Protein AF-A0A2A2JWK9-F1 (afdb_monomer_lite)

InterPro domains:
  IPR014782 Peptidase M1, membrane alanine aminopeptidase [PF01433] (375-486)
  IPR014782 Peptidase M1, membrane alanine aminopeptidase [PF01433] (901-1008)
  IPR027268 Peptidase M4/M1, CTD superfamily [G3DSA:1.10.390.10] (294-532)
  IPR027268 Peptidase M4/M1, CTD superfamily [G3DSA:1.10.390.10] (819-1058)
  IPR042097 Aminopeptidase N-like , N-terminal domain superfamliy [G3DSA:2.60.40.1730] (99-284)
  IPR042097 Aminopeptidase N-like , N-terminal domain superfamliy [G3DSA:2.60.40.1730] (620-809)
  IPR042097 Aminopeptidase N-like , N-terminal domain superfamliy [SSF63737] (102-284)
  IPR042097 Aminopeptidase N-like , N-terminal domain superfamliy [SSF63737] (620-810)
  IPR045357 Aminopeptidase N-like , N-terminal domain [PF17900] (104-273)
  IPR050344 Peptidase M1 family aminopeptidases [PTHR11533] (620-1070)

pLDDT: mean 88.33, std 17.62, range [22.89, 98.81]

Radius of gyration: 36.26 Å; chains: 1; bounding box: 103×87×103 Å

Structure (mmCIF, N/CA/C/O backbone):
data_AF-A0A2A2JWK9-F1
#
_entry.id   AF-A0A2A2JWK9-F1
#
loop_
_atom_site.group_PDB
_atom_site.id
_atom_site.type_symbol
_atom_site.label_atom_id
_atom_site.label_alt_id
_atom_site.label_comp_id
_atom_site.label_asym_id
_atom_site.label_entity_id
_atom_site.label_seq_id
_atom_site.pdbx_PDB_ins_code
_atom_site.Cartn_x
_atom_site.Cartn_y
_atom_site.Cartn_z
_atom_site.occupancy
_atom_site.B_iso_or_equiv
_atom_site.auth_seq_id
_atom_site.auth_comp_id
_atom_site.auth_asym_id
_atom_site.auth_atom_id
_atom_site.pdbx_PDB_model_num
ATOM 1 N N . MET A 1 1 ? 6.013 -0.028 -1.035 1.00 29.62 1 MET A N 1
ATOM 2 C CA . MET A 1 1 ? 7.369 -0.611 -0.998 1.00 29.62 1 MET A CA 1
ATOM 3 C C . MET A 1 1 ? 8.145 -0.007 -2.153 1.00 29.62 1 MET A C 1
ATOM 5 O O . MET A 1 1 ? 7.556 0.139 -3.217 1.00 29.62 1 MET A O 1
ATOM 9 N N . GLY A 1 2 ? 9.414 0.359 -1.948 1.00 26.69 2 GLY A N 1
ATOM 10 C CA . GLY A 1 2 ? 10.318 0.756 -3.038 1.00 26.69 2 GLY A CA 1
ATOM 11 C C . GLY A 1 2 ? 10.736 -0.431 -3.922 1.00 26.69 2 GLY A C 1
ATOM 12 O O . GLY A 1 2 ? 10.434 -1.579 -3.601 1.00 26.69 2 GLY A O 1
ATOM 13 N N . TRP A 1 3 ? 11.410 -0.146 -5.040 1.00 28.73 3 TRP A N 1
ATOM 14 C CA . TRP A 1 3 ? 11.502 -1.043 -6.203 1.00 28.73 3 TRP A CA 1
ATOM 15 C C . TRP A 1 3 ? 12.791 -1.865 -6.371 1.00 28.73 3 TRP A C 1
ATOM 17 O O . TRP A 1 3 ? 13.880 -1.366 -6.115 1.00 28.73 3 TRP A O 1
ATOM 27 N N . LEU A 1 4 ? 12.646 -3.072 -6.943 1.00 24.77 4 LEU A N 1
ATOM 28 C CA . LEU A 1 4 ? 13.650 -3.896 -7.661 1.00 24.77 4 LEU A CA 1
ATOM 29 C C . LEU A 1 4 ? 12.872 -5.037 -8.367 1.00 24.77 4 LEU A C 1
ATOM 31 O O . LEU A 1 4 ? 12.249 -5.828 -7.671 1.00 24.77 4 LEU A O 1
ATOM 35 N N . ALA A 1 5 ? 12.590 -4.994 -9.681 1.00 24.03 5 ALA A N 1
ATOM 36 C CA . ALA A 1 5 ? 13.421 -5.294 -10.873 1.00 24.03 5 ALA A CA 1
ATOM 37 C C . ALA A 1 5 ? 13.791 -6.795 -11.122 1.00 24.03 5 ALA A C 1
ATOM 39 O O . ALA A 1 5 ? 14.303 -7.405 -10.192 1.00 24.03 5 ALA A O 1
ATOM 40 N N . ILE A 1 6 ? 13.742 -7.410 -12.333 1.00 27.75 6 ILE A N 1
ATOM 41 C CA . ILE A 1 6 ? 12.805 -7.387 -13.510 1.00 27.75 6 ILE A CA 1
ATOM 42 C C . ILE A 1 6 ? 13.137 -8.545 -14.526 1.00 27.75 6 ILE A C 1
ATOM 44 O O . ILE A 1 6 ? 14.168 -9.200 -14.367 1.00 27.75 6 ILE A O 1
ATOM 48 N N . GLY A 1 7 ? 12.305 -8.850 -15.555 1.00 27.70 7 GLY A N 1
ATOM 49 C CA . GLY A 1 7 ? 12.718 -9.594 -16.780 1.00 27.70 7 GLY A CA 1
ATOM 50 C C . GLY A 1 7 ? 12.275 -11.065 -17.028 1.00 27.70 7 GLY A C 1
ATOM 51 O O . GLY A 1 7 ? 13.162 -11.909 -17.122 1.00 27.70 7 GLY A O 1
ATOM 52 N N . ILE A 1 8 ? 10.984 -11.435 -17.144 1.00 32.34 8 ILE A N 1
ATOM 53 C CA . ILE A 1 8 ? 10.493 -12.845 -17.323 1.00 32.34 8 ILE A CA 1
ATOM 54 C C . ILE A 1 8 ? 11.009 -13.599 -18.576 1.00 32.34 8 ILE A C 1
ATOM 56 O O . ILE A 1 8 ? 11.146 -13.037 -19.658 1.00 32.34 8 ILE A O 1
ATOM 60 N N . ASN A 1 9 ? 11.194 -14.928 -18.461 1.00 31.41 9 ASN A N 1
ATOM 61 C CA . ASN A 1 9 ? 11.342 -15.815 -19.630 1.00 31.41 9 ASN A CA 1
ATOM 62 C C . ASN A 1 9 ? 10.020 -15.868 -20.416 1.00 31.41 9 ASN A C 1
ATOM 64 O O . ASN A 1 9 ? 9.077 -16.555 -20.015 1.00 31.41 9 ASN A O 1
ATOM 68 N N . ARG A 1 10 ? 9.962 -15.184 -21.557 1.00 29.03 10 ARG A N 1
ATOM 69 C CA . ARG A 1 10 ? 8.918 -15.380 -22.572 1.00 29.03 10 ARG A CA 1
ATOM 70 C C . ARG A 1 10 ? 9.137 -16.678 -23.358 1.00 29.03 10 ARG A C 1
ATOM 72 O O . ARG A 1 10 ? 10.276 -17.109 -23.490 1.00 29.03 10 ARG A O 1
ATOM 79 N N . TYR A 1 11 ? 8.151 -17.290 -24.016 1.00 28.05 11 TYR A N 1
ATOM 80 C CA . TYR A 1 11 ? 6.687 -17.469 -23.850 1.00 28.05 11 TYR A CA 1
ATOM 81 C C . TYR A 1 11 ? 6.231 -18.242 -25.120 1.00 28.05 11 TYR A C 1
ATOM 83 O O . TYR A 1 11 ? 6.904 -18.176 -26.146 1.00 28.05 11 TYR A O 1
ATOM 91 N N . GLY A 1 12 ? 5.083 -18.929 -25.095 1.00 23.73 12 GLY A N 1
ATOM 92 C CA . GLY A 1 12 ? 4.415 -19.470 -26.298 1.00 23.73 12 GLY A CA 1
ATOM 93 C C . GLY A 1 12 ? 3.416 -20.577 -25.926 1.00 23.73 12 GLY A C 1
ATOM 94 O O . GLY A 1 12 ? 3.827 -21.531 -25.276 1.00 23.73 12 GLY A O 1
ATOM 95 N N . SER A 1 13 ? 2.085 -20.475 -26.088 1.00 24.94 13 SER A N 1
ATOM 96 C CA . SER A 1 13 ? 1.225 -20.085 -27.241 1.00 24.94 13 SER A CA 1
ATOM 97 C C . SER A 1 13 ? 1.129 -21.211 -28.306 1.00 24.94 13 SER A C 1
ATOM 99 O O . SER A 1 13 ? 2.090 -21.948 -28.486 1.00 24.94 13 SER A O 1
ATOM 101 N N . VAL A 1 14 ? 0.004 -21.513 -28.987 1.00 25.62 14 VAL A N 1
ATOM 102 C CA . VAL A 1 14 ? -1.248 -20.776 -29.322 1.00 25.62 14 VAL A CA 1
ATOM 103 C C . VAL A 1 14 ? -2.509 -21.702 -29.249 1.00 25.62 14 VAL A C 1
ATOM 105 O O . VAL A 1 14 ? -2.392 -22.919 -29.165 1.00 25.62 14 VAL A O 1
ATOM 108 N N . CYS A 1 15 ? -3.723 -21.121 -29.283 1.00 22.89 15 CYS A N 1
ATOM 109 C CA . CYS A 1 15 ? -5.081 -21.733 -29.305 1.00 22.89 15 CYS A CA 1
ATOM 110 C C . CYS A 1 15 ? -5.425 -22.557 -30.598 1.00 22.89 15 CYS A C 1
ATOM 112 O O . CYS A 1 15 ? -4.603 -22.610 -31.505 1.00 22.89 15 CYS A O 1
ATOM 114 N N . LYS A 1 16 ? -6.589 -23.227 -30.810 1.00 24.06 16 LYS A N 1
ATOM 115 C CA . LYS A 1 16 ? -8.025 -22.782 -30.842 1.00 24.06 16 LYS A CA 1
ATOM 116 C C . LYS A 1 16 ? -9.047 -23.991 -30.815 1.00 24.06 16 LYS A C 1
ATOM 118 O O . LYS A 1 16 ? -8.576 -25.116 -30.683 1.00 24.06 16 LYS A O 1
ATOM 123 N N . PRO A 1 17 ? -10.406 -23.825 -30.857 1.00 33.09 17 PRO A N 1
ATOM 124 C CA . PRO A 1 17 ? -11.324 -24.616 -29.995 1.00 33.09 17 PRO A CA 1
ATOM 125 C C . PRO A 1 17 ? -12.532 -25.349 -30.651 1.00 33.09 17 PRO A C 1
ATOM 127 O O . PRO A 1 17 ? -12.942 -25.004 -31.757 1.00 33.09 17 PRO A O 1
ATOM 130 N N . VAL A 1 18 ? -13.205 -26.236 -29.884 1.00 23.97 18 VAL A N 1
ATOM 131 C CA . VAL A 1 18 ? -14.621 -26.684 -30.048 1.00 23.97 18 VAL A CA 1
ATOM 132 C C . VAL A 1 18 ? -15.218 -27.117 -28.680 1.00 23.97 18 VAL A C 1
ATOM 134 O O . VAL A 1 18 ? -14.513 -27.773 -27.925 1.00 23.97 18 VAL A O 1
ATOM 137 N N . GLY A 1 19 ? -16.513 -26.859 -28.399 1.00 23.80 19 GLY A N 1
ATOM 138 C CA . GLY A 1 19 ? -17.354 -27.802 -27.612 1.00 23.80 19 GLY A CA 1
ATOM 139 C C . GLY A 1 19 ? -17.808 -27.478 -26.166 1.00 23.80 19 GLY A C 1
ATOM 140 O O . GLY A 1 19 ? -17.300 -28.068 -25.228 1.00 23.80 19 GLY A O 1
ATOM 141 N N . SER A 1 20 ? -18.845 -26.639 -26.018 1.00 24.72 20 SER A N 1
ATOM 142 C CA . SER A 1 20 ? -20.043 -26.790 -25.135 1.00 24.72 20 SER A CA 1
ATOM 143 C C . SER A 1 20 ? -20.031 -27.563 -23.780 1.00 24.72 20 SER A C 1
ATOM 145 O O . SER A 1 20 ? -19.779 -28.763 -23.775 1.00 24.72 20 SER A O 1
ATOM 147 N N . ILE A 1 21 ? -20.639 -26.936 -22.742 1.00 27.30 21 ILE A N 1
ATOM 148 C CA . ILE A 1 21 ? -21.153 -27.511 -21.454 1.00 27.30 21 ILE A CA 1
ATOM 149 C C . ILE A 1 21 ? -20.040 -27.906 -20.447 1.00 27.30 21 ILE A C 1
ATOM 151 O O . ILE A 1 21 ? -19.054 -28.505 -20.844 1.00 27.30 21 ILE A O 1
ATOM 155 N N . GLY A 1 22 ? -20.113 -27.652 -19.129 1.00 24.88 22 GLY A N 1
ATOM 156 C CA . GLY A 1 22 ? -21.061 -26.890 -18.290 1.00 24.88 22 GLY A CA 1
ATOM 157 C C . GLY A 1 22 ? -21.012 -27.358 -16.812 1.00 24.88 22 GLY A C 1
ATOM 158 O O . GLY A 1 22 ? -20.742 -28.529 -16.588 1.00 24.88 22 GLY A O 1
ATOM 159 N N . PHE A 1 23 ? -21.320 -26.474 -15.845 1.00 25.34 23 PHE A N 1
ATOM 160 C CA . PHE A 1 23 ? -21.503 -26.739 -14.392 1.00 25.34 23 PHE A CA 1
ATOM 161 C C . PHE A 1 23 ? -20.304 -27.277 -13.544 1.00 25.34 23 PHE A C 1
ATOM 163 O O . PHE A 1 23 ? -19.945 -28.442 -13.641 1.00 25.34 23 PHE A O 1
ATOM 170 N N . GLU A 1 24 ? -19.839 -26.459 -12.580 1.00 29.34 24 GLU A N 1
ATOM 171 C CA . GLU A 1 24 ? -19.812 -26.750 -11.109 1.00 29.34 24 GLU A CA 1
ATOM 172 C C . GLU A 1 24 ? -18.773 -27.813 -10.503 1.00 29.34 24 GLU A C 1
ATOM 174 O O . GLU A 1 24 ? -18.052 -28.440 -11.280 1.00 29.34 24 GLU A O 1
ATOM 179 N N . PRO A 1 25 ? -18.482 -27.885 -9.153 1.00 50.78 25 PRO A N 1
ATOM 180 C CA . PRO A 1 25 ? -17.092 -28.100 -8.556 1.00 50.78 25 PRO A CA 1
ATOM 181 C C . PRO A 1 25 ? -16.786 -29.319 -7.580 1.00 50.78 25 PRO A C 1
ATOM 183 O O . PRO A 1 25 ? -17.616 -30.217 -7.550 1.00 50.78 25 PRO A O 1
ATOM 186 N N . ILE A 1 26 ? -15.690 -29.570 -6.768 1.00 31.22 26 ILE A N 1
ATOM 187 C CA . ILE A 1 26 ? -14.568 -28.864 -5.991 1.00 31.22 26 ILE A CA 1
ATOM 188 C C . ILE A 1 26 ? -13.352 -29.829 -5.565 1.00 31.22 26 ILE A C 1
ATOM 190 O O . ILE A 1 26 ? -13.450 -31.028 -5.842 1.00 31.22 26 ILE A O 1
ATOM 194 N N . ALA A 1 27 ? -12.249 -29.368 -4.887 1.00 31.11 27 ALA A N 1
ATOM 195 C CA . ALA A 1 27 ? -11.116 -30.125 -4.207 1.00 31.11 27 ALA A CA 1
ATOM 196 C C . ALA A 1 27 ? -10.923 -29.834 -2.652 1.00 31.11 27 ALA A C 1
ATOM 198 O O . ALA A 1 27 ? -11.939 -29.626 -1.995 1.00 31.11 27 ALA A O 1
ATOM 199 N N . SER A 1 28 ? -9.792 -29.719 -1.885 1.00 33.88 28 SER A N 1
ATOM 200 C CA . SER A 1 28 ? -8.293 -29.867 -1.952 1.00 33.88 28 SER A CA 1
ATOM 201 C C . SER A 1 28 ? -7.559 -29.997 -0.542 1.00 33.88 28 SER A C 1
ATOM 203 O O . SER A 1 28 ? -7.532 -31.132 -0.101 1.00 33.88 28 SER A O 1
ATOM 205 N N . ALA A 1 29 ? -6.956 -28.974 0.147 1.00 38.25 29 ALA A N 1
ATOM 206 C CA . ALA A 1 29 ? -6.018 -29.017 1.350 1.00 38.25 29 ALA A CA 1
ATOM 207 C C . ALA A 1 29 ? -6.484 -28.173 2.633 1.00 38.25 29 ALA A C 1
ATOM 209 O O . ALA A 1 29 ? -7.650 -27.882 2.558 1.00 38.25 29 ALA A O 1
ATOM 210 N N . PRO A 1 30 ? -5.948 -27.704 3.829 1.00 51.31 30 PRO A N 1
ATOM 211 C CA . PRO A 1 30 ? -3.939 -27.401 4.839 1.00 51.31 30 PRO A CA 1
ATOM 212 C C . PRO A 1 30 ? -3.514 -28.178 6.195 1.00 51.31 30 PRO A C 1
ATOM 214 O O . PRO A 1 30 ? -3.585 -29.397 6.066 1.00 51.31 30 PRO A O 1
ATOM 217 N N . SER A 1 31 ? -3.136 -27.742 7.493 1.00 34.00 31 SER A N 1
ATOM 218 C CA . SER A 1 31 ? -2.800 -26.507 8.413 1.00 34.00 31 SER A CA 1
ATOM 219 C C . SER A 1 31 ? -2.181 -26.595 9.900 1.00 34.00 31 SER A C 1
ATOM 221 O O . SER A 1 31 ? -2.835 -27.155 10.760 1.00 34.00 31 SER A O 1
ATOM 223 N N . LEU A 1 32 ? -1.068 -25.892 10.286 1.00 32.59 32 LEU A N 1
ATOM 224 C CA . LEU A 1 32 ? -0.779 -24.972 11.497 1.00 32.59 32 LEU A CA 1
ATOM 225 C C . LEU A 1 32 ? -0.591 -25.227 13.099 1.00 32.59 32 LEU A C 1
ATOM 227 O O . LEU A 1 32 ? -1.553 -24.937 13.802 1.00 32.59 32 LEU A O 1
ATOM 231 N N . ARG A 1 33 ? 0.637 -25.439 13.725 1.00 31.69 33 ARG A N 1
ATOM 232 C CA . ARG A 1 33 ? 1.318 -24.732 14.958 1.00 31.69 33 ARG A CA 1
ATOM 233 C C . ARG A 1 33 ? 2.147 -25.275 16.220 1.00 31.69 33 ARG A C 1
ATOM 235 O O . ARG A 1 33 ? 1.587 -25.610 17.247 1.00 31.69 33 ARG A O 1
ATOM 242 N N . THR A 1 34 ? 3.472 -24.964 16.309 1.00 31.44 34 THR A N 1
ATOM 243 C CA . THR A 1 34 ? 4.384 -24.779 17.527 1.00 31.44 34 THR A CA 1
ATOM 244 C C . THR A 1 34 ? 4.341 -25.789 18.735 1.00 31.44 34 THR A C 1
ATOM 246 O O . THR A 1 34 ? 3.805 -26.870 18.567 1.00 31.44 34 THR A O 1
ATOM 249 N N . CYS A 1 35 ? 4.950 -25.660 19.954 1.00 30.78 35 CYS A N 1
ATOM 250 C CA . CYS A 1 35 ? 5.517 -24.589 20.850 1.00 30.78 35 CYS A CA 1
ATOM 251 C C . CYS A 1 35 ? 6.527 -25.175 21.906 1.00 30.78 35 CYS A C 1
ATOM 253 O O . CYS A 1 35 ? 6.705 -26.387 21.912 1.00 30.78 35 CYS A O 1
ATOM 255 N N . HIS A 1 36 ? 7.256 -24.491 22.828 1.00 34.22 36 HIS A N 1
ATOM 256 C CA . HIS A 1 36 ? 7.375 -23.078 23.288 1.00 34.22 36 HIS A CA 1
ATOM 257 C C . HIS A 1 36 ? 8.819 -22.739 23.840 1.00 34.22 36 HIS A C 1
ATOM 259 O O . HIS A 1 36 ? 9.815 -23.200 23.290 1.00 34.22 36 HIS A O 1
ATOM 265 N N . ARG A 1 37 ? 8.956 -21.925 24.915 1.00 34.00 37 ARG A N 1
ATOM 266 C CA . ARG A 1 37 ? 10.171 -21.476 25.679 1.00 34.00 37 ARG A CA 1
ATOM 267 C C . ARG A 1 37 ? 9.874 -21.529 27.217 1.00 34.00 37 ARG A C 1
ATOM 269 O O . ARG A 1 37 ? 8.703 -21.794 27.491 1.00 34.00 37 ARG A O 1
ATOM 276 N N . PRO A 1 38 ? 10.783 -21.298 28.230 1.00 47.81 38 PRO A N 1
ATOM 277 C CA . PRO A 1 38 ? 11.668 -20.107 28.419 1.00 47.81 38 PRO A CA 1
ATOM 278 C C . PRO A 1 38 ? 12.955 -20.265 29.331 1.00 47.81 38 PRO A C 1
ATOM 280 O O . PRO A 1 38 ? 13.351 -21.374 29.661 1.00 47.81 38 PRO A O 1
ATOM 283 N N . ALA A 1 39 ? 13.549 -19.127 29.787 1.00 33.47 39 ALA A N 1
ATOM 284 C CA . ALA A 1 39 ? 14.126 -18.844 31.148 1.00 33.47 39 ALA A CA 1
ATOM 285 C C . ALA A 1 39 ? 15.642 -18.482 31.396 1.00 33.47 39 ALA A C 1
ATOM 287 O O . ALA A 1 39 ? 16.510 -19.336 31.494 1.00 33.47 39 ALA A O 1
ATOM 288 N N . GLN A 1 40 ? 15.867 -17.184 31.701 1.00 30.80 40 GLN A N 1
ATOM 289 C CA . GLN A 1 40 ? 16.683 -16.535 32.778 1.00 30.80 40 GLN A CA 1
ATOM 290 C C . GLN A 1 40 ? 18.245 -16.564 32.949 1.00 30.80 40 GLN A C 1
ATOM 292 O O . GLN A 1 40 ? 18.842 -17.541 33.375 1.00 30.80 40 GLN A O 1
ATOM 297 N N . ARG A 1 41 ? 18.797 -15.324 32.925 1.00 27.81 41 ARG A N 1
ATOM 298 C CA . ARG A 1 41 ? 19.748 -14.633 33.861 1.00 27.81 41 ARG A CA 1
ATOM 299 C C . ARG A 1 41 ? 21.232 -15.065 34.043 1.00 27.81 41 ARG A C 1
ATOM 301 O O . ARG A 1 41 ? 21.548 -16.055 34.685 1.00 27.81 41 ARG A O 1
ATOM 308 N N . GLY A 1 42 ? 22.134 -14.124 33.713 1.00 26.14 42 GLY A N 1
ATOM 309 C CA . GLY A 1 42 ? 23.543 -13.982 34.154 1.00 26.14 42 GLY A CA 1
ATOM 310 C C . GLY A 1 42 ? 23.984 -12.501 34.033 1.00 26.14 42 GLY A C 1
ATOM 311 O O . GLY A 1 42 ? 23.293 -11.751 33.346 1.00 26.14 42 GLY A O 1
ATOM 312 N N . ASN A 1 43 ? 25.030 -12.013 34.731 1.00 26.25 43 ASN A N 1
ATOM 313 C CA . ASN A 1 43 ? 25.156 -10.560 35.008 1.00 26.25 43 ASN A CA 1
ATOM 314 C C . ASN A 1 43 ? 26.589 -9.948 35.005 1.00 26.25 43 ASN A C 1
ATOM 316 O O . ASN A 1 43 ? 27.482 -10.479 35.655 1.00 26.25 43 ASN A O 1
ATOM 320 N N . ARG A 1 44 ? 26.701 -8.725 34.441 1.00 26.86 44 ARG A N 1
ATOM 321 C CA . ARG A 1 44 ? 27.672 -7.618 34.705 1.00 26.86 44 ARG A CA 1
ATOM 322 C C . ARG A 1 44 ? 29.145 -7.623 34.201 1.00 26.86 44 ARG A C 1
ATOM 324 O O . ARG A 1 44 ? 29.962 -8.427 34.619 1.00 26.86 44 ARG A O 1
ATOM 331 N N . ARG A 1 45 ? 29.469 -6.463 33.584 1.00 26.78 45 ARG A N 1
ATOM 332 C CA . ARG A 1 45 ? 30.704 -5.619 33.635 1.00 26.78 45 ARG A CA 1
ATOM 333 C C . ARG A 1 45 ? 31.869 -5.825 32.638 1.00 26.78 45 ARG A C 1
ATOM 335 O O . ARG A 1 45 ? 32.706 -6.702 32.788 1.00 26.78 45 ARG A O 1
ATOM 342 N N . SER A 1 46 ? 31.989 -4.836 31.744 1.00 27.97 46 SER A N 1
ATOM 343 C CA . SER A 1 46 ? 33.196 -4.334 31.045 1.00 27.97 46 SER A CA 1
ATOM 344 C C . SER A 1 46 ? 34.219 -3.697 32.030 1.00 27.97 46 SER A C 1
ATOM 346 O O . SER A 1 46 ? 33.823 -3.448 33.176 1.00 27.97 46 SER A O 1
ATOM 348 N N . PRO A 1 47 ? 35.492 -3.390 31.651 1.00 37.22 47 PRO A N 1
ATOM 349 C CA . PRO A 1 47 ? 35.819 -2.368 30.630 1.00 37.22 47 PRO A CA 1
ATOM 350 C C . PRO A 1 47 ? 37.053 -2.642 29.725 1.00 37.22 47 PRO A C 1
ATOM 352 O O . PRO A 1 47 ? 37.733 -3.655 29.839 1.00 37.22 47 PRO A O 1
ATOM 355 N N . VAL A 1 48 ? 37.336 -1.687 28.828 1.00 30.45 48 VAL A N 1
ATOM 356 C CA . VAL A 1 48 ? 38.476 -1.617 27.883 1.00 30.45 48 VAL A CA 1
ATOM 357 C C . VAL A 1 48 ? 39.538 -0.634 28.416 1.00 30.45 48 VAL A C 1
ATOM 359 O O . VAL A 1 48 ? 39.150 0.425 28.914 1.00 30.45 48 VAL A O 1
ATOM 362 N N . PRO A 1 49 ? 40.853 -0.946 28.340 1.00 38.81 49 PRO A N 1
ATOM 363 C CA . PRO A 1 49 ? 41.744 -0.121 27.502 1.00 38.81 49 PRO A CA 1
ATOM 364 C C . PRO A 1 49 ? 42.903 -0.859 26.775 1.00 38.81 49 PRO A C 1
ATOM 366 O O . PRO A 1 49 ? 43.179 -2.037 26.975 1.00 38.81 49 PRO A O 1
ATOM 369 N N . ARG A 1 50 ? 43.554 -0.086 25.894 1.00 28.31 50 ARG A N 1
ATOM 370 C CA . ARG A 1 50 ? 44.717 -0.327 25.001 1.00 28.31 50 ARG A CA 1
ATOM 371 C C . ARG A 1 50 ? 46.068 -0.399 25.774 1.00 28.31 50 ARG A C 1
ATOM 373 O O . ARG A 1 50 ? 46.077 -0.025 26.938 1.00 28.31 50 ARG A O 1
ATOM 380 N N . GLU A 1 51 ? 47.247 -0.774 25.237 1.00 27.91 51 GLU A N 1
ATOM 381 C CA . GLU A 1 51 ? 47.711 -1.195 23.888 1.00 27.91 51 GLU A CA 1
ATOM 382 C C . GLU A 1 51 ? 49.083 -1.939 23.958 1.00 27.91 51 GLU A C 1
ATOM 384 O O . GLU A 1 51 ? 49.950 -1.455 24.673 1.00 27.91 51 GLU A O 1
ATOM 389 N N . LYS A 1 52 ? 49.313 -2.975 23.111 1.00 28.53 52 LYS A N 1
ATOM 390 C CA . LYS A 1 52 ? 50.608 -3.397 22.465 1.00 28.53 52 LYS A CA 1
ATOM 391 C C . LYS A 1 52 ? 51.875 -3.723 23.322 1.00 28.53 52 LYS A C 1
ATOM 393 O O . LYS A 1 52 ? 51.948 -3.369 24.489 1.00 28.53 52 LYS A O 1
ATOM 398 N N . PRO A 1 53 ? 52.963 -4.282 22.728 1.00 43.81 53 PRO A N 1
ATOM 399 C CA . PRO A 1 53 ? 53.072 -5.255 21.617 1.00 43.81 53 PRO A CA 1
ATOM 400 C C . PRO A 1 53 ? 54.028 -6.447 21.923 1.00 43.81 53 PRO A C 1
ATOM 402 O O . PRO A 1 53 ? 54.836 -6.373 22.841 1.00 43.81 53 PRO A O 1
ATOM 405 N N . MET A 1 54 ? 54.067 -7.480 21.064 1.00 25.77 54 MET A N 1
ATOM 406 C CA . MET A 1 54 ? 55.319 -8.209 20.748 1.00 25.77 54 MET A CA 1
ATOM 407 C C . MET A 1 54 ? 55.244 -8.957 19.400 1.00 25.77 54 MET A C 1
ATOM 409 O O . MET A 1 54 ? 54.195 -9.457 19.004 1.00 25.77 54 MET A O 1
ATOM 413 N N . SER A 1 55 ? 56.375 -9.009 18.695 1.00 30.58 55 SER A N 1
ATOM 414 C CA . SER A 1 55 ? 56.641 -9.645 17.387 1.00 30.58 55 SER A CA 1
ATOM 415 C C . SER A 1 55 ? 58.153 -10.013 17.348 1.00 30.58 55 SER A C 1
ATOM 417 O O . SER A 1 55 ? 58.796 -9.816 18.386 1.00 30.58 55 SER A O 1
ATOM 419 N N . PRO A 1 56 ? 58.794 -10.514 16.259 1.00 41.53 56 PRO A N 1
ATOM 420 C CA . PRO A 1 56 ? 58.311 -10.879 14.913 1.00 41.53 56 PRO A CA 1
ATOM 421 C C . PRO A 1 56 ? 58.799 -12.268 14.410 1.00 41.53 56 PRO A C 1
ATOM 423 O O . PRO A 1 56 ? 59.585 -12.939 15.078 1.00 41.53 56 PRO A O 1
ATOM 426 N N . ARG A 1 57 ? 58.431 -12.662 13.174 1.00 28.09 57 ARG A N 1
ATOM 427 C CA . ARG A 1 57 ? 59.219 -13.585 12.317 1.00 28.09 57 ARG A CA 1
ATOM 428 C C . ARG A 1 57 ? 59.127 -13.216 10.825 1.00 28.09 57 ARG A C 1
ATOM 430 O O . ARG A 1 57 ? 58.087 -12.768 10.363 1.00 28.09 57 ARG A O 1
ATOM 437 N N . LEU A 1 58 ? 60.243 -13.419 10.121 1.00 26.78 58 LEU A N 1
ATOM 438 C CA . LEU A 1 58 ? 60.583 -13.172 8.703 1.00 26.78 58 LEU A CA 1
ATOM 439 C C . LEU A 1 58 ? 61.854 -14.018 8.406 1.00 26.78 58 LEU A C 1
ATOM 441 O O . LEU A 1 58 ? 62.492 -14.451 9.370 1.00 26.78 58 LEU A O 1
ATOM 445 N N . PRO A 1 59 ? 62.357 -14.123 7.161 1.00 36.62 59 PRO A N 1
ATOM 446 C CA . PRO A 1 59 ? 61.695 -14.413 5.882 1.00 36.62 59 PRO A CA 1
ATOM 447 C C . PRO A 1 59 ? 62.341 -15.653 5.197 1.00 36.62 59 PRO A C 1
ATOM 449 O O . PRO A 1 59 ? 63.278 -16.231 5.739 1.00 36.62 59 PRO A O 1
ATOM 452 N N . PHE A 1 60 ? 61.928 -16.023 3.976 1.00 28.30 60 PHE A N 1
ATOM 453 C CA . PHE A 1 60 ? 62.775 -16.807 3.051 1.00 28.30 60 PHE A CA 1
ATOM 454 C C . PHE A 1 60 ? 62.429 -16.522 1.575 1.00 28.30 60 PHE A C 1
ATOM 456 O O . PHE A 1 60 ? 61.273 -16.269 1.247 1.00 28.30 60 PHE A O 1
ATOM 463 N N . ALA A 1 61 ? 63.439 -16.574 0.700 1.00 26.64 61 ALA A N 1
ATOM 464 C CA . ALA A 1 61 ? 63.372 -16.433 -0.765 1.00 26.64 61 ALA A CA 1
ATOM 465 C C . ALA A 1 61 ? 64.010 -17.699 -1.392 1.00 26.64 61 ALA A C 1
ATOM 467 O O . ALA A 1 61 ? 64.953 -18.225 -0.806 1.00 26.64 61 ALA A O 1
ATOM 468 N N . ALA A 1 62 ? 63.502 -18.364 -2.437 1.00 29.34 62 ALA A N 1
ATOM 469 C CA . ALA A 1 62 ? 62.987 -17.968 -3.761 1.00 29.34 62 ALA A CA 1
ATOM 470 C C . ALA A 1 62 ? 64.069 -17.955 -4.868 1.00 29.34 62 ALA A C 1
ATOM 472 O O . ALA A 1 62 ? 64.934 -17.082 -4.891 1.00 29.34 62 ALA A O 1
ATOM 473 N N . LEU A 1 63 ? 63.967 -18.899 -5.817 1.00 26.36 63 LEU A N 1
ATOM 474 C CA . LEU A 1 63 ? 64.499 -18.795 -7.184 1.00 26.36 63 LEU A CA 1
ATOM 475 C C . LEU A 1 63 ? 63.685 -19.688 -8.153 1.00 26.36 63 LEU A C 1
ATOM 477 O O . LEU A 1 63 ? 62.829 -20.457 -7.719 1.00 26.36 63 LEU A O 1
ATOM 481 N N . LEU A 1 64 ? 63.892 -19.510 -9.461 1.00 30.27 64 LEU A N 1
ATOM 482 C CA . LEU A 1 64 ? 62.926 -19.807 -10.526 1.00 30.27 64 LEU A CA 1
ATOM 483 C C . LEU A 1 64 ? 62.893 -21.266 -11.018 1.00 30.27 64 LEU A C 1
ATOM 485 O O . LEU A 1 64 ? 63.928 -21.908 -11.174 1.00 30.27 64 LEU A O 1
ATOM 489 N N . LEU A 1 65 ? 61.712 -21.669 -11.498 1.00 27.89 65 LEU A N 1
ATOM 490 C CA . LEU A 1 65 ? 61.546 -22.425 -12.747 1.00 27.89 65 LEU A CA 1
ATOM 491 C C . LEU A 1 65 ? 60.291 -21.902 -13.471 1.00 27.89 65 LEU A C 1
ATOM 493 O O . LEU A 1 65 ? 59.291 -21.600 -12.822 1.00 27.89 65 LEU A O 1
ATOM 497 N N . LEU A 1 66 ? 60.348 -21.731 -14.797 1.00 38.16 66 LEU A N 1
ATOM 498 C CA . LEU A 1 66 ? 59.255 -21.109 -15.556 1.00 38.16 66 LEU A CA 1
ATOM 499 C C . LEU A 1 66 ? 58.160 -22.119 -15.920 1.00 38.16 66 LEU A C 1
ATOM 501 O O . LEU A 1 66 ? 58.435 -23.150 -16.528 1.00 38.16 66 LEU A O 1
ATOM 505 N N . SER A 1 67 ? 56.905 -21.752 -15.663 1.00 30.72 67 SER A N 1
ATOM 506 C CA . SER A 1 67 ? 55.741 -22.275 -16.385 1.00 30.72 67 SER A CA 1
ATOM 507 C C . SER A 1 67 ? 54.708 -21.157 -16.556 1.00 30.72 67 SER A C 1
ATOM 509 O O . SER A 1 67 ? 54.502 -20.340 -15.659 1.00 30.72 67 SER A O 1
ATOM 511 N N . THR A 1 68 ? 54.108 -21.057 -17.742 1.00 35.69 68 THR A N 1
ATOM 512 C CA . THR A 1 68 ? 53.216 -19.950 -18.114 1.00 35.69 68 THR A CA 1
ATOM 513 C C . THR A 1 68 ? 51.795 -20.203 -17.617 1.00 35.69 68 THR A C 1
ATOM 515 O O . THR A 1 68 ? 50.955 -20.727 -18.349 1.00 35.69 68 THR A O 1
ATOM 518 N N . GLY A 1 69 ? 51.531 -19.828 -16.364 1.00 29.20 69 GLY A N 1
ATOM 519 C CA . GLY A 1 69 ? 50.197 -19.857 -15.762 1.00 29.20 69 GLY A CA 1
ATOM 520 C C . GLY A 1 69 ? 49.265 -18.806 -16.368 1.00 29.20 69 GLY A C 1
ATOM 521 O O . GLY A 1 69 ? 49.109 -17.719 -15.811 1.00 29.20 69 GLY A O 1
ATOM 522 N N . VAL A 1 70 ? 48.643 -19.136 -17.503 1.00 31.06 70 VAL A N 1
ATOM 523 C CA . VAL A 1 70 ? 47.558 -18.345 -18.100 1.00 31.06 70 VAL A CA 1
ATOM 524 C C . VAL A 1 70 ? 46.448 -18.189 -17.064 1.00 31.06 70 VAL A C 1
ATOM 526 O O . VAL A 1 70 ? 45.832 -19.174 -16.660 1.00 31.06 70 VAL A O 1
ATOM 529 N N . HIS A 1 71 ? 46.189 -16.954 -16.631 1.00 33.59 71 HIS A N 1
ATOM 530 C CA . HIS A 1 71 ? 44.968 -16.657 -15.893 1.00 33.59 71 HIS A CA 1
ATOM 531 C C . HIS A 1 71 ? 43.786 -16.878 -16.838 1.00 33.59 71 HIS A C 1
ATOM 533 O O . HIS A 1 71 ? 43.754 -16.313 -17.933 1.00 33.59 71 HIS A O 1
ATOM 539 N N . ALA A 1 72 ? 42.824 -17.700 -16.423 1.00 30.84 72 ALA A N 1
ATOM 540 C CA . ALA A 1 72 ? 41.544 -17.786 -17.104 1.00 30.84 72 ALA A CA 1
ATOM 541 C C . ALA A 1 72 ? 40.815 -16.455 -16.884 1.00 30.84 72 ALA A C 1
ATOM 543 O O . ALA A 1 72 ? 40.269 -16.216 -15.810 1.00 30.84 72 ALA A O 1
ATOM 544 N N . ALA A 1 73 ? 40.888 -15.567 -17.876 1.00 31.00 73 ALA A N 1
ATOM 545 C CA . ALA A 1 73 ? 40.191 -14.292 -17.840 1.00 31.00 73 ALA A CA 1
ATOM 546 C C . ALA A 1 73 ? 38.675 -14.513 -17.755 1.00 31.00 73 ALA A C 1
ATOM 548 O O . ALA A 1 73 ? 38.136 -15.444 -18.363 1.00 31.00 73 ALA A O 1
ATOM 549 N N . GLU A 1 74 ? 37.989 -13.620 -17.045 1.00 37.22 74 GLU A N 1
ATOM 550 C CA . GLU A 1 74 ? 36.536 -13.515 -17.131 1.00 37.22 74 GLU A CA 1
ATOM 551 C C . GLU A 1 74 ? 36.120 -13.220 -18.578 1.00 37.22 74 GLU A C 1
ATOM 553 O O . GLU A 1 74 ? 36.873 -12.653 -19.378 1.00 37.22 74 GLU A O 1
ATOM 558 N N . LYS A 1 75 ? 34.946 -13.721 -18.965 1.00 35.16 75 LYS A N 1
ATOM 559 C CA . LYS A 1 75 ? 34.675 -14.074 -20.360 1.00 35.16 75 LYS A CA 1
ATOM 560 C C . LYS A 1 75 ? 34.233 -12.884 -21.228 1.00 35.16 75 LYS A C 1
ATOM 562 O O . LYS A 1 75 ? 33.107 -12.858 -21.708 1.00 35.16 75 LYS A O 1
ATOM 567 N N . GLY A 1 76 ? 35.171 -11.987 -21.535 1.00 46.41 76 GLY A N 1
ATOM 568 C CA . GLY A 1 76 ? 35.176 -11.264 -22.814 1.00 46.41 76 GLY A CA 1
ATOM 569 C C . GLY A 1 76 ? 34.759 -9.791 -22.832 1.00 46.41 76 GLY A C 1
ATOM 570 O O . GLY A 1 76 ? 34.469 -9.298 -23.917 1.00 46.41 76 GLY A O 1
ATOM 571 N N . MET A 1 77 ? 34.760 -9.074 -21.705 1.00 64.12 77 MET A N 1
ATOM 572 C CA . MET A 1 77 ? 34.521 -7.620 -21.705 1.00 64.12 77 MET A CA 1
ATOM 573 C C . MET A 1 77 ? 35.729 -6.849 -22.285 1.00 64.12 77 MET A C 1
ATOM 575 O O . MET A 1 77 ? 36.845 -7.036 -21.790 1.00 64.12 77 MET A O 1
ATOM 579 N N . PRO A 1 78 ? 35.552 -5.953 -23.278 1.00 71.75 78 PRO A N 1
ATOM 580 C CA . PRO A 1 78 ? 36.558 -4.951 -23.639 1.00 71.75 78 PRO A CA 1
ATOM 581 C C . PRO A 1 78 ? 36.658 -3.907 -22.509 1.00 71.75 78 PRO A C 1
ATOM 583 O O . PRO A 1 78 ? 35.658 -3.249 -22.225 1.00 71.75 78 PRO A O 1
ATOM 586 N N . PRO A 1 79 ? 37.795 -3.747 -21.807 1.00 82.25 79 PRO A N 1
ATOM 587 C CA . PRO A 1 79 ? 37.855 -2.892 -20.623 1.00 82.25 79 PRO A CA 1
ATOM 588 C C . PRO A 1 79 ? 37.993 -1.414 -21.004 1.00 82.25 79 PRO A C 1
ATOM 590 O O . PRO A 1 79 ? 38.987 -1.031 -21.627 1.00 82.25 79 PRO A O 1
ATOM 593 N N . ILE A 1 80 ? 37.046 -0.574 -20.578 1.00 87.94 80 ILE A N 1
ATOM 594 C CA . ILE A 1 80 ? 37.105 0.894 -20.709 1.00 87.94 80 ILE A CA 1
ATOM 595 C C . ILE A 1 80 ? 38.273 1.503 -19.905 1.00 87.94 80 ILE A C 1
ATOM 597 O O . ILE A 1 80 ? 39.061 0.796 -19.267 1.00 87.94 80 ILE A O 1
ATOM 601 N N . THR A 1 81 ? 38.468 2.818 -19.993 1.00 90.44 81 THR A N 1
ATOM 602 C CA . THR A 1 81 ? 39.462 3.549 -19.184 1.00 90.44 81 THR A CA 1
ATOM 603 C C . THR A 1 81 ? 38.809 4.238 -17.993 1.00 90.44 81 THR A C 1
ATOM 605 O O . THR A 1 81 ? 37.608 4.486 -17.986 1.00 90.44 81 THR A O 1
ATOM 608 N N . ALA A 1 82 ? 39.629 4.663 -17.030 1.00 87.81 82 ALA A N 1
ATOM 609 C CA . ALA A 1 82 ? 39.204 5.557 -15.951 1.00 87.81 82 ALA A CA 1
ATOM 610 C C . ALA A 1 82 ? 38.868 6.996 -16.421 1.00 87.81 82 ALA A C 1
ATOM 612 O O . ALA A 1 82 ? 38.594 7.857 -15.590 1.00 87.81 82 ALA A O 1
ATOM 613 N N . GLN A 1 83 ? 38.938 7.277 -17.729 1.00 89.06 83 GLN A N 1
ATOM 614 C CA . GLN A 1 83 ? 38.530 8.545 -18.340 1.00 89.06 83 GLN A CA 1
ATOM 615 C C . GLN A 1 83 ? 37.198 8.396 -19.093 1.00 89.06 83 GLN A C 1
ATOM 617 O O . GLN A 1 83 ? 36.371 9.291 -18.974 1.00 89.06 83 GLN A O 1
ATOM 622 N N . THR A 1 84 ? 36.962 7.285 -19.796 1.00 89.50 84 THR A N 1
ATOM 623 C CA . THR A 1 84 ? 35.634 6.934 -20.337 1.00 89.50 84 THR A CA 1
ATOM 624 C C . THR A 1 84 ? 34.644 6.680 -19.193 1.00 89.50 84 THR A C 1
ATOM 626 O O . THR A 1 84 ? 33.590 7.290 -19.155 1.00 89.50 84 THR A O 1
ATOM 629 N N . ALA A 1 85 ? 35.031 5.941 -18.145 1.00 87.94 85 ALA A N 1
ATOM 630 C CA . ALA A 1 85 ? 34.187 5.715 -16.959 1.00 87.94 85 ALA A CA 1
ATOM 631 C C . ALA A 1 85 ? 33.886 6.972 -16.095 1.00 87.94 85 ALA A C 1
ATOM 633 O O . ALA A 1 85 ? 33.347 6.847 -14.999 1.00 87.94 85 ALA A O 1
ATOM 634 N N . LEU A 1 86 ? 34.276 8.181 -16.523 1.00 87.25 86 LEU A N 1
ATOM 635 C CA . LEU A 1 86 ? 34.180 9.417 -15.736 1.00 87.25 86 LEU A CA 1
ATOM 636 C C . LEU A 1 86 ? 33.182 10.409 -16.358 1.00 87.25 86 LEU A C 1
ATOM 638 O O . LEU A 1 86 ? 33.537 11.561 -16.642 1.00 87.25 86 LEU A O 1
ATOM 642 N N . SER A 1 87 ? 31.939 9.960 -16.564 1.00 89.06 87 SER A N 1
ATOM 643 C CA . SER A 1 87 ? 30.903 10.779 -17.199 1.00 89.06 87 SER A CA 1
ATOM 644 C C . SER A 1 87 ? 30.626 12.077 -16.437 1.00 89.06 87 SER A C 1
ATOM 646 O O . SER A 1 87 ? 30.551 12.102 -15.203 1.00 89.06 87 SER A O 1
ATOM 648 N N . GLY A 1 88 ? 30.508 13.188 -17.172 1.00 86.19 88 GLY A N 1
ATOM 649 C CA . GLY A 1 88 ? 30.371 14.536 -16.606 1.00 86.19 88 GLY A CA 1
ATOM 650 C C . GLY A 1 88 ? 31.594 15.024 -15.813 1.00 86.19 88 GLY A C 1
ATOM 651 O O . GLY A 1 88 ? 31.505 16.014 -15.082 1.00 86.19 88 GLY A O 1
ATOM 652 N N . GLY A 1 89 ? 32.741 14.351 -15.944 1.00 86.00 89 GLY A N 1
ATOM 653 C CA . GLY A 1 89 ? 33.993 14.717 -15.290 1.00 86.00 89 GLY A CA 1
ATOM 654 C C . GLY A 1 89 ? 34.622 16.030 -15.797 1.00 86.00 89 GLY A C 1
ATOM 655 O O . GLY A 1 89 ? 34.062 16.758 -16.622 1.00 86.00 89 GLY A O 1
ATOM 656 N N . PRO A 1 90 ? 35.834 16.381 -15.325 1.00 86.50 90 PRO A N 1
ATOM 657 C CA . PRO A 1 90 ? 36.481 17.640 -15.691 1.00 86.50 90 PRO A CA 1
ATOM 658 C C . PRO A 1 90 ? 36.759 17.784 -17.203 1.00 86.50 90 PRO A C 1
ATOM 660 O O . PRO A 1 90 ? 37.675 17.169 -17.756 1.00 86.50 90 PRO A O 1
ATOM 663 N N . LEU A 1 91 ? 35.999 18.675 -17.849 1.00 90.56 91 LEU A N 1
ATOM 664 C CA . LEU A 1 91 ? 36.174 19.124 -19.240 1.00 90.56 91 LEU A CA 1
ATOM 665 C C . LEU A 1 91 ? 37.597 19.643 -19.536 1.00 90.56 91 LEU A C 1
ATOM 667 O O . LEU A 1 91 ? 38.093 20.536 -18.827 1.00 90.56 91 LEU A O 1
ATOM 671 N N . ASP A 1 92 ? 38.198 19.191 -20.643 1.00 93.50 92 ASP A N 1
ATOM 672 C CA . ASP A 1 92 ? 39.481 19.687 -21.167 1.00 93.50 92 ASP A CA 1
ATOM 673 C C . ASP A 1 92 ? 39.394 21.197 -21.504 1.00 93.50 92 ASP A C 1
ATOM 675 O O . ASP A 1 92 ? 38.357 21.684 -21.977 1.00 93.50 92 ASP A O 1
ATOM 679 N N . PRO A 1 93 ? 40.475 21.980 -21.310 1.00 94.81 93 PRO A N 1
ATOM 680 C CA . PRO A 1 93 ? 40.516 23.399 -21.675 1.00 94.81 93 PRO A CA 1
ATOM 681 C C . PRO A 1 93 ? 40.198 23.738 -23.146 1.00 94.81 93 PRO A C 1
ATOM 683 O O . PRO A 1 93 ? 39.958 24.908 -23.441 1.00 94.81 93 PRO A O 1
ATOM 686 N N . ALA A 1 94 ? 40.204 22.768 -24.068 1.00 94.88 94 ALA A N 1
ATOM 687 C CA . ALA A 1 94 ? 39.746 22.925 -25.449 1.00 94.88 94 ALA A CA 1
ATOM 688 C C . ALA A 1 94 ? 38.265 22.566 -25.659 1.00 94.88 94 ALA A C 1
ATOM 690 O O . ALA A 1 94 ? 37.625 23.233 -26.467 1.00 94.88 94 ALA A O 1
ATOM 691 N N . GLN A 1 95 ? 37.688 21.614 -24.913 1.00 95.88 95 GLN A N 1
ATOM 692 C CA . GLN A 1 95 ? 36.234 21.353 -24.945 1.00 95.88 95 GLN A CA 1
ATOM 693 C C . GLN A 1 95 ? 35.462 22.612 -24.525 1.00 95.88 95 GLN A C 1
ATOM 695 O O . GLN A 1 95 ? 34.557 23.067 -25.218 1.00 95.88 95 GLN A O 1
ATOM 700 N N . LYS A 1 96 ? 35.952 23.293 -23.480 1.00 95.62 96 LYS A N 1
ATOM 701 C CA . LYS A 1 96 ? 35.455 24.602 -23.008 1.00 95.62 96 LYS A CA 1
ATOM 702 C C . LYS A 1 96 ? 35.509 25.737 -24.048 1.00 95.62 96 LYS A C 1
ATOM 704 O O . LYS A 1 96 ? 34.968 26.813 -23.802 1.00 95.62 96 LYS A O 1
ATOM 709 N N . LYS A 1 97 ? 36.174 25.535 -25.193 1.00 96.75 97 LYS A N 1
ATOM 710 C CA . LYS A 1 97 ? 36.321 26.519 -26.278 1.00 96.75 97 LYS A CA 1
ATOM 711 C C . LYS A 1 97 ? 35.432 26.225 -27.491 1.00 96.75 97 LYS A C 1
ATOM 713 O O . LYS A 1 97 ? 35.602 26.895 -28.507 1.00 96.75 97 LYS A O 1
ATOM 718 N N . VAL A 1 98 ? 34.479 25.293 -27.410 1.00 97.00 98 VAL A N 1
ATOM 719 C CA . VAL A 1 98 ? 33.533 24.986 -28.501 1.00 97.00 98 VAL A CA 1
ATOM 720 C C . VAL A 1 98 ? 32.078 24.861 -28.023 1.00 97.00 98 VAL A C 1
ATOM 722 O O . VAL A 1 98 ? 31.800 24.769 -26.827 1.00 97.00 98 VAL A O 1
ATOM 725 N N . THR A 1 99 ? 31.141 24.891 -28.966 1.00 95.56 99 THR A N 1
ATOM 726 C CA . THR A 1 99 ? 29.855 24.176 -28.905 1.00 95.56 99 THR A CA 1
ATOM 727 C C . THR A 1 99 ? 29.916 22.986 -29.852 1.00 95.56 99 THR A C 1
ATOM 729 O O . THR A 1 99 ? 30.524 23.101 -30.916 1.00 95.56 99 THR A O 1
ATOM 732 N N . LEU A 1 100 ? 29.266 21.878 -29.496 1.00 96.31 100 LEU A N 1
ATOM 733 C CA . LEU A 1 100 ? 28.791 20.910 -30.479 1.00 96.31 100 LEU A CA 1
ATOM 734 C C . LEU A 1 100 ? 27.452 21.445 -31.009 1.00 96.31 100 LEU A C 1
ATOM 736 O O . LEU A 1 100 ? 26.530 21.681 -30.235 1.00 96.31 100 LEU A O 1
ATOM 740 N N . ASP A 1 101 ? 27.362 21.704 -32.309 1.00 96.44 101 ASP A N 1
ATOM 741 C CA . ASP A 1 101 ? 26.167 22.290 -32.922 1.00 96.44 101 ASP A CA 1
ATOM 742 C C . ASP A 1 101 ? 25.223 21.191 -33.427 1.00 96.44 101 ASP A C 1
ATOM 744 O O . ASP A 1 101 ? 24.027 21.216 -33.142 1.00 96.44 101 ASP A O 1
ATOM 748 N N . THR A 1 102 ? 25.765 20.220 -34.172 1.00 98.19 102 THR A N 1
ATOM 749 C CA . THR A 1 102 ? 25.028 19.075 -34.729 1.00 98.19 102 THR A CA 1
ATOM 750 C C . THR A 1 102 ? 25.910 17.834 -34.791 1.00 98.19 102 THR A C 1
ATOM 752 O O . THR A 1 102 ? 27.119 17.947 -35.015 1.00 98.19 102 THR A O 1
ATOM 755 N N . ALA A 1 103 ? 25.294 16.655 -34.703 1.00 98.38 103 ALA A N 1
ATOM 756 C CA . ALA A 1 103 ? 25.927 15.385 -35.051 1.00 98.38 103 ALA A CA 1
ATOM 757 C C . ALA A 1 103 ? 25.142 14.669 -36.160 1.00 98.38 103 ALA A C 1
ATOM 759 O O . ALA A 1 103 ? 23.916 14.732 -36.212 1.00 98.38 103 ALA A O 1
ATOM 760 N N . ASP A 1 104 ? 25.856 13.993 -37.048 1.00 98.56 104 ASP A N 1
ATOM 761 C CA . ASP A 1 104 ? 25.310 13.146 -38.105 1.00 98.56 104 ASP A CA 1
ATOM 762 C C . ASP A 1 104 ? 26.038 11.799 -38.024 1.00 98.56 104 ASP A C 1
ATOM 764 O O . ASP A 1 104 ? 27.260 11.739 -38.194 1.00 98.56 104 ASP A O 1
ATOM 768 N N . LEU A 1 105 ? 25.323 10.752 -37.607 1.00 98.62 105 LEU A N 1
ATOM 769 C CA . LEU A 1 105 ? 25.903 9.506 -37.105 1.00 98.62 105 LEU A CA 1
ATOM 770 C C . LEU A 1 105 ? 25.427 8.316 -37.944 1.00 98.62 105 LEU A C 1
ATOM 772 O O . LEU A 1 105 ? 24.322 7.804 -37.758 1.00 98.62 105 LEU A O 1
ATOM 776 N N . ALA A 1 106 ? 26.281 7.841 -38.848 1.00 98.69 106 ALA A N 1
ATOM 777 C CA . ALA A 1 106 ? 26.066 6.586 -39.560 1.00 98.69 106 ALA A CA 1
ATOM 778 C C . ALA A 1 106 ? 26.699 5.429 -38.785 1.00 98.69 106 ALA A C 1
ATOM 780 O O . ALA A 1 106 ? 27.912 5.424 -38.573 1.00 98.69 106 ALA A O 1
ATOM 781 N N . ILE A 1 107 ? 25.884 4.463 -38.357 1.00 98.56 107 ILE A N 1
ATOM 782 C CA . ILE A 1 107 ? 26.310 3.344 -37.507 1.00 98.56 107 ILE A CA 1
ATOM 783 C C . ILE A 1 107 ? 25.787 2.036 -38.104 1.00 98.56 107 ILE A C 1
ATOM 785 O O . ILE A 1 107 ? 24.581 1.814 -38.189 1.00 98.56 107 ILE A O 1
ATOM 789 N N . GLU A 1 108 ? 26.697 1.157 -38.512 1.00 98.50 108 GLU A N 1
ATOM 790 C CA . GLU A 1 108 ? 26.395 -0.225 -38.885 1.00 98.50 108 GLU A CA 1
ATOM 791 C C . GLU A 1 108 ? 26.604 -1.152 -37.684 1.00 98.50 108 GLU A C 1
ATOM 793 O O . GLU A 1 108 ? 27.657 -1.108 -37.046 1.00 98.50 108 GLU A O 1
ATOM 798 N N . VAL A 1 109 ? 25.622 -2.014 -37.410 1.00 98.25 109 VAL A N 1
ATOM 799 C CA . VAL A 1 109 ? 25.640 -2.980 -36.302 1.00 98.25 109 VAL A CA 1
ATOM 800 C C . VAL A 1 109 ? 25.816 -4.404 -36.841 1.00 98.25 109 VAL A C 1
ATOM 802 O O . VAL A 1 109 ? 25.043 -4.842 -37.694 1.00 98.25 109 VAL A O 1
ATOM 805 N N . ASP A 1 110 ? 26.785 -5.154 -36.303 1.00 97.31 110 ASP A N 1
ATOM 806 C CA . ASP A 1 110 ? 26.991 -6.588 -36.566 1.00 97.31 110 ASP A CA 1
ATOM 807 C C . ASP A 1 110 ? 26.676 -7.430 -35.307 1.00 97.31 110 ASP A C 1
ATOM 809 O O . ASP A 1 110 ? 27.548 -7.616 -34.450 1.00 97.31 110 ASP A O 1
ATOM 813 N N . PRO A 1 111 ? 25.454 -7.992 -35.193 1.00 95.75 111 PRO A N 1
ATOM 814 C CA . PRO A 1 111 ? 25.049 -8.847 -34.075 1.00 95.75 111 PRO A CA 1
ATOM 815 C C . PRO A 1 111 ? 25.728 -10.218 -33.999 1.00 95.75 111 PRO A C 1
ATOM 817 O O . PRO A 1 111 ? 25.533 -10.933 -33.020 1.00 95.75 111 PRO A O 1
ATOM 820 N N . VAL A 1 112 ? 26.444 -10.646 -35.043 1.00 93.12 112 VAL A N 1
ATOM 821 C CA . VAL A 1 112 ? 27.096 -11.967 -35.091 1.00 93.12 112 VAL A CA 1
ATOM 822 C C . VAL A 1 112 ? 28.531 -11.876 -34.579 1.00 93.12 112 VAL A C 1
ATOM 824 O O . VAL A 1 112 ? 29.051 -12.837 -34.012 1.00 93.12 112 VAL A O 1
ATOM 827 N N . ARG A 1 113 ? 29.175 -10.722 -34.780 1.00 95.00 113 ARG A N 1
ATOM 828 C CA . ARG A 1 113 ? 30.538 -10.444 -34.315 1.00 95.00 113 ARG A CA 1
ATOM 829 C C . ARG A 1 113 ? 30.600 -9.513 -33.095 1.00 95.00 113 ARG A C 1
ATOM 831 O O . ARG A 1 113 ? 31.698 -9.357 -32.558 1.00 95.00 113 ARG A O 1
ATOM 838 N N . GLU A 1 114 ? 29.476 -8.934 -32.664 1.00 95.38 114 GLU A N 1
ATOM 839 C CA . GLU A 1 114 ? 29.354 -7.987 -31.534 1.00 95.38 114 GLU A CA 1
ATOM 840 C C . GLU A 1 114 ? 30.214 -6.728 -31.760 1.00 95.38 114 GLU A C 1
ATOM 842 O O . GLU A 1 114 ? 31.097 -6.388 -30.974 1.00 95.38 114 GLU A O 1
ATOM 847 N N . VAL A 1 115 ? 30.014 -6.080 -32.914 1.00 96.50 115 VAL A N 1
ATOM 848 C CA . VAL A 1 115 ? 30.829 -4.956 -33.417 1.00 96.50 115 VAL A CA 1
ATOM 849 C C . VAL A 1 115 ? 29.913 -3.857 -33.941 1.00 96.50 115 VAL A C 1
ATOM 851 O O . VAL A 1 115 ? 28.847 -4.153 -34.490 1.00 96.50 115 VAL A O 1
ATOM 854 N N . ILE A 1 116 ? 30.369 -2.608 -33.865 1.00 97.81 116 ILE A N 1
ATOM 855 C CA . ILE A 1 116 ? 29.824 -1.517 -34.677 1.00 97.81 116 ILE A CA 1
ATOM 856 C C . ILE A 1 116 ? 30.904 -0.910 -35.578 1.00 97.81 116 ILE A C 1
ATOM 858 O O . ILE A 1 116 ? 32.086 -0.884 -35.222 1.00 97.81 116 ILE A O 1
ATOM 862 N N . ASN A 1 117 ? 30.489 -0.398 -36.736 1.00 98.25 117 ASN A N 1
ATOM 863 C CA . ASN A 1 117 ? 31.298 0.472 -37.589 1.00 98.25 117 ASN A CA 1
ATOM 864 C C . ASN A 1 117 ? 30.589 1.823 -37.704 1.00 98.25 117 ASN A C 1
ATOM 866 O O . ASN A 1 117 ? 29.436 1.882 -38.127 1.00 98.25 117 ASN A O 1
ATOM 870 N N . GLY A 1 118 ? 31.271 2.893 -37.311 1.00 97.69 118 GLY A N 1
ATOM 871 C CA . GLY A 1 118 ? 30.720 4.234 -37.194 1.00 97.69 118 GLY A CA 1
ATOM 872 C C . GLY A 1 118 ? 31.397 5.250 -38.111 1.00 97.69 118 GLY A C 1
ATOM 873 O O . GLY A 1 118 ? 32.605 5.228 -38.359 1.00 97.69 118 GLY A O 1
ATOM 874 N N . THR A 1 119 ? 30.608 6.194 -38.605 1.00 98.75 119 THR A N 1
ATOM 875 C CA . THR A 1 119 ? 31.077 7.448 -39.191 1.00 98.75 119 THR A CA 1
ATOM 876 C C . THR A 1 119 ? 30.272 8.580 -38.577 1.00 98.75 119 THR A C 1
ATOM 878 O O . THR A 1 119 ? 29.087 8.728 -38.865 1.00 98.75 119 THR A O 1
ATOM 881 N N . ALA A 1 120 ? 30.930 9.378 -37.742 1.00 98.62 120 ALA A N 1
ATOM 882 C CA . ALA A 1 120 ? 30.356 10.577 -37.152 1.00 98.62 120 ALA A CA 1
ATOM 883 C C . ALA A 1 120 ? 30.826 11.808 -37.931 1.00 98.62 120 ALA A C 1
ATOM 885 O O . ALA A 1 120 ? 32.029 11.987 -38.130 1.00 98.62 120 ALA A O 1
ATOM 886 N N . THR A 1 121 ? 29.897 12.666 -38.345 1.00 98.69 121 THR A N 1
ATOM 887 C CA . THR A 1 121 ? 30.182 14.000 -38.884 1.00 98.69 121 THR A CA 1
ATOM 888 C C . THR A 1 121 ? 29.618 15.037 -37.920 1.00 98.69 121 THR A C 1
ATOM 890 O O . THR A 1 121 ? 28.409 15.146 -37.734 1.00 98.69 121 THR A O 1
ATOM 893 N N . LEU A 1 122 ? 30.508 15.773 -37.266 1.00 98.56 122 LEU A N 1
ATOM 894 C CA . LEU A 1 122 ? 30.202 16.661 -36.150 1.00 98.56 122 LEU A CA 1
ATOM 895 C C . LEU A 1 122 ? 30.463 18.113 -36.557 1.00 98.56 122 LEU A C 1
ATOM 897 O O . LEU A 1 122 ? 31.552 18.434 -37.039 1.00 98.56 122 LEU A O 1
ATOM 901 N N . THR A 1 123 ? 29.497 19.001 -36.335 1.00 98.44 123 THR A N 1
ATOM 902 C CA . THR A 1 123 ? 29.681 20.446 -36.536 1.00 98.44 123 THR A CA 1
ATOM 903 C C . THR A 1 123 ? 29.988 21.105 -35.201 1.00 98.44 123 THR A C 1
ATOM 905 O O . THR A 1 123 ? 29.203 20.969 -34.267 1.00 98.44 123 THR A O 1
ATOM 908 N N . PHE A 1 124 ? 31.075 21.871 -35.115 1.00 98.12 124 PHE A N 1
ATOM 909 C CA . PHE A 1 124 ? 31.417 22.662 -33.928 1.00 98.12 124 PHE A CA 1
ATOM 910 C C . PHE A 1 124 ? 31.507 24.154 -34.259 1.00 98.12 124 PHE A C 1
ATOM 912 O O . PHE A 1 124 ? 32.084 24.507 -35.288 1.00 98.12 124 PHE A O 1
ATOM 919 N N . THR A 1 125 ? 31.046 25.035 -33.363 1.00 98.06 125 THR A N 1
ATOM 920 C CA . THR A 1 125 ? 31.393 26.471 -33.393 1.00 98.06 125 THR A CA 1
ATOM 921 C C . THR A 1 125 ? 32.424 26.789 -32.308 1.00 98.06 125 THR A C 1
ATOM 923 O O . THR A 1 125 ? 32.252 26.455 -31.137 1.00 98.06 125 THR A O 1
ATOM 926 N N . ALA A 1 126 ? 33.515 27.460 -32.676 1.00 97.44 126 ALA A N 1
ATOM 927 C CA . ALA A 1 126 ? 34.583 27.834 -31.753 1.00 97.44 126 ALA A CA 1
ATOM 928 C C . ALA A 1 126 ? 34.213 29.069 -30.905 1.00 97.44 126 ALA A C 1
ATOM 930 O O . ALA A 1 126 ? 34.099 30.180 -31.417 1.00 97.44 126 ALA A O 1
ATOM 931 N N . ARG A 1 127 ? 34.091 28.911 -29.583 1.00 96.75 127 ARG A N 1
ATOM 932 C CA . ARG A 1 127 ? 33.852 30.008 -28.619 1.00 96.75 127 ARG A CA 1
ATOM 933 C C . ARG A 1 127 ? 35.075 30.916 -28.421 1.00 96.75 127 ARG A C 1
ATOM 935 O O . ARG A 1 127 ? 34.929 32.049 -27.968 1.00 96.75 127 ARG A O 1
ATOM 942 N N . ASP A 1 128 ? 36.270 30.424 -28.746 1.00 96.69 128 ASP A N 1
ATOM 943 C CA . ASP A 1 128 ? 37.555 31.132 -28.687 1.00 96.69 128 ASP A CA 1
ATOM 944 C C . ASP A 1 128 ? 38.539 30.521 -29.711 1.00 96.69 128 ASP A C 1
ATOM 946 O O . ASP A 1 128 ? 38.281 29.464 -30.283 1.00 96.69 128 ASP A O 1
ATOM 950 N N . ARG A 1 129 ? 39.688 31.160 -29.948 1.00 96.56 129 ARG A N 1
ATOM 951 C CA . ARG A 1 129 ? 40.739 30.668 -30.846 1.00 96.56 129 ARG A CA 1
ATOM 952 C C . ARG A 1 129 ? 41.287 29.308 -30.388 1.00 96.56 129 ARG A C 1
ATOM 954 O O . ARG A 1 129 ? 41.779 29.175 -29.263 1.00 96.56 129 ARG A O 1
ATOM 961 N N . ILE A 1 130 ? 41.313 28.338 -31.304 1.00 96.56 130 ILE A N 1
ATOM 962 C CA . ILE A 1 130 ? 41.792 26.967 -31.061 1.00 96.56 130 ILE A CA 1
ATOM 963 C C . ILE A 1 130 ? 42.803 26.485 -32.113 1.00 96.56 130 ILE A C 1
ATOM 965 O O . ILE A 1 130 ? 42.852 26.956 -33.250 1.00 96.56 130 ILE A O 1
ATOM 969 N N . ASN A 1 131 ? 43.646 25.533 -31.707 1.00 95.44 131 ASN A N 1
ATOM 970 C CA . ASN A 1 131 ? 44.600 24.801 -32.556 1.00 95.44 131 ASN A CA 1
ATOM 971 C C . ASN A 1 131 ? 44.518 23.269 -32.386 1.00 95.44 131 ASN A C 1
ATOM 973 O O . ASN A 1 131 ? 45.150 22.542 -33.148 1.00 95.44 131 ASN A O 1
ATOM 977 N N . LYS A 1 132 ? 43.751 22.796 -31.399 1.00 96.62 132 LYS A N 1
ATOM 978 C CA . LYS A 1 132 ? 43.283 21.416 -31.260 1.00 96.62 132 LYS A CA 1
ATOM 979 C C . LYS A 1 132 ? 41.776 21.437 -31.000 1.00 96.62 132 LYS A C 1
ATOM 981 O O . LYS A 1 132 ? 41.289 22.396 -30.400 1.00 96.62 132 LYS A O 1
ATOM 986 N N . LEU A 1 133 ? 41.082 20.383 -31.404 1.00 96.94 133 LEU A N 1
ATOM 987 C CA . LEU A 1 133 ? 39.785 19.995 -30.856 1.00 96.94 133 LEU A CA 1
ATOM 988 C C . LEU A 1 133 ? 40.004 18.808 -29.901 1.00 96.94 133 LEU A C 1
ATOM 990 O O . LEU A 1 133 ? 40.997 18.086 -30.031 1.00 96.94 133 LEU A O 1
ATOM 994 N N . VAL A 1 134 ? 39.104 18.623 -28.939 1.00 97.56 134 VAL A N 1
ATOM 995 C CA . VAL A 1 134 ? 39.045 17.426 -28.092 1.00 97.56 134 VAL A CA 1
ATOM 996 C C . VAL A 1 134 ? 37.599 16.951 -28.036 1.00 97.56 134 VAL A C 1
ATOM 998 O O . VAL A 1 134 ? 36.704 17.767 -27.819 1.00 97.56 134 VAL A O 1
ATOM 1001 N N . VAL A 1 135 ? 37.409 15.653 -28.234 1.00 97.19 135 VAL A N 1
ATOM 1002 C CA . VAL A 1 135 ? 36.153 14.908 -28.070 1.00 97.19 135 VAL A CA 1
ATOM 1003 C C . VAL A 1 135 ? 36.456 13.661 -27.240 1.00 97.19 135 VAL A C 1
ATOM 1005 O O . VAL A 1 135 ? 37.612 13.242 -27.171 1.00 97.19 135 VAL A O 1
ATOM 1008 N N . ASP A 1 136 ? 35.453 13.080 -26.605 1.00 97.00 136 ASP A N 1
ATOM 1009 C CA . ASP A 1 136 ? 35.572 11.810 -25.891 1.00 97.00 136 ASP A CA 1
ATOM 1010 C C . ASP A 1 136 ? 35.020 10.685 -26.802 1.00 97.00 136 ASP A C 1
ATOM 1012 O O . ASP A 1 136 ? 34.058 10.902 -27.543 1.00 97.00 136 ASP A O 1
ATOM 1016 N N . LEU A 1 137 ? 35.697 9.531 -26.844 1.00 96.75 137 LEU A N 1
ATOM 1017 C CA . LEU A 1 137 ? 35.354 8.321 -27.615 1.00 96.75 137 LEU A CA 1
ATOM 1018 C C . LEU A 1 137 ? 36.103 7.118 -27.021 1.00 96.75 137 LEU A C 1
ATOM 1020 O O . LEU A 1 137 ? 37.336 7.141 -27.021 1.00 96.75 137 LEU A O 1
ATOM 1024 N N . ASP A 1 138 ? 35.420 6.043 -26.621 1.00 95.25 138 ASP A N 1
ATOM 1025 C CA . ASP A 1 138 ? 36.068 4.864 -26.022 1.00 95.25 138 ASP A CA 1
ATOM 1026 C C . ASP A 1 138 ? 37.201 4.293 -26.908 1.00 95.25 138 ASP A C 1
ATOM 1028 O O . ASP A 1 138 ? 37.050 4.060 -28.112 1.00 95.25 138 ASP A O 1
ATOM 1032 N N . LYS A 1 139 ? 38.354 4.014 -26.287 1.00 93.50 139 LYS A N 1
ATOM 1033 C CA . LYS A 1 139 ? 39.541 3.400 -26.916 1.00 93.50 139 LYS A CA 1
ATOM 1034 C C . LYS A 1 139 ? 39.268 2.024 -27.543 1.00 93.50 139 LYS A C 1
ATOM 1036 O O . LYS A 1 139 ? 40.076 1.564 -28.350 1.00 93.50 139 LYS A O 1
ATOM 1041 N N . ASN A 1 140 ? 38.180 1.341 -27.166 1.00 94.19 140 ASN A N 1
ATOM 1042 C CA . ASN A 1 140 ? 37.789 0.070 -27.785 1.00 94.19 140 ASN A CA 1
ATOM 1043 C C . ASN A 1 140 ? 37.365 0.255 -29.259 1.00 94.19 140 ASN A C 1
ATOM 1045 O O . ASN A 1 140 ? 37.378 -0.706 -30.036 1.00 94.19 140 ASN A O 1
ATOM 1049 N N . PHE A 1 141 ? 37.078 1.493 -29.680 1.00 96.19 141 PHE A N 1
ATOM 1050 C CA . PHE A 1 141 ? 36.916 1.861 -31.081 1.00 96.19 141 PHE A CA 1
ATOM 1051 C C . PHE A 1 141 ? 38.251 2.226 -31.737 1.00 96.19 141 PHE A C 1
ATOM 1053 O O . PHE A 1 141 ? 38.895 3.228 -31.424 1.00 96.19 141 PHE A O 1
ATOM 1060 N N . THR A 1 142 ? 38.636 1.450 -32.749 1.00 96.25 142 THR A N 1
ATOM 1061 C CA . THR A 1 142 ? 39.761 1.791 -33.623 1.00 96.25 142 THR A CA 1
ATOM 1062 C C . THR A 1 142 ? 39.343 2.914 -34.568 1.00 96.25 142 THR A C 1
ATOM 1064 O O . THR A 1 142 ? 38.598 2.695 -35.524 1.00 96.25 142 THR A O 1
ATOM 1067 N N . VAL A 1 143 ? 39.834 4.128 -34.318 1.00 97.94 143 VAL A N 1
ATOM 1068 C CA . VAL A 1 143 ? 39.705 5.254 -35.254 1.00 97.94 143 VAL A CA 1
ATOM 1069 C C . VAL A 1 143 ? 40.638 5.025 -36.444 1.00 97.94 143 VAL A C 1
ATOM 1071 O O . VAL A 1 143 ? 41.844 4.852 -36.273 1.00 97.94 143 VAL A O 1
ATOM 1074 N N . THR A 1 144 ? 40.082 5.029 -37.655 1.00 97.25 144 THR A N 1
ATOM 1075 C CA . THR A 1 144 ? 40.810 4.734 -38.904 1.00 97.25 144 THR A CA 1
ATOM 1076 C C . THR A 1 144 ? 41.048 5.968 -39.772 1.00 97.25 144 THR A C 1
ATOM 1078 O O . THR A 1 144 ? 42.044 6.015 -40.491 1.00 97.25 144 THR A O 1
ATOM 1081 N N . ALA A 1 145 ? 40.184 6.983 -39.684 1.00 97.69 145 ALA A N 1
ATOM 1082 C CA . ALA A 1 145 ? 40.357 8.259 -40.374 1.00 97.69 145 ALA A CA 1
ATOM 1083 C C . ALA A 1 145 ? 39.722 9.415 -39.591 1.00 97.69 145 ALA A C 1
ATOM 1085 O O . ALA A 1 145 ? 38.669 9.256 -38.970 1.00 97.69 145 ALA A O 1
ATOM 1086 N N . VAL A 1 146 ? 40.346 10.593 -39.667 1.00 98.44 146 VAL A N 1
ATOM 1087 C CA . VAL A 1 146 ? 39.823 11.853 -39.121 1.00 98.44 146 VAL A CA 1
ATOM 1088 C C . VAL A 1 146 ? 40.061 12.963 -40.131 1.00 98.44 146 VAL A C 1
ATOM 1090 O O . VAL A 1 146 ? 41.185 13.140 -40.600 1.00 98.44 146 VAL A O 1
ATOM 1093 N N . GLN A 1 147 ? 39.018 13.728 -40.441 1.00 98.31 147 GLN A N 1
ATOM 1094 C CA . GLN A 1 147 ? 39.081 14.864 -41.358 1.00 98.31 147 GLN A CA 1
ATOM 1095 C C . GLN A 1 147 ? 38.455 16.100 -40.713 1.00 98.31 147 GLN A C 1
ATOM 1097 O O . GLN A 1 147 ? 37.411 16.003 -40.072 1.00 98.31 147 GLN A O 1
ATOM 1102 N N . VAL A 1 148 ? 39.071 17.263 -40.911 1.00 97.69 148 VAL A N 1
ATOM 1103 C CA . VAL A 1 148 ? 38.535 18.574 -40.523 1.00 97.69 148 VAL A CA 1
ATOM 1104 C C . VAL A 1 148 ? 38.354 19.400 -41.791 1.00 97.69 148 VAL A C 1
ATOM 1106 O O . VAL A 1 148 ? 39.299 19.574 -42.558 1.00 97.69 148 VAL A O 1
ATOM 1109 N N . ASP A 1 149 ? 37.130 19.862 -42.036 1.00 95.75 149 ASP A N 1
ATOM 1110 C CA . ASP A 1 149 ? 36.717 20.604 -43.237 1.00 95.75 149 ASP A CA 1
ATOM 1111 C C . ASP A 1 149 ? 37.119 19.900 -44.554 1.00 95.75 149 ASP A C 1
ATOM 1113 O O . ASP A 1 149 ? 37.505 20.529 -45.539 1.00 95.75 149 ASP A O 1
ATOM 1117 N N . GLY A 1 150 ? 37.055 18.561 -44.555 1.00 94.38 150 GLY A N 1
ATOM 1118 C CA . GLY A 1 150 ? 37.424 17.702 -45.688 1.00 94.38 150 GLY A CA 1
ATOM 1119 C C . GLY A 1 150 ? 38.928 17.445 -45.865 1.00 94.38 150 GLY A C 1
ATOM 1120 O O . GLY A 1 150 ? 39.317 16.848 -46.866 1.00 94.38 150 GLY A O 1
ATOM 1121 N N . VAL A 1 151 ? 39.775 17.874 -44.923 1.00 94.94 151 VAL A N 1
ATOM 1122 C CA . VAL A 1 151 ? 41.234 17.664 -44.945 1.00 94.94 151 VAL A CA 1
ATOM 1123 C C . VAL A 1 151 ? 41.653 16.725 -43.814 1.00 94.94 151 VAL A C 1
ATOM 1125 O O . VAL A 1 151 ? 41.261 16.933 -42.667 1.00 94.94 151 VAL A O 1
ATOM 1128 N N . ASP A 1 152 ? 42.472 15.717 -44.119 1.00 96.62 152 ASP A N 1
ATOM 1129 C CA . ASP A 1 152 ? 42.969 14.748 -43.133 1.00 96.62 152 ASP A CA 1
ATOM 1130 C C . ASP A 1 152 ? 43.704 15.432 -41.964 1.00 96.62 152 ASP A C 1
ATOM 1132 O O . ASP A 1 152 ? 44.533 16.328 -42.158 1.00 96.62 152 ASP A O 1
ATOM 1136 N N . ALA A 1 153 ? 43.411 14.997 -40.736 1.00 95.94 153 ALA A N 1
ATOM 1137 C CA . ALA A 1 153 ? 43.913 15.602 -39.504 1.00 95.94 153 ALA A CA 1
ATOM 1138 C C . ALA A 1 153 ? 44.597 14.575 -38.588 1.00 95.94 153 ALA A C 1
ATOM 1140 O O . ALA A 1 153 ? 44.101 13.472 -38.367 1.00 95.94 153 ALA A O 1
ATOM 1141 N N . GLY A 1 154 ? 45.737 14.959 -38.005 1.00 95.12 154 GLY A N 1
ATOM 1142 C CA . GLY A 1 154 ? 46.461 14.122 -37.046 1.00 95.12 154 GLY A CA 1
ATOM 1143 C C . GLY A 1 154 ? 45.748 14.064 -35.694 1.00 95.12 154 GLY A C 1
ATOM 1144 O O . GLY A 1 154 ? 45.489 15.108 -35.088 1.00 95.12 154 GLY A O 1
ATOM 1145 N N . PHE A 1 155 ? 45.467 12.857 -35.206 1.00 97.00 155 PHE A N 1
ATOM 1146 C CA . PHE A 1 155 ? 44.731 12.610 -33.965 1.00 97.00 155 PHE A CA 1
ATOM 1147 C C . PHE A 1 155 ? 45.497 11.691 -32.999 1.00 97.00 155 PHE A C 1
ATOM 1149 O O . PHE A 1 155 ? 46.484 11.059 -33.371 1.00 97.00 155 PHE A O 1
ATOM 1156 N N . SER A 1 156 ? 45.037 11.620 -31.749 1.00 96.75 156 SER A N 1
ATOM 1157 C CA . SER A 1 156 ? 45.508 10.659 -30.745 1.00 96.75 156 SER A CA 1
ATOM 1158 C C . SER A 1 156 ? 44.393 10.362 -29.742 1.00 96.75 156 SER A C 1
ATOM 1160 O O . SER A 1 156 ? 43.777 11.301 -29.236 1.00 96.75 156 SER A O 1
ATOM 1162 N N . ASN A 1 157 ? 44.135 9.081 -29.462 1.00 95.56 157 ASN A N 1
ATOM 1163 C CA . ASN A 1 157 ? 43.140 8.631 -28.481 1.00 95.56 157 ASN A CA 1
ATOM 1164 C C . ASN A 1 157 ? 43.623 7.395 -27.681 1.00 95.56 157 ASN A C 1
ATOM 1166 O O . ASN A 1 157 ? 43.143 6.288 -27.916 1.00 95.56 157 ASN A O 1
ATOM 1170 N N . PRO A 1 158 ? 44.614 7.536 -26.781 1.00 90.56 158 PRO A N 1
ATOM 1171 C CA . PRO A 1 158 ? 45.117 6.411 -25.990 1.00 90.56 158 PRO A CA 1
ATOM 1172 C C . PRO A 1 158 ? 44.201 6.044 -24.812 1.00 90.56 158 PRO A C 1
ATOM 1174 O O . PRO A 1 158 ? 44.173 4.888 -24.404 1.00 90.56 158 PRO A O 1
ATOM 1177 N N . GLU A 1 159 ? 43.469 7.022 -24.267 1.00 90.38 159 GLU A N 1
ATOM 1178 C CA . GLU A 1 159 ? 42.786 6.914 -22.969 1.00 90.38 159 GLU A CA 1
ATOM 1179 C C . GLU A 1 159 ? 41.263 7.148 -23.037 1.00 90.38 159 GLU A C 1
ATOM 1181 O O . GLU A 1 159 ? 40.629 7.312 -22.002 1.00 90.38 159 GLU A O 1
ATOM 1186 N N . GLY A 1 160 ? 40.656 7.206 -24.225 1.00 92.62 160 GLY A N 1
ATOM 1187 C CA . GLY A 1 160 ? 39.235 7.553 -24.403 1.00 92.62 160 GLY A CA 1
ATOM 1188 C C . GLY A 1 160 ? 38.973 9.052 -24.630 1.00 92.62 160 GLY A C 1
ATOM 1189 O O . GLY A 1 160 ? 37.921 9.446 -25.114 1.00 92.62 160 GLY A O 1
ATOM 1190 N N . ARG A 1 161 ? 39.961 9.915 -24.356 1.00 94.12 161 ARG A N 1
ATOM 1191 C CA . ARG A 1 161 ? 39.909 11.358 -24.646 1.00 94.12 161 ARG A CA 1
ATOM 1192 C C . ARG A 1 161 ? 40.703 11.696 -25.909 1.00 94.12 161 ARG A C 1
ATOM 1194 O O . ARG A 1 161 ? 41.926 11.866 -25.884 1.00 94.12 161 ARG A O 1
ATOM 1201 N N . MET A 1 162 ? 39.991 11.816 -27.023 1.00 96.81 162 MET A N 1
ATOM 1202 C CA . MET A 1 162 ? 40.526 11.980 -28.370 1.00 96.81 162 MET A CA 1
ATOM 1203 C C . MET A 1 162 ? 40.907 13.436 -28.678 1.00 96.81 162 MET A C 1
ATOM 1205 O O . MET A 1 162 ? 40.064 14.323 -28.808 1.00 96.81 162 MET A O 1
ATOM 1209 N N . THR A 1 163 ? 42.201 13.691 -28.874 1.00 97.69 163 THR A N 1
ATOM 1210 C CA . THR A 1 163 ? 42.715 14.989 -29.346 1.00 97.69 163 THR A CA 1
ATOM 1211 C C . THR A 1 163 ? 42.881 14.992 -30.864 1.00 97.69 163 THR A C 1
ATOM 1213 O O . THR A 1 163 ? 43.537 14.109 -31.413 1.00 97.69 163 THR A O 1
ATOM 1216 N N . ILE A 1 164 ? 42.360 16.023 -31.537 1.00 98.00 164 ILE A N 1
ATOM 1217 C CA . ILE A 1 164 ? 42.455 16.234 -32.991 1.00 98.00 164 ILE A CA 1
ATOM 1218 C C . ILE A 1 164 ? 43.228 17.532 -33.263 1.00 98.00 164 ILE A C 1
ATOM 1220 O O . ILE A 1 164 ? 42.874 18.599 -32.759 1.00 98.00 164 ILE A O 1
ATOM 1224 N N . THR A 1 165 ? 44.291 17.463 -34.064 1.00 96.19 165 THR A N 1
ATOM 1225 C CA . THR A 1 165 ? 45.172 18.604 -34.365 1.00 96.19 165 THR A CA 1
ATOM 1226 C C . THR A 1 165 ? 44.666 19.379 -35.577 1.00 96.19 165 THR A C 1
ATOM 1228 O O . THR A 1 165 ? 44.542 18.821 -36.665 1.00 96.19 165 THR A O 1
ATOM 1231 N N . LEU A 1 166 ? 44.422 20.684 -35.424 1.00 95.44 166 LEU A N 1
ATOM 1232 C CA . LEU A 1 166 ? 43.923 21.516 -36.520 1.00 95.44 166 LEU A CA 1
ATOM 1233 C C . LEU A 1 166 ? 45.088 22.006 -37.396 1.00 95.44 166 LEU A C 1
ATOM 1235 O O . LEU A 1 166 ? 45.939 22.772 -36.938 1.00 95.44 166 LEU A O 1
ATOM 1239 N N . ALA A 1 167 ? 45.097 21.623 -38.678 1.00 90.44 167 ALA A N 1
ATOM 1240 C CA . ALA A 1 167 ? 46.117 22.046 -39.650 1.00 90.44 167 ALA A CA 1
ATOM 1241 C C . ALA A 1 167 ? 46.167 23.578 -39.859 1.00 90.44 167 ALA A C 1
ATOM 1243 O O . ALA A 1 167 ? 47.198 24.135 -40.239 1.00 90.44 167 ALA A O 1
ATOM 1244 N N . LYS A 1 168 ? 45.060 24.274 -39.574 1.00 90.69 168 LYS A N 1
ATOM 1245 C CA . LYS A 1 168 ? 44.961 25.737 -39.482 1.00 90.69 168 LYS A CA 1
ATOM 1246 C C . LYS A 1 168 ? 44.316 26.094 -38.144 1.00 90.69 168 LYS A C 1
ATOM 1248 O O . LYS A 1 168 ? 43.378 25.433 -37.715 1.00 90.69 168 LYS A O 1
ATOM 1253 N N . LYS A 1 169 ? 44.792 27.152 -37.481 1.00 94.31 169 LYS A N 1
ATOM 1254 C CA . LYS A 1 169 ? 44.188 27.629 -36.224 1.00 94.31 169 LYS A CA 1
ATOM 1255 C C . LYS A 1 169 ? 42.827 28.259 -36.520 1.00 94.31 169 LYS A C 1
ATOM 1257 O O . LYS A 1 169 ? 42.788 29.261 -37.233 1.00 94.31 169 LYS A O 1
ATOM 1262 N N . ALA A 1 170 ? 41.753 27.720 -35.950 1.00 95.38 170 ALA A N 1
ATOM 1263 C CA . ALA A 1 170 ? 40.432 28.326 -36.056 1.00 95.38 170 ALA A CA 1
ATOM 1264 C C . ALA A 1 170 ? 40.364 29.610 -35.211 1.00 95.38 170 ALA A C 1
ATOM 1266 O O . ALA A 1 170 ? 40.968 29.704 -34.135 1.00 95.38 170 ALA A O 1
ATOM 1267 N N . ALA A 1 171 ? 39.656 30.614 -35.722 1.00 96.50 171 ALA A N 1
ATOM 1268 C CA . ALA A 1 171 ? 39.323 31.821 -34.975 1.00 96.50 171 ALA A CA 1
ATOM 1269 C C . ALA A 1 171 ? 38.122 31.568 -34.048 1.00 96.50 171 ALA A C 1
ATOM 1271 O O . ALA A 1 171 ? 37.439 30.555 -34.175 1.00 96.50 171 ALA A O 1
ATOM 1272 N N . LYS A 1 172 ? 37.842 32.517 -33.148 1.00 96.31 172 LYS A N 1
ATOM 1273 C CA . LYS A 1 172 ? 36.531 32.593 -32.496 1.00 96.31 172 LYS A CA 1
ATOM 1274 C C . LYS A 1 172 ? 35.429 32.749 -33.560 1.00 96.31 172 LYS A C 1
ATOM 1276 O O . LYS A 1 172 ? 35.666 33.354 -34.604 1.00 96.31 172 LYS A O 1
ATOM 1281 N N . ASP A 1 173 ? 34.257 32.195 -33.273 1.00 96.38 173 ASP A N 1
ATOM 1282 C CA . ASP A 1 173 ? 33.041 32.153 -34.092 1.00 96.38 173 ASP A CA 1
ATOM 1283 C C . ASP A 1 173 ? 33.202 31.400 -35.435 1.00 96.38 173 ASP A C 1
ATOM 1285 O O . ASP A 1 173 ? 32.292 31.383 -36.263 1.00 96.38 173 ASP A O 1
ATOM 1289 N N . ALA A 1 174 ? 34.337 30.719 -35.649 1.00 97.31 174 ALA A N 1
ATOM 1290 C CA . ALA A 1 174 ? 34.538 29.832 -36.790 1.00 97.31 174 ALA A CA 1
ATOM 1291 C C . ALA A 1 174 ? 33.800 28.500 -36.588 1.00 97.31 174 ALA A C 1
ATOM 1293 O O . ALA A 1 174 ? 33.877 27.903 -35.511 1.00 97.31 174 ALA A O 1
ATOM 1294 N N . LYS A 1 175 ? 33.140 28.015 -37.644 1.00 97.31 175 LYS A N 1
ATOM 1295 C CA . LYS A 1 175 ? 32.589 26.657 -37.707 1.00 97.31 175 LYS A CA 1
ATOM 1296 C C . LYS A 1 175 ? 33.624 25.679 -38.260 1.00 97.31 175 LYS A C 1
ATOM 1298 O O . LYS A 1 175 ? 34.381 26.045 -39.156 1.00 97.31 175 LYS A O 1
ATOM 1303 N N . LEU A 1 176 ? 33.628 24.462 -37.725 1.00 97.50 176 LEU A N 1
ATOM 1304 C CA . LEU A 1 176 ? 34.461 23.337 -38.151 1.00 97.50 176 LEU A CA 1
ATOM 1305 C C . LEU A 1 176 ? 33.573 22.111 -38.367 1.00 97.50 176 LEU A C 1
ATOM 1307 O O . LEU A 1 176 ? 32.759 21.788 -37.501 1.00 97.50 176 LEU A O 1
ATOM 1311 N N . THR A 1 177 ? 33.759 21.414 -39.485 1.00 98.31 177 THR A N 1
ATOM 1312 C CA . THR A 1 177 ? 33.117 20.120 -39.759 1.00 98.31 177 THR A CA 1
ATOM 1313 C C . THR A 1 177 ? 34.136 19.013 -39.540 1.00 98.31 177 THR A C 1
ATOM 1315 O O . THR A 1 177 ? 35.147 18.961 -40.239 1.00 98.31 177 THR A O 1
ATOM 1318 N N . VAL A 1 178 ? 33.896 18.126 -38.577 1.00 98.50 178 VAL A N 1
ATOM 1319 C CA . VAL A 1 178 ? 34.842 17.074 -38.187 1.00 98.50 178 VAL A CA 1
ATOM 1320 C C . VAL A 1 178 ? 34.236 15.708 -38.466 1.00 98.50 178 VAL A C 1
ATOM 1322 O O . VAL A 1 178 ? 33.242 15.330 -37.853 1.00 98.50 178 VAL A O 1
ATOM 1325 N N . LYS A 1 179 ? 34.843 14.964 -39.391 1.00 98.69 179 LYS A N 1
ATOM 1326 C CA . LYS A 1 179 ? 34.448 13.597 -39.734 1.00 98.69 179 LYS A CA 1
ATOM 1327 C C . LYS A 1 179 ? 35.393 12.603 -39.067 1.00 98.69 179 LYS A C 1
ATOM 1329 O O . LYS A 1 179 ? 36.604 12.692 -39.264 1.00 98.69 179 LYS A O 1
ATOM 1334 N N . ILE A 1 180 ? 34.847 11.652 -38.318 1.00 98.75 180 ILE A N 1
ATOM 1335 C CA . ILE A 1 180 ? 35.579 10.597 -37.608 1.00 98.75 180 ILE A CA 1
ATOM 1336 C C . ILE A 1 180 ? 35.040 9.247 -38.083 1.00 98.75 180 ILE A C 1
ATOM 1338 O O . ILE A 1 180 ? 33.844 8.985 -37.970 1.00 98.75 180 ILE A O 1
ATOM 1342 N N . VAL A 1 181 ? 35.919 8.392 -38.607 1.00 98.69 181 VAL A N 1
ATOM 1343 C CA . VAL A 1 181 ? 35.597 7.011 -39.001 1.00 98.69 181 VAL A CA 1
ATOM 1344 C C . VAL A 1 181 ? 36.208 6.065 -37.975 1.00 98.69 181 VAL A C 1
ATOM 1346 O O . VAL A 1 181 ? 37.425 6.068 -37.768 1.00 98.69 181 VAL A O 1
ATOM 1349 N N . TYR A 1 182 ? 35.366 5.267 -37.328 1.00 98.44 182 TYR A N 1
ATOM 1350 C CA . TYR A 1 182 ? 35.725 4.419 -36.195 1.00 98.44 182 TYR A CA 1
ATOM 1351 C C . TYR A 1 182 ? 35.036 3.054 -36.287 1.00 98.44 182 TYR A C 1
ATOM 1353 O O . TYR A 1 182 ? 34.025 2.901 -36.966 1.00 98.44 182 TYR A O 1
ATOM 1361 N N . GLY A 1 183 ? 35.576 2.040 -35.622 1.00 97.50 183 GLY A N 1
ATOM 1362 C CA . GLY A 1 183 ? 34.933 0.729 -35.553 1.00 97.50 183 GLY A CA 1
ATOM 1363 C C . GLY A 1 183 ? 35.587 -0.170 -34.517 1.00 97.50 183 GLY A C 1
ATOM 1364 O O . GLY A 1 183 ? 36.781 -0.046 -34.239 1.00 97.50 183 GLY A O 1
ATOM 1365 N N . GLY A 1 184 ? 34.805 -1.051 -33.907 1.00 96.00 184 GLY A N 1
ATOM 1366 C CA . GLY A 1 184 ? 35.285 -1.884 -32.810 1.00 96.00 184 GLY A CA 1
ATOM 1367 C C . GLY A 1 184 ? 34.166 -2.587 -32.058 1.00 96.00 184 GLY A C 1
ATOM 1368 O O . GLY A 1 184 ? 32.980 -2.400 -32.341 1.00 96.00 184 GLY A O 1
ATOM 1369 N N . ARG A 1 185 ? 34.564 -3.425 -31.101 1.00 95.44 185 ARG A N 1
ATOM 1370 C CA . ARG A 1 185 ? 33.637 -4.050 -30.158 1.00 95.44 185 ARG A CA 1
ATOM 1371 C C . ARG A 1 185 ? 33.371 -3.043 -29.036 1.00 95.44 185 ARG A C 1
ATOM 1373 O O . ARG A 1 185 ? 34.326 -2.738 -28.323 1.00 95.44 185 ARG A O 1
ATOM 1380 N N . PRO A 1 186 ? 32.149 -2.502 -28.895 1.00 94.44 186 PRO A N 1
ATOM 1381 C CA . PRO A 1 186 ? 31.851 -1.551 -27.830 1.00 94.44 186 PRO A CA 1
ATOM 1382 C C . PRO A 1 186 ? 31.911 -2.230 -26.456 1.00 94.44 186 PRO A C 1
ATOM 1384 O O . PRO A 1 186 ? 31.867 -3.464 -26.354 1.00 94.44 186 PRO A O 1
ATOM 1387 N N . HIS A 1 187 ? 31.952 -1.430 -25.389 1.00 93.25 187 HIS A N 1
ATOM 1388 C CA . HIS A 1 187 ? 31.750 -1.963 -24.046 1.00 93.25 187 HIS A CA 1
ATOM 1389 C C . HIS A 1 187 ? 30.381 -2.655 -23.928 1.00 93.25 187 HIS A C 1
ATOM 1391 O O . HIS A 1 187 ? 29.400 -2.251 -24.560 1.00 93.25 187 HIS A O 1
ATOM 1397 N N . THR A 1 188 ? 30.330 -3.740 -23.153 1.00 92.25 188 THR A N 1
ATOM 1398 C CA . THR A 1 188 ? 29.132 -4.575 -22.996 1.00 92.25 188 THR A CA 1
ATOM 1399 C C . THR A 1 188 ? 28.603 -4.444 -21.579 1.00 92.25 188 THR A C 1
ATOM 1401 O O . THR A 1 188 ? 29.272 -4.862 -20.635 1.00 92.25 188 THR A O 1
ATOM 1404 N N . ALA A 1 189 ? 27.395 -3.903 -21.455 1.00 90.38 189 ALA A N 1
ATOM 1405 C CA . ALA A 1 189 ? 26.714 -3.699 -20.188 1.00 90.38 189 ALA A CA 1
ATOM 1406 C C . ALA A 1 189 ? 26.224 -5.041 -19.620 1.00 90.38 189 ALA A C 1
ATOM 1408 O O . ALA A 1 189 ? 25.400 -5.716 -20.244 1.00 90.38 189 ALA A O 1
ATOM 1409 N N . VAL A 1 190 ? 26.713 -5.445 -18.443 1.00 85.00 190 VAL A N 1
ATOM 1410 C CA . VAL A 1 190 ? 26.378 -6.752 -17.840 1.00 85.00 190 VAL A CA 1
ATOM 1411 C C . VAL A 1 190 ? 25.123 -6.664 -16.962 1.00 85.00 190 VAL A C 1
ATOM 1413 O O . VAL A 1 190 ? 24.297 -7.576 -16.974 1.00 85.00 190 VAL A O 1
ATOM 1416 N N . ARG A 1 191 ? 24.950 -5.555 -16.234 1.00 84.25 191 ARG A N 1
ATOM 1417 C CA . ARG A 1 191 ? 23.846 -5.271 -15.297 1.00 84.25 191 ARG A CA 1
ATOM 1418 C C . ARG A 1 191 ? 22.956 -4.103 -15.751 1.00 84.25 191 ARG A C 1
ATOM 1420 O O . ARG A 1 191 ? 22.371 -3.427 -14.906 1.00 84.25 191 ARG A O 1
ATOM 1427 N N . ALA A 1 192 ? 22.861 -3.842 -17.058 1.00 85.81 192 ALA A N 1
ATOM 1428 C CA . ALA A 1 192 ? 22.094 -2.727 -17.629 1.00 85.81 192 ALA A CA 1
ATOM 1429 C C . ALA A 1 192 ? 20.700 -2.546 -16.971 1.00 85.81 192 ALA A C 1
ATOM 1431 O O . ALA A 1 192 ? 19.956 -3.526 -16.836 1.00 85.81 192 ALA A O 1
ATOM 1432 N N . PRO A 1 193 ? 20.302 -1.318 -16.583 1.00 80.56 193 PRO A N 1
ATOM 1433 C CA . PRO A 1 193 ? 20.964 -0.034 -16.854 1.00 80.56 193 PRO A CA 1
ATOM 1434 C C . PRO A 1 193 ? 22.116 0.347 -15.899 1.00 80.56 193 PRO A C 1
ATOM 1436 O O . PRO A 1 193 ? 22.684 1.418 -16.062 1.00 80.56 193 PRO A O 1
ATOM 1439 N N . TRP A 1 194 ? 22.462 -0.487 -14.909 1.00 79.31 194 TRP A N 1
ATOM 1440 C CA . TRP A 1 194 ? 23.433 -0.138 -13.854 1.00 79.31 194 TRP A CA 1
ATOM 1441 C C . TRP A 1 194 ? 24.911 -0.290 -14.248 1.00 79.31 194 TRP A C 1
ATOM 1443 O O . TRP A 1 194 ? 25.773 0.195 -13.524 1.00 79.31 194 TRP A O 1
ATOM 1453 N N . ASP A 1 195 ? 25.184 -0.962 -15.367 1.00 82.94 195 ASP A N 1
ATOM 1454 C CA . ASP A 1 195 ? 26.448 -0.855 -16.104 1.00 82.94 195 ASP A CA 1
ATOM 1455 C C . ASP A 1 195 ? 26.118 -0.256 -17.476 1.00 82.94 195 ASP A C 1
ATOM 1457 O O . ASP A 1 195 ? 25.063 -0.579 -18.040 1.00 82.94 195 ASP A O 1
ATOM 1461 N N . GLY A 1 196 ? 27.016 0.551 -18.032 1.00 87.38 196 GLY A N 1
ATOM 1462 C CA . GLY A 1 196 ? 26.827 1.230 -19.309 1.00 87.38 196 GLY A CA 1
ATOM 1463 C C . GLY A 1 196 ? 27.326 0.460 -20.533 1.00 87.38 196 GLY A C 1
ATOM 1464 O O . GLY A 1 196 ? 28.169 -0.436 -20.464 1.00 87.38 196 GLY A O 1
ATOM 1465 N N . GLY A 1 197 ? 26.807 0.833 -21.703 1.00 92.62 197 GLY A N 1
ATOM 1466 C CA . GLY A 1 197 ? 27.217 0.327 -23.013 1.00 92.62 197 GLY A CA 1
ATOM 1467 C C . GLY A 1 197 ? 26.124 -0.457 -23.739 1.00 92.62 197 GLY A C 1
ATOM 1468 O O . GLY A 1 197 ? 24.936 -0.139 -23.659 1.00 92.62 197 GLY A O 1
ATOM 1469 N N . PHE A 1 198 ? 26.538 -1.468 -24.506 1.00 94.69 198 PHE A N 1
ATOM 1470 C CA . PHE A 1 198 ? 25.653 -2.281 -25.345 1.00 94.69 198 PHE A CA 1
ATOM 1471 C C . PHE A 1 198 ? 25.185 -3.547 -24.622 1.00 94.69 198 PHE A C 1
ATOM 1473 O O . PHE A 1 198 ? 25.986 -4.263 -24.021 1.00 94.69 198 PHE A O 1
ATOM 1480 N N . VAL A 1 199 ? 23.904 -3.884 -24.767 1.00 95.12 199 VAL A N 1
ATOM 1481 C CA . VAL A 1 199 ? 23.320 -5.154 -24.318 1.00 95.12 199 VAL A CA 1
ATOM 1482 C C . VAL A 1 199 ? 23.143 -6.070 -25.528 1.00 95.12 199 VAL A C 1
ATOM 1484 O O . VAL A 1 199 ? 22.187 -5.928 -26.286 1.00 95.12 199 VAL A O 1
ATOM 1487 N N . TRP A 1 200 ? 24.057 -7.023 -25.726 1.00 95.06 200 TRP A N 1
ATOM 1488 C CA . TRP A 1 200 ? 24.006 -7.992 -26.831 1.00 95.06 200 TRP A CA 1
ATOM 1489 C C . TRP A 1 200 ? 23.151 -9.219 -26.464 1.00 95.06 200 TRP A C 1
ATOM 1491 O O . TRP A 1 200 ? 23.669 -10.299 -26.176 1.00 95.06 200 TRP A O 1
ATOM 1501 N N . ALA A 1 201 ? 21.826 -9.056 -26.444 1.00 95.88 201 ALA A N 1
ATOM 1502 C CA . ALA A 1 201 ? 20.883 -10.117 -26.090 1.00 95.88 201 ALA A CA 1
ATOM 1503 C C . ALA A 1 201 ? 20.231 -10.784 -27.320 1.00 95.88 201 ALA A C 1
ATOM 1505 O O . ALA A 1 201 ? 20.545 -10.509 -28.486 1.00 95.88 201 ALA A O 1
ATOM 1506 N N . LYS A 1 202 ? 19.321 -11.726 -27.045 1.00 96.00 202 LYS A N 1
ATOM 1507 C CA . LYS A 1 202 ? 18.502 -12.417 -28.044 1.00 96.00 202 LYS A CA 1
ATOM 1508 C C . LYS A 1 202 ? 17.062 -12.547 -27.572 1.00 96.00 202 LYS A C 1
ATOM 1510 O O . LYS A 1 202 ? 16.794 -12.691 -26.383 1.00 96.00 202 LYS A O 1
ATOM 1515 N N . THR A 1 203 ? 16.161 -12.534 -28.541 1.00 94.62 203 THR A N 1
ATOM 1516 C CA . THR A 1 203 ? 14.749 -12.912 -28.394 1.00 94.62 203 THR A CA 1
ATOM 1517 C C . THR A 1 203 ? 14.590 -14.405 -28.044 1.00 94.62 203 THR A C 1
ATOM 1519 O O . THR A 1 203 ? 15.528 -15.182 -28.255 1.00 94.62 203 THR A O 1
ATOM 1522 N N . PRO A 1 204 ? 13.410 -14.851 -27.560 1.00 88.56 204 PRO A N 1
ATOM 1523 C CA . PRO A 1 204 ? 13.153 -16.264 -27.261 1.00 88.56 204 PRO A CA 1
ATOM 1524 C C . PRO A 1 204 ? 13.315 -17.228 -28.451 1.00 88.56 204 PRO A C 1
ATOM 1526 O O . PRO A 1 204 ? 13.675 -18.384 -28.237 1.00 88.56 204 PRO A O 1
ATOM 1529 N N . ASP A 1 205 ? 13.090 -16.779 -29.694 1.00 90.31 205 ASP A N 1
ATOM 1530 C CA . ASP A 1 205 ? 13.332 -17.566 -30.917 1.00 90.31 205 ASP A CA 1
ATOM 1531 C C . ASP A 1 205 ? 14.771 -17.435 -31.461 1.00 90.31 205 ASP A C 1
ATOM 1533 O O . ASP A 1 205 ? 15.139 -18.093 -32.435 1.00 90.31 205 ASP A O 1
ATOM 1537 N N . GLY A 1 206 ? 15.623 -16.646 -30.797 1.00 94.56 206 GLY A N 1
ATOM 1538 C CA . GLY A 1 206 ? 17.063 -16.576 -31.047 1.00 94.56 206 GLY A CA 1
ATOM 1539 C C . GLY A 1 206 ? 17.525 -15.483 -32.015 1.00 94.56 206 GLY A C 1
ATOM 1540 O O . GLY A 1 206 ? 18.729 -15.413 -32.291 1.00 94.56 206 GLY A O 1
ATOM 1541 N N . GLN A 1 207 ? 16.629 -14.613 -32.498 1.00 97.06 207 GLN A N 1
ATOM 1542 C CA . GLN A 1 207 ? 17.013 -13.405 -33.245 1.00 97.06 207 GLN A CA 1
ATOM 1543 C C . GLN A 1 207 ? 17.783 -12.429 -32.344 1.00 97.06 207 GLN A C 1
ATOM 1545 O O . GLN A 1 207 ? 17.493 -12.366 -31.143 1.00 97.06 207 GLN A O 1
ATOM 1550 N N . PRO A 1 208 ? 18.694 -11.610 -32.900 1.00 97.94 208 PRO A N 1
ATOM 1551 C CA . PRO A 1 208 ? 19.299 -10.489 -32.186 1.00 97.94 208 PRO A CA 1
ATOM 1552 C C . PRO A 1 208 ? 18.270 -9.578 -31.511 1.00 97.94 208 PRO A C 1
ATOM 1554 O O . PRO A 1 208 ? 17.266 -9.211 -32.121 1.00 97.94 208 PRO A O 1
ATOM 1557 N N . TRP A 1 209 ? 18.558 -9.188 -30.271 1.00 97.69 209 TRP A N 1
ATOM 1558 C CA . TRP A 1 209 ? 17.814 -8.174 -29.531 1.00 97.69 209 TRP A CA 1
ATOM 1559 C C . TRP A 1 209 ? 18.824 -7.318 -28.774 1.00 97.69 209 TRP A C 1
ATOM 1561 O O . TRP A 1 209 ? 19.436 -7.765 -27.809 1.00 97.69 209 TRP A O 1
ATOM 1571 N N . ILE A 1 210 ? 19.071 -6.120 -29.287 1.00 97.81 210 ILE A N 1
ATOM 1572 C CA . ILE A 1 210 ? 20.145 -5.234 -28.848 1.00 97.81 210 ILE A CA 1
ATOM 1573 C C . ILE A 1 210 ? 19.530 -3.919 -28.392 1.00 97.81 210 ILE A C 1
ATOM 1575 O O . ILE A 1 210 ? 18.606 -3.406 -29.028 1.00 97.81 210 ILE A O 1
ATOM 1579 N N . ALA A 1 211 ? 20.069 -3.376 -27.311 1.00 97.12 211 ALA A N 1
ATOM 1580 C CA . ALA A 1 211 ? 19.796 -2.026 -26.844 1.00 97.12 211 ALA A CA 1
ATOM 1581 C C . ALA A 1 211 ? 21.075 -1.413 -26.261 1.00 97.12 211 ALA A C 1
ATOM 1583 O O . ALA A 1 211 ? 22.068 -2.113 -26.033 1.00 97.12 211 ALA A O 1
ATOM 1584 N N . THR A 1 212 ? 21.034 -0.114 -26.000 1.00 95.56 212 THR A N 1
ATOM 1585 C CA . THR A 1 212 ? 22.077 0.636 -25.297 1.00 95.56 212 THR A CA 1
ATOM 1586 C C . THR A 1 212 ? 21.503 1.236 -24.024 1.00 95.56 212 THR A C 1
ATOM 1588 O O . THR A 1 212 ? 20.358 1.671 -24.028 1.00 95.56 212 THR A O 1
ATOM 1591 N N . ALA A 1 213 ? 22.304 1.316 -22.969 1.00 91.44 213 ALA A N 1
ATOM 1592 C CA . ALA A 1 213 ? 22.033 2.149 -21.800 1.00 91.44 213 ALA A CA 1
ATOM 1593 C C . ALA A 1 213 ? 23.364 2.795 -21.403 1.00 91.44 213 ALA A C 1
ATOM 1595 O O . ALA A 1 213 ? 24.340 2.076 -21.219 1.00 91.44 213 ALA A O 1
ATOM 1596 N N . VAL A 1 214 ? 23.449 4.127 -21.363 1.00 90.38 214 VAL A N 1
ATOM 1597 C CA . VAL A 1 214 ? 24.740 4.846 -21.233 1.00 90.38 214 VAL A CA 1
ATOM 1598 C C . VAL A 1 214 ? 24.692 6.051 -20.284 1.00 90.38 214 VAL A C 1
ATOM 1600 O O . VAL A 1 214 ? 25.563 6.912 -20.322 1.00 90.38 214 VAL A O 1
ATOM 1603 N N . GLN A 1 215 ? 23.686 6.101 -19.406 1.00 88.44 215 GLN A N 1
ATOM 1604 C CA . GLN A 1 215 ? 23.511 7.150 -18.393 1.00 88.44 215 GLN A CA 1
ATOM 1605 C C . GLN A 1 215 ? 24.752 7.306 -17.491 1.00 88.44 215 GLN A C 1
ATOM 1607 O O . GLN A 1 215 ? 25.160 8.424 -17.202 1.00 88.44 215 GLN A O 1
ATOM 1612 N N . MET A 1 216 ? 25.373 6.196 -17.079 1.00 83.38 216 MET A N 1
ATOM 1613 C CA . MET A 1 216 ? 26.458 6.175 -16.089 1.00 83.38 216 MET A CA 1
ATOM 1614 C C . MET A 1 216 ? 27.860 6.420 -16.683 1.00 83.38 216 MET A C 1
ATOM 1616 O O . MET A 1 216 ? 28.600 7.265 -16.178 1.00 83.38 216 MET A O 1
ATOM 1620 N N . GLU A 1 217 ? 28.240 5.704 -17.744 1.00 87.94 217 GLU A N 1
ATOM 1621 C CA . GLU A 1 217 ? 29.576 5.783 -18.363 1.00 87.94 217 GLU A CA 1
ATOM 1622 C C . GLU A 1 217 ? 29.649 6.636 -19.644 1.00 87.94 217 GLU A C 1
ATOM 1624 O O . GLU A 1 217 ? 30.730 6.761 -20.203 1.00 87.94 217 GLU A O 1
ATOM 1629 N N . GLY A 1 218 ? 28.554 7.267 -20.081 1.00 90.31 218 GLY A N 1
ATOM 1630 C CA . GLY A 1 218 ? 28.592 8.364 -21.057 1.00 90.31 218 GLY A CA 1
ATOM 1631 C C . GLY A 1 218 ? 28.392 8.007 -22.539 1.00 90.31 218 GLY A C 1
ATOM 1632 O O . GLY A 1 218 ? 28.415 6.851 -22.972 1.00 90.31 218 GLY A O 1
ATOM 1633 N N . CYS A 1 219 ? 28.184 9.047 -23.356 1.00 93.19 219 CYS A N 1
ATOM 1634 C CA . CYS A 1 219 ? 27.901 8.924 -24.795 1.00 93.19 219 CYS A CA 1
ATOM 1635 C C . CYS A 1 219 ? 29.076 8.377 -25.624 1.00 93.19 219 CYS A C 1
ATOM 1637 O O . CYS A 1 219 ? 28.870 7.863 -26.731 1.00 93.19 219 CYS A O 1
ATOM 1639 N N . ASP A 1 220 ? 30.296 8.439 -25.084 1.00 94.38 220 ASP A N 1
ATOM 1640 C CA . ASP A 1 220 ? 31.533 8.040 -25.755 1.00 94.38 220 ASP A CA 1
ATOM 1641 C C . ASP A 1 220 ? 31.659 6.514 -25.954 1.00 94.38 220 ASP A C 1
ATOM 1643 O O . ASP A 1 220 ? 32.451 6.064 -26.789 1.00 94.38 220 ASP A O 1
ATOM 1647 N N . LEU A 1 221 ? 30.804 5.731 -25.280 1.00 94.62 221 LEU A N 1
ATOM 1648 C CA . LEU A 1 221 ? 30.572 4.301 -25.523 1.00 94.62 221 LEU A CA 1
ATOM 1649 C C . LEU A 1 221 ? 29.815 3.990 -26.828 1.00 94.62 221 LEU A C 1
ATOM 1651 O O . LEU A 1 221 ? 29.752 2.825 -27.227 1.00 94.62 221 LEU A O 1
ATOM 1655 N N . ILE A 1 222 ? 29.227 4.990 -27.497 1.00 95.00 222 ILE A N 1
ATOM 1656 C CA . ILE A 1 222 ? 28.452 4.823 -28.743 1.00 95.00 222 ILE A CA 1
ATOM 1657 C C . ILE A 1 222 ? 29.030 5.678 -29.882 1.00 95.00 222 ILE A C 1
ATOM 1659 O O . ILE A 1 222 ? 29.193 5.190 -31.010 1.00 95.00 222 ILE A O 1
ATOM 1663 N N . TRP A 1 223 ? 29.314 6.959 -29.624 1.00 96.25 223 TRP A N 1
ATOM 1664 C CA . TRP A 1 223 ? 29.717 7.924 -30.652 1.00 96.25 223 TRP A CA 1
ATOM 1665 C C . TRP A 1 223 ? 30.637 9.029 -30.104 1.00 96.25 223 TRP A C 1
ATOM 1667 O O . TRP A 1 223 ? 30.615 9.301 -28.908 1.00 96.25 223 TRP A O 1
ATOM 1677 N N . PRO A 1 224 ? 31.461 9.689 -30.946 1.00 96.81 224 PRO A N 1
ATOM 1678 C CA . PRO A 1 224 ? 32.433 10.667 -30.464 1.00 96.81 224 PRO A CA 1
ATOM 1679 C C . PRO A 1 224 ? 31.727 11.964 -30.051 1.00 96.81 224 PRO A C 1
ATOM 1681 O O . PRO A 1 224 ? 31.207 12.681 -30.909 1.00 96.81 224 PRO A O 1
ATOM 1684 N N . CYS A 1 225 ? 31.722 12.282 -28.760 1.00 95.81 225 CYS A N 1
ATOM 1685 C CA . CYS A 1 225 ? 30.930 13.372 -28.187 1.00 95.81 225 CYS A CA 1
ATOM 1686 C C . CYS A 1 225 ? 31.785 14.322 -27.316 1.00 95.81 225 CYS A C 1
ATOM 1688 O O . CYS A 1 225 ? 33.015 14.324 -27.375 1.00 95.81 225 CYS A O 1
ATOM 1690 N N . ILE A 1 226 ? 31.150 15.195 -26.533 1.00 95.62 226 ILE A N 1
ATOM 1691 C CA . ILE A 1 226 ? 31.784 15.852 -25.381 1.00 95.62 226 ILE A CA 1
ATOM 1692 C C . ILE A 1 226 ? 30.935 15.432 -24.192 1.00 95.62 226 ILE A C 1
ATOM 1694 O O . ILE A 1 226 ? 29.819 15.929 -24.059 1.00 95.62 226 ILE A O 1
ATOM 1698 N N . ASP A 1 227 ? 31.423 14.488 -23.387 1.00 93.19 227 ASP A N 1
ATOM 1699 C CA . ASP A 1 227 ? 30.584 13.820 -22.389 1.00 93.19 227 ASP A CA 1
ATOM 1700 C C . ASP A 1 227 ? 30.412 14.679 -21.125 1.00 93.19 227 ASP A C 1
ATOM 1702 O O . ASP A 1 227 ? 31.127 14.571 -20.124 1.00 93.19 227 ASP A O 1
ATOM 1706 N N . TYR A 1 228 ? 29.503 15.647 -21.229 1.00 91.62 228 TYR A N 1
ATOM 1707 C CA . TYR A 1 228 ? 29.178 16.587 -20.169 1.00 91.62 228 TYR A CA 1
ATOM 1708 C C . TYR A 1 228 ? 27.773 17.172 -20.405 1.00 91.62 228 TYR A C 1
ATOM 1710 O O . TYR A 1 228 ? 27.546 17.704 -21.494 1.00 91.62 228 TYR A O 1
ATOM 1718 N N . PRO A 1 229 ? 26.851 17.169 -19.417 1.00 88.81 229 PRO A N 1
ATOM 1719 C CA . PRO A 1 229 ? 25.427 17.458 -19.646 1.00 88.81 229 PRO A CA 1
ATOM 1720 C C . PRO A 1 229 ? 25.110 18.740 -20.432 1.00 88.81 229 PRO A C 1
ATOM 1722 O O . PRO A 1 229 ? 24.198 18.758 -21.241 1.00 88.81 229 PRO A O 1
ATOM 1725 N N . THR A 1 230 ? 25.889 19.814 -20.276 1.00 90.94 230 THR A N 1
ATOM 1726 C CA . THR A 1 230 ? 25.651 21.098 -20.969 1.00 90.94 230 THR A CA 1
ATOM 1727 C C . THR A 1 230 ? 26.248 21.207 -22.388 1.00 90.94 230 THR A C 1
ATOM 1729 O O . THR A 1 230 ? 26.396 22.318 -22.908 1.00 90.94 230 THR A O 1
ATOM 1732 N N . TYR A 1 231 ? 26.616 20.083 -23.020 1.00 93.19 231 TYR A N 1
ATOM 1733 C CA . TYR A 1 231 ? 27.181 20.008 -24.384 1.00 93.19 231 TYR A CA 1
ATOM 1734 C C . TYR A 1 231 ? 26.289 19.246 -25.385 1.00 93.19 231 TYR A C 1
ATOM 1736 O O . TYR A 1 231 ? 26.757 18.845 -26.452 1.00 93.19 231 TYR A O 1
ATOM 1744 N N . GLU A 1 232 ? 25.000 19.098 -25.068 1.00 93.50 232 GLU A N 1
ATOM 1745 C CA . GLU A 1 232 ? 23.970 18.572 -25.972 1.00 93.50 232 GLU A CA 1
ATOM 1746 C C . GLU A 1 232 ? 23.964 19.295 -27.342 1.00 93.50 232 GLU A C 1
ATOM 1748 O O . GLU A 1 232 ? 23.991 20.533 -27.398 1.00 93.50 232 GLU A O 1
ATOM 1753 N N . PRO A 1 233 ? 23.918 18.556 -28.467 1.00 95.00 233 PRO A N 1
ATOM 1754 C CA . PRO A 1 233 ? 23.784 19.135 -29.800 1.00 95.00 233 PRO A CA 1
ATOM 1755 C C . PRO A 1 233 ? 22.376 19.706 -30.024 1.00 95.00 233 PRO A C 1
ATOM 1757 O O . PRO A 1 233 ? 21.385 19.206 -29.502 1.00 95.00 233 PRO A O 1
ATOM 1760 N N . GLN A 1 234 ? 22.242 20.695 -30.911 1.00 94.88 234 GLN A N 1
ATOM 1761 C CA . GLN A 1 234 ? 20.920 21.217 -31.299 1.00 94.88 234 GLN A CA 1
ATOM 1762 C C . GLN A 1 234 ? 20.126 20.209 -32.144 1.00 94.88 234 GLN A C 1
ATOM 1764 O O . GLN A 1 234 ? 18.898 20.268 -32.193 1.00 94.88 234 GLN A O 1
ATOM 1769 N N . LYS A 1 235 ? 20.824 19.295 -32.828 1.00 96.62 235 LYS A N 1
ATOM 1770 C CA . LYS A 1 235 ? 20.229 18.265 -33.683 1.00 96.62 235 LYS A CA 1
ATOM 1771 C C . LYS A 1 235 ? 21.153 17.055 -33.832 1.00 96.62 235 LYS A C 1
ATOM 1773 O O . LYS A 1 235 ? 22.359 17.235 -34.031 1.00 96.62 235 LYS A O 1
ATOM 1778 N N . VAL A 1 236 ? 20.584 15.851 -33.849 1.00 98.25 236 VAL A N 1
ATOM 1779 C CA . VAL A 1 236 ? 21.279 14.612 -34.234 1.00 98.25 236 VAL A CA 1
ATOM 1780 C C . VAL A 1 236 ? 20.536 13.933 -35.382 1.00 98.25 236 VAL A C 1
ATOM 1782 O O . VAL A 1 236 ? 19.336 13.688 -35.276 1.00 98.25 236 VAL A O 1
ATOM 1785 N N . THR A 1 237 ? 21.243 13.618 -36.471 1.00 98.56 237 THR A N 1
ATOM 1786 C CA . THR A 1 237 ? 20.780 12.657 -37.487 1.00 98.56 237 THR A CA 1
ATOM 1787 C C . THR A 1 237 ? 21.366 11.278 -37.168 1.00 98.56 237 THR A C 1
ATOM 1789 O O . THR A 1 237 ? 22.565 11.175 -36.905 1.00 98.56 237 THR A O 1
ATOM 1792 N N . LEU A 1 238 ? 20.556 10.219 -37.214 1.00 98.56 238 LEU A N 1
ATOM 1793 C CA . LEU A 1 238 ? 20.982 8.832 -36.989 1.00 98.56 238 LEU A CA 1
ATOM 1794 C C . LEU A 1 238 ? 20.684 7.987 -38.233 1.00 98.56 238 LEU A C 1
ATOM 1796 O O . LEU A 1 238 ? 19.540 7.933 -38.681 1.00 98.56 238 LEU A O 1
ATOM 1800 N N . HIS A 1 239 ? 21.695 7.293 -38.756 1.00 98.69 239 HIS A N 1
ATOM 1801 C CA . HIS A 1 239 ? 21.590 6.386 -39.904 1.00 98.69 239 HIS A CA 1
ATOM 1802 C C . HIS A 1 239 ? 21.995 4.968 -39.473 1.00 98.69 239 HIS A C 1
ATOM 1804 O O . HIS A 1 239 ? 23.153 4.559 -39.612 1.00 98.69 239 HIS A O 1
ATOM 1810 N N . ILE A 1 240 ? 21.047 4.223 -38.897 1.00 98.75 240 ILE A N 1
ATOM 1811 C CA . ILE A 1 240 ? 21.307 2.939 -38.227 1.00 98.75 240 ILE A CA 1
ATOM 1812 C C . ILE A 1 240 ? 21.134 1.789 -39.227 1.00 98.75 240 ILE A C 1
ATOM 1814 O O . ILE A 1 240 ? 20.016 1.475 -39.636 1.00 98.75 240 ILE A O 1
ATOM 1818 N N . THR A 1 241 ? 22.235 1.156 -39.633 1.00 98.75 241 THR A N 1
ATOM 1819 C CA . THR A 1 241 ? 22.245 0.063 -40.620 1.00 98.75 241 THR A CA 1
ATOM 1820 C C . THR A 1 241 ? 22.272 -1.297 -39.933 1.00 98.75 241 THR A C 1
ATOM 1822 O O . THR A 1 241 ? 23.183 -1.591 -39.158 1.00 98.75 241 THR A O 1
ATOM 1825 N N . VAL A 1 242 ? 21.276 -2.137 -40.233 1.00 98.50 242 VAL A N 1
ATOM 1826 C CA . VAL A 1 242 ? 21.034 -3.416 -39.543 1.00 98.50 242 VAL A CA 1
ATOM 1827 C C . VAL A 1 242 ? 20.825 -4.595 -40.508 1.00 98.50 242 VAL A C 1
ATOM 1829 O O . VAL A 1 242 ? 20.389 -4.395 -41.649 1.00 98.50 242 VAL A O 1
ATOM 1832 N N . PRO A 1 243 ? 21.111 -5.840 -40.068 1.00 97.94 243 PRO A N 1
ATOM 1833 C CA . PRO A 1 243 ? 20.814 -7.059 -40.816 1.00 97.94 243 PRO A CA 1
ATOM 1834 C C . PRO A 1 243 ? 19.358 -7.205 -41.274 1.00 97.94 243 PRO A C 1
ATOM 1836 O O . PRO A 1 243 ? 18.418 -6.712 -40.650 1.00 97.94 243 PRO A O 1
ATOM 1839 N N . LYS A 1 244 ? 19.180 -7.971 -42.354 1.00 95.69 244 LYS A N 1
ATOM 1840 C CA . LYS A 1 244 ? 17.878 -8.309 -42.935 1.00 95.69 244 LYS A CA 1
ATOM 1841 C C . LYS A 1 244 ? 16.909 -8.873 -41.890 1.00 95.69 244 LYS A C 1
ATOM 1843 O O . LYS A 1 244 ? 17.186 -9.909 -41.293 1.00 95.69 244 LYS A O 1
ATOM 1848 N N . GLY A 1 245 ? 15.735 -8.254 -41.771 1.00 93.06 245 GLY A N 1
ATOM 1849 C CA . GLY A 1 245 ? 14.660 -8.703 -40.876 1.00 93.06 245 GLY A CA 1
ATOM 1850 C C . GLY A 1 245 ? 14.678 -8.070 -39.482 1.00 93.06 245 GLY A C 1
ATOM 1851 O O . GLY A 1 245 ? 13.829 -8.419 -38.668 1.00 93.06 245 GLY A O 1
ATOM 1852 N N . LEU A 1 246 ? 15.599 -7.139 -39.216 1.00 97.81 246 LEU A N 1
ATOM 1853 C CA . LEU A 1 246 ? 15.633 -6.351 -37.986 1.00 97.81 246 LEU A CA 1
ATOM 1854 C C . LEU A 1 246 ? 15.177 -4.906 -38.245 1.00 97.81 246 LEU A C 1
ATOM 1856 O O . LEU A 1 246 ? 15.407 -4.336 -39.313 1.00 97.81 246 LEU A O 1
ATOM 1860 N N . SER A 1 247 ? 14.550 -4.321 -37.232 1.00 98.19 247 SER A N 1
ATOM 1861 C CA . SER A 1 247 ? 14.102 -2.932 -37.162 1.00 98.19 247 SER A CA 1
ATOM 1862 C C . SER A 1 247 ? 14.985 -2.155 -36.186 1.00 98.19 247 SER A C 1
ATOM 1864 O O . SER A 1 247 ? 15.414 -2.719 -35.177 1.00 98.19 247 SER A O 1
ATOM 1866 N N . ALA A 1 248 ? 15.223 -0.867 -36.454 1.00 98.44 248 ALA A N 1
ATOM 1867 C CA . ALA A 1 248 ? 16.033 0.003 -35.596 1.00 98.44 248 ALA A CA 1
ATOM 1868 C C . ALA A 1 248 ? 15.273 1.271 -35.144 1.00 98.44 248 ALA A C 1
ATOM 1870 O O . ALA A 1 248 ? 15.465 2.344 -35.727 1.00 98.44 248 ALA A O 1
ATOM 1871 N N . PRO A 1 249 ? 14.366 1.164 -34.151 1.00 98.31 249 PRO A N 1
ATOM 1872 C CA . PRO A 1 249 ? 13.664 2.307 -33.573 1.00 98.31 249 PRO A CA 1
ATOM 1873 C C . PRO A 1 249 ? 14.568 3.149 -32.655 1.00 98.31 249 PRO A C 1
ATOM 1875 O O . PRO A 1 249 ? 15.295 2.622 -31.810 1.00 98.31 249 PRO A O 1
ATOM 1878 N N . SER A 1 250 ? 14.524 4.473 -32.825 1.00 98.00 250 SER A N 1
ATOM 1879 C CA . SER A 1 250 ? 15.433 5.417 -32.161 1.00 98.00 250 SER A CA 1
ATOM 1880 C C . SER A 1 250 ? 14.778 6.796 -31.930 1.00 98.00 250 SER A C 1
ATOM 1882 O O . SER A 1 250 ? 13.556 6.947 -32.045 1.00 98.00 250 SER A O 1
ATOM 1884 N N . ASN A 1 251 ? 15.567 7.790 -31.522 1.00 97.81 251 ASN A N 1
ATOM 1885 C CA . ASN A 1 251 ? 15.124 9.113 -31.079 1.00 97.81 251 ASN A CA 1
ATOM 1886 C C . ASN A 1 251 ? 14.513 9.955 -32.210 1.00 97.81 251 ASN A C 1
ATOM 1888 O O . ASN A 1 251 ? 14.793 9.753 -33.389 1.00 97.81 251 ASN A O 1
ATOM 1892 N N . GLY A 1 252 ? 13.687 10.931 -31.842 1.00 97.38 252 GLY A N 1
ATOM 1893 C CA . GLY A 1 252 ? 13.118 11.917 -32.751 1.00 97.38 252 GLY A CA 1
ATOM 1894 C C . GLY A 1 252 ? 12.203 11.327 -33.821 1.00 97.38 252 GLY A C 1
ATOM 1895 O O . GLY A 1 252 ? 11.450 10.377 -33.585 1.00 97.38 252 GLY A O 1
ATOM 1896 N N . LYS A 1 253 ? 12.241 11.907 -35.016 1.00 97.62 253 LYS A N 1
ATOM 1897 C CA . LYS A 1 253 ? 11.343 11.601 -36.129 1.00 97.62 253 LYS A CA 1
ATOM 1898 C C . LYS A 1 253 ? 11.986 10.665 -37.150 1.00 97.62 253 LYS A C 1
ATOM 1900 O O . LYS A 1 253 ? 13.082 10.928 -37.636 1.00 97.62 253 LYS A O 1
ATOM 1905 N N . LEU A 1 254 ? 11.262 9.616 -37.547 1.00 97.81 254 LEU A N 1
ATOM 1906 C CA . LEU A 1 254 ? 11.653 8.754 -38.666 1.00 97.81 254 LEU A CA 1
ATOM 1907 C C . LEU A 1 254 ? 11.541 9.535 -39.985 1.00 97.81 254 LEU A C 1
ATOM 1909 O O . LEU A 1 254 ? 10.451 9.970 -40.365 1.00 97.81 254 LEU A O 1
ATOM 1913 N N . LEU A 1 255 ? 12.661 9.686 -40.689 1.00 97.94 255 LEU A N 1
ATOM 1914 C CA . LEU A 1 255 ? 12.738 10.285 -42.023 1.00 97.94 255 LEU A CA 1
ATOM 1915 C C . LEU A 1 255 ? 12.448 9.256 -43.126 1.00 97.94 255 LEU A C 1
ATOM 1917 O O . LEU A 1 255 ? 11.849 9.589 -44.146 1.00 97.94 255 LEU A O 1
ATOM 1921 N N . GLY A 1 256 ? 12.862 8.002 -42.921 1.00 97.81 256 GLY A N 1
ATOM 1922 C CA . GLY A 1 256 ? 12.656 6.901 -43.862 1.00 97.81 256 GLY A CA 1
ATOM 1923 C C . GLY A 1 256 ? 13.473 5.657 -43.511 1.00 97.81 256 GLY A C 1
ATOM 1924 O O . GLY A 1 256 ? 14.266 5.669 -42.571 1.00 97.81 256 GLY A O 1
ATOM 1925 N N . VAL A 1 257 ? 13.283 4.584 -44.283 1.00 98.31 257 VAL A N 1
ATOM 1926 C CA . VAL A 1 257 ? 14.064 3.343 -44.167 1.00 98.31 257 VAL A CA 1
ATOM 1927 C C . VAL A 1 257 ? 14.532 2.915 -45.553 1.00 98.31 257 VAL A C 1
ATOM 1929 O O . VAL A 1 257 ? 13.722 2.497 -46.384 1.00 98.31 257 VAL A O 1
ATOM 1932 N N . ASP A 1 258 ? 15.837 2.998 -45.787 1.00 98.06 258 ASP A N 1
ATOM 1933 C CA . ASP A 1 258 ? 16.462 2.547 -47.026 1.00 98.06 258 ASP A CA 1
ATOM 1934 C C . ASP A 1 258 ? 16.688 1.033 -46.989 1.00 98.06 258 ASP A C 1
ATOM 1936 O O . ASP A 1 258 ? 16.973 0.449 -45.940 1.00 98.06 258 ASP A O 1
ATOM 1940 N N . ARG A 1 259 ? 16.568 0.377 -48.146 1.00 96.81 259 ARG A N 1
ATOM 1941 C CA . ARG A 1 259 ? 16.849 -1.056 -48.313 1.00 96.81 259 ARG A CA 1
ATOM 1942 C C . ARG A 1 259 ? 18.041 -1.225 -49.240 1.00 96.81 259 ARG A C 1
ATOM 1944 O O . ARG A 1 259 ? 18.029 -0.691 -50.345 1.00 96.81 259 ARG A O 1
ATOM 1951 N N . LEU A 1 260 ? 19.046 -1.961 -48.782 1.00 95.69 260 LEU A N 1
ATOM 1952 C CA . LEU A 1 260 ? 20.291 -2.189 -49.510 1.00 95.69 260 LEU A CA 1
ATOM 1953 C C . LEU A 1 260 ? 20.192 -3.473 -50.350 1.00 95.69 260 LEU A C 1
ATOM 1955 O O . LEU A 1 260 ? 19.465 -4.401 -49.989 1.00 95.69 260 LEU A O 1
ATOM 1959 N N . ASP A 1 261 ? 20.945 -3.549 -51.450 1.00 93.38 261 ASP A N 1
ATOM 1960 C CA . ASP A 1 261 ? 20.910 -4.689 -52.387 1.00 93.38 261 ASP A CA 1
ATOM 1961 C C . ASP A 1 261 ? 21.330 -6.028 -51.745 1.00 93.38 261 ASP A C 1
ATOM 1963 O O . ASP A 1 261 ? 20.910 -7.098 -52.184 1.00 93.38 261 ASP A O 1
ATOM 1967 N N . ASP A 1 262 ? 22.125 -5.980 -50.670 1.00 91.81 262 ASP A N 1
ATOM 1968 C CA . ASP A 1 262 ? 22.507 -7.148 -49.860 1.00 91.81 262 ASP A CA 1
ATOM 1969 C C . ASP A 1 262 ? 21.410 -7.615 -48.875 1.00 91.81 262 ASP A C 1
ATOM 1971 O O . ASP A 1 262 ? 21.537 -8.660 -48.230 1.00 91.81 262 ASP A O 1
ATOM 1975 N N . GLY A 1 263 ? 20.301 -6.876 -48.787 1.00 93.12 263 GLY A N 1
ATOM 1976 C CA . GLY A 1 263 ? 19.148 -7.167 -47.940 1.00 93.12 263 GLY A CA 1
ATOM 1977 C C . GLY A 1 263 ? 19.177 -6.530 -46.549 1.00 93.12 263 GLY A C 1
ATOM 1978 O O . GLY A 1 263 ? 18.198 -6.704 -45.819 1.00 93.12 263 GLY A O 1
ATOM 1979 N N . ARG A 1 264 ? 20.237 -5.802 -46.172 1.00 97.75 264 ARG A N 1
ATOM 1980 C CA . ARG A 1 264 ? 20.248 -4.930 -44.981 1.00 97.75 264 ARG A CA 1
ATOM 1981 C C . ARG A 1 264 ? 19.303 -3.736 -45.159 1.00 97.75 264 ARG A C 1
ATOM 1983 O O . ARG A 1 264 ? 18.849 -3.433 -46.266 1.00 97.75 264 ARG A O 1
ATOM 1990 N N . SER A 1 265 ? 19.025 -3.032 -44.067 1.00 98.25 265 SER A N 1
ATOM 1991 C CA . SER A 1 265 ? 18.261 -1.778 -44.091 1.00 98.25 265 SER A CA 1
ATOM 1992 C C . SER A 1 265 ? 18.884 -0.707 -43.210 1.00 98.25 265 SER A C 1
ATOM 1994 O O . SER A 1 265 ? 19.328 -1.018 -42.104 1.00 98.25 265 SER A O 1
ATOM 1996 N N . THR A 1 266 ? 18.849 0.540 -43.674 1.00 98.62 266 THR A N 1
ATOM 1997 C CA . THR A 1 266 ? 19.298 1.720 -42.926 1.00 98.62 266 THR A CA 1
ATOM 1998 C C . THR A 1 266 ? 18.082 2.519 -42.473 1.00 98.62 266 THR A C 1
ATOM 2000 O O . THR A 1 266 ? 17.268 2.937 -43.293 1.00 98.62 266 THR A O 1
ATOM 2003 N N . TRP A 1 267 ? 17.936 2.701 -41.163 1.00 98.56 267 TRP A N 1
ATOM 2004 C CA . TRP A 1 267 ? 16.856 3.470 -40.549 1.00 98.56 267 TRP A CA 1
ATOM 2005 C C . TRP A 1 267 ? 17.338 4.893 -40.276 1.00 98.56 267 TRP A C 1
ATOM 2007 O O . TRP A 1 267 ? 18.320 5.083 -39.557 1.00 98.56 267 TRP A O 1
ATOM 2017 N N . ASN A 1 268 ? 16.651 5.876 -40.858 1.00 98.69 268 ASN A N 1
ATOM 2018 C CA . ASN A 1 268 ? 17.059 7.278 -40.853 1.00 98.69 268 ASN A CA 1
ATOM 2019 C C . ASN A 1 268 ? 16.181 8.080 -39.885 1.00 98.69 268 ASN A C 1
ATOM 2021 O O . ASN A 1 268 ? 14.991 8.263 -40.153 1.00 98.69 268 ASN A O 1
ATOM 2025 N N . TRP A 1 269 ? 16.755 8.584 -38.796 1.00 98.62 269 TRP A N 1
ATOM 2026 C CA . TRP A 1 269 ? 16.061 9.370 -37.770 1.00 98.62 269 TRP A CA 1
ATOM 2027 C C . TRP A 1 269 ? 16.677 10.766 -37.611 1.00 98.62 269 TRP A C 1
ATOM 2029 O O . TRP A 1 269 ? 17.870 10.955 -37.848 1.00 98.62 269 TRP A O 1
ATOM 2039 N N . GLU A 1 270 ? 15.879 11.742 -37.180 1.00 98.38 270 GLU A N 1
ATOM 2040 C CA . GLU A 1 270 ? 16.330 13.090 -36.811 1.00 98.38 270 GLU A CA 1
ATOM 2041 C C . GLU A 1 270 ? 15.701 13.510 -35.479 1.00 98.38 270 GLU A C 1
ATOM 2043 O O . GLU A 1 270 ? 14.477 13.543 -35.373 1.00 98.38 270 GLU A O 1
ATOM 2048 N N . ALA A 1 271 ? 16.533 13.844 -34.489 1.00 97.31 271 ALA A N 1
ATOM 2049 C CA . ALA A 1 271 ? 16.121 14.298 -33.159 1.00 97.31 271 ALA A CA 1
ATOM 2050 C C . ALA A 1 271 ? 16.625 15.719 -32.864 1.00 97.31 271 ALA A C 1
ATOM 2052 O O . ALA A 1 271 ? 17.778 16.054 -33.163 1.00 97.31 271 ALA A O 1
ATOM 2053 N N . LYS A 1 272 ? 15.771 16.549 -32.262 1.00 95.00 272 LYS A N 1
ATOM 2054 C CA . LYS A 1 272 ? 16.058 17.934 -31.859 1.00 95.00 272 LYS A CA 1
ATOM 2055 C C . LYS A 1 272 ? 16.442 18.018 -30.390 1.00 95.00 272 LYS A C 1
ATOM 2057 O O . LYS A 1 272 ? 15.782 17.425 -29.545 1.00 95.00 272 LYS A O 1
ATOM 2062 N N . HIS A 1 273 ? 17.480 18.799 -30.099 1.00 92.88 273 HIS A N 1
ATOM 2063 C CA . HIS A 1 273 ? 18.004 19.008 -28.745 1.00 92.88 273 HIS A CA 1
ATOM 2064 C C . HIS A 1 273 ? 18.104 17.723 -27.889 1.00 92.88 273 HIS A C 1
ATOM 2066 O O . HIS A 1 273 ? 17.637 17.743 -26.754 1.00 92.88 273 HIS A O 1
ATOM 2072 N N . PRO A 1 274 ? 18.623 16.589 -28.410 1.00 92.94 274 PRO A N 1
ATOM 2073 C CA . PRO A 1 274 ? 18.622 15.354 -27.646 1.00 92.94 274 PRO A CA 1
ATOM 2074 C C . PRO A 1 274 ? 19.663 15.380 -26.525 1.00 92.94 274 PRO A C 1
ATOM 2076 O O . PRO A 1 274 ? 20.832 15.704 -26.764 1.00 92.94 274 PRO A O 1
ATOM 2079 N N . ASN A 1 275 ? 19.248 14.945 -25.335 1.00 89.56 275 ASN A N 1
ATOM 2080 C CA . ASN A 1 275 ? 20.156 14.629 -24.234 1.00 89.56 275 ASN A CA 1
ATOM 2081 C C . ASN A 1 275 ? 21.232 13.618 -24.700 1.00 89.56 275 ASN A C 1
ATOM 2083 O O . ASN A 1 275 ? 20.930 12.643 -25.395 1.00 89.56 275 ASN A O 1
ATOM 2087 N N . LEU A 1 276 ? 22.496 13.863 -24.332 1.00 89.38 276 LEU A N 1
ATOM 2088 C CA . LEU A 1 276 ? 23.667 13.099 -24.785 1.00 89.38 276 LEU A CA 1
ATOM 2089 C C . LEU A 1 276 ? 23.579 11.596 -24.480 1.00 89.38 276 LEU A C 1
ATOM 2091 O O . LEU A 1 276 ? 23.858 10.792 -25.372 1.00 89.38 276 LEU A O 1
ATOM 2095 N N . TYR A 1 277 ? 23.176 11.215 -23.260 1.00 89.56 277 TYR A N 1
ATOM 2096 C CA . TYR A 1 277 ? 22.973 9.802 -22.902 1.00 89.56 277 TYR A CA 1
ATOM 2097 C C . TYR A 1 277 ? 21.609 9.274 -23.370 1.00 89.56 277 TYR A C 1
ATOM 2099 O O . TYR A 1 277 ? 21.404 8.066 -23.456 1.00 89.56 277 TYR A O 1
ATOM 2107 N N . GLY A 1 278 ? 20.685 10.176 -23.720 1.00 89.38 278 GLY A N 1
ATOM 2108 C CA . GLY A 1 278 ? 19.367 9.847 -24.254 1.00 89.38 278 GLY A CA 1
ATOM 2109 C C . GLY A 1 278 ? 19.387 9.251 -25.668 1.00 89.38 278 GLY A C 1
ATOM 2110 O O . GLY A 1 278 ? 18.368 8.707 -26.094 1.00 89.38 278 GLY A O 1
ATOM 2111 N N . ILE A 1 279 ? 20.510 9.322 -26.398 1.00 94.25 279 ILE A N 1
ATOM 2112 C CA . ILE A 1 279 ? 20.673 8.737 -27.742 1.00 94.25 279 ILE A CA 1
ATOM 2113 C C . ILE A 1 279 ? 20.728 7.201 -27.673 1.00 94.25 279 ILE A C 1
ATOM 2115 O O . ILE A 1 279 ? 21.667 6.628 -27.124 1.00 94.25 279 ILE A O 1
ATOM 2119 N N . ALA A 1 280 ? 19.752 6.532 -28.296 1.00 95.06 280 ALA A N 1
ATOM 2120 C CA . ALA A 1 280 ? 19.518 5.095 -28.145 1.00 95.06 280 ALA A CA 1
ATOM 2121 C C . ALA A 1 280 ? 19.662 4.294 -29.449 1.00 95.06 280 ALA A C 1
ATOM 2123 O O . ALA A 1 280 ? 19.049 4.620 -30.473 1.00 95.06 280 ALA A O 1
ATOM 2124 N N . LEU A 1 281 ? 20.388 3.173 -29.393 1.00 96.25 281 LEU A N 1
ATOM 2125 C CA . LEU A 1 281 ? 20.480 2.190 -30.477 1.00 96.25 281 LEU A CA 1
ATOM 2126 C C . LEU A 1 281 ? 19.759 0.892 -30.097 1.00 96.25 281 LEU A C 1
ATOM 2128 O O . LEU A 1 281 ? 20.358 -0.043 -29.566 1.00 96.25 281 LEU A O 1
ATOM 2132 N N . ASN A 1 282 ? 18.469 0.818 -30.421 1.00 98.12 282 ASN A N 1
ATOM 2133 C CA . ASN A 1 282 ? 17.662 -0.388 -30.240 1.00 98.12 282 ASN A CA 1
ATOM 2134 C C . ASN A 1 282 ? 17.577 -1.143 -31.569 1.00 98.12 282 ASN A C 1
ATOM 2136 O O . ASN A 1 282 ? 17.197 -0.555 -32.578 1.00 98.12 282 ASN A O 1
ATOM 2140 N N . VAL A 1 283 ? 17.897 -2.439 -31.591 1.00 98.62 283 VAL A N 1
ATOM 2141 C CA . VAL A 1 283 ? 17.856 -3.280 -32.801 1.00 98.62 283 VAL A CA 1
ATOM 2142 C C . VAL A 1 283 ? 17.235 -4.636 -32.478 1.00 98.62 283 VAL A C 1
ATOM 2144 O O . VAL A 1 283 ? 17.736 -5.372 -31.633 1.00 98.62 283 VAL A O 1
ATOM 2147 N N . G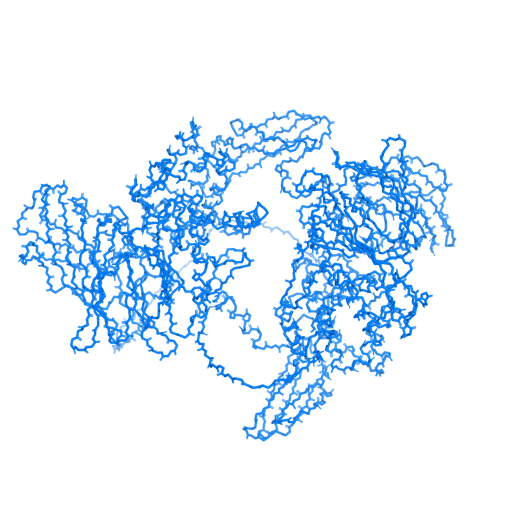LY A 1 284 ? 16.158 -4.998 -33.170 1.00 98.06 284 GLY A N 1
ATOM 2148 C CA . GLY A 1 284 ? 15.441 -6.255 -32.934 1.00 98.06 284 GLY A CA 1
ATOM 2149 C C . GLY A 1 284 ? 14.359 -6.517 -33.983 1.00 98.06 284 GLY A C 1
ATOM 2150 O O . GLY A 1 284 ? 14.097 -5.646 -34.815 1.00 98.06 284 GLY A O 1
ATOM 2151 N N . PRO A 1 285 ? 13.709 -7.691 -33.984 1.00 97.62 285 PRO A N 1
ATOM 2152 C CA . PRO A 1 285 ? 12.678 -8.058 -34.962 1.00 97.62 285 PRO A CA 1
ATOM 2153 C C . PRO A 1 285 ? 11.318 -7.385 -34.666 1.00 97.62 285 PRO A C 1
ATOM 2155 O O . PRO A 1 285 ? 10.283 -8.040 -34.694 1.00 97.62 285 PRO A O 1
ATOM 2158 N N . TYR A 1 286 ? 11.312 -6.095 -34.315 1.00 98.19 286 TYR A N 1
ATOM 2159 C CA . TYR A 1 286 ? 10.159 -5.417 -33.715 1.00 98.19 286 TYR A CA 1
ATOM 2160 C C . TYR A 1 286 ? 8.928 -5.328 -34.630 1.00 98.19 286 TYR A C 1
ATOM 2162 O O . TYR A 1 286 ? 9.017 -4.852 -35.767 1.00 98.19 286 TYR A O 1
ATOM 2170 N N . GLU A 1 287 ? 7.766 -5.673 -34.070 1.00 97.62 287 GLU A N 1
ATOM 2171 C CA . GLU A 1 287 ? 6.448 -5.239 -34.544 1.00 97.62 287 GLU A CA 1
ATOM 2172 C C . GLU A 1 287 ? 6.134 -3.830 -33.993 1.00 97.62 287 GLU A C 1
ATOM 2174 O O . GLU A 1 287 ? 6.791 -3.349 -33.068 1.00 97.62 287 GLU A O 1
ATOM 2179 N N . GLN A 1 288 ? 5.144 -3.137 -34.568 1.00 97.62 288 GLN A N 1
ATOM 2180 C CA . GLN A 1 288 ? 4.816 -1.749 -34.213 1.00 97.62 288 GLN A CA 1
ATOM 2181 C C . GLN A 1 288 ? 3.308 -1.547 -34.008 1.00 97.62 288 GLN A C 1
ATOM 2183 O O . GLN A 1 288 ? 2.492 -1.976 -34.825 1.00 97.62 288 GLN A O 1
ATOM 2188 N N . ILE A 1 289 ? 2.945 -0.850 -32.930 1.00 98.12 289 ILE A N 1
ATOM 2189 C CA . ILE A 1 289 ? 1.630 -0.232 -32.712 1.00 98.12 289 ILE A CA 1
ATOM 2190 C C . ILE A 1 289 ? 1.781 1.282 -32.901 1.00 98.12 289 ILE A C 1
ATOM 2192 O O . ILE A 1 289 ? 2.830 1.862 -32.611 1.00 98.12 289 ILE A O 1
ATOM 2196 N N . ALA A 1 290 ? 0.737 1.918 -33.428 1.00 98.06 290 ALA A N 1
ATOM 2197 C CA . ALA A 1 290 ? 0.690 3.345 -33.709 1.00 98.06 290 ALA A CA 1
ATOM 2198 C C . ALA A 1 290 ? -0.677 3.927 -33.332 1.00 98.06 290 ALA A C 1
ATOM 2200 O O . ALA A 1 290 ? -1.701 3.248 -33.435 1.00 98.06 290 ALA A O 1
ATOM 2201 N N . GLY A 1 291 ? -0.694 5.197 -32.941 1.00 97.38 291 GLY A N 1
ATOM 2202 C CA . GLY A 1 291 ? -1.900 5.927 -32.570 1.00 97.38 291 GLY A CA 1
ATOM 2203 C C . GLY A 1 291 ? -1.646 7.427 -32.451 1.00 97.38 291 GLY A C 1
ATOM 2204 O O . GLY A 1 291 ? -0.576 7.929 -32.798 1.00 97.38 291 GLY A O 1
ATOM 2205 N N . THR A 1 292 ? -2.643 8.157 -31.961 1.00 97.44 292 THR A N 1
ATOM 2206 C CA . THR A 1 292 ? -2.579 9.616 -31.824 1.00 97.44 292 THR A CA 1
ATOM 2207 C C . THR A 1 292 ? -3.302 10.041 -30.556 1.00 97.44 292 THR A C 1
ATOM 2209 O O . THR A 1 292 ? -4.433 9.617 -30.319 1.00 97.44 292 THR A O 1
ATOM 2212 N N . TYR A 1 293 ? -2.655 10.875 -29.749 1.00 97.56 293 TYR A N 1
ATOM 2213 C CA . TYR A 1 293 ? -3.248 11.519 -28.579 1.00 97.56 293 TYR A CA 1
ATOM 2214 C C . TYR A 1 293 ? -3.621 12.970 -28.913 1.00 97.56 293 TYR A C 1
ATOM 2216 O O . TYR A 1 293 ? -2.941 13.626 -29.704 1.00 97.56 293 TYR A O 1
ATOM 2224 N N . LYS A 1 294 ? -4.717 13.469 -28.331 1.00 96.44 294 LYS A N 1
ATOM 2225 C CA . LYS A 1 294 ? -5.169 14.858 -28.479 1.00 96.44 294 LYS A CA 1
ATOM 2226 C C . LYS A 1 294 ? -4.790 15.619 -27.213 1.00 96.44 294 LYS A C 1
ATOM 2228 O O . LYS A 1 294 ? -5.380 15.373 -26.165 1.00 96.44 294 LYS A O 1
ATOM 2233 N N . SER A 1 295 ? -3.812 16.509 -27.336 1.00 96.31 295 SER A N 1
ATOM 2234 C CA . SER A 1 295 ? -3.257 17.282 -26.226 1.00 96.31 295 SER A CA 1
ATOM 2235 C C . SER A 1 295 ? -4.292 18.209 -25.595 1.00 96.31 295 SER A C 1
ATOM 2237 O O . SER A 1 295 ? -5.127 18.802 -26.289 1.00 96.31 295 SER A O 1
ATOM 2239 N N . ARG A 1 296 ? -4.158 18.433 -24.285 1.00 94.56 296 ARG A N 1
ATOM 2240 C CA . ARG A 1 296 ? -4.850 19.499 -23.539 1.00 94.56 296 ARG A CA 1
ATOM 2241 C C . ARG A 1 296 ? -4.580 20.891 -24.127 1.00 94.56 296 ARG A C 1
ATOM 2243 O O . ARG A 1 296 ? -5.368 21.809 -23.910 1.00 94.56 296 ARG A O 1
ATOM 2250 N N . PHE A 1 297 ? -3.496 21.036 -24.893 1.00 94.62 297 PHE A N 1
ATOM 2251 C CA . PHE A 1 297 ? -3.071 22.258 -25.577 1.00 94.62 297 PHE A CA 1
ATOM 2252 C C . PHE A 1 297 ? -3.546 22.340 -27.045 1.00 94.62 297 PHE A C 1
ATOM 2254 O O . PHE A 1 297 ? -3.235 23.302 -27.746 1.00 94.62 297 PHE A O 1
ATOM 2261 N N . GLY A 1 298 ? -4.359 21.379 -27.504 1.00 91.50 298 GLY A N 1
ATOM 2262 C CA . GLY A 1 298 ? -5.110 21.440 -28.766 1.00 91.50 298 GLY A CA 1
ATOM 2263 C C . GLY A 1 298 ? -4.396 20.893 -30.006 1.00 91.50 298 GLY A C 1
ATOM 2264 O O . GLY A 1 298 ? -5.019 20.782 -31.061 1.00 91.50 298 GLY A O 1
ATOM 2265 N N . ASN A 1 299 ? -3.120 20.521 -29.898 1.00 93.69 299 ASN A N 1
ATOM 2266 C CA . ASN A 1 299 ? -2.387 19.786 -30.930 1.00 93.69 299 ASN A CA 1
ATOM 2267 C C . ASN A 1 299 ? -2.638 18.268 -30.849 1.00 93.69 299 ASN A C 1
ATOM 2269 O O . ASN A 1 299 ? -3.070 17.735 -29.827 1.00 93.69 299 ASN A O 1
ATOM 2273 N N . GLU A 1 300 ? -2.326 17.555 -31.930 1.00 95.75 300 GLU A N 1
ATOM 2274 C CA . GLU A 1 300 ? -2.292 16.090 -31.950 1.00 95.75 300 GLU A CA 1
ATOM 2275 C C . GLU A 1 300 ? -0.841 15.600 -31.862 1.00 95.75 300 GLU A C 1
ATOM 2277 O O . GLU A 1 300 ? 0.051 16.206 -32.455 1.00 95.75 300 GLU A O 1
ATOM 2282 N N . ILE A 1 301 ? -0.606 14.529 -31.101 1.00 97.62 301 ILE A N 1
ATOM 2283 C CA . ILE A 1 301 ? 0.723 13.961 -30.830 1.00 97.62 301 ILE A CA 1
ATOM 2284 C C . ILE A 1 301 ? 0.739 12.507 -31.323 1.00 97.62 301 ILE A C 1
ATOM 2286 O O . ILE A 1 301 ? -0.098 11.713 -30.876 1.00 97.62 301 ILE A O 1
ATOM 2290 N N . PRO A 1 302 ? 1.653 12.120 -32.234 1.00 98.00 302 PRO A N 1
ATOM 2291 C CA . PRO A 1 302 ? 1.755 10.742 -32.690 1.00 98.00 302 PRO A CA 1
ATOM 2292 C C . PRO A 1 302 ? 2.406 9.870 -31.609 1.00 98.00 302 PRO A C 1
ATOM 2294 O O . PRO A 1 302 ? 3.434 10.230 -31.036 1.00 98.00 302 PRO A O 1
ATOM 2297 N N . MET A 1 303 ? 1.800 8.714 -31.344 1.00 98.44 303 MET A N 1
ATOM 2298 C CA . MET A 1 303 ? 2.251 7.739 -30.352 1.00 98.44 303 MET A CA 1
ATOM 2299 C C . MET A 1 303 ? 2.656 6.439 -31.044 1.00 98.44 303 MET A C 1
ATOM 2301 O O . MET A 1 303 ? 1.898 5.920 -31.869 1.00 98.44 303 MET A O 1
ATOM 2305 N N . PHE A 1 304 ? 3.803 5.876 -30.669 1.00 98.50 304 PHE A N 1
ATOM 2306 C CA . PHE A 1 304 ? 4.303 4.617 -31.218 1.00 98.50 304 PHE A CA 1
ATOM 2307 C C . PHE A 1 304 ? 4.851 3.692 -30.133 1.00 98.50 304 PHE A C 1
ATOM 2309 O O . PHE A 1 304 ? 5.497 4.144 -29.189 1.00 98.50 304 PHE A O 1
ATOM 2316 N N . TYR A 1 305 ? 4.641 2.389 -30.304 1.00 98.62 305 TYR A N 1
ATOM 2317 C CA . TYR A 1 305 ? 5.277 1.371 -29.475 1.00 98.62 305 TYR A CA 1
ATOM 2318 C C . TYR A 1 305 ? 5.865 0.255 -30.338 1.00 98.62 305 TYR A C 1
ATOM 2320 O O . TYR A 1 305 ? 5.151 -0.337 -31.153 1.00 98.62 305 TYR A O 1
ATOM 2328 N N . TRP A 1 306 ? 7.157 -0.020 -30.155 1.00 98.62 306 TRP A N 1
ATOM 2329 C CA . TRP A 1 306 ? 7.882 -1.104 -30.820 1.00 98.62 306 TRP A CA 1
ATOM 2330 C C . TRP A 1 306 ? 8.088 -2.268 -29.848 1.00 98.62 306 TRP A C 1
ATOM 2332 O O . TRP A 1 306 ? 8.722 -2.101 -28.810 1.00 98.62 306 TRP A O 1
ATOM 2342 N N . TYR A 1 307 ? 7.547 -3.441 -30.175 1.00 98.25 307 TYR A N 1
ATOM 2343 C CA . TYR A 1 307 ? 7.463 -4.601 -29.277 1.00 98.25 307 TYR A CA 1
ATOM 2344 C C . TYR A 1 307 ? 7.899 -5.889 -29.980 1.00 98.25 307 TYR A C 1
ATOM 2346 O O . TYR A 1 307 ? 7.978 -5.941 -31.210 1.00 98.25 307 TYR A O 1
ATOM 2354 N N . LEU A 1 308 ? 8.225 -6.934 -29.213 1.00 97.31 308 LEU A N 1
ATOM 2355 C CA . LEU A 1 308 ? 8.661 -8.203 -29.800 1.00 97.31 308 LEU A CA 1
ATOM 2356 C C . LEU A 1 308 ? 7.490 -8.997 -30.422 1.00 97.31 308 LEU A C 1
ATOM 2358 O O . LEU A 1 308 ? 6.371 -8.950 -29.900 1.00 97.31 308 LEU A O 1
ATOM 2362 N N . PRO A 1 309 ? 7.725 -9.762 -31.509 1.00 95.25 309 PRO A N 1
ATOM 2363 C CA . PRO A 1 309 ? 6.674 -10.510 -32.195 1.00 95.25 309 PRO A CA 1
ATOM 2364 C C . PRO A 1 309 ? 5.876 -11.461 -31.298 1.00 95.25 309 PRO A C 1
ATOM 2366 O O . PRO A 1 309 ? 6.416 -12.127 -30.414 1.00 95.25 309 PRO A O 1
ATOM 2369 N N . GLY A 1 310 ? 4.575 -11.573 -31.577 1.00 92.81 310 GLY A N 1
ATOM 2370 C CA . GLY A 1 310 ? 3.677 -12.521 -30.901 1.00 92.81 310 GLY A CA 1
ATOM 2371 C C . GLY A 1 310 ? 3.133 -12.052 -29.546 1.00 92.81 310 GLY A C 1
ATOM 2372 O O . GLY A 1 310 ? 2.336 -12.758 -28.930 1.00 92.81 310 GLY A O 1
ATOM 2373 N N . GLU A 1 311 ? 3.506 -10.854 -29.098 1.00 93.00 311 GLU A N 1
ATOM 2374 C CA . GLU A 1 311 ? 3.179 -10.317 -27.767 1.00 93.00 311 GLU A CA 1
ATOM 2375 C C . GLU A 1 311 ? 2.207 -9.119 -27.799 1.00 93.00 311 GLU A C 1
ATOM 2377 O O . GLU A 1 311 ? 1.958 -8.438 -26.799 1.00 93.00 311 GLU A O 1
ATOM 2382 N N . LYS A 1 312 ? 1.579 -8.929 -28.964 1.00 94.50 312 LYS A N 1
ATOM 2383 C CA . LYS A 1 312 ? 0.655 -7.845 -29.306 1.00 94.50 312 LYS A CA 1
ATOM 2384 C C . LYS A 1 312 ? -0.432 -7.552 -28.262 1.00 94.50 312 LYS A C 1
ATOM 2386 O O . LYS A 1 312 ? -0.685 -6.388 -27.986 1.00 94.50 312 LYS A O 1
ATOM 2391 N N . GLU A 1 313 ? -1.068 -8.560 -27.660 1.00 95.50 313 GLU A N 1
ATOM 2392 C CA . GLU A 1 313 ? -2.162 -8.324 -26.694 1.00 95.50 313 GLU A CA 1
ATOM 2393 C C . GLU A 1 313 ? -1.672 -7.624 -25.411 1.00 95.50 313 GLU A C 1
ATOM 2395 O O . GLU A 1 313 ? -2.413 -6.869 -24.781 1.00 95.50 313 GLU A O 1
ATOM 2400 N N . LYS A 1 314 ? -0.412 -7.853 -25.012 1.00 95.50 314 LYS A N 1
ATOM 2401 C CA . LYS A 1 314 ? 0.205 -7.140 -23.885 1.00 95.50 314 LYS A CA 1
ATOM 2402 C C . LYS A 1 314 ? 0.627 -5.732 -24.320 1.00 95.50 314 LYS A C 1
ATOM 2404 O O . LYS A 1 314 ? 0.366 -4.768 -23.602 1.00 95.50 314 LYS A O 1
ATOM 2409 N N . ALA A 1 315 ? 1.158 -5.607 -25.538 1.00 96.69 315 ALA A N 1
ATOM 2410 C CA . ALA A 1 315 ? 1.506 -4.331 -26.160 1.00 96.69 315 ALA A CA 1
ATOM 2411 C C . ALA A 1 315 ? 0.307 -3.377 -26.314 1.00 96.69 315 ALA A C 1
ATOM 2413 O O . ALA A 1 315 ? 0.418 -2.204 -25.970 1.00 96.69 315 ALA A O 1
ATOM 2414 N N . GLU A 1 316 ? -0.862 -3.871 -26.730 1.00 97.81 316 GLU A N 1
ATOM 2415 C CA . GLU A 1 316 ? -2.101 -3.081 -26.818 1.00 97.81 316 GLU A CA 1
ATOM 2416 C C . GLU A 1 316 ? -2.590 -2.600 -25.437 1.00 97.81 316 GLU A C 1
ATOM 2418 O O . GLU A 1 316 ? -3.117 -1.492 -25.329 1.00 97.81 316 GLU A O 1
ATOM 2423 N N . LYS A 1 317 ? -2.367 -3.379 -24.366 1.00 94.44 317 LYS A N 1
ATOM 2424 C CA . LYS A 1 317 ? -2.726 -2.991 -22.987 1.00 94.44 317 LYS A CA 1
ATOM 2425 C C . LYS A 1 317 ? -1.814 -1.901 -22.426 1.00 94.44 317 LYS A C 1
ATOM 2427 O O . LYS A 1 317 ? -2.327 -0.958 -21.833 1.00 94.44 317 LYS A O 1
ATOM 2432 N N . LEU A 1 318 ? -0.500 -1.995 -22.641 1.00 96.00 318 LEU A N 1
ATOM 2433 C CA . LEU A 1 318 ? 0.445 -0.950 -22.226 1.00 96.00 318 LEU A CA 1
ATOM 2434 C C . LEU A 1 318 ? 0.257 0.335 -23.044 1.00 96.00 318 LEU A C 1
ATOM 2436 O O . LEU A 1 318 ? 0.235 1.425 -22.482 1.00 96.00 318 LEU A O 1
ATOM 2440 N N . PHE A 1 319 ? 0.037 0.217 -24.357 1.00 98.06 319 PHE A N 1
ATOM 2441 C CA . PHE A 1 319 ? -0.219 1.366 -25.230 1.00 98.06 319 PHE A CA 1
ATOM 2442 C C . PHE A 1 319 ? -1.481 2.151 -24.825 1.00 98.06 319 PHE A C 1
ATOM 2444 O O . PHE A 1 319 ? -1.535 3.371 -24.982 1.00 98.06 319 PHE A O 1
ATOM 2451 N N . ALA A 1 320 ? -2.478 1.483 -24.233 1.00 95.38 320 ALA A N 1
ATOM 2452 C CA . ALA A 1 320 ? -3.653 2.143 -23.663 1.00 95.38 320 ALA A CA 1
ATOM 2453 C C . ALA A 1 320 ? -3.342 3.011 -22.422 1.00 95.38 320 ALA A C 1
ATOM 2455 O O . ALA A 1 320 ? -4.123 3.909 -22.109 1.00 95.38 320 ALA A O 1
ATOM 2456 N N . GLU A 1 321 ? -2.209 2.802 -21.737 1.00 95.44 321 GLU A N 1
ATOM 2457 C CA . GLU A 1 321 ? -1.765 3.639 -20.609 1.00 95.44 321 GLU A CA 1
ATOM 2458 C C . GLU A 1 321 ? -1.045 4.922 -21.059 1.00 95.44 321 GLU A C 1
ATOM 2460 O O . GLU A 1 321 ? -0.894 5.842 -20.251 1.00 95.44 321 GLU A O 1
ATOM 2465 N N . PHE A 1 322 ? -0.661 5.044 -22.339 1.00 98.00 322 PHE A N 1
ATOM 2466 C CA . PHE A 1 322 ? 0.067 6.215 -22.845 1.00 98.00 322 PHE A CA 1
ATOM 2467 C C . PHE A 1 322 ? -0.784 7.488 -22.732 1.00 98.00 322 PHE A C 1
ATOM 2469 O O . PHE A 1 322 ? -0.371 8.452 -22.096 1.00 98.00 322 PHE A O 1
ATOM 2476 N N . ALA A 1 323 ? -1.999 7.488 -23.292 1.00 96.19 323 ALA A N 1
ATOM 2477 C CA . ALA A 1 323 ? -2.861 8.673 -23.315 1.00 96.19 323 ALA A CA 1
ATOM 2478 C C . ALA A 1 323 ? -3.268 9.190 -21.911 1.00 96.19 323 ALA A C 1
ATOM 2480 O O . ALA A 1 323 ? -3.144 10.396 -21.689 1.00 96.19 323 ALA A O 1
ATOM 2481 N N . PRO A 1 324 ? -3.687 8.345 -20.942 1.00 93.62 324 PRO A N 1
ATOM 2482 C CA . PRO A 1 324 ? -3.919 8.783 -19.560 1.00 93.62 324 PRO A CA 1
ATOM 2483 C C . PRO A 1 324 ? -2.666 9.339 -18.875 1.00 93.62 324 PRO A C 1
ATOM 2485 O O . PRO A 1 324 ? -2.758 10.305 -18.119 1.00 93.62 324 PRO A O 1
ATOM 2488 N N . THR A 1 325 ? -1.495 8.762 -19.159 1.00 96.69 325 THR A N 1
ATOM 2489 C CA . THR A 1 325 ? -0.230 9.236 -18.587 1.00 96.69 325 THR A CA 1
ATOM 2490 C C . THR A 1 325 ? 0.137 10.611 -19.152 1.00 96.69 325 THR A C 1
ATOM 2492 O O . THR A 1 325 ? 0.433 11.517 -18.375 1.00 96.69 325 THR A O 1
ATOM 2495 N N . ILE A 1 326 ? 0.029 10.821 -20.472 1.00 97.88 326 ILE A N 1
ATOM 2496 C CA . ILE A 1 326 ? 0.252 12.141 -21.089 1.00 97.88 326 ILE A CA 1
ATOM 2497 C C . ILE A 1 326 ? -0.725 13.178 -20.509 1.00 97.88 326 ILE A C 1
ATOM 2499 O O . ILE A 1 326 ? -0.283 14.250 -20.112 1.00 97.88 326 ILE A O 1
ATOM 2503 N N . ASP A 1 327 ? -2.020 12.861 -20.374 1.00 97.00 327 ASP A N 1
ATOM 2504 C CA . ASP A 1 327 ? -3.015 13.800 -19.823 1.00 97.00 327 ASP A CA 1
ATOM 2505 C C . ASP A 1 327 ? -2.729 14.200 -18.363 1.00 97.00 327 ASP A C 1
ATOM 2507 O O . ASP A 1 327 ? -2.882 15.366 -17.978 1.00 97.00 327 ASP A O 1
ATOM 2511 N N . PHE A 1 328 ? -2.244 13.260 -17.548 1.00 97.81 328 PHE A N 1
ATOM 2512 C CA . PHE A 1 328 ? -1.781 13.553 -16.194 1.00 97.81 328 PHE A CA 1
ATOM 2513 C C . PHE A 1 328 ? -0.589 14.527 -16.190 1.00 97.81 328 PHE A C 1
ATOM 2515 O O . PHE A 1 328 ? -0.646 15.545 -15.492 1.00 97.81 328 PHE A O 1
ATOM 2522 N N . TYR A 1 329 ? 0.459 14.272 -16.981 1.00 98.19 329 TYR A N 1
ATOM 2523 C CA . TYR A 1 329 ? 1.619 15.170 -17.053 1.00 98.19 329 TYR A CA 1
ATOM 2524 C C . TYR A 1 329 ? 1.258 16.530 -17.677 1.00 98.19 329 TYR A C 1
ATOM 2526 O O . TYR A 1 329 ? 1.707 17.563 -17.177 1.00 98.19 329 TYR A O 1
ATOM 2534 N N . GLU A 1 330 ? 0.371 16.573 -18.674 1.00 97.38 330 GLU A N 1
ATOM 2535 C CA . GLU A 1 330 ? -0.127 17.821 -19.264 1.00 97.38 330 GLU A CA 1
ATOM 2536 C C . GLU A 1 330 ? -1.015 18.635 -18.312 1.00 97.38 330 GLU A C 1
ATOM 2538 O O . GLU A 1 330 ? -1.015 19.866 -18.372 1.00 97.38 330 GLU A O 1
ATOM 2543 N N . SER A 1 331 ? -1.756 17.981 -17.412 1.00 94.56 331 SER A N 1
ATOM 2544 C CA . SER A 1 331 ? -2.558 18.664 -16.386 1.00 94.56 331 SER A CA 1
ATOM 2545 C C . SER A 1 331 ? -1.731 19.133 -15.182 1.00 94.56 331 SER A C 1
ATOM 2547 O O . SER A 1 331 ? -2.021 20.190 -14.614 1.00 94.56 331 SER A O 1
ATOM 2549 N N . THR A 1 332 ? -0.685 18.387 -14.817 1.00 93.25 332 THR A N 1
ATOM 2550 C CA . THR A 1 332 ? 0.146 18.641 -13.628 1.00 93.25 332 THR A CA 1
ATOM 2551 C C . THR A 1 332 ? 1.324 19.564 -13.939 1.00 93.25 332 THR A C 1
ATOM 2553 O O . THR A 1 332 ? 1.502 20.592 -13.283 1.00 93.25 332 THR A O 1
ATOM 2556 N N . VAL A 1 333 ? 2.102 19.236 -14.973 1.00 96.31 333 VAL A N 1
ATOM 2557 C CA . VAL A 1 333 ? 3.333 19.933 -15.371 1.00 96.31 333 VAL A CA 1
ATOM 2558 C C . VAL A 1 333 ? 3.018 20.959 -16.464 1.00 96.31 333 VAL A C 1
ATOM 2560 O O . VAL A 1 333 ? 3.032 22.164 -16.209 1.00 96.31 333 VAL A O 1
ATOM 2563 N N . GLY A 1 334 ? 2.692 20.499 -17.673 1.00 96.12 334 GLY A N 1
ATOM 2564 C CA . GLY A 1 334 ? 2.460 21.330 -18.860 1.00 96.12 334 GLY A CA 1
ATOM 2565 C C . GLY A 1 334 ? 2.612 20.529 -20.165 1.00 96.12 334 GLY A C 1
ATOM 2566 O O . GLY A 1 334 ? 2.728 19.308 -20.097 1.00 96.12 334 GLY A O 1
ATOM 2567 N N . PRO A 1 335 ? 2.623 21.183 -21.341 1.00 97.56 335 PRO A N 1
ATOM 2568 C CA . PRO A 1 335 ? 2.574 20.509 -22.644 1.00 97.56 335 PRO A CA 1
ATOM 2569 C C . PRO A 1 335 ? 3.705 19.489 -22.833 1.00 97.56 335 PRO A C 1
ATOM 2571 O O . PRO A 1 335 ? 4.830 19.716 -22.386 1.00 97.56 335 PRO A O 1
ATOM 2574 N N . TYR A 1 336 ? 3.427 18.391 -23.543 1.00 97.81 336 TYR A N 1
ATOM 2575 C CA . TYR A 1 336 ? 4.473 17.435 -23.918 1.00 97.81 336 TYR A CA 1
ATOM 2576 C C . TYR A 1 336 ? 5.557 18.117 -24.782 1.00 97.81 336 TYR A C 1
ATOM 2578 O O . TYR A 1 336 ? 5.206 18.719 -25.804 1.00 97.81 336 TYR A O 1
ATOM 2586 N N . PRO A 1 337 ? 6.856 18.044 -24.419 1.00 96.25 337 PRO A N 1
ATOM 2587 C CA . PRO A 1 337 ? 7.896 18.842 -25.075 1.00 96.25 337 PRO A CA 1
ATOM 2588 C C . PRO A 1 337 ? 8.108 18.504 -26.555 1.00 96.25 337 PRO A C 1
ATOM 2590 O O . PRO A 1 337 ? 8.254 19.403 -27.380 1.00 96.25 337 PRO A O 1
ATOM 2593 N N . TRP A 1 338 ? 8.051 17.217 -26.907 1.00 95.50 338 TRP A N 1
ATOM 2594 C CA . TRP A 1 338 ? 8.444 16.689 -28.223 1.00 95.50 338 TRP A CA 1
ATOM 2595 C C . TRP A 1 338 ? 7.252 16.462 -29.164 1.00 95.50 338 TRP A C 1
ATOM 2597 O O . TRP A 1 338 ? 7.220 15.521 -29.961 1.00 95.50 338 TRP A O 1
ATOM 2607 N N . ALA A 1 339 ? 6.229 17.312 -29.049 1.00 94.00 339 ALA A N 1
ATOM 2608 C CA . ALA A 1 339 ? 4.941 17.149 -29.724 1.00 94.00 339 ALA A CA 1
ATOM 2609 C C . ALA A 1 339 ? 5.007 17.150 -31.267 1.00 94.00 339 ALA A C 1
ATOM 2611 O O . ALA A 1 339 ? 4.077 16.654 -31.904 1.00 94.00 339 ALA A O 1
ATOM 2612 N N . ASP A 1 340 ? 6.075 17.678 -31.875 1.00 92.75 340 ASP A N 1
ATOM 2613 C CA . ASP A 1 340 ? 6.305 17.656 -33.327 1.00 92.75 340 ASP A CA 1
ATOM 2614 C C . ASP A 1 340 ? 7.241 16.523 -33.807 1.00 92.75 340 ASP A C 1
ATOM 2616 O O . ASP A 1 340 ? 7.461 16.371 -35.016 1.00 92.75 340 ASP A O 1
ATOM 2620 N N . GLU A 1 341 ? 7.736 15.698 -32.877 1.00 95.88 341 GLU A N 1
ATOM 2621 C CA . GLU A 1 341 ? 8.496 14.470 -33.134 1.00 95.88 341 GLU A CA 1
ATOM 2622 C C . GLU A 1 341 ? 7.616 13.224 -32.925 1.00 95.88 341 GLU A C 1
ATOM 2624 O O . GLU A 1 341 ? 6.992 12.757 -33.884 1.00 95.88 341 GLU A O 1
ATOM 2629 N N . LYS A 1 342 ? 7.565 12.679 -31.699 1.00 97.19 342 LYS A N 1
ATOM 2630 C CA . LYS A 1 342 ? 6.706 11.554 -31.282 1.00 97.19 342 LYS A CA 1
ATOM 2631 C C . LYS A 1 342 ? 6.709 11.362 -29.765 1.00 97.19 342 LYS A C 1
ATOM 2633 O O . LYS A 1 342 ? 7.717 11.635 -29.133 1.00 97.19 342 LYS A O 1
ATOM 2638 N N . VAL A 1 343 ? 5.656 10.739 -29.234 1.00 98.44 343 VAL A N 1
ATOM 2639 C CA . VAL A 1 343 ? 5.784 9.844 -28.070 1.00 98.44 343 VAL A CA 1
ATOM 2640 C C . VAL A 1 343 ? 6.190 8.471 -28.603 1.00 98.44 343 VAL A C 1
ATOM 2642 O O . VAL A 1 343 ? 5.519 7.922 -29.482 1.00 98.44 343 VAL A O 1
ATOM 2645 N N . GLY A 1 344 ? 7.279 7.905 -28.093 1.00 98.06 344 GLY A N 1
ATOM 2646 C CA . GLY A 1 344 ? 7.770 6.599 -28.519 1.00 98.06 344 GLY A CA 1
ATOM 2647 C C . GLY A 1 344 ? 8.325 5.795 -27.356 1.00 98.06 344 GLY A C 1
ATOM 2648 O O . GLY A 1 344 ? 8.967 6.341 -26.468 1.00 98.06 344 GLY A O 1
ATOM 2649 N N . VAL A 1 345 ? 8.080 4.488 -27.383 1.00 98.62 345 VAL A N 1
ATOM 2650 C CA . VAL A 1 345 ? 8.596 3.518 -26.407 1.00 98.62 345 VAL A CA 1
ATOM 2651 C C . VAL A 1 345 ? 9.054 2.272 -27.176 1.00 98.62 345 VAL A C 1
ATOM 2653 O O . VAL A 1 345 ? 8.506 1.961 -28.241 1.00 98.62 345 VAL A O 1
ATOM 2656 N N . VAL A 1 346 ? 10.048 1.547 -26.669 1.00 98.50 346 VAL A N 1
ATOM 2657 C CA . VAL A 1 346 ? 10.584 0.324 -27.293 1.00 98.50 346 VAL A CA 1
ATOM 2658 C C . VAL A 1 346 ? 10.839 -0.769 -26.260 1.00 98.50 346 VAL A C 1
ATOM 2660 O O . VAL A 1 346 ? 11.320 -0.503 -25.164 1.00 98.50 346 VAL A O 1
ATOM 2663 N N . GLU A 1 347 ? 10.511 -2.013 -26.603 1.00 98.00 347 GLU A N 1
ATOM 2664 C CA . GLU A 1 347 ? 10.737 -3.165 -25.733 1.00 98.00 347 GLU A CA 1
ATOM 2665 C C . GLU A 1 347 ? 12.219 -3.587 -25.709 1.00 98.00 347 GLU A C 1
ATOM 2667 O O . GLU A 1 347 ? 12.784 -3.959 -26.738 1.00 98.00 347 GLU A O 1
ATOM 2672 N N . THR A 1 348 ? 12.857 -3.561 -24.538 1.00 96.81 348 THR A N 1
ATOM 2673 C CA . THR A 1 348 ? 14.314 -3.725 -24.377 1.00 96.81 348 THR A CA 1
ATOM 2674 C C . THR A 1 348 ? 14.712 -4.920 -23.505 1.00 96.81 348 THR A C 1
ATOM 2676 O O . THR A 1 348 ? 13.976 -5.289 -22.590 1.00 96.81 348 THR A O 1
ATOM 2679 N N . PRO A 1 349 ? 15.911 -5.505 -23.720 1.00 94.56 349 PRO A N 1
ATOM 2680 C CA . PRO A 1 349 ? 16.421 -6.615 -22.908 1.00 94.56 349 PRO A CA 1
ATOM 2681 C C . PRO A 1 349 ? 16.860 -6.202 -21.490 1.00 94.56 349 PRO A C 1
ATOM 2683 O O . PRO A 1 349 ? 17.102 -7.067 -20.652 1.00 94.56 349 PRO A O 1
ATOM 2686 N N . HIS A 1 350 ? 16.974 -4.897 -21.219 1.00 93.88 350 HIS A N 1
ATOM 2687 C CA . HIS A 1 350 ? 17.199 -4.321 -19.890 1.00 93.88 350 HIS A CA 1
ATOM 2688 C C . HIS A 1 350 ? 15.928 -3.650 -19.359 1.00 93.88 350 HIS A C 1
ATOM 2690 O O . HIS A 1 350 ? 14.987 -3.393 -20.111 1.00 93.88 350 HIS A O 1
ATOM 2696 N N . LYS A 1 351 ? 15.928 -3.349 -18.053 1.00 89.69 351 LYS A N 1
ATOM 2697 C CA . LYS A 1 351 ? 14.764 -2.856 -17.303 1.00 89.69 351 LYS A CA 1
ATOM 2698 C C . LYS A 1 351 ? 14.063 -1.660 -17.952 1.00 89.69 351 LYS A C 1
ATOM 2700 O O . LYS A 1 351 ? 12.879 -1.764 -18.243 1.00 89.69 351 LYS A O 1
ATOM 2705 N N . GLY A 1 352 ? 14.778 -0.555 -18.114 1.00 92.75 352 GLY A N 1
ATOM 2706 C CA . GLY A 1 352 ? 14.280 0.734 -18.588 1.00 92.75 352 GLY A CA 1
ATOM 2707 C C . GLY A 1 352 ? 15.447 1.707 -18.766 1.00 92.75 352 GLY A C 1
ATOM 2708 O O . GLY A 1 352 ? 16.584 1.317 -18.462 1.00 92.75 352 GLY A O 1
ATOM 2709 N N . MET A 1 353 ? 15.173 2.871 -19.360 1.00 94.44 353 MET A N 1
ATOM 2710 C CA . MET A 1 353 ? 16.069 4.020 -19.572 1.00 94.44 353 MET A CA 1
ATOM 2711 C C . MET A 1 353 ? 15.289 5.136 -20.298 1.00 94.44 353 MET A C 1
ATOM 2713 O O . MET A 1 353 ? 14.595 4.877 -21.293 1.00 94.44 353 MET A O 1
ATOM 2717 N N . GLU A 1 354 ? 15.463 6.381 -19.866 1.00 95.00 354 GLU A N 1
ATOM 2718 C CA . GLU A 1 354 ? 14.639 7.547 -20.208 1.00 95.00 354 GLU A CA 1
ATOM 2719 C C . GLU A 1 354 ? 14.903 8.190 -21.588 1.00 95.00 354 GLU A C 1
ATOM 2721 O O . GLU A 1 354 ? 14.656 9.380 -21.804 1.00 95.00 354 GLU A O 1
ATOM 2726 N N . HIS A 1 355 ? 15.399 7.404 -22.546 1.00 96.00 355 HIS A N 1
ATOM 2727 C CA . HIS A 1 355 ? 15.792 7.856 -23.882 1.00 96.00 355 HIS A CA 1
ATOM 2728 C C . HIS A 1 355 ? 14.721 8.728 -24.568 1.00 96.00 355 HIS A C 1
ATOM 2730 O O . HIS A 1 355 ? 13.637 8.251 -24.907 1.00 96.00 355 HIS A O 1
ATOM 2736 N N . GLN A 1 356 ? 15.056 9.993 -24.835 1.00 96.00 356 GLN A N 1
ATOM 2737 C CA . GLN A 1 356 ? 14.147 11.015 -25.367 1.00 96.00 356 GLN A CA 1
ATOM 2738 C C . GLN A 1 356 ? 13.331 10.550 -26.583 1.00 96.00 356 GLN A C 1
ATOM 2740 O O . GLN A 1 356 ? 13.897 10.195 -27.625 1.00 96.00 356 GLN A O 1
ATOM 2745 N N . THR A 1 357 ? 11.997 10.614 -26.485 1.00 97.44 357 THR A N 1
ATOM 2746 C CA . THR A 1 357 ? 10.997 10.116 -27.457 1.00 97.44 357 THR A CA 1
ATOM 2747 C C . THR A 1 357 ? 11.075 8.621 -27.809 1.00 97.44 357 THR A C 1
ATOM 2749 O O . THR A 1 357 ? 10.465 8.203 -28.800 1.00 97.44 357 THR A O 1
ATOM 2752 N N . ILE A 1 358 ? 11.866 7.809 -27.105 1.00 97.88 358 ILE A N 1
ATOM 2753 C CA . ILE A 1 358 ? 12.052 6.377 -27.396 1.00 97.88 358 ILE A CA 1
ATOM 2754 C C . ILE A 1 358 ? 12.375 5.564 -26.130 1.00 97.88 358 ILE A C 1
ATOM 2756 O O . ILE A 1 358 ? 13.272 4.722 -26.125 1.00 97.88 358 ILE A O 1
ATOM 2760 N N . ASN A 1 359 ? 11.639 5.822 -25.047 1.00 97.81 359 ASN A N 1
ATOM 2761 C CA . ASN A 1 359 ? 11.898 5.252 -23.724 1.00 97.81 359 ASN A CA 1
ATOM 2762 C C . ASN A 1 359 ? 12.044 3.722 -23.792 1.00 97.81 359 ASN A C 1
ATOM 2764 O O . ASN A 1 359 ? 11.229 3.026 -24.410 1.00 97.81 359 ASN A O 1
ATOM 2768 N N . ALA A 1 360 ? 13.091 3.199 -23.159 1.00 97.75 360 ALA A N 1
ATOM 2769 C CA . ALA A 1 360 ? 13.335 1.766 -23.087 1.00 97.75 360 ALA A CA 1
ATOM 2770 C C . ALA A 1 360 ? 12.389 1.119 -22.066 1.00 97.75 360 ALA A C 1
ATOM 2772 O O . ALA A 1 360 ? 12.149 1.667 -20.990 1.00 97.75 360 ALA A O 1
ATOM 2773 N N . TYR A 1 361 ? 11.850 -0.053 -22.396 1.00 97.69 361 TYR A N 1
ATOM 2774 C CA . TYR A 1 361 ? 10.844 -0.731 -21.588 1.00 97.69 361 TYR A CA 1
ATOM 2775 C C . TYR A 1 361 ? 11.077 -2.246 -21.511 1.00 97.69 361 TYR A C 1
ATOM 2777 O O . TYR A 1 361 ? 10.928 -2.969 -22.493 1.00 97.69 361 TYR A O 1
ATOM 2785 N N . GLY A 1 362 ? 11.354 -2.744 -20.309 1.00 95.56 362 GLY A N 1
ATOM 2786 C CA . GLY A 1 362 ? 11.575 -4.161 -20.008 1.00 95.56 362 GLY A CA 1
ATOM 2787 C C . GLY A 1 362 ? 10.756 -4.691 -18.824 1.00 95.56 362 GLY A C 1
ATOM 2788 O O . GLY A 1 362 ? 11.050 -5.778 -18.338 1.00 95.56 362 GLY A O 1
ATOM 2789 N N . ASN A 1 363 ? 9.727 -3.972 -18.349 1.00 94.19 363 ASN A N 1
ATOM 2790 C CA . ASN A 1 363 ? 8.885 -4.349 -17.189 1.00 94.19 363 ASN A CA 1
ATOM 2791 C C . ASN A 1 363 ? 7.862 -5.479 -17.473 1.00 94.19 363 ASN A C 1
ATOM 2793 O O . ASN A 1 363 ? 6.951 -5.707 -16.685 1.00 94.19 363 ASN A O 1
ATOM 2797 N N . ASN A 1 364 ? 7.971 -6.168 -18.616 1.00 94.12 364 ASN A N 1
ATOM 2798 C CA . ASN A 1 364 ? 7.153 -7.327 -19.019 1.00 94.12 364 ASN A CA 1
ATOM 2799 C C . ASN A 1 364 ? 5.639 -7.187 -18.796 1.00 94.12 364 ASN A C 1
ATOM 2801 O O . ASN A 1 364 ? 4.941 -8.188 -18.610 1.00 94.12 364 ASN A O 1
ATOM 2805 N N . TYR A 1 365 ? 5.115 -5.967 -18.942 1.00 92.62 365 TYR A N 1
ATOM 2806 C CA . TYR A 1 365 ? 3.687 -5.656 -18.881 1.00 92.62 365 TYR A CA 1
ATOM 2807 C C . TYR A 1 365 ? 3.092 -5.848 -17.470 1.00 92.62 365 TYR A C 1
ATOM 2809 O O . TYR A 1 365 ? 1.895 -6.106 -17.313 1.00 92.62 365 TYR A O 1
ATOM 2817 N N . ALA A 1 366 ? 3.937 -5.716 -16.438 1.00 89.25 366 ALA A N 1
ATOM 2818 C CA . ALA A 1 366 ? 3.600 -5.899 -15.031 1.00 89.25 366 ALA A CA 1
ATOM 2819 C C . ALA A 1 366 ? 3.144 -4.592 -14.349 1.00 89.25 366 ALA A C 1
ATOM 2821 O O . ALA A 1 366 ? 3.947 -3.742 -13.956 1.00 89.25 366 ALA A O 1
ATOM 2822 N N . LYS A 1 367 ? 1.831 -4.464 -14.129 1.00 85.00 367 LYS A N 1
ATOM 2823 C CA . LYS A 1 367 ? 1.254 -3.405 -13.286 1.00 85.00 367 LYS A CA 1
ATOM 2824 C C . LYS A 1 367 ? 1.679 -3.550 -11.820 1.00 85.00 367 LYS A C 1
ATOM 2826 O O . LYS A 1 367 ? 1.767 -4.662 -11.299 1.00 85.00 367 LYS A O 1
ATOM 2831 N N . ALA A 1 368 ? 1.855 -2.420 -11.141 1.00 77.62 368 ALA A N 1
ATOM 2832 C CA . ALA A 1 368 ? 1.996 -2.366 -9.687 1.00 77.62 368 ALA A CA 1
ATOM 2833 C C . ALA A 1 368 ? 0.618 -2.490 -8.980 1.00 77.62 368 ALA A C 1
ATOM 2835 O O . ALA A 1 368 ? -0.417 -2.340 -9.642 1.00 77.62 368 ALA A O 1
ATOM 2836 N N . PRO A 1 369 ? 0.560 -2.744 -7.653 1.00 72.50 369 PRO A N 1
ATOM 2837 C CA . PRO A 1 369 ? -0.695 -2.829 -6.885 1.00 72.50 369 PRO A CA 1
ATOM 2838 C C . PRO A 1 369 ? -1.606 -1.592 -6.981 1.00 72.50 369 PRO A C 1
ATOM 2840 O O . PRO A 1 369 ? -2.801 -1.671 -6.707 1.00 72.50 369 PRO A O 1
ATOM 2843 N N . GLU A 1 370 ? -1.054 -0.450 -7.384 1.00 70.44 370 GLU A N 1
ATOM 2844 C CA . GLU A 1 370 ? -1.741 0.815 -7.644 1.00 70.44 370 GLU A CA 1
ATOM 2845 C C . GLU A 1 370 ? -2.448 0.862 -9.019 1.00 70.44 370 GLU A C 1
ATOM 2847 O O . GLU A 1 370 ? -3.038 1.879 -9.378 1.00 70.44 370 GLU A O 1
ATOM 2852 N N . GLY A 1 371 ? -2.408 -0.223 -9.803 1.00 72.88 371 GLY A N 1
ATOM 2853 C CA . GLY A 1 371 ? -3.231 -0.417 -11.004 1.00 72.88 371 GLY A CA 1
ATOM 2854 C C . GLY A 1 371 ? -2.644 0.094 -12.327 1.00 72.88 371 GLY A C 1
ATOM 2855 O O . GLY A 1 371 ? -3.292 -0.051 -13.367 1.00 72.88 371 GLY A O 1
ATOM 2856 N N . PHE A 1 372 ? -1.427 0.642 -12.330 1.00 84.75 372 PHE A N 1
ATOM 2857 C CA . PHE A 1 372 ? -0.731 1.144 -13.525 1.00 84.75 372 PHE A CA 1
ATOM 2858 C C . PHE A 1 372 ? 0.657 0.511 -13.701 1.00 84.75 372 PHE A C 1
ATOM 2860 O O . PHE A 1 372 ? 1.213 -0.048 -12.750 1.00 84.75 372 PHE A O 1
ATOM 2867 N N . ASP A 1 373 ? 1.213 0.567 -14.914 1.00 93.88 373 ASP A N 1
ATOM 2868 C CA . ASP A 1 373 ? 2.623 0.226 -15.132 1.00 93.88 373 ASP A CA 1
ATOM 2869 C C . ASP A 1 373 ? 3.513 1.352 -14.587 1.00 93.88 373 ASP A C 1
ATOM 2871 O O . ASP A 1 373 ? 3.684 2.415 -15.186 1.00 93.88 373 ASP A O 1
ATOM 2875 N N . TRP A 1 374 ? 4.044 1.107 -13.392 1.00 92.19 374 TRP A N 1
ATOM 2876 C CA . TRP A 1 374 ? 4.876 2.043 -12.646 1.00 92.19 374 TRP A CA 1
ATOM 2877 C C . TRP A 1 374 ? 6.165 2.435 -13.393 1.00 92.19 374 TRP A C 1
ATOM 2879 O O . TRP A 1 374 ? 6.631 3.560 -13.212 1.00 92.19 374 TRP A O 1
ATOM 2889 N N . LEU A 1 375 ? 6.746 1.527 -14.198 1.00 95.38 375 LEU A N 1
ATOM 2890 C CA . LEU A 1 375 ? 8.021 1.770 -14.866 1.00 95.38 375 LEU A CA 1
ATOM 2891 C C . LEU A 1 375 ? 7.771 2.661 -16.062 1.00 95.38 375 LEU A C 1
ATOM 2893 O O . LEU A 1 375 ? 8.404 3.698 -16.171 1.00 95.38 375 LEU A O 1
ATOM 2897 N N . PHE A 1 376 ? 6.811 2.297 -16.913 1.00 97.38 376 PHE A N 1
ATOM 2898 C CA . PHE A 1 376 ? 6.414 3.151 -18.025 1.00 97.38 376 PHE A CA 1
ATOM 2899 C C . PHE A 1 376 ? 6.073 4.566 -17.532 1.00 97.38 376 PHE A C 1
ATOM 2901 O O . PHE A 1 376 ? 6.529 5.538 -18.124 1.00 97.38 376 PHE A O 1
ATOM 2908 N N . GLN A 1 377 ? 5.361 4.690 -16.407 1.00 96.44 377 GLN A N 1
ATOM 2909 C CA . GLN A 1 377 ? 5.036 5.988 -15.817 1.00 96.44 377 GLN A CA 1
ATOM 2910 C C . GLN A 1 377 ? 6.275 6.745 -15.287 1.00 96.44 377 GLN A C 1
ATOM 2912 O O . GLN A 1 377 ? 6.336 7.960 -15.458 1.00 96.44 377 GLN A O 1
ATOM 2917 N N . HIS A 1 378 ? 7.270 6.049 -14.710 1.00 97.00 378 HIS A N 1
ATOM 2918 C CA . HIS A 1 378 ? 8.559 6.636 -14.299 1.00 97.00 378 HIS A CA 1
ATOM 2919 C C . HIS A 1 378 ? 9.362 7.104 -15.515 1.00 97.00 378 HIS A C 1
ATOM 2921 O O . HIS A 1 378 ? 9.584 8.296 -15.698 1.00 97.00 378 HIS A O 1
ATOM 2927 N N . GLU A 1 379 ? 9.733 6.171 -16.391 1.00 97.25 379 GLU A N 1
ATOM 2928 C CA . GLU A 1 379 ? 10.559 6.403 -17.580 1.00 97.25 379 GLU A CA 1
ATOM 2929 C C . GLU A 1 379 ? 9.975 7.527 -18.449 1.00 97.25 379 GLU A C 1
ATOM 2931 O O . GLU A 1 379 ? 10.703 8.408 -18.898 1.00 97.25 379 GLU A O 1
ATOM 2936 N N . PHE A 1 380 ? 8.651 7.557 -18.638 1.00 98.12 380 PHE A N 1
ATOM 2937 C CA . PHE A 1 380 ? 7.973 8.604 -19.405 1.00 98.12 380 PHE A CA 1
ATOM 2938 C C . PHE A 1 380 ? 7.985 9.983 -18.717 1.00 98.12 380 PHE A C 1
ATOM 2940 O O . PHE A 1 380 ? 7.983 11.011 -19.393 1.00 98.12 380 PHE A O 1
ATOM 2947 N N . GLY A 1 381 ? 8.044 10.047 -17.383 1.00 97.94 381 GLY A N 1
ATOM 2948 C CA . GLY A 1 381 ? 8.119 11.312 -16.646 1.00 97.94 381 GLY A CA 1
ATOM 2949 C C . GLY A 1 381 ? 9.386 12.119 -16.926 1.00 97.94 381 GLY A C 1
ATOM 2950 O O . GLY A 1 381 ? 9.353 13.352 -16.940 1.00 97.94 381 GLY A O 1
ATOM 2951 N N . HIS A 1 382 ? 10.481 11.434 -17.240 1.00 98.06 382 HIS A N 1
ATOM 2952 C CA . HIS A 1 382 ? 11.751 12.040 -17.629 1.00 98.06 382 HIS A CA 1
ATOM 2953 C C . HIS A 1 382 ? 11.709 12.782 -18.979 1.00 98.06 382 HIS A C 1
ATOM 2955 O O . HIS A 1 382 ? 12.580 13.605 -19.258 1.00 98.06 382 HIS A O 1
ATOM 2961 N N . GLU A 1 383 ? 10.646 12.636 -19.776 1.00 98.00 383 GLU A N 1
ATOM 2962 C CA . GLU A 1 383 ? 10.423 13.537 -20.915 1.00 98.00 383 GLU A CA 1
ATOM 2963 C C . GLU A 1 383 ? 10.291 15.002 -20.464 1.00 98.00 383 GLU A C 1
ATOM 2965 O O . GLU A 1 383 ? 10.734 15.904 -21.174 1.00 98.00 383 GLU A O 1
ATOM 2970 N N . TRP A 1 384 ? 9.800 15.239 -19.240 1.00 98.06 384 TRP A N 1
ATOM 2971 C CA . TRP A 1 384 ? 9.899 16.531 -18.555 1.00 98.06 384 TRP A CA 1
ATOM 2972 C C . TRP A 1 384 ? 11.136 16.627 -17.646 1.00 98.06 384 TRP A C 1
ATOM 2974 O O . TRP A 1 384 ? 11.779 17.672 -17.635 1.00 98.06 384 TRP A O 1
ATOM 2984 N N . PHE A 1 385 ? 11.489 15.559 -16.917 1.00 97.06 385 PHE A N 1
ATOM 2985 C CA . PHE A 1 385 ? 12.524 15.555 -15.861 1.00 97.06 385 PHE A CA 1
ATOM 2986 C C . PHE A 1 385 ? 13.809 14.775 -16.220 1.00 97.06 385 PHE A C 1
ATOM 2988 O O . PHE A 1 385 ? 14.341 14.036 -15.399 1.00 97.06 385 PHE A O 1
ATOM 2995 N N . ALA A 1 386 ? 14.280 14.904 -17.458 1.00 95.00 386 ALA A N 1
ATOM 2996 C CA . ALA A 1 386 ? 15.624 14.521 -17.922 1.00 95.00 386 ALA A CA 1
ATOM 2997 C C . ALA A 1 386 ? 15.958 15.133 -19.288 1.00 95.00 386 ALA A C 1
ATOM 2999 O O . ALA A 1 386 ? 17.113 15.464 -19.555 1.00 95.00 386 ALA A O 1
ATOM 3000 N N . ASN A 1 387 ? 14.932 15.255 -20.140 1.00 95.75 387 ASN A N 1
ATOM 3001 C CA . ASN A 1 387 ? 15.071 15.635 -21.545 1.00 95.75 387 ASN A CA 1
ATOM 3002 C C . ASN A 1 387 ? 14.678 17.109 -21.786 1.00 95.75 387 ASN A C 1
ATOM 3004 O O . ASN A 1 387 ? 15.407 17.851 -22.435 1.00 95.75 387 ASN A O 1
ATOM 3008 N N . GLN A 1 388 ? 13.542 17.576 -21.248 1.00 96.50 388 GLN A N 1
ATOM 3009 C CA . GLN A 1 388 ? 13.179 19.008 -21.269 1.00 96.50 388 GLN A CA 1
ATOM 3010 C C . GLN A 1 388 ? 13.805 19.793 -20.101 1.00 96.50 388 GLN A C 1
ATOM 3012 O O . GLN A 1 388 ? 14.038 20.996 -20.231 1.00 96.50 388 GLN A O 1
ATOM 3017 N N . LEU A 1 389 ? 14.114 19.129 -18.985 1.00 96.38 389 LEU A N 1
ATOM 3018 C CA . LEU A 1 389 ? 14.961 19.642 -17.909 1.00 96.38 389 LEU A CA 1
ATOM 3019 C C . LEU A 1 389 ? 16.193 18.747 -17.773 1.00 96.38 389 LEU A C 1
ATOM 3021 O O . LEU A 1 389 ? 16.073 17.602 -17.341 1.00 96.38 389 LEU A O 1
ATOM 3025 N N . THR A 1 390 ? 17.378 19.288 -18.055 1.00 95.06 390 THR A N 1
ATOM 3026 C CA . THR A 1 390 ? 18.663 18.590 -17.888 1.00 95.06 390 THR A CA 1
ATOM 3027 C C . THR A 1 390 ? 19.418 19.160 -16.682 1.00 95.06 390 THR A C 1
ATOM 3029 O O . THR A 1 390 ? 19.644 20.369 -16.580 1.00 95.06 390 THR A O 1
ATOM 3032 N N . ALA A 1 391 ? 19.852 18.301 -15.757 1.00 94.81 391 ALA A N 1
ATOM 3033 C CA . ALA A 1 391 ? 20.719 18.694 -14.652 1.00 94.81 391 ALA A CA 1
ATOM 3034 C C . ALA A 1 391 ? 22.106 19.093 -15.193 1.00 94.81 391 ALA A C 1
ATOM 3036 O O . ALA A 1 391 ? 22.777 18.317 -15.870 1.00 94.81 391 ALA A O 1
ATOM 3037 N N . SER A 1 392 ? 22.565 20.307 -14.886 1.00 92.88 392 SER A N 1
ATOM 3038 C CA . SER A 1 392 ? 23.829 20.859 -15.412 1.00 92.88 392 SER A CA 1
ATOM 3039 C C . SER A 1 392 ? 25.077 20.186 -14.825 1.00 92.88 392 SER A C 1
ATOM 3041 O O . SER A 1 392 ? 26.198 20.414 -15.297 1.00 92.88 392 SER A O 1
ATOM 3043 N N . ASN A 1 393 ? 24.894 19.401 -13.762 1.00 91.06 393 ASN A N 1
ATOM 3044 C CA . ASN A 1 393 ? 25.906 18.577 -13.125 1.00 91.06 393 ASN A CA 1
ATOM 3045 C C . ASN A 1 393 ? 25.259 17.373 -12.416 1.00 91.06 393 ASN A C 1
ATOM 3047 O O . ASN A 1 393 ? 24.129 17.464 -11.942 1.00 91.06 393 ASN A O 1
ATOM 3051 N N . TRP A 1 394 ? 26.005 16.276 -12.271 1.00 91.12 394 TRP A N 1
ATOM 3052 C CA . TRP A 1 394 ? 25.568 15.087 -11.535 1.00 91.12 394 TRP A CA 1
ATOM 3053 C C . TRP A 1 394 ? 25.247 15.360 -10.050 1.00 91.12 394 TRP A C 1
ATOM 3055 O O . TRP A 1 394 ? 24.367 14.714 -9.489 1.00 91.12 394 TRP A O 1
ATOM 3065 N N . ASP A 1 395 ? 25.863 16.364 -9.413 1.00 92.44 395 ASP A N 1
ATOM 3066 C CA . ASP A 1 395 ? 25.530 16.771 -8.032 1.00 92.44 395 ASP A CA 1
ATOM 3067 C C . ASP A 1 395 ? 24.065 17.231 -7.867 1.00 92.44 395 ASP A C 1
ATOM 3069 O O . ASP A 1 395 ? 23.530 17.188 -6.758 1.00 92.44 395 ASP A O 1
ATOM 3073 N N . ASP A 1 396 ? 23.417 17.615 -8.975 1.00 95.00 396 ASP A N 1
ATOM 3074 C CA . ASP A 1 396 ? 22.028 18.071 -9.070 1.00 95.00 396 ASP A CA 1
ATOM 3075 C C . ASP A 1 396 ? 21.053 16.990 -9.593 1.00 95.00 396 ASP A C 1
ATOM 3077 O O . ASP A 1 396 ? 19.870 17.278 -9.759 1.00 95.00 396 ASP A O 1
ATOM 3081 N N . PHE A 1 397 ? 21.485 15.742 -9.836 1.00 93.31 397 PHE A N 1
ATOM 3082 C CA . PHE A 1 397 ? 20.673 14.717 -10.533 1.00 93.31 397 PHE A CA 1
ATOM 3083 C C . PHE A 1 397 ? 19.379 14.295 -9.798 1.00 93.31 397 PHE A C 1
ATOM 3085 O O . PHE A 1 397 ? 18.480 13.694 -10.382 1.00 93.31 397 PHE A O 1
ATOM 3092 N N . TRP A 1 398 ? 19.210 14.682 -8.528 1.00 95.38 398 TRP A N 1
ATOM 3093 C CA . TRP A 1 398 ? 17.925 14.568 -7.824 1.00 95.38 398 TRP A CA 1
ATOM 3094 C C . TRP A 1 398 ? 16.797 15.388 -8.491 1.00 95.38 398 TRP A C 1
ATOM 3096 O O . TRP A 1 398 ? 15.626 15.068 -8.293 1.00 95.38 398 TRP A O 1
ATOM 3106 N N . LEU A 1 399 ? 17.131 16.410 -9.296 1.00 97.44 399 LEU A N 1
ATOM 3107 C CA . LEU A 1 399 ? 16.176 17.161 -10.122 1.00 97.44 399 LEU A CA 1
ATOM 3108 C C . LEU A 1 399 ? 15.517 16.287 -11.202 1.00 97.44 399 LEU A C 1
ATOM 3110 O O . LEU A 1 399 ? 14.409 16.594 -11.634 1.00 97.44 399 LEU A O 1
ATOM 3114 N N . HIS A 1 400 ? 16.171 15.200 -11.620 1.00 95.94 400 HIS A N 1
ATOM 3115 C CA . HIS A 1 400 ? 15.584 14.197 -12.508 1.00 95.94 400 HIS A CA 1
ATOM 3116 C C . HIS A 1 400 ? 14.747 13.214 -11.689 1.00 95.94 400 HIS A C 1
ATOM 3118 O O . HIS A 1 400 ? 13.515 13.239 -11.693 1.00 95.94 400 HIS A O 1
ATOM 3124 N N . GLU A 1 401 ? 15.433 12.395 -10.899 1.00 95.75 401 GLU A N 1
ATOM 3125 C CA . GLU A 1 401 ? 14.849 11.211 -10.264 1.00 95.75 401 GLU A CA 1
ATOM 3126 C C . GLU A 1 401 ? 13.872 11.539 -9.129 1.00 95.75 401 GLU A C 1
ATOM 3128 O O . GLU A 1 401 ? 12.862 10.856 -8.948 1.00 95.75 401 GLU A O 1
ATOM 3133 N N . GLY A 1 402 ? 14.125 12.614 -8.381 1.00 97.19 402 GLY A N 1
ATOM 3134 C CA . GLY A 1 402 ? 13.270 13.053 -7.281 1.00 97.19 402 GLY A CA 1
ATOM 3135 C C . GLY A 1 402 ? 11.952 13.654 -7.762 1.00 97.19 402 GLY A C 1
ATOM 3136 O O . GLY A 1 402 ? 10.922 13.445 -7.118 1.00 97.19 402 GLY A O 1
ATOM 3137 N N . PHE A 1 403 ? 11.958 14.352 -8.905 1.00 98.12 403 PHE A N 1
ATOM 3138 C CA . PHE A 1 403 ? 10.735 14.851 -9.536 1.00 98.12 403 PHE A CA 1
ATOM 3139 C C . PHE A 1 403 ? 9.936 13.709 -10.157 1.00 98.12 403 PHE A C 1
ATOM 3141 O O . PHE A 1 403 ? 8.755 13.570 -9.833 1.00 98.12 403 PHE A O 1
ATOM 3148 N N . THR A 1 404 ? 10.557 12.842 -10.962 1.00 97.81 404 THR A N 1
ATOM 3149 C CA . THR A 1 404 ? 9.868 11.683 -11.553 1.00 97.81 404 THR A CA 1
ATOM 3150 C C . THR A 1 404 ? 9.251 10.778 -10.479 1.00 97.81 404 THR A C 1
ATOM 3152 O O . THR A 1 404 ? 8.047 10.507 -10.522 1.00 97.81 404 THR A O 1
ATOM 3155 N N . ALA A 1 405 ? 10.005 10.411 -9.436 1.00 97.06 405 ALA A N 1
ATOM 3156 C CA . ALA A 1 405 ? 9.502 9.604 -8.317 1.00 97.06 405 ALA A CA 1
ATOM 3157 C C . ALA A 1 405 ? 8.436 10.318 -7.451 1.00 97.06 405 ALA A C 1
ATOM 3159 O O . ALA A 1 405 ? 7.778 9.686 -6.621 1.00 97.06 405 ALA A O 1
ATOM 3160 N N . TYR A 1 406 ? 8.242 11.632 -7.610 1.00 97.81 406 TYR A N 1
ATOM 3161 C CA . TYR A 1 406 ? 7.141 12.379 -6.989 1.00 97.81 406 TYR A CA 1
ATOM 3162 C C . TYR A 1 406 ? 5.889 12.461 -7.875 1.00 97.81 406 TYR A C 1
ATOM 3164 O O . TYR A 1 406 ? 4.772 12.612 -7.374 1.00 97.81 406 TYR A O 1
ATOM 3172 N N . MET A 1 407 ? 6.037 12.277 -9.186 1.00 97.88 407 MET A N 1
ATOM 3173 C CA . MET A 1 407 ? 4.903 12.227 -10.109 1.00 97.88 407 MET A CA 1
ATOM 3174 C C . MET A 1 407 ? 4.095 10.932 -9.965 1.00 97.88 407 MET A C 1
ATOM 3176 O O . MET A 1 407 ? 2.879 10.976 -10.117 1.00 97.88 407 MET A O 1
ATOM 3180 N N . GLN A 1 408 ? 4.710 9.817 -9.554 1.00 95.38 408 GLN A N 1
ATOM 3181 C CA . GLN A 1 408 ? 4.011 8.560 -9.237 1.00 95.38 408 GLN A CA 1
ATOM 3182 C C . GLN A 1 408 ? 2.887 8.715 -8.184 1.00 95.38 408 GLN A C 1
ATOM 3184 O O . GLN A 1 408 ? 1.732 8.412 -8.502 1.00 95.38 408 GLN A O 1
ATOM 3189 N N . PRO A 1 409 ? 3.137 9.202 -6.946 1.00 92.50 409 PRO A N 1
ATOM 3190 C CA . PRO A 1 409 ? 2.068 9.418 -5.968 1.00 92.50 409 PRO A CA 1
ATOM 3191 C C . PRO A 1 409 ? 1.077 10.503 -6.411 1.00 92.50 409 PRO A C 1
ATOM 3193 O O . PRO A 1 409 ? -0.108 10.393 -6.097 1.00 92.50 409 PRO A O 1
ATOM 3196 N N . LEU A 1 410 ? 1.508 11.522 -7.167 1.00 93.06 410 LEU A N 1
ATOM 3197 C CA . LEU A 1 410 ? 0.601 12.525 -7.744 1.00 93.06 410 LEU A CA 1
ATOM 3198 C C . LEU A 1 410 ? -0.310 11.948 -8.845 1.00 93.06 410 LEU A C 1
ATOM 3200 O O . LEU A 1 410 ? -1.468 12.350 -8.929 1.00 93.06 410 LEU A O 1
ATOM 3204 N N . TYR A 1 411 ? 0.143 10.964 -9.623 1.00 94.44 411 TYR A N 1
ATOM 3205 C CA . TYR A 1 411 ? -0.701 10.223 -10.565 1.00 94.44 411 TYR A CA 1
ATOM 3206 C C . TYR A 1 411 ? -1.713 9.347 -9.819 1.00 94.44 411 TYR A C 1
ATOM 3208 O O . TYR A 1 411 ? -2.891 9.316 -10.174 1.00 94.44 411 TYR A O 1
ATOM 3216 N N . GLY A 1 412 ? -1.292 8.733 -8.707 1.00 78.25 412 GLY A N 1
ATOM 3217 C CA . GLY A 1 412 ? -2.197 8.116 -7.736 1.00 78.25 412 GLY A CA 1
ATOM 3218 C C . GLY A 1 412 ? -3.252 9.095 -7.204 1.00 78.25 412 GLY A C 1
ATOM 3219 O O . GLY A 1 412 ? -4.433 8.758 -7.178 1.00 78.25 412 GLY A O 1
ATOM 3220 N N . ARG A 1 413 ? -2.858 10.334 -6.869 1.00 82.12 413 ARG A N 1
ATOM 3221 C CA . ARG A 1 413 ? -3.778 11.419 -6.469 1.00 82.12 413 ARG A CA 1
ATOM 3222 C C . ARG A 1 413 ? -4.784 11.762 -7.567 1.00 82.12 413 ARG A C 1
ATOM 3224 O O . ARG A 1 413 ? -5.962 11.944 -7.283 1.00 82.12 413 ARG A O 1
ATOM 3231 N N . TRP A 1 414 ? -4.313 11.872 -8.806 1.00 85.75 414 TRP A N 1
ATOM 3232 C CA . TRP A 1 414 ? -5.122 12.253 -9.965 1.00 85.75 414 TRP A CA 1
ATOM 3233 C C . TRP A 1 414 ? -6.128 11.162 -10.360 1.00 85.75 414 TRP A C 1
ATOM 3235 O O . TRP A 1 414 ? -7.250 11.483 -10.741 1.00 85.75 414 TRP A O 1
ATOM 3245 N N . ARG A 1 415 ? -5.758 9.880 -10.214 1.00 80.06 415 ARG A N 1
ATOM 3246 C CA . ARG A 1 415 ? -6.648 8.737 -10.477 1.00 80.06 415 ARG A CA 1
ATOM 3247 C C . ARG A 1 415 ? -7.605 8.414 -9.322 1.00 80.06 415 ARG A C 1
ATOM 3249 O O . ARG A 1 415 ? -8.731 8.008 -9.585 1.00 80.06 415 ARG A O 1
ATOM 3256 N N . GLU A 1 416 ? -7.146 8.513 -8.072 1.00 58.72 416 GLU A N 1
ATOM 3257 C CA . GLU A 1 416 ? -7.782 7.871 -6.901 1.00 58.72 416 GLU A CA 1
ATOM 3258 C C . GLU A 1 416 ? -7.753 8.726 -5.607 1.00 58.72 416 GLU A C 1
ATOM 3260 O O . GLU A 1 416 ? -8.091 8.245 -4.526 1.00 58.72 416 GLU A O 1
ATOM 3265 N N . GLY A 1 417 ? -7.374 10.006 -5.683 1.00 49.00 417 GLY A N 1
ATOM 3266 C CA . GLY A 1 417 ? -7.518 10.973 -4.586 1.00 49.00 417 GLY A CA 1
ATOM 3267 C C . GLY A 1 417 ? -6.432 10.960 -3.498 1.00 49.00 417 GLY A C 1
ATOM 3268 O O . GLY A 1 417 ? -5.416 10.262 -3.565 1.00 49.00 417 GLY A O 1
ATOM 3269 N N . ASP A 1 418 ? -6.636 11.793 -2.472 1.00 53.28 418 ASP A N 1
ATOM 3270 C CA . ASP A 1 418 ? -5.635 12.071 -1.427 1.00 53.28 418 ASP A CA 1
ATOM 3271 C C . ASP A 1 418 ? -5.307 10.858 -0.530 1.00 53.28 418 ASP A C 1
ATOM 3273 O O . ASP A 1 418 ? -4.187 10.754 -0.019 1.00 53.28 418 ASP A O 1
ATOM 3277 N N . GLY A 1 419 ? -6.223 9.889 -0.406 1.00 45.62 419 GLY A N 1
ATOM 3278 C CA . GLY A 1 419 ? -5.960 8.612 0.268 1.00 45.62 419 GLY A CA 1
ATOM 3279 C C . GLY A 1 419 ? -4.887 7.784 -0.451 1.00 45.62 419 GLY A C 1
ATOM 3280 O O . GLY A 1 419 ? -3.900 7.378 0.168 1.00 45.62 419 GLY A O 1
ATOM 3281 N N . ARG A 1 420 ? -5.011 7.611 -1.778 1.00 72.56 420 ARG A N 1
ATOM 3282 C CA . ARG A 1 420 ? -4.008 6.908 -2.598 1.00 72.56 420 ARG A CA 1
ATOM 3283 C C . ARG A 1 420 ? -2.659 7.625 -2.570 1.00 72.56 420 ARG A C 1
ATOM 3285 O O . ARG A 1 420 ? -1.637 6.970 -2.369 1.00 72.56 420 ARG A O 1
ATOM 3292 N N . TYR A 1 421 ? -2.655 8.952 -2.715 1.00 78.50 421 TYR A N 1
ATOM 3293 C CA . TYR A 1 421 ? -1.449 9.783 -2.595 1.00 78.50 421 TYR A CA 1
ATOM 3294 C C . TYR A 1 421 ? -0.714 9.534 -1.272 1.00 78.50 421 TYR A C 1
ATOM 3296 O O . TYR A 1 421 ? 0.482 9.240 -1.262 1.00 78.50 421 TYR A O 1
ATOM 3304 N N . THR A 1 422 ? -1.442 9.596 -0.155 1.00 68.50 422 THR A N 1
ATOM 3305 C CA . THR A 1 422 ? -0.879 9.426 1.191 1.00 68.50 422 THR A CA 1
ATOM 3306 C C . THR A 1 422 ? -0.333 8.014 1.394 1.00 68.50 422 THR A C 1
ATOM 3308 O O . THR A 1 422 ? 0.795 7.857 1.866 1.00 68.50 422 THR A O 1
ATOM 3311 N N . ALA A 1 423 ? -1.068 6.986 0.956 1.00 60.91 423 ALA A N 1
ATOM 3312 C CA . ALA A 1 423 ? -0.610 5.601 0.998 1.00 60.91 423 ALA A CA 1
ATOM 3313 C C . ALA A 1 423 ? 0.687 5.393 0.192 1.00 60.91 423 ALA A C 1
ATOM 3315 O O . ALA A 1 423 ? 1.633 4.798 0.706 1.00 60.91 423 ALA A O 1
ATOM 3316 N N . MET A 1 424 ? 0.773 5.930 -1.031 1.00 80.44 424 MET A N 1
ATOM 3317 C CA . MET A 1 424 ? 1.966 5.812 -1.882 1.00 80.44 424 MET A CA 1
ATOM 3318 C C . MET A 1 424 ? 3.181 6.550 -1.298 1.00 80.44 424 MET A C 1
ATOM 3320 O O . MET A 1 424 ? 4.277 5.989 -1.277 1.00 80.44 424 MET A O 1
ATOM 3324 N N . MET A 1 425 ? 2.995 7.758 -0.749 1.00 86.00 425 MET A N 1
ATOM 3325 C CA . MET A 1 425 ? 4.061 8.488 -0.046 1.00 86.00 425 MET A CA 1
ATOM 3326 C C . MET A 1 425 ? 4.581 7.697 1.165 1.00 86.00 425 MET A C 1
ATOM 3328 O O . MET A 1 425 ? 5.787 7.483 1.310 1.00 86.00 425 MET A O 1
ATOM 3332 N N . LEU A 1 426 ? 3.687 7.216 2.037 1.00 72.00 426 LEU A N 1
ATOM 3333 C CA . LEU A 1 426 ? 4.069 6.410 3.203 1.00 72.00 426 LEU A CA 1
ATOM 3334 C C . LEU A 1 426 ? 4.761 5.100 2.793 1.00 72.00 426 LEU A C 1
ATOM 3336 O O . LEU A 1 426 ? 5.706 4.673 3.455 1.00 72.00 426 LEU A O 1
ATOM 3340 N N . ALA A 1 427 ? 4.353 4.503 1.671 1.00 74.25 427 ALA A N 1
ATOM 3341 C CA . ALA A 1 427 ? 4.912 3.264 1.141 1.00 74.25 427 ALA A CA 1
ATOM 3342 C C . ALA A 1 427 ? 6.315 3.401 0.508 1.00 74.25 427 ALA A C 1
ATOM 3344 O O . ALA A 1 427 ? 6.948 2.361 0.275 1.00 74.25 427 ALA A O 1
ATOM 3345 N N . SER A 1 428 ? 6.804 4.623 0.244 1.00 81.69 428 SER A N 1
ATOM 3346 C CA . SER A 1 428 ? 8.189 4.903 -0.188 1.00 81.69 428 SER A CA 1
ATOM 3347 C C . SER A 1 428 ? 9.118 5.299 0.967 1.00 81.69 428 SER A C 1
ATOM 3349 O O . SER A 1 428 ? 10.313 5.010 0.925 1.00 81.69 428 SER A O 1
ATOM 3351 N N . ARG A 1 429 ? 8.578 5.888 2.045 1.00 81.00 429 ARG A N 1
ATOM 3352 C CA . ARG A 1 429 ? 9.343 6.418 3.193 1.00 81.00 429 ARG A CA 1
ATOM 3353 C C . ARG A 1 429 ? 10.393 5.460 3.801 1.00 81.00 429 ARG A C 1
ATOM 3355 O O . ARG A 1 429 ? 11.448 5.963 4.184 1.00 81.00 429 ARG A O 1
ATOM 3362 N N . PRO A 1 430 ? 10.187 4.126 3.885 1.00 81.44 430 PRO A N 1
ATOM 3363 C CA . PRO A 1 430 ? 11.205 3.199 4.399 1.00 81.44 430 PRO A CA 1
ATOM 3364 C C . PRO A 1 430 ? 12.446 3.018 3.507 1.00 81.44 430 PRO A C 1
ATOM 3366 O O . PRO A 1 430 ? 13.417 2.426 3.961 1.00 81.44 430 PRO A O 1
ATOM 3369 N N . ALA A 1 431 ? 12.426 3.492 2.255 1.00 78.94 431 ALA A N 1
ATOM 3370 C CA . ALA A 1 431 ? 13.550 3.405 1.314 1.00 78.94 431 ALA A CA 1
ATOM 3371 C C . ALA A 1 431 ? 14.482 4.639 1.342 1.00 78.94 431 ALA A C 1
ATOM 3373 O O . ALA A 1 431 ? 15.371 4.759 0.495 1.00 78.94 431 ALA A O 1
ATOM 3374 N N . ILE A 1 432 ? 14.274 5.551 2.302 1.00 86.44 432 ILE A N 1
ATOM 3375 C CA . ILE A 1 432 ? 15.156 6.693 2.560 1.00 86.44 432 ILE A CA 1
ATOM 3376 C C . ILE A 1 432 ? 16.256 6.268 3.543 1.00 86.44 432 ILE A C 1
ATOM 3378 O O . ILE A 1 432 ? 15.967 5.930 4.692 1.00 86.44 432 ILE A O 1
ATOM 3382 N N . LEU A 1 433 ? 17.510 6.335 3.105 1.00 86.75 433 LEU A N 1
ATOM 3383 C CA . LEU A 1 433 ? 18.691 5.910 3.856 1.00 86.75 433 LEU A CA 1
ATOM 3384 C C . LEU A 1 433 ? 19.252 7.035 4.739 1.00 86.75 433 LEU A C 1
ATOM 3386 O O . LEU A 1 433 ? 19.620 6.787 5.885 1.00 86.75 433 LEU A O 1
ATOM 3390 N N . ASN A 1 434 ? 19.278 8.282 4.246 1.00 87.50 434 ASN A N 1
ATOM 3391 C CA . ASN A 1 434 ? 19.878 9.443 4.923 1.00 87.50 434 ASN A CA 1
ATOM 3392 C C . ASN A 1 434 ? 21.366 9.279 5.303 1.00 87.50 434 ASN A C 1
ATOM 3394 O O . ASN A 1 434 ? 21.840 9.939 6.231 1.00 87.50 434 ASN A O 1
ATOM 3398 N N . GLU A 1 435 ? 22.125 8.442 4.590 1.00 86.69 435 GLU A N 1
ATOM 3399 C CA . GLU A 1 435 ? 23.569 8.282 4.829 1.00 86.69 435 GLU A CA 1
ATOM 3400 C C . GLU A 1 435 ? 24.397 9.449 4.253 1.00 86.69 435 GLU A C 1
ATOM 3402 O O . GLU A 1 435 ? 25.473 9.751 4.772 1.00 86.69 435 GLU A O 1
ATOM 3407 N N . SER A 1 436 ? 23.859 10.171 3.258 1.00 88.38 436 SER A N 1
ATOM 3408 C CA . SER A 1 436 ? 24.506 11.322 2.609 1.00 88.38 436 SER A CA 1
ATOM 3409 C C . SER A 1 436 ? 23.565 12.504 2.321 1.00 88.38 436 SER A C 1
ATOM 3411 O O . SER A 1 436 ? 22.339 12.343 2.284 1.00 88.38 436 SER A O 1
ATOM 3413 N N . PRO A 1 437 ? 24.116 13.716 2.102 1.00 91.50 437 PRO A N 1
ATOM 3414 C CA . PRO A 1 437 ? 23.401 14.818 1.461 1.00 91.50 437 PRO A CA 1
ATOM 3415 C C . PRO A 1 437 ? 22.935 14.444 0.047 1.00 91.50 437 PRO A C 1
ATOM 3417 O O . PRO A 1 437 ? 23.637 13.740 -0.676 1.00 91.50 437 PRO A O 1
ATOM 3420 N N . LEU A 1 438 ? 21.791 14.982 -0.380 1.00 91.56 438 LEU A N 1
ATOM 3421 C CA . LEU A 1 438 ? 21.357 14.907 -1.779 1.00 91.56 438 LEU A CA 1
ATOM 3422 C C . LEU A 1 438 ? 22.243 15.757 -2.697 1.00 91.56 438 LEU A C 1
ATOM 3424 O O . LEU A 1 438 ? 22.465 15.372 -3.840 1.00 91.56 438 LEU A O 1
ATOM 3428 N N . VAL A 1 439 ? 22.781 16.873 -2.202 1.00 94.00 439 VAL A N 1
ATOM 3429 C CA . VAL A 1 439 ? 23.584 17.836 -2.977 1.00 94.00 439 VAL A CA 1
ATOM 3430 C C . VAL A 1 439 ? 24.821 18.224 -2.163 1.00 94.00 439 VAL A C 1
ATOM 3432 O O . VAL A 1 439 ? 24.709 18.489 -0.963 1.00 94.00 439 VAL A O 1
ATOM 3435 N N . THR A 1 440 ? 26.008 18.257 -2.778 1.00 91.12 440 THR A N 1
ATOM 3436 C CA . THR A 1 440 ? 27.267 18.627 -2.095 1.00 91.12 440 THR A CA 1
ATOM 3437 C C . THR A 1 440 ? 27.682 20.081 -2.330 1.00 91.12 440 THR A C 1
ATOM 3439 O O . THR A 1 440 ? 28.521 20.605 -1.589 1.00 91.12 440 THR A O 1
ATOM 3442 N N . GLY A 1 441 ? 27.103 20.740 -3.338 1.00 89.00 441 GLY A N 1
ATOM 3443 C CA . GLY A 1 441 ? 27.471 22.083 -3.786 1.00 89.00 441 GLY A CA 1
ATOM 3444 C C . GLY A 1 441 ? 28.782 22.108 -4.578 1.00 89.00 441 GLY A C 1
ATOM 3445 O O . GLY A 1 441 ? 29.502 23.109 -4.539 1.00 89.00 441 GLY A O 1
ATOM 3446 N N . LYS A 1 442 ? 29.143 20.998 -5.234 1.00 89.19 442 LYS A N 1
ATOM 3447 C CA . LYS A 1 442 ? 30.410 20.816 -5.962 1.00 89.19 442 LYS A CA 1
ATOM 3448 C C . LYS A 1 442 ? 30.186 19.949 -7.201 1.00 89.19 442 LYS A C 1
ATOM 3450 O O . LYS A 1 442 ? 29.345 19.066 -7.142 1.00 89.19 442 LYS A O 1
ATOM 3455 N N . PRO A 1 443 ? 30.973 20.110 -8.280 1.00 88.25 443 PRO A N 1
ATOM 3456 C CA . PRO A 1 443 ? 30.911 19.197 -9.414 1.00 88.25 443 PRO A CA 1
ATOM 3457 C C . PRO A 1 443 ? 31.170 17.738 -9.008 1.00 88.25 443 PRO A C 1
ATOM 3459 O O . PRO A 1 443 ? 32.132 17.457 -8.289 1.00 88.25 443 PRO A O 1
ATOM 3462 N N . GLN A 1 444 ? 30.337 16.828 -9.505 1.00 88.75 444 GLN A N 1
ATOM 3463 C CA . GLN A 1 444 ? 30.464 15.376 -9.359 1.00 88.75 444 GLN A CA 1
ATOM 3464 C C . GLN A 1 444 ? 30.423 14.688 -10.733 1.00 88.75 444 GLN A C 1
ATOM 3466 O O . GLN A 1 444 ? 29.931 15.271 -11.704 1.00 88.75 444 GLN A O 1
ATOM 3471 N N . ALA A 1 445 ? 30.932 13.458 -10.794 1.00 87.88 445 ALA A N 1
ATOM 3472 C CA . ALA A 1 445 ? 30.699 12.495 -11.876 1.00 87.88 445 ALA A CA 1
ATOM 3473 C C . ALA A 1 445 ? 29.610 11.471 -11.485 1.00 87.88 445 ALA A C 1
ATOM 3475 O O . ALA A 1 445 ? 29.332 11.294 -10.297 1.00 87.88 445 ALA A O 1
ATOM 3476 N N . ALA A 1 446 ? 29.026 10.763 -12.459 1.00 86.56 446 ALA A N 1
ATOM 3477 C CA . ALA A 1 446 ? 27.916 9.822 -12.237 1.00 86.56 446 ALA A CA 1
ATOM 3478 C C . ALA A 1 446 ? 28.204 8.766 -11.141 1.00 86.56 446 ALA A C 1
ATOM 3480 O O . ALA A 1 446 ? 27.428 8.595 -10.197 1.00 86.56 446 ALA A O 1
ATOM 3481 N N . GLU A 1 447 ? 29.377 8.125 -11.195 1.00 83.06 447 GLU A N 1
ATOM 3482 C CA . GLU A 1 447 ? 29.829 7.113 -10.223 1.00 83.06 447 GLU A CA 1
ATOM 3483 C C . GLU A 1 447 ? 29.893 7.646 -8.769 1.00 83.06 447 GLU A C 1
ATOM 3485 O O . GLU A 1 447 ? 29.722 6.890 -7.813 1.00 83.06 447 GLU A O 1
ATOM 3490 N N . GLU A 1 448 ? 30.118 8.954 -8.576 1.00 83.44 448 GLU A N 1
ATOM 3491 C CA . GLU A 1 448 ? 30.147 9.604 -7.252 1.00 83.44 448 GLU A CA 1
ATOM 3492 C C . GLU A 1 448 ? 28.740 9.874 -6.684 1.00 83.44 448 GLU A C 1
ATOM 3494 O O . GLU A 1 448 ? 28.576 10.084 -5.480 1.00 83.44 448 GLU A O 1
ATOM 3499 N N . VAL A 1 449 ? 27.711 9.859 -7.535 1.00 83.94 449 VAL A N 1
ATOM 3500 C CA . VAL A 1 449 ? 26.304 9.992 -7.131 1.00 83.94 449 VAL A CA 1
ATOM 3501 C C . VAL A 1 449 ? 25.724 8.634 -6.750 1.00 83.94 449 VAL A C 1
ATOM 3503 O O . VAL A 1 449 ? 25.107 8.521 -5.687 1.00 83.94 449 VAL A O 1
ATOM 3506 N N . TYR A 1 450 ? 25.940 7.620 -7.593 1.00 75.94 450 TYR A N 1
ATOM 3507 C CA . TYR A 1 450 ? 25.282 6.317 -7.479 1.00 75.94 450 TYR A CA 1
ATOM 3508 C C . TYR A 1 450 ? 26.073 5.274 -6.672 1.00 75.94 450 TYR A C 1
ATOM 3510 O O . TYR A 1 450 ? 25.479 4.634 -5.805 1.00 75.94 450 TYR A O 1
ATOM 3518 N N . GLU A 1 451 ? 27.381 5.095 -6.913 1.00 67.00 451 GLU A N 1
ATOM 3519 C CA . GLU A 1 451 ? 28.114 3.903 -6.436 1.00 67.00 451 GLU A CA 1
ATOM 3520 C C . GLU A 1 451 ? 29.156 4.163 -5.330 1.00 67.00 451 GLU A C 1
ATOM 3522 O O . GLU A 1 451 ? 29.244 3.383 -4.375 1.00 67.00 451 GLU A O 1
ATOM 3527 N N . LYS A 1 452 ? 29.966 5.232 -5.405 1.00 58.91 452 LYS A N 1
ATOM 3528 C CA . LYS A 1 452 ? 31.058 5.442 -4.432 1.00 58.91 452 LYS A CA 1
ATOM 3529 C C . LYS A 1 452 ? 30.531 5.804 -3.044 1.00 58.91 452 LYS A C 1
ATOM 3531 O O . LYS A 1 452 ? 30.168 6.949 -2.799 1.00 58.91 452 LYS A O 1
ATOM 3536 N N . ALA A 1 453 ? 30.566 4.859 -2.102 1.00 55.12 453 ALA A N 1
ATOM 3537 C CA . ALA A 1 453 ? 30.232 5.082 -0.691 1.00 55.12 453 ALA A CA 1
ATOM 3538 C C . ALA A 1 453 ? 30.907 6.362 -0.124 1.00 55.12 453 ALA A C 1
ATOM 3540 O O . ALA A 1 453 ? 32.136 6.471 -0.195 1.00 55.12 453 ALA A O 1
ATOM 3541 N N . PRO A 1 454 ? 30.155 7.318 0.466 1.00 52.41 454 PRO A N 1
ATOM 3542 C CA . PRO A 1 454 ? 28.749 7.243 0.882 1.00 52.41 454 PRO A CA 1
ATOM 3543 C C . PRO A 1 454 ? 27.756 7.759 -0.188 1.00 52.41 454 PRO A C 1
ATOM 3545 O O . PRO A 1 454 ? 27.007 8.697 0.069 1.00 52.41 454 PRO A O 1
ATOM 3548 N N . GLY A 1 455 ? 27.777 7.199 -1.400 1.00 61.56 455 GLY A N 1
ATOM 3549 C CA . GLY A 1 455 ? 26.887 7.548 -2.513 1.00 61.56 455 GLY A CA 1
ATOM 3550 C C . GLY A 1 455 ? 25.398 7.507 -2.151 1.00 61.56 455 GLY A C 1
ATOM 3551 O O . GLY A 1 455 ? 24.979 6.843 -1.204 1.00 61.56 455 GLY A O 1
ATOM 3552 N N . ARG A 1 456 ? 24.589 8.265 -2.893 1.00 75.38 456 ARG A N 1
ATOM 3553 C CA . ARG A 1 456 ? 23.200 8.583 -2.518 1.00 75.38 456 ARG A CA 1
ATOM 3554 C C . ARG A 1 456 ? 22.226 7.436 -2.775 1.00 75.38 456 ARG A C 1
ATOM 3556 O O . ARG A 1 456 ? 21.216 7.346 -2.080 1.00 75.38 456 ARG A O 1
ATOM 3563 N N . GLY A 1 457 ? 22.502 6.589 -3.770 1.00 78.12 457 GLY A N 1
ATOM 3564 C CA . GLY A 1 457 ? 21.667 5.436 -4.117 1.00 78.12 457 GLY A CA 1
ATOM 3565 C C . GLY A 1 457 ? 20.176 5.787 -4.214 1.00 78.12 457 GLY A C 1
ATOM 3566 O O . GLY A 1 457 ? 19.779 6.674 -4.965 1.00 78.12 457 GLY A O 1
ATOM 3567 N N . SER A 1 458 ? 19.340 5.120 -3.413 1.00 82.44 458 SER A N 1
ATOM 3568 C CA . SER A 1 458 ? 17.882 5.296 -3.428 1.00 82.44 458 SER A CA 1
ATOM 3569 C C . SER A 1 458 ? 17.375 6.654 -2.918 1.00 82.44 458 SER A C 1
ATOM 3571 O O . SER A 1 458 ? 16.193 6.955 -3.123 1.00 82.44 458 SER A O 1
ATOM 3573 N N . ASP A 1 459 ? 18.209 7.493 -2.288 1.00 91.00 459 ASP A N 1
ATOM 3574 C CA . ASP A 1 459 ? 17.760 8.787 -1.754 1.00 91.00 459 ASP A CA 1
ATOM 3575 C C . ASP A 1 459 ? 17.422 9.794 -2.863 1.00 91.00 459 ASP A C 1
ATOM 3577 O O . ASP A 1 459 ? 16.468 10.552 -2.686 1.00 91.00 459 ASP A O 1
ATOM 3581 N N . ILE A 1 460 ? 18.107 9.788 -4.018 1.00 92.25 460 ILE A N 1
ATOM 3582 C CA . ILE A 1 460 ? 17.807 10.746 -5.109 1.00 92.25 460 ILE A CA 1
ATOM 3583 C C . ILE A 1 460 ? 16.345 10.638 -5.573 1.00 92.25 460 ILE A C 1
ATOM 3585 O O . ILE A 1 460 ? 15.699 11.659 -5.791 1.00 92.25 460 ILE A O 1
ATOM 3589 N N . TYR A 1 461 ? 15.802 9.416 -5.573 1.00 93.81 461 TYR A N 1
ATOM 3590 C CA . TYR A 1 461 ? 14.388 9.107 -5.784 1.00 93.81 461 TYR A CA 1
ATOM 3591 C C . TYR A 1 461 ? 13.550 9.423 -4.533 1.00 93.81 461 TYR A C 1
ATOM 3593 O O . TYR A 1 461 ? 12.681 10.295 -4.538 1.00 93.81 461 TYR A O 1
ATOM 3601 N N . ASN A 1 462 ? 13.792 8.698 -3.433 1.00 92.00 462 ASN A N 1
ATOM 3602 C CA . ASN A 1 462 ? 12.852 8.616 -2.310 1.00 92.00 462 ASN A CA 1
ATOM 3603 C C . ASN A 1 462 ? 12.932 9.845 -1.399 1.00 92.00 462 ASN A C 1
ATOM 3605 O O . ASN A 1 462 ? 11.899 10.393 -1.012 1.00 92.00 462 ASN A O 1
ATOM 3609 N N . LYS A 1 463 ? 14.147 10.309 -1.082 1.00 94.81 463 LYS A N 1
ATOM 3610 C CA . LYS A 1 463 ? 14.366 11.544 -0.321 1.00 94.81 463 LYS A CA 1
ATOM 3611 C C . LYS A 1 463 ? 13.987 12.749 -1.177 1.00 94.81 463 LYS A C 1
ATOM 3613 O O . LYS A 1 463 ? 13.257 13.600 -0.685 1.00 94.81 463 LYS A O 1
ATOM 3618 N N . GLY A 1 464 ? 14.382 12.781 -2.455 1.00 96.50 464 GLY A N 1
ATOM 3619 C CA . GLY A 1 464 ? 13.978 13.824 -3.410 1.00 96.50 464 GLY A CA 1
ATOM 3620 C C . GLY A 1 464 ? 12.454 14.003 -3.476 1.00 96.50 464 GLY A C 1
ATOM 3621 O O . GLY A 1 464 ? 11.944 15.096 -3.225 1.00 96.50 464 GLY A O 1
ATOM 3622 N N . SER A 1 465 ? 11.720 12.906 -3.678 1.00 96.88 465 SER A N 1
ATOM 3623 C CA . SER A 1 465 ? 10.250 12.887 -3.693 1.00 96.88 465 SER A CA 1
ATOM 3624 C C . SER A 1 465 ? 9.629 13.364 -2.369 1.00 96.88 465 SER A C 1
ATOM 3626 O O . SER A 1 465 ? 8.722 14.203 -2.360 1.00 96.88 465 SER A O 1
ATOM 3628 N N . TRP A 1 466 ? 10.170 12.941 -1.219 1.00 95.62 466 TRP A N 1
ATOM 3629 C CA . TRP A 1 466 ? 9.721 13.429 0.093 1.00 95.62 466 TRP A CA 1
ATOM 3630 C C . TRP A 1 466 ? 10.064 14.906 0.371 1.00 95.62 466 TRP A C 1
ATOM 3632 O O . TRP A 1 466 ? 9.318 15.580 1.090 1.00 95.62 466 TRP A O 1
ATOM 3642 N N . VAL A 1 467 ? 11.131 15.454 -0.218 1.00 97.31 467 VAL A N 1
ATOM 3643 C CA . VAL A 1 467 ? 11.444 16.892 -0.147 1.00 97.31 467 VAL A CA 1
ATOM 3644 C C . VAL A 1 467 ? 10.436 17.707 -0.955 1.00 97.31 467 VAL A C 1
ATOM 3646 O O . VAL A 1 467 ? 9.924 18.700 -0.438 1.00 97.31 467 VAL A O 1
ATOM 3649 N N . LEU A 1 468 ? 10.069 17.263 -2.161 1.00 98.19 468 LEU A N 1
ATOM 3650 C CA . LEU A 1 468 ? 9.037 17.915 -2.978 1.00 98.19 468 LEU A CA 1
ATOM 3651 C C . LEU A 1 468 ? 7.648 17.838 -2.327 1.00 98.19 468 LEU A C 1
ATOM 3653 O O . LEU A 1 468 ? 6.951 18.851 -2.259 1.00 98.19 468 LEU A O 1
ATOM 3657 N N . HIS A 1 469 ? 7.289 16.690 -1.742 1.00 94.88 469 HIS A N 1
ATOM 3658 C CA . HIS A 1 469 ? 6.101 16.540 -0.894 1.00 94.88 469 HIS A CA 1
ATOM 3659 C C . HIS A 1 469 ? 6.073 17.561 0.254 1.00 94.88 469 HIS A C 1
ATOM 3661 O O . HIS A 1 469 ? 5.060 18.226 0.481 1.00 94.88 469 HIS A O 1
ATOM 3667 N N . THR A 1 470 ? 7.180 17.692 0.989 1.00 93.38 470 THR A N 1
ATOM 3668 C CA . THR A 1 470 ? 7.255 18.596 2.148 1.00 93.38 470 THR A CA 1
ATOM 3669 C C . THR A 1 470 ? 7.204 20.059 1.702 1.00 93.38 470 THR A C 1
ATOM 3671 O O . THR A 1 470 ? 6.501 20.861 2.314 1.00 93.38 470 THR A O 1
ATOM 3674 N N . LEU A 1 471 ? 7.874 20.400 0.595 1.00 96.94 471 LEU A N 1
ATOM 3675 C CA . LEU A 1 471 ? 7.852 21.738 0.005 1.00 96.94 471 LEU A CA 1
ATOM 3676 C C . LEU A 1 471 ? 6.438 22.122 -0.450 1.00 96.94 471 LEU A C 1
ATOM 3678 O O . LEU A 1 471 ? 5.949 23.180 -0.059 1.00 96.94 471 LEU A O 1
ATOM 3682 N N . ARG A 1 472 ? 5.746 21.253 -1.201 1.00 95.31 472 ARG A N 1
ATOM 3683 C CA . ARG A 1 472 ? 4.360 21.475 -1.652 1.00 95.31 472 ARG A CA 1
ATOM 3684 C C . ARG A 1 472 ? 3.422 21.773 -0.477 1.00 95.31 472 ARG A C 1
ATOM 3686 O O . ARG A 1 472 ? 2.673 22.741 -0.536 1.00 95.31 472 ARG A O 1
ATOM 3693 N N . ASN A 1 473 ? 3.500 21.002 0.609 1.00 86.44 473 ASN A N 1
ATOM 3694 C CA . ASN A 1 473 ? 2.680 21.215 1.813 1.00 86.44 473 ASN A CA 1
ATOM 3695 C C . ASN A 1 473 ? 3.076 22.461 2.640 1.00 86.44 473 ASN A C 1
ATOM 3697 O O . ASN A 1 473 ? 2.311 22.904 3.507 1.00 86.44 473 ASN A O 1
ATOM 3701 N N . ALA A 1 474 ? 4.254 23.036 2.380 1.00 90.31 474 ALA A N 1
ATOM 3702 C CA . ALA A 1 474 ? 4.722 24.277 2.990 1.00 90.31 474 ALA A CA 1
ATOM 3703 C C . ALA A 1 474 ? 4.360 25.530 2.163 1.00 90.31 474 ALA A C 1
ATOM 3705 O O . ALA A 1 474 ? 4.027 26.553 2.760 1.00 90.31 474 ALA A O 1
ATOM 3706 N N . VAL A 1 475 ? 4.389 25.456 0.822 1.00 93.62 475 VAL A N 1
ATOM 3707 C CA . VAL A 1 475 ? 4.114 26.597 -0.088 1.00 93.62 475 VAL A CA 1
ATOM 3708 C C . VAL A 1 475 ? 2.696 26.617 -0.680 1.00 93.62 475 VAL A C 1
ATOM 3710 O O . VAL A 1 475 ? 2.219 27.675 -1.086 1.00 93.62 475 VAL A O 1
ATOM 3713 N N . GLY A 1 476 ? 2.010 25.471 -0.718 1.00 87.12 476 GLY A N 1
ATOM 3714 C CA . GLY A 1 476 ? 0.680 25.288 -1.310 1.00 87.12 476 GLY A CA 1
ATOM 3715 C C . GLY A 1 476 ? 0.689 24.960 -2.812 1.00 87.12 476 GLY A C 1
ATOM 3716 O O . GLY A 1 476 ? 1.575 25.377 -3.560 1.00 87.12 476 GLY A O 1
ATOM 3717 N N . ASP A 1 477 ? -0.337 24.228 -3.264 1.00 85.25 477 ASP A N 1
ATOM 3718 C CA . ASP A 1 477 ? -0.444 23.660 -4.623 1.00 85.25 477 ASP A CA 1
ATOM 3719 C C . ASP A 1 477 ? -0.266 24.700 -5.747 1.00 85.25 477 ASP A C 1
ATOM 3721 O O . ASP A 1 477 ? 0.394 24.417 -6.745 1.00 85.25 477 ASP A O 1
ATOM 3725 N N . ALA A 1 478 ? -0.799 25.917 -5.582 1.00 92.25 478 ALA A N 1
ATOM 3726 C CA . ALA A 1 478 ? -0.696 26.976 -6.590 1.00 92.25 478 ALA A CA 1
ATOM 3727 C C . ALA A 1 478 ? 0.749 27.471 -6.789 1.00 92.25 478 ALA A C 1
ATOM 3729 O O . ALA A 1 478 ? 1.218 27.563 -7.923 1.00 92.25 478 ALA A O 1
ATOM 3730 N N . ALA A 1 479 ? 1.473 27.737 -5.695 1.00 97.00 479 ALA A N 1
ATOM 3731 C CA . ALA A 1 479 ? 2.873 28.151 -5.755 1.00 97.00 479 ALA A CA 1
ATOM 3732 C C . ALA A 1 479 ? 3.762 27.008 -6.269 1.00 97.00 479 ALA A C 1
ATOM 3734 O O . ALA A 1 479 ? 4.610 27.230 -7.130 1.00 97.00 479 ALA A O 1
ATOM 3735 N N . PHE A 1 480 ? 3.524 25.774 -5.809 1.00 97.62 480 PHE A N 1
ATOM 3736 C CA . PHE A 1 480 ? 4.252 24.597 -6.286 1.00 97.62 480 PHE A CA 1
ATOM 3737 C C . PHE A 1 480 ? 4.058 24.369 -7.797 1.00 97.62 480 PHE A C 1
ATOM 3739 O O . PHE A 1 480 ? 5.027 24.103 -8.504 1.00 97.62 480 PHE A O 1
ATOM 3746 N N . GLY A 1 481 ? 2.839 24.545 -8.318 1.00 95.62 481 GLY A N 1
ATOM 3747 C CA . GLY A 1 481 ? 2.547 24.436 -9.751 1.00 95.62 481 GLY A CA 1
ATOM 3748 C C . GLY A 1 481 ? 3.195 25.526 -10.617 1.00 95.62 481 GLY A C 1
ATOM 3749 O O . GLY A 1 481 ? 3.538 25.263 -11.769 1.00 95.62 481 GLY A O 1
ATOM 3750 N N . GLU A 1 482 ? 3.407 26.737 -10.088 1.00 97.88 482 GLU A N 1
ATOM 3751 C CA . GLU A 1 482 ? 4.171 27.775 -10.795 1.00 97.88 482 GLU A CA 1
ATOM 3752 C C . GLU A 1 482 ? 5.684 27.510 -10.745 1.00 97.88 482 GLU A C 1
ATOM 3754 O O . GLU A 1 482 ? 6.355 27.627 -11.773 1.00 97.88 482 GLU A O 1
ATOM 3759 N N . ILE A 1 483 ? 6.209 27.097 -9.584 1.00 98.50 483 ILE A N 1
ATOM 3760 C CA . ILE A 1 483 ? 7.604 26.658 -9.408 1.00 98.50 483 ILE A CA 1
ATOM 3761 C C . ILE A 1 483 ? 7.934 25.566 -10.430 1.00 98.50 483 ILE A C 1
ATOM 3763 O O . ILE A 1 483 ? 8.881 25.716 -11.195 1.00 98.50 483 ILE A O 1
ATOM 3767 N N . LEU A 1 484 ? 7.101 24.525 -10.512 1.00 97.88 484 LEU A N 1
ATOM 3768 C CA . LEU A 1 484 ? 7.270 23.388 -11.417 1.00 97.88 484 LEU A CA 1
ATOM 3769 C C . LEU A 1 484 ? 7.362 23.806 -12.897 1.00 97.88 484 LEU A C 1
ATOM 3771 O O . LEU A 1 484 ? 8.178 23.272 -13.644 1.00 97.88 484 LEU A O 1
ATOM 3775 N N . ARG A 1 485 ? 6.568 24.797 -13.325 1.00 98.06 485 ARG A N 1
ATOM 3776 C CA . ARG A 1 485 ? 6.586 25.297 -14.713 1.00 98.06 485 ARG A CA 1
ATOM 3777 C C . ARG A 1 485 ? 7.793 26.181 -15.006 1.00 98.06 485 ARG A C 1
ATOM 3779 O O . ARG A 1 485 ? 8.414 26.038 -16.057 1.00 98.06 485 ARG A O 1
ATOM 3786 N N . ARG A 1 486 ? 8.172 27.056 -14.072 1.00 98.06 486 ARG A N 1
ATOM 3787 C CA . ARG A 1 486 ? 9.402 27.860 -14.186 1.00 98.06 486 ARG A CA 1
ATOM 3788 C C . ARG A 1 486 ? 10.649 26.982 -14.212 1.00 98.06 486 ARG A C 1
ATOM 3790 O O . ARG A 1 486 ? 11.561 27.246 -14.993 1.00 98.06 486 ARG A O 1
ATOM 3797 N N . GLU A 1 487 ? 10.654 25.922 -13.416 1.00 97.62 487 GLU A N 1
ATOM 3798 C CA . GLU A 1 487 ? 11.730 24.943 -13.374 1.00 97.62 487 GLU A CA 1
ATOM 3799 C C . GLU A 1 487 ? 11.866 24.243 -14.735 1.00 97.62 487 GLU A C 1
ATOM 3801 O O . GLU A 1 487 ? 12.878 24.431 -15.408 1.00 97.62 487 GLU A O 1
ATOM 3806 N N . VAL A 1 488 ? 10.808 23.581 -15.215 1.00 97.81 488 VAL A N 1
ATOM 3807 C CA . VAL A 1 488 ? 10.833 22.766 -16.447 1.00 97.81 488 VAL A CA 1
ATOM 3808 C C . VAL A 1 488 ? 10.894 23.584 -17.747 1.00 97.81 488 VAL A C 1
ATOM 3810 O O . VAL A 1 488 ? 11.559 23.165 -18.688 1.00 97.81 488 VAL A O 1
ATOM 3813 N N . TYR A 1 489 ? 10.243 24.751 -17.838 1.00 97.75 489 TYR A N 1
ATOM 3814 C CA . TYR A 1 489 ? 10.109 25.518 -19.097 1.00 97.75 489 TYR A CA 1
ATOM 3815 C C . TYR A 1 489 ? 10.742 26.919 -19.069 1.00 97.75 489 TYR A C 1
ATOM 3817 O O . TYR A 1 489 ? 10.664 27.650 -20.056 1.00 97.75 489 TYR A O 1
ATOM 3825 N N . GLY A 1 490 ? 11.290 27.356 -17.930 1.00 97.19 490 GLY A N 1
ATOM 3826 C CA . GLY A 1 490 ? 11.756 28.737 -17.731 1.00 97.19 490 GLY A CA 1
ATOM 3827 C C . GLY A 1 490 ? 10.635 29.779 -17.590 1.00 97.19 490 GLY A C 1
ATOM 3828 O O . GLY A 1 490 ? 10.918 30.965 -17.419 1.00 97.19 490 GLY A O 1
ATOM 3829 N N . ARG A 1 491 ? 9.358 29.369 -17.652 1.00 96.19 491 ARG A N 1
ATOM 3830 C CA . ARG A 1 491 ? 8.188 30.262 -17.693 1.00 96.19 491 ARG A CA 1
ATOM 3831 C C . ARG A 1 491 ? 6.955 29.659 -17.000 1.00 96.19 491 ARG A C 1
ATOM 3833 O O . ARG A 1 491 ? 6.813 28.441 -16.996 1.00 96.19 491 ARG A O 1
ATOM 3840 N N . PRO A 1 492 ? 6.043 30.476 -16.440 1.00 95.56 492 PRO A N 1
ATOM 3841 C CA . PRO A 1 492 ? 4.833 29.984 -15.771 1.00 95.56 492 PRO A CA 1
ATOM 3842 C C . PRO A 1 492 ? 3.720 29.549 -16.747 1.00 95.56 492 PRO A C 1
ATOM 3844 O O . PRO A 1 492 ? 2.796 28.844 -16.346 1.00 95.56 492 PRO A O 1
ATOM 3847 N N . ASP A 1 493 ? 3.803 29.972 -18.012 1.00 95.19 493 ASP A N 1
ATOM 3848 C CA . ASP A 1 493 ? 2.783 29.869 -19.065 1.00 95.19 493 ASP A CA 1
ATOM 3849 C C . ASP A 1 493 ? 3.265 29.066 -20.305 1.00 95.19 493 ASP A C 1
ATOM 3851 O O . ASP A 1 493 ? 3.302 29.593 -21.425 1.00 95.19 493 ASP A O 1
ATOM 3855 N N . PRO A 1 494 ? 3.685 27.797 -20.142 1.00 96.06 494 PRO A N 1
ATOM 3856 C CA . PRO A 1 494 ? 4.160 26.978 -21.250 1.00 96.06 494 PRO A CA 1
ATOM 3857 C C . PRO A 1 494 ? 3.022 26.609 -22.214 1.00 96.06 494 PRO A C 1
ATOM 3859 O O . PRO A 1 494 ? 1.931 26.214 -21.803 1.00 96.06 494 PRO A O 1
ATOM 3862 N N . ALA A 1 495 ? 3.300 26.708 -23.510 1.00 94.12 495 ALA A N 1
ATOM 3863 C CA . ALA A 1 495 ? 2.431 26.287 -24.604 1.00 94.12 495 ALA A CA 1
ATOM 3864 C C . ALA A 1 495 ? 3.296 25.778 -25.775 1.00 94.12 495 ALA A C 1
ATOM 3866 O O . ALA A 1 495 ? 4.438 26.232 -25.908 1.00 94.12 495 ALA A O 1
ATOM 3867 N N . PRO A 1 496 ? 2.797 24.865 -26.630 1.00 92.00 496 PRO A N 1
ATOM 3868 C CA . PRO A 1 496 ? 3.575 24.275 -27.721 1.00 92.00 496 PRO A CA 1
ATOM 3869 C C . PRO A 1 496 ? 4.340 25.315 -28.557 1.00 92.00 496 PRO A C 1
ATOM 3871 O O . PRO A 1 496 ? 3.754 26.251 -29.100 1.00 92.00 496 PRO A O 1
ATOM 3874 N N . GLY A 1 497 ? 5.666 25.160 -28.634 1.00 87.81 497 GLY A N 1
ATOM 3875 C CA . GLY A 1 497 ? 6.559 26.060 -29.374 1.00 87.81 497 GLY A CA 1
ATOM 3876 C C . GLY A 1 497 ? 6.915 27.389 -28.686 1.00 87.81 497 GLY A C 1
ATOM 3877 O O . GLY A 1 497 ? 7.541 28.230 -29.329 1.00 87.81 497 GLY A O 1
ATOM 3878 N N . ASN A 1 498 ? 6.550 27.611 -27.413 1.00 94.06 498 ASN A N 1
ATOM 3879 C CA . ASN A 1 498 ? 6.894 28.837 -26.665 1.00 94.06 498 ASN A CA 1
ATOM 3880 C C . ASN A 1 498 ? 8.033 28.670 -25.628 1.00 94.06 498 ASN A C 1
ATOM 3882 O O . ASN A 1 498 ? 8.313 29.605 -24.869 1.00 94.06 498 ASN A O 1
ATOM 3886 N N . PHE A 1 499 ? 8.687 27.507 -25.608 1.00 95.38 499 PHE A N 1
ATOM 3887 C CA . PHE A 1 499 ? 9.756 27.112 -24.685 1.00 95.38 499 PHE A CA 1
ATOM 3888 C C . PHE A 1 499 ? 10.870 26.340 -25.420 1.00 95.38 499 PHE A C 1
ATOM 3890 O O . PHE A 1 499 ? 10.723 25.981 -26.587 1.00 95.38 499 PHE A O 1
ATOM 3897 N N . THR A 1 500 ? 11.980 26.086 -24.727 1.00 93.06 500 THR A N 1
ATOM 3898 C CA . THR A 1 500 ? 13.091 25.210 -25.149 1.00 93.06 500 THR A CA 1
ATOM 3899 C C . THR A 1 500 ? 13.549 24.372 -23.952 1.00 93.06 500 THR A C 1
ATOM 3901 O O . THR A 1 500 ? 13.256 24.781 -22.820 1.00 93.06 500 THR A O 1
ATOM 3904 N N . PRO A 1 501 ? 14.322 23.286 -24.145 1.00 94.25 501 PRO A N 1
ATOM 3905 C CA . PRO A 1 501 ? 14.972 22.573 -23.046 1.00 94.25 501 PRO A CA 1
ATOM 3906 C C . PRO A 1 501 ? 15.753 23.502 -22.110 1.00 94.25 501 PRO A C 1
ATOM 3908 O O . PRO A 1 501 ? 16.231 24.570 -22.516 1.00 94.25 501 PRO A O 1
ATOM 3911 N N . GLN A 1 502 ? 15.807 23.121 -20.837 1.00 96.12 502 GLN A N 1
ATOM 3912 C CA . GLN A 1 502 ? 16.317 23.922 -19.732 1.00 96.12 502 GLN A CA 1
ATOM 3913 C C . GLN A 1 502 ? 17.440 23.184 -19.005 1.00 96.12 502 GLN A C 1
ATOM 3915 O O . GLN A 1 502 ? 17.206 22.167 -18.357 1.00 96.12 502 GLN A O 1
ATOM 3920 N N . PHE A 1 503 ? 18.642 23.756 -19.018 1.00 95.69 503 PHE A N 1
ATOM 3921 C CA . PHE A 1 503 ? 19.671 23.375 -18.056 1.00 95.69 503 PHE A CA 1
ATOM 3922 C C . PHE A 1 503 ? 19.338 23.973 -16.683 1.00 95.69 503 PHE A C 1
ATOM 3924 O O . PHE A 1 503 ? 18.913 25.133 -16.591 1.00 95.69 503 PHE A O 1
ATOM 3931 N N . ARG A 1 504 ? 19.483 23.167 -15.627 1.00 96.38 504 ARG A N 1
ATOM 3932 C CA . ARG A 1 504 ? 19.161 23.543 -14.240 1.00 96.38 504 ARG A CA 1
ATOM 3933 C C . ARG A 1 504 ? 20.212 23.090 -13.243 1.00 96.38 504 ARG A C 1
ATOM 3935 O O . ARG A 1 504 ? 20.994 22.180 -13.517 1.00 96.38 504 ARG A O 1
ATOM 3942 N N . THR A 1 505 ? 20.218 23.737 -12.087 1.00 97.06 505 THR A N 1
ATOM 3943 C CA . THR A 1 505 ? 21.029 23.413 -10.911 1.00 97.06 505 THR A CA 1
ATOM 3944 C C . THR A 1 505 ? 20.191 23.625 -9.652 1.00 97.06 505 THR A C 1
ATOM 3946 O O . THR A 1 505 ? 19.243 24.414 -9.651 1.00 97.06 505 THR A O 1
ATOM 3949 N N . THR A 1 506 ? 20.544 22.975 -8.543 1.00 97.69 506 THR A N 1
ATOM 3950 C CA . THR A 1 506 ? 19.825 23.130 -7.268 1.00 97.69 506 THR A CA 1
ATOM 3951 C C . THR A 1 506 ? 19.729 24.601 -6.824 1.00 97.69 506 THR A C 1
ATOM 3953 O O . THR A 1 506 ? 18.640 25.012 -6.426 1.00 97.69 506 THR A O 1
ATOM 3956 N N . PRO A 1 507 ? 20.779 25.448 -6.925 1.00 97.62 507 PRO A N 1
ATOM 3957 C CA . PRO A 1 507 ? 20.660 26.875 -6.613 1.00 97.62 507 PRO A CA 1
ATOM 3958 C C . PRO A 1 507 ? 19.661 27.644 -7.494 1.00 97.62 507 PRO A C 1
ATOM 3960 O O . PRO A 1 507 ? 19.050 28.596 -7.011 1.00 97.62 507 PRO A O 1
ATOM 3963 N N . GLU A 1 508 ? 19.462 27.249 -8.756 1.00 98.06 508 GLU A N 1
ATOM 3964 C CA . GLU A 1 508 ? 18.470 27.871 -9.647 1.00 98.06 508 GLU A CA 1
ATOM 3965 C C . GLU A 1 508 ? 17.042 27.458 -9.277 1.00 98.06 508 GLU A C 1
ATOM 3967 O O . GLU A 1 508 ? 16.174 28.326 -9.179 1.00 98.06 508 GLU A O 1
ATOM 3972 N N . PHE A 1 509 ? 16.819 26.181 -8.949 1.00 98.38 509 PHE A N 1
ATOM 3973 C CA . PHE A 1 509 ? 15.545 25.721 -8.388 1.00 98.38 509 PHE A CA 1
ATOM 3974 C C . PHE A 1 509 ? 15.202 26.469 -7.088 1.00 98.38 509 PHE A C 1
ATOM 3976 O O . PHE A 1 509 ? 14.094 26.986 -6.933 1.00 98.38 509 PHE A O 1
ATOM 3983 N N . ILE A 1 510 ? 16.170 26.623 -6.174 1.00 98.50 510 ILE A N 1
ATOM 3984 C CA . ILE A 1 510 ? 15.998 27.410 -4.939 1.00 98.50 510 ILE A CA 1
ATOM 3985 C C . ILE A 1 510 ? 15.674 28.877 -5.264 1.00 98.50 510 ILE A C 1
ATOM 3987 O O . ILE A 1 510 ? 14.793 29.467 -4.637 1.00 98.50 510 ILE A O 1
ATOM 3991 N N . ALA A 1 511 ? 16.327 29.473 -6.267 1.00 98.56 511 ALA A N 1
ATOM 3992 C CA . ALA A 1 511 ? 16.026 30.834 -6.706 1.00 98.56 511 ALA A CA 1
ATOM 3993 C C . ALA A 1 511 ? 14.600 30.968 -7.277 1.00 98.56 511 ALA A C 1
ATOM 3995 O O . ALA A 1 511 ? 13.939 31.972 -7.010 1.00 98.56 511 ALA A O 1
ATOM 3996 N N . ILE A 1 512 ? 14.095 29.959 -7.993 1.00 98.62 512 ILE A N 1
ATOM 3997 C CA . ILE A 1 512 ? 12.715 29.904 -8.504 1.00 98.62 512 ILE A CA 1
ATOM 3998 C C . ILE A 1 512 ? 11.702 29.750 -7.356 1.00 98.62 512 ILE A C 1
ATOM 4000 O O . ILE A 1 512 ? 10.703 30.473 -7.324 1.00 98.62 512 ILE A O 1
ATOM 4004 N N . VAL A 1 513 ? 11.976 28.890 -6.369 1.00 98.62 513 VAL A N 1
ATOM 4005 C CA . VAL A 1 513 ? 11.163 28.761 -5.141 1.00 98.62 513 VAL A CA 1
ATOM 4006 C C . VAL A 1 513 ? 11.099 30.095 -4.390 1.00 98.62 513 VAL A C 1
ATOM 4008 O O . VAL A 1 513 ? 10.012 30.554 -4.023 1.00 98.62 513 VAL A O 1
ATOM 4011 N N . ASN A 1 514 ? 12.241 30.765 -4.223 1.00 98.44 514 ASN A N 1
ATOM 4012 C CA . ASN A 1 514 ? 12.319 32.076 -3.581 1.00 98.44 514 ASN A CA 1
ATOM 4013 C C . ASN A 1 514 ? 11.594 33.166 -4.400 1.00 98.44 514 ASN A C 1
ATOM 4015 O O . ASN A 1 514 ? 10.917 34.019 -3.825 1.00 98.44 514 ASN A O 1
ATOM 4019 N N . GLN A 1 515 ? 11.672 33.122 -5.737 1.00 98.19 515 GLN A N 1
ATOM 4020 C CA . GLN A 1 515 ? 10.981 34.059 -6.632 1.00 98.19 515 GLN A CA 1
ATOM 4021 C C . GLN A 1 515 ? 9.454 33.939 -6.532 1.00 98.19 515 GLN A C 1
ATOM 4023 O O . GLN A 1 515 ? 8.777 34.960 -6.426 1.00 98.19 515 GLN A O 1
ATOM 4028 N N . VAL A 1 516 ? 8.910 32.718 -6.579 1.00 98.38 516 VAL A N 1
ATOM 4029 C CA . VAL A 1 516 ? 7.453 32.486 -6.574 1.00 98.38 516 VAL A CA 1
ATOM 4030 C C . VAL A 1 516 ? 6.845 32.736 -5.192 1.00 98.38 516 VAL A C 1
ATOM 4032 O O . VAL A 1 516 ? 5.751 33.283 -5.089 1.00 98.38 516 VAL A O 1
ATOM 4035 N N . THR A 1 517 ? 7.548 32.373 -4.116 1.00 97.06 517 THR A N 1
ATOM 4036 C CA . THR A 1 517 ? 7.042 32.561 -2.742 1.00 97.06 517 THR A CA 1
ATOM 4037 C C . THR A 1 517 ? 7.303 33.956 -2.166 1.00 97.06 517 THR A C 1
ATOM 4039 O O . THR A 1 517 ? 6.670 34.331 -1.177 1.00 97.06 517 THR A O 1
ATOM 4042 N N . GLY A 1 518 ? 8.238 34.722 -2.740 1.00 97.25 518 GLY A N 1
ATOM 4043 C CA . GLY A 1 518 ? 8.676 36.019 -2.210 1.00 97.25 518 GLY A CA 1
ATOM 4044 C C . GLY A 1 518 ? 9.425 35.928 -0.872 1.00 97.25 518 GLY A C 1
ATOM 4045 O O . GLY A 1 518 ? 9.484 36.912 -0.135 1.00 97.25 518 GLY A O 1
ATOM 4046 N N . GLN A 1 519 ? 9.955 34.751 -0.530 1.00 94.19 519 GLN A N 1
ATOM 4047 C CA . GLN A 1 519 ? 10.596 34.438 0.753 1.00 94.19 519 GLN A CA 1
ATOM 4048 C C . GLN A 1 519 ? 11.935 33.726 0.528 1.00 94.19 519 GLN A C 1
ATOM 4050 O O . GLN A 1 519 ? 12.169 33.172 -0.541 1.00 94.19 519 GLN A O 1
ATOM 4055 N N . ASP A 1 520 ? 12.810 33.713 1.536 1.00 95.19 520 ASP A N 1
ATOM 4056 C CA . ASP A 1 520 ? 14.033 32.907 1.498 1.00 95.19 520 ASP A CA 1
ATOM 4057 C C . ASP A 1 520 ? 13.798 31.516 2.110 1.00 95.19 520 ASP A C 1
ATOM 4059 O O . ASP A 1 520 ? 13.555 31.384 3.314 1.00 95.19 520 ASP A O 1
ATOM 4063 N N . TRP A 1 521 ? 13.893 30.480 1.277 1.00 96.38 521 TRP A N 1
ATOM 4064 C CA . TRP A 1 521 ? 13.784 29.069 1.649 1.00 96.38 521 TRP A CA 1
ATOM 4065 C C . TRP A 1 521 ? 15.138 28.369 1.803 1.00 96.38 521 TRP A C 1
ATOM 4067 O O . TRP A 1 521 ? 15.166 27.158 2.024 1.00 96.38 521 TRP A O 1
ATOM 4077 N N . GLN A 1 522 ? 16.272 29.081 1.758 1.00 95.81 522 GLN A N 1
ATOM 4078 C CA . GLN A 1 522 ? 17.596 28.456 1.883 1.00 95.81 522 GLN A CA 1
ATOM 4079 C C . GLN A 1 522 ? 17.726 27.602 3.159 1.00 95.81 522 GLN A C 1
ATOM 4081 O O . GLN A 1 522 ? 18.346 26.548 3.121 1.00 95.81 522 GLN A O 1
ATOM 4086 N N . TRP A 1 523 ? 17.069 27.973 4.265 1.00 94.62 523 TRP A N 1
ATOM 4087 C CA . TRP A 1 523 ? 17.019 27.185 5.512 1.00 94.62 523 TRP A CA 1
ATOM 4088 C C . TRP A 1 523 ? 16.405 25.779 5.353 1.00 94.62 523 TRP A C 1
ATOM 4090 O O . TRP A 1 523 ? 16.787 24.848 6.072 1.00 94.62 523 TRP A O 1
ATOM 4100 N N . PHE A 1 524 ? 15.452 25.619 4.430 1.00 96.50 524 PHE A N 1
ATOM 4101 C CA . PHE A 1 524 ? 14.765 24.361 4.138 1.00 96.50 524 PHE A CA 1
ATOM 4102 C C . PHE A 1 524 ? 15.696 23.448 3.337 1.00 96.50 524 PHE A C 1
ATOM 4104 O O . PHE A 1 524 ? 15.956 22.313 3.738 1.00 96.50 524 PHE A O 1
ATOM 4111 N N . PHE A 1 525 ? 16.285 23.975 2.264 1.00 96.94 525 PHE A N 1
ATOM 4112 C CA . PHE A 1 525 ? 17.189 23.227 1.388 1.00 96.94 525 PHE A CA 1
ATOM 4113 C C . PHE A 1 525 ? 18.548 22.937 2.039 1.00 96.94 525 PHE A C 1
ATOM 4115 O O . PHE A 1 525 ? 19.046 21.819 1.917 1.00 96.94 525 PHE A O 1
ATOM 4122 N N . ASP A 1 526 ? 19.090 23.868 2.835 1.00 95.38 526 ASP A N 1
ATOM 4123 C CA . ASP A 1 526 ? 20.230 23.642 3.740 1.00 95.38 526 ASP A CA 1
ATOM 4124 C C . ASP A 1 526 ? 20.025 22.407 4.623 1.00 95.38 526 ASP A C 1
ATOM 4126 O O . ASP A 1 526 ? 20.984 21.717 4.951 1.00 95.38 526 ASP A O 1
ATOM 4130 N N . THR A 1 527 ? 18.783 22.153 5.043 1.00 95.06 527 THR A N 1
ATOM 4131 C CA . THR A 1 527 ? 18.440 21.084 5.986 1.00 95.06 527 THR A CA 1
ATOM 4132 C C . THR A 1 527 ? 18.094 19.771 5.286 1.00 95.06 527 THR A C 1
ATOM 4134 O O . THR A 1 527 ? 18.452 18.714 5.794 1.00 95.06 527 THR A O 1
ATOM 4137 N N . TYR A 1 528 ? 17.411 19.815 4.139 1.00 94.88 528 TYR A N 1
ATOM 4138 C CA . TYR A 1 528 ? 16.925 18.613 3.452 1.00 94.88 528 TYR A CA 1
ATOM 4139 C C . TYR A 1 528 ? 17.803 18.129 2.290 1.00 94.88 528 TYR A C 1
ATOM 4141 O O . TYR A 1 528 ? 17.883 16.920 2.069 1.00 94.88 528 TYR A O 1
ATOM 4149 N N . LEU A 1 529 ? 18.454 19.038 1.555 1.00 95.38 529 LEU A N 1
ATOM 4150 C CA . LEU A 1 529 ? 19.318 18.687 0.422 1.00 95.38 529 LEU A CA 1
ATOM 4151 C C . LEU A 1 529 ? 20.788 18.614 0.839 1.00 95.38 529 LEU A C 1
ATOM 4153 O O . LEU A 1 529 ? 21.455 17.615 0.581 1.00 95.38 529 LEU A O 1
ATOM 4157 N N . TYR A 1 530 ? 21.281 19.642 1.532 1.00 95.06 530 TYR A N 1
ATOM 4158 C CA . TYR A 1 530 ? 22.700 19.776 1.885 1.00 95.06 530 TYR A CA 1
ATOM 4159 C C . TYR A 1 530 ? 23.101 19.062 3.191 1.00 95.06 530 TYR A C 1
ATOM 4161 O O . TYR A 1 530 ? 24.225 19.240 3.664 1.00 95.06 530 TYR A O 1
ATOM 4169 N N . GLN A 1 531 ? 22.226 18.239 3.785 1.00 93.56 531 GLN A N 1
ATOM 4170 C CA . GLN A 1 531 ? 22.535 17.395 4.949 1.00 93.56 531 GLN A CA 1
ATOM 4171 C C . GLN A 1 531 ? 22.032 15.955 4.771 1.00 93.56 531 GLN A C 1
ATOM 4173 O O . GLN A 1 531 ? 21.000 15.685 4.151 1.00 93.56 531 GLN A O 1
ATOM 4178 N N . ALA A 1 532 ? 22.773 15.022 5.370 1.00 90.31 532 ALA A N 1
ATOM 4179 C CA . ALA A 1 532 ? 22.392 13.619 5.464 1.00 90.31 532 ALA A CA 1
ATOM 4180 C C . ALA A 1 532 ? 21.232 13.428 6.457 1.00 90.31 532 ALA A C 1
ATOM 4182 O O . ALA A 1 532 ? 20.145 13.006 6.072 1.00 90.31 532 ALA A O 1
ATOM 4183 N N . ALA A 1 533 ? 21.445 13.826 7.715 1.00 89.50 533 ALA A N 1
ATOM 4184 C CA . ALA A 1 533 ? 20.465 13.712 8.792 1.00 89.50 533 ALA A CA 1
ATOM 4185 C C . ALA A 1 533 ? 19.224 14.607 8.594 1.00 89.50 533 ALA A C 1
ATOM 4187 O O . ALA A 1 533 ? 19.288 15.659 7.964 1.00 89.50 533 ALA A O 1
ATOM 4188 N N . LEU A 1 534 ? 18.107 14.211 9.212 1.00 90.25 534 LEU A N 1
ATOM 4189 C CA . LEU A 1 534 ? 16.832 14.938 9.189 1.00 90.25 534 LEU A CA 1
ATOM 4190 C C . LEU A 1 534 ? 16.641 15.835 10.434 1.00 90.25 534 LEU A C 1
ATOM 4192 O O . LEU A 1 534 ? 17.222 15.557 11.489 1.00 90.25 534 LEU A O 1
ATOM 4196 N N . PRO A 1 535 ? 15.811 16.895 10.357 1.00 91.06 535 PRO A N 1
ATOM 4197 C CA . PRO A 1 535 ? 15.470 17.726 11.511 1.00 91.06 535 PRO A CA 1
ATOM 4198 C C . PRO A 1 535 ? 14.590 16.967 12.514 1.00 91.06 535 PRO A C 1
ATOM 4200 O O . PRO A 1 535 ? 13.659 16.255 12.141 1.00 91.06 535 PRO A O 1
ATOM 4203 N N . LYS A 1 536 ? 14.854 17.156 13.811 1.00 91.81 536 LYS A N 1
ATOM 4204 C CA . LYS A 1 536 ? 14.080 16.549 14.905 1.00 91.81 536 LYS A CA 1
ATOM 4205 C C . LYS A 1 536 ? 13.157 17.570 15.562 1.00 91.81 536 LYS A C 1
ATOM 4207 O O . LYS A 1 536 ? 13.632 18.606 16.026 1.00 91.81 536 LYS A O 1
ATOM 4212 N N . LEU A 1 537 ? 11.872 17.248 15.700 1.00 92.06 537 LEU A N 1
ATOM 4213 C CA . LEU A 1 537 ? 10.966 17.999 16.569 1.00 92.06 537 LEU A CA 1
ATOM 4214 C C . LEU A 1 537 ? 11.160 17.569 18.033 1.00 92.06 537 LEU A C 1
ATOM 4216 O O . LEU A 1 537 ? 11.276 16.383 18.349 1.00 92.06 537 LEU A O 1
ATOM 4220 N N . VAL A 1 538 ? 11.214 18.544 18.937 1.00 93.75 538 VAL A N 1
ATOM 4221 C CA . VAL A 1 538 ? 11.264 18.354 20.389 1.00 93.75 538 VAL A CA 1
ATOM 4222 C C . VAL A 1 538 ? 10.046 19.039 20.995 1.00 93.75 538 VAL A C 1
ATOM 4224 O O . VAL A 1 538 ? 9.899 20.257 20.896 1.00 93.75 538 VAL A O 1
ATOM 4227 N N . VAL A 1 539 ? 9.187 18.250 21.635 1.00 91.62 539 VAL A N 1
ATOM 4228 C CA . VAL A 1 539 ? 7.955 18.708 22.282 1.00 91.62 539 VAL A CA 1
ATOM 4229 C C . VAL A 1 539 ? 8.165 18.730 23.795 1.00 91.62 539 VAL A C 1
ATOM 4231 O O . VAL A 1 539 ? 8.580 17.733 24.379 1.00 91.62 539 VAL A O 1
ATOM 4234 N N . ASN A 1 540 ? 7.879 19.864 24.433 1.00 91.62 540 ASN A N 1
ATOM 4235 C CA . ASN A 1 540 ? 7.855 20.016 25.887 1.00 91.62 540 ASN A CA 1
ATOM 4236 C C . ASN A 1 540 ? 6.511 20.621 26.299 1.00 91.62 540 ASN A C 1
ATOM 4238 O O . ASN A 1 540 ? 6.102 21.641 25.747 1.00 91.62 540 ASN A O 1
ATOM 4242 N N . ARG A 1 541 ? 5.837 20.030 27.287 1.00 86.19 541 ARG A N 1
ATOM 4243 C CA . ARG A 1 541 ? 4.530 20.484 27.777 1.00 86.19 541 ARG A CA 1
ATOM 4244 C C . ARG A 1 541 ? 4.590 20.781 29.275 1.00 86.19 541 ARG A C 1
ATOM 4246 O O . ARG A 1 541 ? 5.207 20.034 30.029 1.00 86.19 541 ARG A O 1
ATOM 4253 N N . ASN A 1 542 ? 3.930 21.854 29.702 1.00 86.75 542 ASN A N 1
ATOM 4254 C CA . ASN A 1 542 ? 3.563 22.092 31.099 1.00 86.75 542 ASN A CA 1
ATOM 4255 C C . ASN A 1 542 ? 2.034 22.273 31.210 1.00 86.75 542 ASN A C 1
ATOM 4257 O O . ASN A 1 542 ? 1.309 22.021 30.246 1.00 86.75 542 ASN A O 1
ATOM 4261 N N . ALA A 1 543 ? 1.529 22.667 32.382 1.00 79.56 543 ALA A N 1
ATOM 4262 C CA . ALA A 1 543 ? 0.091 22.778 32.627 1.00 79.56 543 ALA A CA 1
ATOM 4263 C C . ALA A 1 543 ? -0.647 23.740 31.671 1.00 79.56 543 ALA A C 1
ATOM 4265 O O . ALA A 1 543 ? -1.798 23.471 31.349 1.00 79.56 543 ALA A O 1
ATOM 4266 N N . THR A 1 544 ? -0.014 24.829 31.217 1.00 88.25 544 THR A N 1
ATOM 4267 C CA . THR A 1 544 ? -0.660 25.906 30.430 1.00 88.25 544 THR A CA 1
ATOM 4268 C C . THR A 1 544 ? 0.082 26.283 29.144 1.00 88.25 544 THR A C 1
ATOM 4270 O O . THR A 1 544 ? -0.329 27.198 28.426 1.00 88.25 544 THR A O 1
ATOM 4273 N N . GLN A 1 545 ? 1.190 25.606 28.830 1.00 92.56 545 GLN A N 1
ATOM 4274 C CA . GLN A 1 545 ? 2.008 25.885 27.651 1.00 92.56 545 GLN A CA 1
ATOM 4275 C C . GLN A 1 545 ? 2.495 24.605 26.972 1.00 92.56 545 GLN A C 1
ATOM 4277 O O . GLN A 1 545 ? 2.993 23.678 27.619 1.00 92.56 545 GLN A O 1
ATOM 4282 N N . LEU A 1 546 ? 2.446 24.624 25.643 1.00 91.94 546 LEU A N 1
ATOM 4283 C CA . LEU A 1 546 ? 3.142 23.690 24.769 1.00 91.94 546 LEU A CA 1
ATOM 4284 C C . LEU A 1 546 ? 4.305 24.429 24.104 1.00 91.94 546 LEU A C 1
ATOM 4286 O O . LEU A 1 546 ? 4.100 25.460 23.469 1.00 91.94 546 LEU A O 1
ATOM 4290 N N . THR A 1 547 ? 5.521 23.907 24.245 1.00 94.12 547 THR A N 1
ATOM 4291 C CA . THR A 1 547 ? 6.720 24.403 23.562 1.00 94.12 547 THR A CA 1
ATOM 4292 C C . THR A 1 547 ? 7.218 23.372 22.561 1.00 94.12 547 THR A C 1
ATOM 4294 O O . THR A 1 547 ? 7.622 22.269 22.928 1.00 94.12 547 THR A O 1
ATOM 4297 N N . LEU A 1 548 ? 7.215 23.766 21.295 1.00 94.50 548 LEU A N 1
ATOM 4298 C CA . LEU A 1 548 ? 7.690 23.012 20.146 1.00 94.50 548 LEU A CA 1
ATOM 4299 C C . LEU A 1 548 ? 9.033 23.597 19.719 1.00 94.50 548 LEU A C 1
ATOM 4301 O O . LEU A 1 548 ? 9.136 24.807 19.515 1.00 94.50 548 LEU A O 1
ATOM 4305 N N . LYS A 1 549 ? 10.058 22.766 19.543 1.00 95.62 549 LYS A N 1
ATOM 4306 C CA . LYS A 1 549 ? 11.358 23.204 19.027 1.00 95.62 549 LYS A CA 1
ATOM 4307 C C . LYS A 1 549 ? 11.872 22.261 17.949 1.00 95.62 549 LYS A C 1
ATOM 4309 O O . LYS A 1 549 ? 12.104 21.086 18.223 1.00 95.62 549 LYS A O 1
ATOM 4314 N N . TRP A 1 550 ? 12.145 22.792 16.765 1.00 94.19 550 TRP A N 1
ATOM 4315 C CA . TRP A 1 550 ? 12.943 22.102 15.762 1.00 94.19 550 TRP A CA 1
ATOM 4316 C C . TRP A 1 550 ? 14.430 22.133 16.133 1.00 94.19 550 TRP A C 1
ATOM 4318 O O . TRP A 1 550 ? 14.984 23.155 16.543 1.00 94.19 550 TRP A O 1
ATOM 4328 N N . VAL A 1 551 ? 15.086 20.990 15.970 1.00 94.50 551 VAL A N 1
ATOM 4329 C CA . VAL A 1 551 ? 16.533 20.808 16.085 1.00 94.50 551 VAL A CA 1
ATOM 4330 C C . VAL A 1 551 ? 17.024 20.310 14.729 1.00 94.50 551 VAL A C 1
ATOM 4332 O O . VAL A 1 551 ? 16.962 19.116 14.438 1.00 94.50 551 VAL A O 1
ATOM 4335 N N . ALA A 1 552 ? 17.450 21.243 13.877 1.00 92.31 552 ALA A N 1
ATOM 4336 C CA . ALA A 1 552 ? 18.018 20.938 12.567 1.00 92.31 552 ALA A CA 1
ATOM 4337 C C . ALA A 1 552 ? 19.517 20.583 12.678 1.00 92.31 552 ALA A C 1
ATOM 4339 O O . ALA A 1 552 ? 20.215 21.193 13.497 1.00 92.31 552 ALA A O 1
ATOM 4340 N N . PRO A 1 553 ? 20.048 19.661 11.846 1.00 90.69 553 PRO A N 1
ATOM 4341 C CA . PRO A 1 553 ? 21.470 19.284 11.862 1.00 90.69 553 PRO A CA 1
ATOM 4342 C C . PRO A 1 553 ? 22.419 20.459 11.595 1.00 90.69 553 PRO A C 1
ATOM 4344 O O . PRO A 1 553 ? 23.520 20.511 12.133 1.00 90.69 553 PRO A O 1
ATOM 4347 N N . THR A 1 554 ? 21.954 21.438 10.817 1.00 91.50 554 THR A N 1
ATOM 4348 C CA . THR A 1 554 ? 22.672 22.671 10.461 1.00 91.50 554 THR A CA 1
ATOM 4349 C C . THR A 1 554 ? 22.929 23.606 11.648 1.00 91.50 554 THR A C 1
ATOM 4351 O O . THR A 1 554 ? 23.678 24.572 11.513 1.00 91.50 554 THR A O 1
ATOM 4354 N N . GLY A 1 555 ? 22.262 23.391 12.790 1.00 89.12 555 GLY A N 1
ATOM 4355 C CA . GLY A 1 555 ? 22.265 24.304 13.938 1.00 89.12 555 GLY A CA 1
ATOM 4356 C C . GLY A 1 555 ? 21.553 25.645 13.694 1.00 89.12 555 GLY A C 1
ATOM 4357 O O . GLY A 1 555 ? 21.475 26.463 14.612 1.00 89.12 555 GLY A O 1
ATOM 4358 N N . LYS A 1 556 ? 21.027 25.879 12.484 1.00 89.12 556 LYS A N 1
ATOM 4359 C CA . LYS A 1 556 ? 20.288 27.089 12.105 1.00 89.12 556 LYS A CA 1
ATOM 4360 C C . LYS A 1 556 ? 18.818 27.009 12.558 1.00 89.12 556 LYS A C 1
ATOM 4362 O O . LYS A 1 556 ? 18.299 25.912 12.777 1.00 89.12 556 LYS A O 1
ATOM 4367 N N . PRO A 1 557 ? 18.116 28.153 12.662 1.00 90.38 557 PRO A N 1
ATOM 4368 C CA . PRO A 1 557 ? 16.658 28.185 12.728 1.00 90.38 557 PRO A CA 1
ATOM 4369 C C . PRO A 1 557 ? 16.012 27.401 11.579 1.00 90.38 557 PRO A C 1
ATOM 4371 O O . PRO A 1 557 ? 16.389 27.577 10.423 1.00 90.38 557 PRO A O 1
ATOM 4374 N N . PHE A 1 558 ? 15.009 26.583 11.895 1.00 93.50 558 PHE A N 1
ATOM 4375 C CA . PHE A 1 558 ? 14.245 25.798 10.920 1.00 93.50 558 PHE A CA 1
ATOM 4376 C C . PHE A 1 558 ? 12.745 26.081 11.113 1.00 93.50 558 PHE A C 1
ATOM 4378 O O . PHE A 1 558 ? 12.086 25.391 11.891 1.00 93.50 558 PHE A O 1
ATOM 4385 N N . PRO A 1 559 ? 12.206 27.156 10.508 1.00 93.75 559 PRO A N 1
ATOM 4386 C CA . PRO A 1 559 ? 10.860 27.658 10.791 1.00 93.75 559 PRO A CA 1
ATOM 4387 C C . PRO A 1 559 ? 9.702 26.914 10.101 1.00 93.75 559 PRO A C 1
ATOM 4389 O O . PRO A 1 559 ? 8.628 27.495 9.945 1.00 93.75 559 PRO A O 1
ATOM 4392 N N . LEU A 1 560 ? 9.874 25.642 9.718 1.00 92.69 560 LEU A N 1
ATOM 4393 C CA . LEU A 1 560 ? 8.798 24.832 9.133 1.00 92.69 560 LEU A CA 1
ATOM 4394 C C . LEU A 1 560 ? 7.597 24.767 10.103 1.00 92.69 560 LEU A C 1
ATOM 4396 O O . LEU A 1 560 ? 7.781 24.297 11.231 1.00 92.69 560 LEU A O 1
ATOM 4400 N N . PRO A 1 561 ? 6.389 25.226 9.721 1.00 90.94 561 PRO A N 1
ATOM 4401 C CA . PRO A 1 561 ? 5.224 25.178 10.600 1.00 90.94 561 PRO A CA 1
ATOM 4402 C C . PRO A 1 561 ? 4.861 23.746 11.004 1.00 90.94 561 PRO A C 1
ATOM 4404 O O . PRO A 1 561 ? 5.038 22.816 10.220 1.00 90.94 561 PRO A O 1
ATOM 4407 N N . VAL A 1 562 ? 4.320 23.579 12.211 1.00 88.25 562 VAL A N 1
ATOM 4408 C CA . VAL A 1 562 ? 3.860 22.281 12.735 1.00 88.25 562 VAL A CA 1
ATOM 4409 C C . VAL A 1 562 ? 2.359 22.352 12.959 1.00 88.25 562 VAL A C 1
ATOM 4411 O O . VAL A 1 562 ? 1.875 23.299 13.575 1.00 88.25 562 VAL A O 1
ATOM 4414 N N . GLU A 1 563 ? 1.611 21.369 12.475 1.00 85.75 563 GLU A N 1
ATOM 4415 C CA . GLU A 1 563 ? 0.172 21.287 12.729 1.00 85.75 563 GLU A CA 1
ATOM 4416 C C . GLU A 1 563 ? -0.075 20.647 14.099 1.00 85.75 563 GLU A C 1
ATOM 4418 O O . GLU A 1 563 ? 0.570 19.669 14.481 1.00 85.75 563 GLU A O 1
ATOM 4423 N N . VAL A 1 564 ? -0.944 21.278 14.889 1.00 85.88 564 VAL A N 1
ATOM 4424 C CA . VAL A 1 564 ? -1.227 20.890 16.273 1.00 85.88 564 VAL A CA 1
ATOM 4425 C C . VAL A 1 564 ? -2.720 21.018 16.524 1.00 85.88 564 VAL A C 1
ATOM 4427 O O . VAL A 1 564 ? -3.261 22.120 16.413 1.00 85.88 564 VAL A O 1
ATOM 4430 N N . ALA A 1 565 ? -3.368 19.920 16.901 1.00 80.94 565 ALA A N 1
ATOM 4431 C CA . ALA A 1 565 ? -4.688 19.962 17.517 1.00 80.94 565 ALA A CA 1
ATOM 4432 C C . ALA A 1 565 ? -4.544 20.453 18.962 1.00 80.94 565 ALA A C 1
ATOM 4434 O O . ALA A 1 565 ? -3.667 19.983 19.690 1.00 80.94 565 ALA A O 1
ATOM 4435 N N . VAL A 1 566 ? -5.375 21.408 19.379 1.00 81.88 566 VAL A N 1
ATOM 4436 C CA . VAL A 1 566 ? -5.563 21.751 20.796 1.00 81.88 566 VAL A CA 1
ATOM 4437 C C . VAL A 1 566 ? -7.056 21.811 21.049 1.00 81.88 566 VAL A C 1
ATOM 4439 O O . VAL A 1 566 ? -7.711 22.686 20.484 1.00 81.88 566 VAL A O 1
ATOM 4442 N N . ASP A 1 567 ? -7.552 20.880 21.863 1.00 71.00 567 ASP A N 1
ATOM 4443 C CA . ASP A 1 567 ? -8.982 20.603 22.037 1.00 71.00 567 ASP A CA 1
ATOM 4444 C C . ASP A 1 567 ? -9.666 20.467 20.657 1.00 71.00 567 ASP A C 1
ATOM 4446 O O . ASP A 1 567 ? -10.505 21.276 20.264 1.00 71.00 567 ASP A O 1
ATOM 4450 N N . ASP A 1 568 ? -9.165 19.497 19.881 1.00 56.56 568 ASP A N 1
ATOM 4451 C CA . ASP A 1 568 ? -9.565 19.076 18.523 1.00 56.56 568 ASP A CA 1
ATOM 4452 C C . ASP A 1 568 ? -9.436 20.135 17.402 1.00 56.56 568 ASP A C 1
ATOM 4454 O O . ASP A 1 568 ? -9.384 19.811 16.214 1.00 56.56 568 ASP A O 1
ATOM 4458 N N . VAL A 1 569 ? -9.242 21.414 17.743 1.00 73.56 569 VAL A N 1
ATOM 4459 C CA . VAL A 1 569 ? -8.987 22.488 16.773 1.00 73.56 569 VAL A CA 1
ATOM 4460 C C . VAL A 1 569 ? -7.556 22.396 16.235 1.00 73.56 569 VAL A C 1
ATOM 4462 O O . VAL A 1 569 ? -6.604 22.917 16.829 1.00 73.56 569 VAL A O 1
ATOM 4465 N N . VAL A 1 570 ? -7.400 21.758 15.071 1.00 74.25 570 VAL A N 1
ATOM 4466 C CA . VAL A 1 570 ? -6.141 21.730 14.310 1.00 74.25 570 VAL A CA 1
ATOM 4467 C C . VAL A 1 570 ? -5.748 23.144 13.879 1.00 74.25 570 VAL A C 1
ATOM 4469 O O . VAL A 1 570 ? -6.478 23.836 13.168 1.00 74.25 570 VAL A O 1
ATOM 4472 N N . ARG A 1 571 ? -4.549 23.573 14.280 1.00 84.19 571 ARG A N 1
ATOM 4473 C CA . ARG A 1 571 ? -3.945 24.851 13.883 1.00 84.19 571 ARG A CA 1
ATOM 4474 C C . ARG A 1 571 ? -2.500 24.667 13.431 1.00 84.19 571 ARG A C 1
ATOM 4476 O O . ARG A 1 571 ? -1.698 24.033 14.113 1.00 84.19 571 ARG A O 1
ATOM 4483 N N . LYS A 1 572 ? -2.149 25.278 12.296 1.00 83.75 572 LYS A N 1
ATOM 4484 C CA . LYS A 1 572 ? -0.780 25.323 11.761 1.00 83.75 572 LYS A CA 1
ATOM 4485 C C . LYS A 1 572 ? 0.036 26.346 12.555 1.00 83.75 572 LYS A C 1
ATOM 4487 O O . LYS A 1 572 ? -0.114 27.552 12.370 1.00 83.75 572 LYS A O 1
ATOM 4492 N N . VAL A 1 573 ? 0.848 25.868 13.495 1.00 90.50 573 VAL A N 1
ATOM 4493 C CA . VAL A 1 573 ? 1.626 26.684 14.436 1.00 90.50 573 VAL A CA 1
ATOM 4494 C C . VAL A 1 573 ? 2.847 27.287 13.727 1.00 90.50 573 VAL A C 1
ATOM 4496 O O . VAL A 1 573 ? 3.698 26.532 13.247 1.00 90.50 573 VAL A O 1
ATOM 4499 N N . PRO A 1 574 ? 2.994 28.628 13.680 1.00 90.69 574 PRO A N 1
ATOM 4500 C CA . PRO A 1 574 ? 4.176 29.267 13.107 1.00 90.69 574 PRO A CA 1
ATOM 4501 C C . PRO A 1 574 ? 5.408 29.038 13.991 1.00 90.69 574 PRO A C 1
ATOM 4503 O O . PRO A 1 574 ? 5.468 29.506 15.128 1.00 90.69 574 PRO A O 1
ATOM 4506 N N . MET A 1 575 ? 6.412 28.340 13.462 1.00 92.88 575 MET A N 1
ATOM 4507 C CA . MET A 1 575 ? 7.634 27.969 14.188 1.00 92.88 575 MET A CA 1
ATOM 4508 C C . MET A 1 575 ? 8.719 29.050 14.070 1.00 92.88 575 MET A C 1
ATOM 4510 O O . MET A 1 575 ? 9.844 28.774 13.658 1.00 92.88 575 MET A O 1
ATOM 4514 N N . THR A 1 576 ? 8.397 30.306 14.382 1.00 89.00 576 THR A N 1
ATOM 4515 C CA . THR A 1 576 ? 9.300 31.456 14.188 1.00 89.00 576 THR A CA 1
ATOM 4516 C C . THR A 1 576 ? 10.660 31.245 14.868 1.00 89.00 576 THR A C 1
ATOM 4518 O O . THR A 1 576 ? 10.762 31.139 16.086 1.00 89.00 576 THR A O 1
ATOM 4521 N N . GLY A 1 577 ? 11.737 31.183 14.079 1.00 89.44 577 GLY A N 1
ATOM 4522 C CA . GLY A 1 577 ? 13.083 30.890 14.592 1.00 89.44 577 GLY A CA 1
ATOM 4523 C C . GLY A 1 577 ? 13.352 29.406 14.907 1.00 89.44 577 GLY A C 1
ATOM 4524 O O . GLY A 1 577 ? 14.347 29.092 15.556 1.00 89.44 577 GLY A O 1
ATOM 4525 N N . GLY A 1 578 ? 12.489 28.489 14.461 1.00 90.94 578 GLY A N 1
ATOM 4526 C CA . GLY A 1 578 ? 12.521 27.062 14.808 1.00 90.94 578 GLY A CA 1
ATOM 4527 C C . GLY A 1 578 ? 11.928 26.738 16.184 1.00 90.94 578 GLY A C 1
ATOM 4528 O O . GLY A 1 578 ? 12.121 25.633 16.687 1.00 90.94 578 GLY A O 1
ATOM 4529 N N . LEU A 1 579 ? 11.224 27.687 16.805 1.00 94.38 579 LEU A N 1
ATOM 4530 C CA . LEU A 1 579 ? 10.626 27.567 18.132 1.00 94.38 579 LEU A CA 1
ATOM 4531 C C . LEU A 1 579 ? 9.200 28.129 18.100 1.00 94.38 579 LEU A C 1
ATOM 4533 O O . LEU A 1 579 ? 8.965 29.195 17.540 1.00 94.38 579 LEU A O 1
ATOM 4537 N N . ALA A 1 580 ? 8.268 27.457 18.765 1.00 95.06 580 ALA A N 1
ATOM 4538 C CA . ALA A 1 580 ? 6.985 28.037 19.136 1.00 95.06 580 ALA A CA 1
ATOM 4539 C C . ALA A 1 580 ? 6.659 27.674 20.584 1.00 95.06 580 ALA A C 1
ATOM 4541 O O . ALA A 1 580 ? 6.803 26.521 20.985 1.00 95.06 580 ALA A O 1
ATOM 4542 N N . THR A 1 581 ? 6.160 28.639 21.351 1.00 94.19 581 THR A N 1
ATOM 4543 C CA . THR A 1 581 ? 5.455 28.371 22.606 1.00 94.19 581 THR A CA 1
ATOM 4544 C C . THR A 1 581 ? 4.034 28.876 22.441 1.00 94.19 581 THR A C 1
ATOM 4546 O O . THR A 1 581 ? 3.822 30.077 22.284 1.00 94.19 581 THR A O 1
ATOM 4549 N N . ILE A 1 582 ? 3.065 27.963 22.461 1.00 92.38 582 ILE A N 1
ATOM 4550 C CA . ILE A 1 582 ? 1.642 28.295 22.402 1.00 92.38 582 ILE A CA 1
ATOM 4551 C C . ILE A 1 582 ? 1.019 28.102 23.783 1.00 92.38 582 ILE A C 1
ATOM 4553 O O . ILE A 1 582 ? 1.253 27.094 24.457 1.00 92.38 582 ILE A O 1
ATOM 4557 N N . THR A 1 583 ? 0.215 29.075 24.208 1.00 92.00 583 THR A N 1
ATOM 4558 C CA . THR A 1 583 ? -0.659 28.911 25.371 1.00 92.00 583 THR A CA 1
ATOM 4559 C C . THR A 1 583 ? -1.744 27.896 25.029 1.00 92.00 583 THR A C 1
ATOM 4561 O O . THR A 1 583 ? -2.318 27.916 23.933 1.00 92.00 583 THR A O 1
ATOM 4564 N N . VAL A 1 584 ? -2.013 27.007 25.978 1.00 87.62 584 VAL A N 1
ATOM 4565 C CA . VAL A 1 584 ? -3.003 25.932 25.883 1.00 87.62 584 VAL A CA 1
ATOM 4566 C C . VAL A 1 584 ? -3.821 25.904 27.178 1.00 87.62 584 VAL A C 1
ATOM 4568 O O . VAL A 1 584 ? -3.259 26.204 28.237 1.00 87.62 584 VAL A O 1
ATOM 4571 N N . PRO A 1 585 ? -5.132 25.607 27.133 1.00 86.06 585 PRO A N 1
ATOM 4572 C CA . PRO A 1 585 ? -5.943 25.525 28.344 1.00 86.06 585 PRO A CA 1
ATOM 4573 C C . PRO A 1 585 ? -5.383 24.525 29.364 1.00 86.06 585 PRO A C 1
ATOM 4575 O O . PRO A 1 585 ? -4.735 23.533 29.018 1.00 86.06 585 PRO A O 1
ATOM 4578 N N . ALA A 1 586 ? -5.630 24.795 30.648 1.00 78.50 586 ALA A N 1
ATOM 4579 C CA . ALA A 1 586 ? -5.158 23.947 31.734 1.00 78.50 586 ALA A CA 1
ATOM 4580 C C . ALA A 1 586 ? -5.883 22.592 31.709 1.00 78.50 586 ALA A C 1
ATOM 4582 O O . ALA A 1 586 ? -7.023 22.492 32.148 1.00 78.50 586 ALA A O 1
ATOM 4583 N N . GLY A 1 587 ? -5.203 21.567 31.189 1.00 69.19 587 GLY A N 1
ATOM 4584 C CA . GLY A 1 587 ? -5.766 20.227 30.978 1.00 69.19 587 GLY A CA 1
ATOM 4585 C C . GLY A 1 587 ? -6.159 19.896 29.533 1.00 69.19 587 GLY A C 1
ATOM 4586 O O . GLY A 1 587 ? -6.580 18.771 29.305 1.00 69.19 587 GLY A O 1
ATOM 4587 N N . ALA A 1 588 ? -5.966 20.810 28.573 1.00 73.44 588 ALA A N 1
ATOM 4588 C CA . ALA A 1 588 ? -6.337 20.618 27.165 1.00 73.44 588 ALA A CA 1
ATOM 4589 C C . ALA A 1 588 ? -5.822 19.305 26.549 1.00 73.44 588 ALA A C 1
ATOM 4591 O O . ALA A 1 588 ? -4.684 18.892 26.830 1.00 73.44 588 ALA A O 1
ATOM 4592 N N . HIS A 1 589 ? -6.588 18.694 25.648 1.00 72.81 589 HIS A N 1
ATOM 4593 C CA . HIS A 1 589 ? -6.040 17.658 24.770 1.00 72.81 589 HIS A CA 1
ATOM 4594 C C . HIS A 1 589 ? -5.157 18.318 23.703 1.00 72.81 589 HIS A C 1
ATOM 4596 O O . HIS A 1 589 ? -5.412 19.444 23.273 1.00 72.81 589 HIS A O 1
ATOM 4602 N N . ILE A 1 590 ? -4.026 17.689 23.374 1.00 75.56 590 ILE A N 1
ATOM 4603 C CA . ILE A 1 590 ? -3.023 18.264 22.471 1.00 75.56 590 ILE A CA 1
ATOM 4604 C C . ILE A 1 590 ? -2.365 17.144 21.681 1.00 75.56 590 ILE A C 1
ATOM 4606 O O . ILE A 1 590 ? -1.585 16.382 22.256 1.00 75.56 590 ILE A O 1
ATOM 4610 N N . VAL A 1 591 ? -2.570 17.142 20.366 1.00 73.94 591 VAL A N 1
ATOM 4611 C CA . VAL A 1 591 ? -1.837 16.270 19.442 1.00 73.94 591 VAL A CA 1
ATOM 4612 C C . VAL A 1 591 ? -0.923 17.123 18.578 1.00 73.94 591 VAL A C 1
ATOM 4614 O O . VAL A 1 591 ? -1.364 18.076 17.936 1.00 73.94 591 VAL A O 1
ATOM 4617 N N . VAL A 1 592 ? 0.367 16.799 18.584 1.00 75.62 592 VAL A N 1
ATOM 4618 C CA . VAL A 1 592 ? 1.381 17.436 17.737 1.00 75.62 592 VAL A CA 1
ATOM 4619 C C . VAL A 1 592 ? 1.625 16.516 16.554 1.00 75.62 592 VAL A C 1
ATOM 4621 O O . VAL A 1 592 ? 1.980 15.365 16.781 1.00 75.62 592 VAL A O 1
ATOM 4624 N N . ASP A 1 593 ? 1.462 17.030 15.333 1.00 68.19 593 ASP A N 1
ATOM 4625 C CA . ASP A 1 593 ? 1.304 16.210 14.124 1.00 68.19 593 ASP A CA 1
ATOM 4626 C C . ASP A 1 593 ? 0.075 15.269 14.243 1.00 68.19 593 ASP A C 1
ATOM 4628 O O . ASP A 1 593 ? 0.226 14.052 14.355 1.00 68.19 593 ASP A O 1
ATOM 4632 N N . PRO A 1 594 ? -1.163 15.824 14.285 1.00 58.59 594 PRO A N 1
ATOM 4633 C CA . PRO A 1 594 ? -2.402 15.083 14.573 1.00 58.59 594 PRO A CA 1
ATOM 4634 C C . PRO A 1 594 ? -2.749 13.952 13.592 1.00 58.59 594 PRO A C 1
ATOM 4636 O O . PRO A 1 594 ? -3.698 13.215 13.828 1.00 58.59 594 PRO A O 1
ATOM 4639 N N . MET A 1 595 ? -1.979 13.778 12.517 1.00 55.25 595 MET A N 1
ATOM 4640 C CA . MET A 1 595 ? -2.167 12.725 11.516 1.00 55.25 595 MET A CA 1
ATOM 4641 C C . MET A 1 595 ? -1.357 11.443 11.825 1.00 55.25 595 MET A C 1
ATOM 4643 O O . MET A 1 595 ? -1.150 10.615 10.937 1.00 55.25 595 MET A O 1
ATOM 4647 N N . SER A 1 596 ? -0.850 11.273 13.057 1.00 53.41 596 SER A N 1
ATOM 4648 C CA . SER A 1 596 ? 0.108 10.216 13.427 1.00 53.41 596 SER A CA 1
ATOM 4649 C C . SER A 1 596 ? -0.311 9.388 14.659 1.00 53.41 596 SER A C 1
ATOM 4651 O O . SER A 1 596 ? 0.181 9.622 15.765 1.00 53.41 596 SER A O 1
ATOM 4653 N N . ARG A 1 597 ? -1.074 8.309 14.407 1.00 55.41 597 ARG A N 1
ATOM 4654 C CA . ARG A 1 597 ? -1.706 7.373 15.374 1.00 55.41 597 ARG A CA 1
ATOM 4655 C C . ARG A 1 597 ? -2.863 7.970 16.185 1.00 55.41 597 ARG A C 1
ATOM 4657 O O . ARG A 1 597 ? -2.983 9.179 16.329 1.00 55.41 597 ARG A O 1
ATOM 4664 N N . GLY A 1 598 ? -3.716 7.065 16.667 1.00 61.16 598 GLY A N 1
ATOM 4665 C CA . GLY A 1 598 ? -4.937 7.368 17.401 1.00 61.16 598 GLY A CA 1
ATOM 4666 C C . GLY A 1 598 ? -4.712 8.070 18.733 1.00 61.16 598 GLY A C 1
ATOM 4667 O O . GLY A 1 598 ? -3.773 7.767 19.472 1.00 61.16 598 GLY A O 1
ATOM 4668 N N . GLU A 1 599 ? -5.631 8.969 19.056 1.00 70.94 599 GLU A N 1
ATOM 4669 C CA . GLU A 1 599 ? -5.712 9.713 20.310 1.00 70.94 599 GLU A CA 1
ATOM 4670 C C . GLU A 1 599 ? -7.182 9.717 20.796 1.00 70.94 599 GLU A C 1
ATOM 4672 O O . GLU A 1 599 ? -8.071 9.469 19.983 1.00 70.94 599 GLU A O 1
ATOM 4677 N N . PRO A 1 600 ? -7.465 9.957 22.091 1.00 82.75 600 PRO A N 1
ATOM 4678 C CA . PRO A 1 600 ? -6.515 9.959 23.200 1.00 82.75 600 PRO A CA 1
ATOM 4679 C C . PRO A 1 600 ? -5.830 8.597 23.368 1.00 82.75 600 PRO A C 1
ATOM 4681 O O . PRO A 1 600 ? -6.423 7.549 23.118 1.00 82.75 600 PRO A O 1
ATOM 4684 N N . ALA A 1 601 ? -4.553 8.593 23.752 1.00 82.81 601 ALA A N 1
ATOM 4685 C CA . ALA A 1 601 ? -3.777 7.356 23.841 1.00 82.81 601 ALA A CA 1
ATOM 4686 C C . ALA A 1 601 ? -4.310 6.383 24.920 1.00 82.81 601 ALA A C 1
ATOM 4688 O O . ALA A 1 601 ? -4.398 6.722 26.108 1.00 82.81 601 ALA A O 1
ATOM 4689 N N . ILE A 1 602 ? -4.603 5.145 24.517 1.00 86.62 602 ILE A N 1
ATOM 4690 C CA . ILE A 1 602 ? -5.021 4.028 25.385 1.00 86.62 602 ILE A CA 1
ATOM 4691 C C . ILE A 1 602 ? -3.864 3.465 26.235 1.00 86.62 602 ILE A C 1
ATOM 4693 O O . ILE A 1 602 ? -2.728 3.952 26.172 1.00 86.62 602 ILE A O 1
ATOM 4697 N N . THR A 1 603 ? -4.139 2.491 27.108 1.00 86.38 603 THR A N 1
ATOM 4698 C CA . THR A 1 603 ? -3.112 1.873 27.969 1.00 86.38 603 THR A CA 1
ATOM 4699 C C . THR A 1 603 ? -2.497 0.618 27.328 1.00 86.38 603 THR A C 1
ATOM 4701 O O . THR A 1 603 ? -3.095 0.037 26.426 1.00 86.38 603 THR A O 1
ATOM 4704 N N . PRO A 1 604 ? -1.343 0.126 27.824 1.00 86.44 604 PRO A N 1
ATOM 4705 C CA . PRO A 1 604 ? -0.805 -1.172 27.411 1.00 86.44 604 PRO A CA 1
ATOM 4706 C C . PRO A 1 604 ? -1.708 -2.373 27.739 1.00 86.44 604 PRO A C 1
ATOM 4708 O O . PRO A 1 604 ? -1.508 -3.436 27.168 1.00 86.44 604 PRO A O 1
ATOM 4711 N N . LEU A 1 605 ? -2.664 -2.238 28.666 1.00 89.56 605 LEU A N 1
ATOM 4712 C CA . LEU A 1 605 ? -3.644 -3.283 28.974 1.00 89.56 605 LEU A CA 1
ATOM 4713 C C . LEU A 1 605 ? -4.845 -3.203 28.021 1.00 89.56 605 LEU A C 1
ATOM 4715 O O . LEU A 1 605 ? -5.225 -4.239 27.495 1.00 89.56 605 LEU A O 1
ATOM 4719 N N . THR A 1 606 ? -5.346 -1.998 27.715 1.00 90.12 606 THR A N 1
ATOM 4720 C CA . THR A 1 606 ? -6.342 -1.756 26.649 1.00 90.12 606 THR A CA 1
ATOM 4721 C C . THR A 1 606 ? -5.829 -2.182 25.262 1.00 90.12 606 THR A C 1
ATOM 4723 O O . THR A 1 606 ? -6.596 -2.477 24.365 1.00 90.12 606 THR A O 1
ATOM 4726 N N . GLN A 1 607 ? -4.509 -2.194 25.050 1.00 87.44 607 GLN A N 1
ATOM 4727 C CA . GLN A 1 607 ? -3.881 -2.697 23.815 1.00 87.44 607 GLN A CA 1
ATOM 4728 C C . GLN A 1 607 ? -3.814 -4.230 23.742 1.00 87.44 607 GLN A C 1
ATOM 4730 O O . GLN A 1 607 ? -3.322 -4.770 22.758 1.00 87.44 607 GLN A O 1
ATOM 4735 N N . THR A 1 608 ? -4.231 -4.938 24.792 1.00 86.94 608 THR A N 1
ATOM 4736 C CA . THR A 1 608 ? -3.996 -6.374 24.951 1.00 86.94 608 THR A CA 1
ATOM 4737 C C . THR A 1 608 ? -5.322 -7.126 25.065 1.00 86.94 608 THR A C 1
ATOM 4739 O O . THR A 1 608 ? -5.666 -7.587 26.159 1.00 86.94 608 THR A O 1
ATOM 4742 N N . SER A 1 609 ? -6.044 -7.307 23.951 1.00 88.62 609 SER A N 1
ATOM 4743 C CA . SER A 1 609 ? -7.255 -8.134 23.983 1.00 88.62 609 SER A CA 1
ATOM 4744 C C . SER A 1 609 ? -6.942 -9.566 24.423 1.00 88.62 609 SER A C 1
ATOM 4746 O O . SER A 1 609 ? -5.961 -10.193 23.997 1.00 88.62 609 SER A O 1
ATOM 4748 N N . GLY A 1 610 ? -7.807 -10.115 25.274 1.00 86.25 610 GLY A N 1
ATOM 4749 C CA . GLY A 1 610 ? -7.760 -11.497 25.728 1.00 86.25 610 GLY A CA 1
ATOM 4750 C C . GLY A 1 610 ? -6.686 -11.796 26.786 1.00 86.25 610 GLY A C 1
ATOM 4751 O O . GLY A 1 610 ? -6.694 -11.262 27.895 1.00 86.25 610 GLY A O 1
ATOM 4752 N N . GLY A 1 611 ? -5.792 -12.751 26.508 1.00 87.19 611 GLY A N 1
ATOM 4753 C CA . GLY A 1 611 ? -4.771 -13.182 27.468 1.00 87.19 611 GLY A CA 1
ATOM 4754 C C . GLY A 1 611 ? -5.328 -13.897 28.713 1.00 87.19 611 GLY A C 1
ATOM 4755 O O . GLY A 1 611 ? -6.400 -14.501 28.707 1.00 87.19 611 GLY A O 1
ATOM 4756 N N . VAL A 1 612 ? -4.561 -13.914 29.808 1.00 88.69 612 VAL A N 1
ATOM 4757 C CA . VAL A 1 612 ? -4.941 -14.658 31.026 1.00 88.69 612 VAL A CA 1
ATOM 4758 C C . VAL A 1 612 ? -5.918 -13.842 31.875 1.00 88.69 612 VAL A C 1
ATOM 4760 O O . VAL A 1 612 ? -5.501 -12.966 32.635 1.00 88.69 612 VAL A O 1
ATOM 4763 N N . ARG A 1 613 ? -7.213 -14.179 31.799 1.00 89.81 613 ARG A N 1
ATOM 4764 C CA . ARG A 1 613 ? -8.250 -13.581 32.658 1.00 89.81 613 ARG A CA 1
ATOM 4765 C C . ARG A 1 613 ? -7.953 -13.753 34.161 1.00 89.81 613 ARG A C 1
ATOM 4767 O O . ARG A 1 613 ? -7.614 -14.863 34.586 1.00 89.81 613 ARG A O 1
ATOM 4774 N N . PRO A 1 614 ? -8.155 -12.706 34.985 1.00 92.88 614 PRO A N 1
ATOM 4775 C CA . PRO A 1 614 ? -8.153 -12.804 36.443 1.00 92.88 614 PRO A CA 1
ATOM 4776 C C . PRO A 1 614 ? -9.173 -13.807 37.000 1.00 92.88 614 PRO A C 1
ATOM 4778 O O . PRO A 1 614 ? -10.204 -14.094 36.385 1.00 92.88 614 PRO A O 1
ATOM 4781 N N . ALA A 1 615 ? -8.922 -14.288 38.221 1.00 94.81 615 ALA A N 1
ATOM 4782 C CA . ALA A 1 615 ? -9.813 -15.219 38.914 1.00 94.81 615 ALA A CA 1
ATOM 4783 C C . ALA A 1 615 ? -11.204 -14.613 39.173 1.00 94.81 615 ALA A C 1
ATOM 4785 O O . ALA A 1 615 ? -12.205 -15.321 39.117 1.00 94.81 615 ALA A O 1
ATOM 4786 N N . GLU A 1 616 ? -11.267 -13.301 39.398 1.00 95.81 616 GLU A N 1
ATOM 4787 C CA . GLU A 1 616 ? -12.490 -12.525 39.586 1.00 95.81 616 GLU A CA 1
ATOM 4788 C C . GLU A 1 616 ? -13.382 -12.542 38.339 1.00 95.81 616 GLU A C 1
ATOM 4790 O O . GLU A 1 616 ? -14.591 -12.679 38.476 1.00 95.81 616 GLU A O 1
ATOM 4795 N N . GLN A 1 617 ? -12.809 -12.465 37.130 1.00 95.19 617 GLN A N 1
ATOM 4796 C CA . GLN A 1 617 ? -13.575 -12.555 35.878 1.00 95.19 617 GLN A CA 1
ATOM 4797 C C . GLN A 1 617 ? -14.028 -13.990 35.594 1.00 95.19 617 GLN A C 1
ATOM 4799 O O . GLN A 1 617 ? -15.174 -14.219 35.220 1.00 95.19 617 GLN A O 1
ATOM 4804 N N . LEU A 1 618 ? -13.153 -14.973 35.832 1.00 94.44 618 LEU A N 1
ATOM 4805 C CA . LEU A 1 618 ? -13.483 -16.401 35.713 1.00 94.44 618 LEU A CA 1
ATOM 4806 C C . LEU A 1 618 ? -14.581 -16.846 36.701 1.00 94.44 618 LEU A C 1
ATOM 4808 O O . LEU A 1 618 ? -15.251 -17.854 36.476 1.00 94.44 618 LEU A O 1
ATOM 4812 N N . ALA A 1 619 ? -14.775 -16.091 37.785 1.00 96.06 619 ALA A N 1
ATOM 4813 C CA . ALA A 1 619 ? -15.803 -16.309 38.792 1.00 96.06 619 ALA A CA 1
ATOM 4814 C C . ALA A 1 619 ? -17.166 -15.660 38.457 1.00 96.06 619 ALA A C 1
ATOM 4816 O O . ALA A 1 619 ? -18.054 -15.667 39.313 1.00 96.06 619 ALA A O 1
ATOM 4817 N N . LEU A 1 620 ? -17.363 -15.116 37.249 1.00 96.00 620 LEU A N 1
ATOM 4818 C CA . LEU A 1 620 ? -18.605 -14.463 36.815 1.00 96.00 620 LEU A CA 1
ATOM 4819 C C . LEU A 1 620 ? -19.197 -15.125 35.560 1.00 96.00 620 LEU A C 1
ATOM 4821 O O . LEU A 1 620 ? -18.485 -15.540 34.650 1.00 96.00 620 LEU A O 1
ATOM 4825 N N . ARG A 1 621 ? -20.530 -15.162 35.489 1.00 95.56 621 ARG A N 1
ATOM 4826 C CA . ARG A 1 621 ? -21.307 -15.325 34.252 1.00 95.56 621 ARG A CA 1
ATOM 4827 C C . ARG A 1 621 ? -21.996 -13.999 33.944 1.00 95.56 621 ARG A C 1
ATOM 4829 O O . ARG A 1 621 ? -22.658 -13.457 34.828 1.00 95.56 621 ARG A O 1
ATOM 4836 N N . PHE A 1 622 ? -21.865 -13.500 32.719 1.00 96.94 622 PHE A N 1
ATOM 4837 C CA . PHE A 1 622 ? -22.475 -12.246 32.275 1.00 96.94 622 PHE A CA 1
ATOM 4838 C C . PHE A 1 622 ? -23.914 -12.518 31.793 1.00 96.94 622 PHE A C 1
ATOM 4840 O O . PHE A 1 622 ? -24.141 -13.208 30.801 1.00 96.94 622 PHE A O 1
ATOM 4847 N N . ASP A 1 623 ? -24.908 -12.049 32.550 1.00 97.94 623 ASP A N 1
ATOM 4848 C CA . ASP A 1 623 ? -26.322 -12.379 32.326 1.00 97.94 623 ASP A CA 1
ATOM 4849 C C . ASP A 1 623 ? -27.018 -11.404 31.367 1.00 97.94 623 ASP A C 1
ATOM 4851 O O . ASP A 1 623 ? -27.846 -11.820 30.559 1.00 97.94 623 ASP A O 1
ATOM 4855 N N . HIS A 1 624 ? -26.730 -10.104 31.488 1.00 98.50 624 HIS A N 1
ATOM 4856 C CA . HIS A 1 624 ? -27.365 -9.038 30.704 1.00 98.50 624 HIS A CA 1
ATOM 4857 C C . HIS A 1 624 ? -26.528 -7.758 30.754 1.00 98.50 624 HIS A C 1
ATOM 4859 O O . HIS A 1 624 ? -25.997 -7.417 31.814 1.00 98.50 624 HIS A O 1
ATOM 4865 N N . ALA A 1 625 ? -26.460 -7.038 29.636 1.00 98.62 625 ALA A N 1
ATOM 4866 C CA . ALA A 1 625 ? -25.984 -5.662 29.566 1.00 98.62 625 ALA A CA 1
ATOM 4867 C C . ALA A 1 625 ? -27.073 -4.753 28.967 1.00 98.62 625 ALA A C 1
ATOM 4869 O O . ALA A 1 625 ? -27.551 -4.998 27.863 1.00 98.62 625 ALA A O 1
ATOM 4870 N N . ASP A 1 626 ? -27.454 -3.698 29.682 1.00 98.75 626 ASP A N 1
ATOM 4871 C CA . ASP A 1 626 ? -28.247 -2.576 29.158 1.00 98.75 626 ASP A CA 1
ATOM 4872 C C . ASP A 1 626 ? -27.286 -1.400 28.951 1.00 98.75 626 ASP A C 1
ATOM 4874 O O . ASP A 1 626 ? -26.695 -0.896 29.913 1.00 98.75 626 ASP A O 1
ATOM 4878 N N . LEU A 1 627 ? -27.051 -1.050 27.685 1.00 98.75 627 LEU A N 1
ATOM 4879 C CA . LEU A 1 627 ? -26.030 -0.110 27.233 1.00 98.75 627 LEU A CA 1
ATOM 4880 C C . LEU A 1 627 ? -26.695 1.097 26.565 1.00 98.75 627 LEU A C 1
ATOM 4882 O O . LEU A 1 627 ? -27.223 1.003 25.458 1.00 98.75 627 LEU A O 1
ATOM 4886 N N . THR A 1 628 ? -26.645 2.258 27.214 1.00 98.75 628 THR A N 1
ATOM 4887 C CA . THR A 1 628 ? -27.034 3.536 26.605 1.00 98.75 628 THR A CA 1
ATOM 4888 C C . THR A 1 628 ? -25.802 4.322 26.187 1.00 98.75 628 THR A C 1
ATOM 4890 O O . THR A 1 628 ? -24.947 4.619 27.020 1.00 98.75 628 THR A O 1
ATOM 4893 N N . PHE A 1 629 ? -25.774 4.702 24.910 1.00 98.31 629 PHE A N 1
ATOM 4894 C CA . PHE A 1 629 ? -24.729 5.488 24.269 1.00 98.31 629 PHE A CA 1
ATOM 4895 C C . PHE A 1 629 ? -25.326 6.803 23.762 1.00 98.31 629 PHE A C 1
ATOM 4897 O O . PHE A 1 629 ? -26.143 6.811 22.842 1.00 98.31 629 PHE A O 1
ATOM 4904 N N . GLU A 1 630 ? -24.918 7.927 24.338 1.00 96.94 630 GLU A N 1
ATOM 4905 C CA . GLU A 1 630 ? -25.125 9.249 23.750 1.00 96.94 630 GLU A CA 1
ATOM 4906 C C . GLU A 1 630 ? -23.829 9.649 23.048 1.00 96.94 630 GLU A C 1
ATOM 4908 O O . GLU A 1 630 ? -22.826 9.942 23.698 1.00 96.94 630 GLU A O 1
ATOM 4913 N N . VAL A 1 631 ? -23.845 9.615 21.713 1.00 88.94 631 VAL A N 1
ATOM 4914 C CA . VAL A 1 631 ? -22.672 9.950 20.898 1.00 88.94 631 VAL A CA 1
ATOM 4915 C C . VAL A 1 631 ? -22.776 11.398 20.432 1.00 88.94 631 VAL A C 1
ATOM 4917 O O . VAL A 1 631 ? -23.843 11.838 19.992 1.00 88.94 631 VAL A O 1
ATOM 4920 N N . LEU A 1 632 ? -21.671 12.138 20.531 1.00 89.75 632 LEU A N 1
ATOM 4921 C CA . LEU A 1 632 ? -21.592 13.580 20.292 1.00 89.75 632 LEU A CA 1
ATOM 4922 C C . LEU A 1 632 ? -20.546 13.873 19.195 1.00 89.75 632 LEU A C 1
ATOM 4924 O O . LEU A 1 632 ? -19.405 14.211 19.506 1.00 89.75 632 LEU A O 1
ATOM 4928 N N . PRO A 1 633 ? -20.898 13.742 17.898 1.00 87.50 633 PRO A N 1
ATOM 4929 C CA . PRO A 1 633 ? -19.919 13.723 16.799 1.00 87.50 633 PRO A CA 1
ATOM 4930 C C . PRO A 1 633 ? -19.394 15.103 16.377 1.00 87.50 633 PRO A C 1
ATOM 4932 O O . PRO A 1 633 ? -18.585 15.194 15.456 1.00 87.50 633 PRO A O 1
ATOM 4935 N N . ASP A 1 634 ? -19.888 16.168 17.010 1.00 86.81 634 ASP A N 1
ATOM 4936 C CA . ASP A 1 634 ? -19.378 17.537 16.860 1.00 86.81 634 ASP A CA 1
ATOM 4937 C C . ASP A 1 634 ? -18.270 17.843 17.892 1.00 86.81 634 ASP A C 1
ATOM 4939 O O . ASP A 1 634 ? -17.620 18.883 17.817 1.00 86.81 634 ASP A O 1
ATOM 4943 N N . THR A 1 635 ? -18.073 16.943 18.865 1.00 88.62 635 THR A N 1
ATOM 4944 C CA . THR A 1 635 ? -17.085 17.020 19.956 1.00 88.62 635 THR A CA 1
ATOM 4945 C C . THR A 1 635 ? -16.383 15.674 20.189 1.00 88.62 635 THR A C 1
ATOM 4947 O O . THR A 1 635 ? -15.879 15.440 21.284 1.00 88.62 635 THR A O 1
ATOM 4950 N N . GLU A 1 636 ? -16.447 14.761 19.211 1.00 92.62 636 GLU A N 1
ATOM 4951 C CA . GLU A 1 636 ? -15.816 13.424 19.175 1.00 92.62 636 GLU A CA 1
ATOM 4952 C C . GLU A 1 636 ? -15.848 12.651 20.514 1.00 92.62 636 GLU A C 1
ATOM 4954 O O . GLU A 1 636 ? -14.892 12.009 20.944 1.00 92.62 636 GLU A O 1
ATOM 4959 N N . THR A 1 637 ? -16.996 12.721 21.196 1.00 94.38 637 THR A N 1
ATOM 4960 C CA . THR A 1 637 ? -17.182 12.267 22.585 1.00 94.38 637 THR A CA 1
ATOM 4961 C C . THR A 1 637 ? -18.328 11.268 22.721 1.00 94.38 637 THR A C 1
ATOM 4963 O O . THR A 1 637 ? -19.289 11.259 21.944 1.00 94.38 637 THR A O 1
ATOM 4966 N N . LEU A 1 638 ? -18.229 10.433 23.755 1.00 95.19 638 LEU A N 1
ATOM 4967 C CA . LEU A 1 638 ? -19.197 9.402 24.111 1.00 95.19 638 LEU A CA 1
ATOM 4968 C C . LEU A 1 638 ? -19.610 9.555 25.579 1.00 95.19 638 LEU A C 1
ATOM 4970 O O . LEU A 1 638 ? -18.764 9.519 26.471 1.00 95.19 638 LEU A O 1
ATOM 4974 N N . ASN A 1 639 ? -20.913 9.667 25.832 1.00 97.88 639 ASN A N 1
ATOM 4975 C CA . ASN A 1 639 ? -21.511 9.539 27.161 1.00 97.88 639 ASN A CA 1
ATOM 4976 C C . ASN A 1 639 ? -22.175 8.163 27.282 1.00 97.88 639 ASN A C 1
ATOM 4978 O O . ASN A 1 639 ? -22.964 7.768 26.422 1.00 97.88 639 ASN A O 1
ATOM 4982 N N . GLY A 1 640 ? -21.876 7.443 28.361 1.00 97.94 640 GLY A N 1
ATOM 4983 C CA . GLY A 1 640 ? -22.237 6.041 28.524 1.00 97.94 640 GLY A CA 1
ATOM 4984 C C . GLY A 1 640 ? -22.921 5.716 29.849 1.00 97.94 640 GLY A C 1
ATOM 4985 O O . GLY A 1 640 ? -22.525 6.162 30.930 1.00 97.94 640 GLY A O 1
ATOM 4986 N N . ILE A 1 641 ? -23.951 4.876 29.776 1.00 98.75 641 ILE A N 1
ATOM 4987 C CA . ILE A 1 641 ? -24.548 4.211 30.937 1.00 98.75 641 ILE A CA 1
ATOM 4988 C C . ILE A 1 641 ? -24.593 2.721 30.627 1.00 98.75 641 ILE A C 1
ATOM 4990 O O . ILE A 1 641 ? -25.289 2.312 29.704 1.00 98.75 641 ILE A O 1
ATOM 4994 N N . ALA A 1 642 ? -23.893 1.918 31.421 1.00 98.75 642 ALA A N 1
ATOM 4995 C CA . ALA A 1 642 ? -23.954 0.464 31.350 1.00 98.75 642 ALA A CA 1
ATOM 4996 C C . ALA A 1 642 ? -24.579 -0.084 32.635 1.00 98.75 642 ALA A C 1
ATOM 4998 O O . ALA A 1 642 ? -24.059 0.150 33.727 1.00 98.75 642 ALA A O 1
ATOM 4999 N N . THR A 1 643 ? -25.686 -0.815 32.524 1.00 98.81 643 THR A N 1
ATOM 5000 C CA . THR A 1 643 ? -26.263 -1.593 33.628 1.00 98.81 643 THR A CA 1
ATOM 5001 C C . THR A 1 643 ? -25.967 -3.062 33.369 1.00 98.81 643 THR A C 1
ATOM 5003 O O . THR A 1 643 ? -26.593 -3.693 32.522 1.00 98.81 643 THR A O 1
ATOM 5006 N N . LEU A 1 644 ? -24.965 -3.584 34.071 1.00 98.69 644 LEU A N 1
ATOM 5007 C CA . LEU A 1 644 ? -24.397 -4.905 33.837 1.00 98.69 644 LEU A CA 1
ATOM 5008 C C . LEU A 1 644 ? -24.820 -5.860 34.946 1.00 98.69 644 LEU A C 1
ATOM 5010 O O . LEU A 1 644 ? -24.605 -5.588 36.130 1.00 98.69 644 LEU A O 1
ATOM 5014 N N . ARG A 1 645 ? -25.410 -6.991 34.570 1.00 98.62 645 ARG A N 1
ATOM 5015 C CA . ARG A 1 645 ? -25.817 -8.042 35.499 1.00 98.62 645 ARG A CA 1
ATOM 5016 C C . ARG A 1 645 ? -24.899 -9.247 35.373 1.00 98.62 645 ARG A C 1
ATOM 5018 O O . ARG A 1 645 ? -24.751 -9.809 34.289 1.00 98.62 645 ARG A O 1
ATOM 5025 N N . PHE A 1 646 ? -24.377 -9.700 36.507 1.00 98.31 646 PHE A N 1
ATOM 5026 C CA . PHE A 1 646 ? -23.578 -10.915 36.603 1.00 98.31 646 PHE A CA 1
ATOM 5027 C C . PHE A 1 646 ? -24.168 -11.889 37.627 1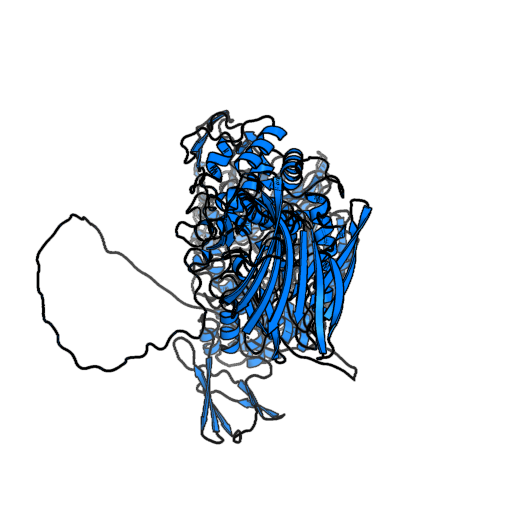.00 98.31 646 PHE A C 1
ATOM 5029 O O . PHE A 1 646 ? -24.817 -11.481 38.592 1.00 98.31 646 PHE A O 1
ATOM 5036 N N . THR A 1 647 ? -23.873 -13.176 37.463 1.00 98.19 647 THR A N 1
ATOM 5037 C CA . THR A 1 647 ? -24.052 -14.201 38.499 1.00 98.19 647 THR A CA 1
ATOM 5038 C C . THR A 1 647 ? -22.704 -14.823 38.831 1.00 98.19 647 THR A C 1
ATOM 5040 O O . THR A 1 647 ? -21.988 -15.273 37.937 1.00 98.19 647 THR A O 1
ATOM 5043 N N . ALA A 1 648 ? -22.366 -14.869 40.115 1.00 97.75 648 ALA A N 1
ATOM 5044 C CA . ALA A 1 648 ? -21.108 -15.419 40.591 1.00 97.75 648 ALA A CA 1
ATOM 5045 C C . ALA A 1 648 ? -21.103 -16.959 40.521 1.00 97.75 648 ALA A C 1
ATOM 5047 O O . ALA A 1 648 ? -22.046 -17.626 40.951 1.00 97.75 648 ALA A O 1
ATOM 5048 N N . THR A 1 649 ? -20.030 -17.541 39.988 1.00 97.00 649 THR A N 1
ATOM 5049 C CA . THR A 1 649 ? -19.799 -18.998 39.900 1.00 97.00 649 THR A CA 1
ATOM 5050 C C . THR A 1 649 ? -18.880 -19.509 41.016 1.00 97.00 649 THR A C 1
ATOM 5052 O O . THR A 1 649 ? -18.918 -20.690 41.360 1.00 97.00 649 THR A O 1
ATOM 5055 N N . ALA A 1 650 ? -18.112 -18.609 41.633 1.00 96.44 650 ALA A N 1
ATOM 5056 C CA . ALA A 1 650 ? -17.276 -18.812 42.815 1.00 96.44 650 ALA A CA 1
ATOM 5057 C C . ALA A 1 650 ? -17.398 -17.580 43.748 1.00 96.44 650 ALA A C 1
ATOM 5059 O O . ALA A 1 650 ? -18.094 -16.631 43.394 1.00 96.44 650 ALA A O 1
ATOM 5060 N N . PRO A 1 651 ? -16.788 -17.555 44.949 1.00 96.62 651 PRO A N 1
ATOM 5061 C CA . PRO A 1 651 ? -16.847 -16.373 45.812 1.00 96.62 651 PRO A CA 1
ATOM 5062 C C . PRO A 1 651 ? -16.114 -15.158 45.216 1.00 96.62 651 PRO A C 1
ATOM 5064 O O . PRO A 1 651 ? -14.951 -15.276 44.833 1.00 96.62 651 PRO A O 1
ATOM 5067 N N . VAL A 1 652 ? -16.761 -13.986 45.192 1.00 96.88 652 VAL A N 1
ATOM 5068 C CA . VAL A 1 652 ? -16.230 -12.746 44.584 1.00 96.88 652 VAL A CA 1
ATOM 5069 C C . VAL A 1 652 ? -16.385 -11.561 45.539 1.00 96.88 652 VAL A C 1
ATOM 5071 O O . VAL A 1 652 ? -17.477 -11.296 46.033 1.00 96.88 652 VAL A O 1
ATOM 5074 N N . ALA A 1 653 ? -15.302 -10.817 45.784 1.00 96.88 653 ALA A N 1
ATOM 5075 C CA . ALA A 1 653 ? -15.304 -9.597 46.611 1.00 96.88 653 ALA A CA 1
ATOM 5076 C C . ALA A 1 653 ? -15.054 -8.298 45.813 1.00 96.88 653 ALA A C 1
ATOM 5078 O O . ALA A 1 653 ? -15.288 -7.201 46.326 1.00 96.88 653 ALA A O 1
ATOM 5079 N N . THR A 1 654 ? -14.600 -8.429 44.566 1.00 97.69 654 THR A N 1
ATOM 5080 C CA . THR A 1 654 ? -14.273 -7.334 43.650 1.00 97.69 654 THR A CA 1
ATOM 5081 C C . THR A 1 654 ? -14.715 -7.745 42.250 1.00 97.69 654 THR A C 1
ATOM 5083 O O . THR A 1 654 ? -14.348 -8.831 41.810 1.00 97.69 654 THR A O 1
ATOM 5086 N N . LEU A 1 655 ? -15.473 -6.906 41.545 1.00 97.88 655 LEU A N 1
ATOM 5087 C CA . LEU A 1 655 ? -15.689 -7.076 40.104 1.00 97.88 655 LEU A CA 1
ATOM 5088 C C . LEU A 1 655 ? -14.498 -6.469 39.361 1.00 97.88 655 LEU A C 1
ATOM 5090 O O . LEU A 1 655 ? -14.070 -5.369 39.708 1.00 97.88 655 LEU A O 1
ATOM 5094 N N . LEU A 1 656 ? -13.980 -7.169 38.353 1.00 97.31 656 LEU A N 1
ATOM 5095 C CA . LEU A 1 656 ? -12.986 -6.645 37.416 1.00 97.31 656 LEU A CA 1
ATOM 5096 C C . LEU A 1 656 ? -13.638 -6.592 36.034 1.00 97.31 656 LEU A C 1
ATOM 5098 O O . LEU A 1 656 ? -13.919 -7.634 35.447 1.00 97.31 656 LEU A O 1
ATOM 5102 N N . ILE A 1 657 ? -13.918 -5.385 35.561 1.00 97.19 657 ILE A N 1
ATOM 5103 C CA . ILE A 1 657 ? -14.608 -5.107 34.297 1.00 97.19 657 ILE A CA 1
ATOM 5104 C C . ILE A 1 657 ? -13.628 -4.318 33.435 1.00 97.19 657 ILE A C 1
ATOM 5106 O O . ILE A 1 657 ? -12.990 -3.394 33.936 1.00 97.19 657 ILE A O 1
ATOM 5110 N N . ASP A 1 658 ? -13.471 -4.689 32.177 1.00 97.12 658 ASP A N 1
ATOM 5111 C CA . ASP A 1 658 ? -12.578 -3.988 31.256 1.00 97.12 658 ASP A CA 1
ATOM 5112 C C . ASP A 1 658 ? -13.313 -2.748 30.723 1.00 97.12 658 ASP A C 1
ATOM 5114 O O . ASP A 1 658 ? -14.493 -2.825 30.382 1.00 97.12 658 ASP A O 1
ATOM 5118 N N . LEU A 1 659 ? -12.664 -1.584 30.776 1.00 97.44 659 LEU A N 1
ATOM 5119 C CA . LEU A 1 659 ? -13.171 -0.294 30.293 1.00 97.44 659 LEU A CA 1
ATOM 5120 C C . LEU A 1 659 ? -11.982 0.652 30.128 1.00 97.44 659 LEU A C 1
ATOM 5122 O O . LEU A 1 659 ? -11.316 0.943 31.126 1.00 97.44 659 LEU A O 1
ATOM 5126 N N . ASP A 1 660 ? -11.750 1.209 28.942 1.00 96.19 660 ASP A N 1
ATOM 5127 C CA . ASP A 1 660 ? -10.601 2.087 28.744 1.00 96.19 660 ASP A CA 1
ATOM 5128 C C . ASP A 1 660 ? -10.649 3.344 29.636 1.00 96.19 660 ASP A C 1
ATOM 5130 O O . ASP A 1 660 ? -11.696 3.938 29.917 1.00 96.19 660 ASP A O 1
ATOM 5134 N N . ARG A 1 661 ? -9.471 3.784 30.088 1.00 95.19 661 ARG A N 1
ATOM 5135 C CA . ARG A 1 661 ? -9.330 4.925 31.004 1.00 95.19 661 ARG A CA 1
ATOM 5136 C C . ARG A 1 661 ? -9.778 6.264 30.407 1.00 95.19 661 ARG A C 1
ATOM 5138 O O . ARG A 1 661 ? -10.028 7.193 31.176 1.00 95.19 661 ARG A O 1
ATOM 5145 N N . ASN A 1 662 ? -9.842 6.390 29.077 1.00 95.62 662 ASN A N 1
ATOM 5146 C CA . ASN A 1 662 ? -10.271 7.618 28.405 1.00 95.62 662 ASN A CA 1
ATOM 5147 C C . ASN A 1 662 ? -11.801 7.816 28.480 1.00 95.62 662 ASN A C 1
ATOM 5149 O O . ASN A 1 662 ? -12.316 8.873 28.112 1.00 95.62 662 ASN A O 1
ATOM 5153 N N . LEU A 1 663 ? -12.508 6.859 29.099 1.00 97.19 663 LEU A N 1
ATOM 5154 C CA . LEU A 1 663 ? -13.911 6.937 29.504 1.00 97.19 663 LEU A CA 1
ATOM 5155 C C . LEU A 1 663 ? -14.073 7.006 31.045 1.00 97.19 663 LEU A C 1
ATOM 5157 O O . LEU A 1 663 ? -14.541 6.048 31.669 1.00 97.19 663 LEU A O 1
ATOM 5161 N N . PRO A 1 664 ? -13.711 8.132 31.703 1.00 96.38 664 PRO A N 1
ATOM 5162 C CA . PRO A 1 664 ? -13.856 8.328 33.145 1.00 96.38 664 PRO A CA 1
ATOM 5163 C C . PRO A 1 664 ? -15.200 7.884 33.742 1.00 96.38 664 PRO A C 1
ATOM 5165 O O . PRO A 1 664 ? -16.267 8.399 33.405 1.00 96.38 664 PRO A O 1
ATOM 5168 N N . VAL A 1 665 ? -15.137 6.976 34.720 1.00 97.94 665 VAL A N 1
ATOM 5169 C CA . VAL A 1 665 ? -16.305 6.532 35.495 1.00 97.94 665 VAL A CA 1
ATOM 5170 C C . VAL A 1 665 ? -16.664 7.574 36.553 1.00 97.94 665 VAL A C 1
ATOM 5172 O O . VAL A 1 665 ? -15.910 7.802 37.502 1.00 97.94 665 VAL A O 1
ATOM 5175 N N . THR A 1 666 ? -17.845 8.174 36.416 1.00 97.50 666 THR A N 1
ATOM 5176 C CA . THR A 1 666 ? -18.341 9.254 37.284 1.00 97.50 666 THR A CA 1
ATOM 5177 C C . THR A 1 666 ? -19.210 8.750 38.436 1.00 97.50 666 THR A C 1
ATOM 5179 O O . THR A 1 666 ? -19.216 9.357 39.507 1.00 97.50 666 THR A O 1
ATOM 5182 N N . ALA A 1 667 ? -19.919 7.630 38.258 1.00 98.19 667 ALA A N 1
ATOM 5183 C CA . ALA A 1 667 ? -20.732 7.013 39.304 1.00 98.19 667 ALA A CA 1
ATOM 5184 C C . ALA A 1 667 ? -20.882 5.498 39.109 1.00 98.19 667 ALA A C 1
ATOM 5186 O O . ALA A 1 667 ? -21.042 5.024 37.985 1.00 98.19 667 ALA A O 1
ATOM 5187 N N . ILE A 1 668 ? -20.917 4.756 40.220 1.00 98.69 668 ILE A N 1
ATOM 5188 C CA . ILE A 1 668 ? -21.258 3.328 40.252 1.00 98.69 668 ILE A CA 1
ATOM 5189 C C . ILE A 1 668 ? -22.335 3.086 41.313 1.00 98.69 668 ILE A C 1
ATOM 5191 O O . ILE A 1 668 ? -22.216 3.566 42.445 1.00 98.69 668 ILE A O 1
ATOM 5195 N N . THR A 1 669 ? -23.361 2.303 40.974 1.00 98.44 669 THR A N 1
ATOM 5196 C CA . THR A 1 669 ? -24.243 1.668 41.965 1.00 98.44 669 THR A CA 1
ATOM 5197 C C . THR A 1 669 ? -24.155 0.145 41.867 1.00 98.44 669 THR A C 1
ATOM 5199 O O . THR A 1 669 ? -24.034 -0.408 40.775 1.00 98.44 669 THR A O 1
ATOM 5202 N N . ILE A 1 670 ? -24.204 -0.527 43.019 1.00 98.25 670 ILE A N 1
ATOM 5203 C CA . ILE A 1 670 ? -24.301 -1.985 43.148 1.00 98.25 670 ILE A CA 1
ATOM 5204 C C . ILE A 1 670 ? -25.673 -2.297 43.738 1.00 98.25 670 ILE A C 1
ATOM 5206 O O . ILE A 1 670 ? -25.996 -1.826 44.829 1.00 98.25 670 ILE A O 1
ATOM 5210 N N . ASP A 1 671 ? -26.500 -3.028 42.992 1.00 96.81 671 ASP A N 1
ATOM 5211 C CA . ASP A 1 671 ? -27.876 -3.395 43.361 1.00 96.81 671 ASP A CA 1
ATOM 5212 C C . ASP A 1 671 ? -28.709 -2.182 43.826 1.00 96.81 671 ASP A C 1
ATOM 5214 O O . ASP A 1 671 ? -29.411 -2.199 44.837 1.00 96.81 671 ASP A O 1
ATOM 5218 N N . GLY A 1 672 ? -28.565 -1.070 43.096 1.00 95.50 672 GLY A N 1
ATOM 5219 C CA . GLY A 1 672 ? -29.207 0.215 43.392 1.00 95.50 672 GLY A CA 1
ATOM 5220 C C . GLY A 1 672 ? -28.530 1.052 44.487 1.00 95.50 672 GLY A C 1
ATOM 5221 O O . GLY A 1 672 ? -28.826 2.240 44.597 1.00 95.50 672 GLY A O 1
ATOM 5222 N N . THR A 1 673 ? -27.588 0.492 45.251 1.00 96.69 673 THR A N 1
ATOM 5223 C CA . THR A 1 673 ? -26.848 1.197 46.311 1.00 96.69 673 THR A CA 1
ATOM 5224 C C . THR A 1 673 ? -25.651 1.958 45.725 1.00 96.69 673 THR A C 1
ATOM 5226 O O . THR A 1 673 ? -24.771 1.321 45.141 1.00 96.69 673 THR A O 1
ATOM 5229 N N . PRO A 1 674 ? -25.558 3.295 45.863 1.00 97.50 674 PRO A N 1
ATOM 5230 C CA . PRO A 1 674 ? -24.395 4.051 45.398 1.00 97.50 674 PRO A CA 1
ATOM 5231 C C . PRO A 1 674 ? -23.117 3.692 46.161 1.00 97.50 674 PRO A C 1
ATOM 5233 O O . PRO A 1 674 ? -23.128 3.586 47.388 1.00 97.50 674 PRO A O 1
ATOM 5236 N N . LEU A 1 675 ? -22.007 3.553 45.437 1.00 97.25 675 LEU A N 1
ATOM 5237 C CA . LEU A 1 675 ? -20.680 3.380 46.027 1.00 97.25 675 LEU A CA 1
ATOM 5238 C C . LEU A 1 675 ? -19.995 4.734 46.283 1.00 97.25 675 LEU A C 1
ATOM 5240 O O . LEU A 1 675 ? -20.287 5.735 45.628 1.00 97.25 675 LEU A O 1
ATOM 5244 N N . THR A 1 676 ? -19.026 4.765 47.201 1.00 94.75 676 THR A N 1
ATOM 5245 C CA . THR A 1 676 ? -18.093 5.900 47.327 1.00 94.75 676 THR A CA 1
ATOM 5246 C C . THR A 1 676 ? -16.977 5.792 46.280 1.00 94.75 676 THR A C 1
ATOM 5248 O O . THR A 1 676 ? -16.547 4.671 46.010 1.00 94.75 676 THR A O 1
ATOM 5251 N N . PRO A 1 677 ? -16.408 6.902 45.762 1.00 91.19 677 PRO A N 1
ATOM 5252 C CA . PRO A 1 677 ? -15.313 6.854 44.777 1.00 91.19 677 PRO A CA 1
ATOM 5253 C C . PRO A 1 677 ? -14.067 6.069 45.215 1.00 91.19 677 PRO A C 1
ATOM 5255 O O . PRO A 1 677 ? -13.331 5.557 44.387 1.00 91.19 677 PRO A O 1
ATOM 5258 N N . THR A 1 678 ? -13.845 5.910 46.523 1.00 94.62 678 THR A N 1
ATOM 5259 C CA . THR A 1 678 ? -12.793 5.050 47.097 1.00 94.62 678 THR A CA 1
ATOM 5260 C C . THR A 1 678 ? -13.066 3.544 46.980 1.00 94.62 678 THR A C 1
ATOM 5262 O O . THR A 1 678 ? -12.223 2.741 47.377 1.00 94.62 678 THR A O 1
ATOM 5265 N N . SER A 1 679 ? -14.238 3.151 46.477 1.00 96.56 679 SER A N 1
ATOM 5266 C CA . SER A 1 679 ? -14.643 1.754 46.276 1.00 96.56 679 SER A CA 1
ATOM 5267 C C . SER A 1 679 ? -14.320 1.233 44.873 1.00 96.56 679 SER A C 1
ATOM 5269 O O . SER A 1 679 ? -14.503 0.041 44.635 1.00 96.56 679 SER A O 1
ATOM 5271 N N . TRP A 1 680 ? -13.848 2.078 43.949 1.00 97.69 680 TRP A N 1
ATOM 5272 C CA . TRP A 1 680 ? -13.422 1.642 42.619 1.00 97.69 680 TRP A CA 1
ATOM 5273 C C . TRP A 1 680 ? -12.122 2.305 42.153 1.00 97.69 680 TRP A C 1
ATOM 5275 O O . TRP A 1 680 ? -11.667 3.296 42.723 1.00 97.69 680 TRP A O 1
ATOM 5285 N N . SER A 1 681 ? -11.494 1.735 41.126 1.00 97.25 681 SER A N 1
ATOM 5286 C CA . SER A 1 681 ? -10.298 2.293 40.490 1.00 97.25 681 SER A CA 1
ATOM 5287 C C . SER A 1 681 ? -10.185 1.818 39.043 1.00 97.25 681 SER A C 1
ATOM 5289 O O . SER A 1 681 ? -10.471 0.655 38.770 1.00 97.25 681 SER A O 1
ATOM 5291 N N . ASN A 1 682 ? -9.768 2.700 38.130 1.00 96.31 682 ASN A N 1
ATOM 5292 C CA . ASN A 1 682 ? -9.469 2.353 36.737 1.00 96.31 682 ASN A CA 1
ATOM 5293 C C . ASN A 1 682 ? -8.294 3.186 36.163 1.00 96.31 682 ASN A C 1
ATOM 5295 O O . ASN A 1 682 ? -8.510 4.070 35.335 1.00 96.31 682 ASN A O 1
ATOM 5299 N N . PRO A 1 683 ? -7.049 2.985 36.635 1.00 93.12 683 PRO A N 1
ATOM 5300 C CA . PRO A 1 683 ? -5.879 3.690 36.103 1.00 93.12 683 PRO A CA 1
ATOM 5301 C C . PRO A 1 683 ? -5.324 3.055 34.815 1.00 93.12 683 PRO A C 1
ATOM 5303 O O . PRO A 1 683 ? -4.575 3.702 34.082 1.00 93.12 683 PRO A O 1
ATOM 5306 N N . GLU A 1 684 ? -5.658 1.786 34.568 1.00 91.31 684 GLU A N 1
ATOM 5307 C CA . GLU A 1 684 ? -4.998 0.918 33.587 1.00 91.31 684 GLU A CA 1
ATOM 5308 C C . GLU A 1 684 ? -5.938 0.378 32.496 1.00 91.31 684 GLU A C 1
ATOM 5310 O O . GLU A 1 684 ? -5.448 -0.311 31.620 1.00 91.31 684 GLU A O 1
ATOM 5315 N N . GLY A 1 685 ? -7.240 0.685 32.480 1.00 93.62 685 GLY A N 1
ATOM 5316 C CA . GLY A 1 685 ? -8.200 0.094 31.523 1.00 93.62 685 GLY A CA 1
ATOM 5317 C C . GLY A 1 685 ? -8.990 -1.097 32.091 1.00 93.62 685 GLY A C 1
ATOM 5318 O O . GLY A 1 685 ? -9.863 -1.656 31.442 1.00 93.62 685 GLY A O 1
ATOM 5319 N N . ARG A 1 686 ? -8.727 -1.476 33.347 1.00 95.38 686 ARG A N 1
ATOM 5320 C CA . ARG A 1 686 ? -9.499 -2.477 34.094 1.00 95.38 686 ARG A CA 1
ATOM 5321 C C . ARG A 1 686 ? -10.112 -1.839 35.335 1.00 95.38 686 ARG A C 1
ATOM 5323 O O . ARG A 1 686 ? -9.430 -1.582 36.329 1.00 95.38 686 ARG A O 1
ATOM 5330 N N . LEU A 1 687 ? -11.417 -1.599 35.270 1.00 97.81 687 LEU A N 1
ATOM 5331 C CA . LEU A 1 687 ? -12.243 -1.080 36.349 1.00 97.81 687 LEU A CA 1
ATOM 5332 C C . LEU A 1 687 ? -12.421 -2.139 37.444 1.00 97.81 687 LEU A C 1
ATOM 5334 O O . LEU A 1 687 ? -13.233 -3.061 37.338 1.00 97.81 687 LEU A O 1
ATOM 5338 N N . ALA A 1 688 ? -11.682 -1.969 38.537 1.00 97.94 688 ALA A N 1
ATOM 5339 C CA . ALA A 1 688 ? -11.854 -2.748 39.752 1.00 97.94 688 ALA A CA 1
ATOM 5340 C C . ALA A 1 688 ? -12.919 -2.105 40.649 1.00 97.94 688 ALA A C 1
ATOM 5342 O O . ALA A 1 688 ? -12.753 -0.959 41.065 1.00 97.94 688 ALA A O 1
ATOM 5343 N N . ILE A 1 689 ? -13.985 -2.839 40.985 1.00 98.31 689 ILE A N 1
ATOM 5344 C CA . ILE A 1 689 ? -15.095 -2.384 41.838 1.00 98.31 689 ILE A CA 1
ATOM 5345 C C . ILE A 1 689 ? -15.179 -3.272 43.081 1.00 98.31 689 ILE A C 1
ATOM 5347 O O . ILE A 1 689 ? -15.580 -4.433 42.998 1.00 98.31 689 ILE A O 1
ATOM 5351 N N . ARG A 1 690 ? -14.834 -2.738 44.255 1.00 97.88 690 ARG A N 1
ATOM 5352 C CA . ARG A 1 690 ? -14.981 -3.439 45.537 1.00 97.88 690 ARG A CA 1
ATOM 5353 C C . ARG A 1 690 ? -16.460 -3.521 45.917 1.00 97.88 690 ARG A C 1
ATOM 5355 O O . ARG A 1 690 ? -17.124 -2.496 46.060 1.00 97.88 690 ARG A O 1
ATOM 5362 N N . LEU A 1 691 ? -16.960 -4.733 46.141 1.00 96.81 691 LEU A N 1
ATOM 5363 C CA . LEU A 1 691 ? -18.362 -4.950 46.491 1.00 96.81 691 LEU A CA 1
ATOM 5364 C C . LEU A 1 691 ? -18.646 -4.617 47.973 1.00 96.81 691 LEU A C 1
ATOM 5366 O O . LEU A 1 691 ? -17.783 -4.849 48.828 1.00 96.81 691 LEU A O 1
ATOM 5370 N N . PRO A 1 692 ? -19.855 -4.119 48.321 1.00 93.75 692 PRO A N 1
ATOM 5371 C CA . PRO A 1 692 ? -20.248 -3.866 49.716 1.00 93.75 692 PRO A CA 1
ATOM 5372 C C . PRO A 1 692 ? -20.264 -5.130 50.588 1.00 93.75 692 PRO A C 1
ATOM 5374 O O . PRO A 1 692 ? -20.054 -5.064 51.798 1.00 93.75 692 PRO A O 1
ATOM 5377 N N . HIS A 1 693 ? -20.514 -6.282 49.967 1.00 92.19 693 HIS A N 1
ATOM 5378 C CA . HIS A 1 693 ? -20.451 -7.612 50.558 1.00 92.19 693 HIS A CA 1
ATOM 5379 C C . HIS A 1 693 ? -19.865 -8.583 49.523 1.00 92.19 693 HIS A C 1
ATOM 5381 O O . HIS A 1 693 ? -20.004 -8.364 48.323 1.00 92.19 693 HIS A O 1
ATOM 5387 N N . ALA A 1 694 ? -19.195 -9.647 49.973 1.00 94.19 694 ALA A N 1
ATOM 5388 C CA . ALA A 1 694 ? -18.688 -10.668 49.060 1.00 94.19 694 ALA A CA 1
ATOM 5389 C C . ALA A 1 694 ? -19.821 -11.611 48.622 1.00 94.19 694 ALA A C 1
ATOM 5391 O O . ALA A 1 694 ? -20.553 -12.134 49.467 1.00 94.19 694 ALA A O 1
ATOM 5392 N N . LEU A 1 695 ? -19.920 -11.835 47.314 1.00 96.44 695 LEU A N 1
ATOM 5393 C CA . LEU A 1 695 ? -20.819 -12.797 46.683 1.00 96.44 695 LEU A CA 1
ATOM 5394 C C . LEU A 1 695 ? -20.324 -14.225 46.924 1.00 96.44 695 LEU A C 1
ATOM 5396 O O . LEU A 1 695 ? -19.123 -14.472 47.072 1.00 96.44 695 LEU A O 1
ATOM 5400 N N . LYS A 1 696 ? -21.250 -15.178 46.902 1.00 96.62 696 LYS A N 1
ATOM 5401 C CA . LYS A 1 696 ? -21.008 -16.623 46.860 1.00 96.62 696 LYS A CA 1
ATOM 5402 C C . LYS A 1 696 ? -21.408 -17.165 45.489 1.00 96.62 696 LYS A C 1
ATOM 5404 O O . LYS A 1 696 ? -22.148 -16.529 44.745 1.00 96.62 696 LYS A O 1
ATOM 5409 N N . ALA A 1 697 ? -20.981 -18.390 45.188 1.00 96.62 697 ALA A N 1
ATOM 5410 C CA . ALA A 1 697 ? -21.470 -19.114 44.021 1.00 96.62 697 ALA A CA 1
ATOM 5411 C C . ALA A 1 697 ? -23.011 -19.216 44.047 1.00 96.62 697 ALA A C 1
ATOM 5413 O O . ALA A 1 697 ? -23.576 -19.771 44.991 1.00 96.62 697 ALA A O 1
ATOM 5414 N N . GLY A 1 698 ? -23.667 -18.689 43.012 1.00 96.62 698 GLY A N 1
ATOM 5415 C CA . GLY A 1 698 ? -25.123 -18.609 42.875 1.00 96.62 698 GLY A CA 1
ATOM 5416 C C . GLY A 1 698 ? -25.733 -17.227 43.144 1.00 96.62 698 GLY A C 1
ATOM 5417 O O . GLY A 1 698 ? -26.861 -16.998 42.712 1.00 96.62 698 GLY A O 1
ATOM 5418 N N . ASP A 1 699 ? -25.015 -16.301 43.788 1.00 97.88 699 ASP A N 1
ATOM 5419 C CA . ASP A 1 699 ? -25.504 -14.935 44.013 1.00 97.88 699 ASP A CA 1
ATOM 5420 C C . ASP A 1 699 ? -25.423 -14.110 42.705 1.00 97.88 699 ASP A C 1
ATOM 5422 O O . ASP A 1 699 ? -24.441 -14.201 41.963 1.00 97.88 699 ASP A O 1
ATOM 5426 N N . SER A 1 700 ? -26.439 -13.287 42.414 1.00 97.00 700 SER A N 1
ATOM 5427 C CA . SER A 1 700 ? -26.400 -12.289 41.326 1.00 97.00 700 SER A CA 1
ATOM 5428 C C . SER A 1 700 ? -26.044 -10.899 41.859 1.00 97.00 700 SER A C 1
ATOM 5430 O O . SER A 1 700 ? -26.380 -10.573 42.994 1.00 97.00 700 SER A O 1
ATOM 5432 N N . VAL A 1 701 ? -25.450 -10.064 41.005 1.00 97.94 701 VAL A N 1
ATOM 5433 C CA . VAL A 1 701 ? -25.141 -8.649 41.264 1.00 97.94 701 VAL A CA 1
ATOM 5434 C C . VAL A 1 701 ? -25.454 -7.799 40.031 1.00 97.94 701 VAL A C 1
ATOM 5436 O O . VAL A 1 701 ? -25.256 -8.241 38.896 1.00 97.94 701 VAL A O 1
ATOM 5439 N N . THR A 1 702 ? -25.920 -6.571 40.246 1.00 98.56 702 THR A N 1
ATOM 5440 C CA . THR A 1 702 ? -26.168 -5.574 39.196 1.00 98.56 702 THR A CA 1
ATOM 5441 C C . THR A 1 702 ? -25.275 -4.357 39.413 1.00 98.56 702 THR A C 1
ATOM 5443 O O . THR A 1 702 ? -25.474 -3.604 40.367 1.00 98.56 702 THR A O 1
ATOM 5446 N N . ALA A 1 703 ? -24.307 -4.141 38.525 1.00 98.56 703 ALA A N 1
ATOM 5447 C CA . ALA A 1 703 ? -23.430 -2.977 38.525 1.00 98.56 703 ALA A CA 1
ATOM 5448 C C . ALA A 1 703 ? -23.906 -1.961 37.480 1.00 98.56 703 ALA A C 1
ATOM 5450 O O . ALA A 1 703 ? -23.819 -2.215 36.280 1.00 98.56 703 ALA A O 1
ATOM 5451 N N . ARG A 1 704 ? -24.397 -0.797 37.922 1.00 98.62 704 ARG A N 1
ATOM 5452 C CA . ARG A 1 704 ? -24.713 0.321 37.024 1.00 98.62 704 ARG A CA 1
ATOM 5453 C C . ARG A 1 704 ? -23.582 1.339 37.040 1.00 98.62 704 ARG A C 1
ATOM 5455 O O . ARG A 1 704 ? -23.382 2.019 38.046 1.00 98.62 704 ARG A O 1
ATOM 5462 N N . ILE A 1 705 ? -22.891 1.459 35.915 1.00 98.75 705 ILE A N 1
ATOM 5463 C CA . ILE A 1 705 ? -21.717 2.300 35.688 1.00 98.75 705 ILE A CA 1
ATOM 5464 C C . ILE A 1 705 ? -22.140 3.486 34.813 1.00 98.75 705 ILE A C 1
ATOM 5466 O O . ILE A 1 705 ? -22.746 3.296 33.758 1.00 98.75 705 ILE A O 1
ATOM 5470 N N . VAL A 1 706 ? -21.826 4.708 35.243 1.00 98.69 706 VAL A N 1
ATOM 5471 C CA . VAL A 1 706 ? -21.933 5.926 34.424 1.00 98.69 706 VAL A CA 1
ATOM 5472 C C . VAL A 1 706 ? -20.525 6.372 34.061 1.00 98.69 706 VAL A C 1
ATOM 5474 O O . VAL A 1 706 ? -19.702 6.590 34.953 1.00 98.69 706 VAL A O 1
ATOM 5477 N N . TYR A 1 707 ? -20.256 6.504 32.769 1.00 98.44 707 TYR A N 1
ATOM 5478 C CA . TYR A 1 707 ? -18.947 6.830 32.210 1.00 98.44 707 TYR A CA 1
ATOM 5479 C C . TYR A 1 707 ? -19.085 7.825 31.053 1.00 98.44 707 TYR A C 1
ATOM 5481 O O . TYR A 1 707 ? -20.181 8.036 30.536 1.00 98.44 707 TYR A O 1
ATOM 5489 N N . GLY A 1 708 ? -17.988 8.453 30.649 1.00 96.75 708 GLY A N 1
ATOM 5490 C CA . GLY A 1 708 ? -17.968 9.263 29.434 1.00 96.75 708 GLY A CA 1
ATOM 5491 C C . GLY A 1 708 ? -16.680 10.054 29.262 1.00 96.75 708 GLY A C 1
ATOM 5492 O O . GLY A 1 708 ? -16.000 10.362 30.242 1.00 96.75 708 GLY A O 1
ATOM 5493 N N . GLY A 1 709 ? -16.346 10.360 28.013 1.00 96.12 709 GLY A N 1
ATOM 5494 C CA . GLY A 1 709 ? -15.094 11.004 27.624 1.00 96.12 709 GLY A CA 1
ATOM 5495 C C . GLY A 1 709 ? -14.873 10.952 26.113 1.00 96.12 709 GLY A C 1
ATOM 5496 O O . GLY A 1 709 ? -15.810 10.696 25.354 1.00 96.12 709 GLY A O 1
ATOM 5497 N N . GLN A 1 710 ? -13.637 11.207 25.685 1.00 95.50 710 GLN A N 1
ATOM 5498 C CA . GLN A 1 710 ? -13.192 10.974 24.310 1.00 95.50 710 GLN A CA 1
ATOM 5499 C C . GLN A 1 710 ? -12.731 9.505 24.208 1.00 95.50 710 GLN A C 1
ATOM 5501 O O . GLN A 1 710 ? -11.707 9.169 24.803 1.00 95.50 710 GLN A O 1
ATOM 5506 N N . PRO A 1 711 ? -13.469 8.604 23.534 1.00 94.94 711 PRO A N 1
ATOM 5507 C CA . PRO A 1 711 ? -12.969 7.261 23.223 1.00 94.94 711 PRO A CA 1
ATOM 5508 C C . PRO A 1 711 ? -11.783 7.333 22.246 1.00 94.94 711 PRO A C 1
ATOM 5510 O O . PRO A 1 711 ? -11.615 8.327 21.541 1.00 94.94 711 PRO A O 1
ATOM 5513 N N . HIS A 1 712 ? -10.975 6.273 22.180 1.00 93.50 712 HIS A N 1
ATOM 5514 C CA . HIS A 1 712 ? -9.841 6.192 21.251 1.00 93.50 712 HIS A CA 1
ATOM 5515 C C . HIS A 1 712 ? -10.297 6.299 19.788 1.00 93.50 712 HIS A C 1
ATOM 5517 O O . HIS A 1 712 ? -11.309 5.702 19.419 1.00 93.50 712 HIS A O 1
ATOM 5523 N N . VAL A 1 713 ? -9.543 7.019 18.954 1.00 91.81 713 VAL A N 1
ATOM 5524 C CA . VAL A 1 713 ? -9.805 7.145 17.512 1.00 91.81 713 VAL A CA 1
ATOM 5525 C C . VAL A 1 713 ? -8.903 6.209 16.711 1.00 91.81 713 VAL A C 1
ATOM 5527 O O . VAL A 1 713 ? -7.679 6.307 16.795 1.00 91.81 713 VAL A O 1
ATOM 5530 N N . ALA A 1 714 ? -9.495 5.348 15.886 1.00 87.50 714 ALA A N 1
ATOM 5531 C CA . ALA A 1 714 ? -8.759 4.513 14.943 1.00 87.50 714 ALA A CA 1
ATOM 5532 C C . ALA A 1 714 ? -8.303 5.334 13.723 1.00 87.50 714 ALA A C 1
ATOM 5534 O O . ALA A 1 714 ? -9.056 6.141 13.179 1.00 87.50 714 ALA A O 1
ATOM 5535 N N . VAL A 1 715 ? -7.073 5.110 13.259 1.00 77.69 715 VAL A N 1
ATOM 5536 C CA . VAL A 1 715 ? -6.435 5.874 12.163 1.00 77.69 715 VAL A CA 1
ATOM 5537 C C . VAL A 1 715 ? -6.209 5.010 10.916 1.00 77.69 715 VAL A C 1
ATOM 5539 O O . VAL A 1 715 ? -6.007 5.530 9.818 1.00 77.69 715 VAL A O 1
ATOM 5542 N N . ARG A 1 716 ? -6.238 3.680 11.057 1.00 76.00 716 ARG A N 1
ATOM 5543 C CA . ARG A 1 716 ? -6.019 2.690 9.990 1.00 76.00 716 ARG A CA 1
ATOM 5544 C C . ARG A 1 716 ? -6.987 1.503 10.102 1.00 76.00 716 ARG A C 1
ATOM 5546 O O . ARG A 1 716 ? -6.634 0.398 9.688 1.00 76.00 716 ARG A O 1
ATOM 5553 N N . ALA A 1 717 ? -8.182 1.729 10.653 1.00 82.50 717 ALA A N 1
ATOM 5554 C CA . ALA A 1 717 ? -9.222 0.718 10.852 1.00 82.50 717 ALA A CA 1
ATOM 5555 C C . ALA A 1 717 ? -9.437 -0.186 9.612 1.00 82.50 717 ALA A C 1
ATOM 5557 O O . ALA A 1 717 ? -9.467 0.314 8.480 1.00 82.50 717 ALA A O 1
ATOM 5558 N N . PRO A 1 718 ? -9.600 -1.512 9.788 1.00 74.88 718 PRO A N 1
ATOM 5559 C CA . PRO A 1 718 ? -9.643 -2.249 11.060 1.00 74.88 718 PRO A CA 1
ATOM 5560 C C . PRO A 1 718 ? -8.257 -2.623 11.644 1.00 74.88 718 PRO A C 1
ATOM 5562 O O . PRO A 1 718 ? -8.180 -3.411 12.571 1.00 74.88 718 PRO A O 1
ATOM 5565 N N . TRP A 1 719 ? -7.138 -2.094 11.123 1.00 75.00 719 TRP A N 1
ATOM 5566 C CA . TRP A 1 719 ? -5.770 -2.468 11.559 1.00 75.00 719 TRP A CA 1
ATOM 5567 C C . TRP A 1 719 ? -5.212 -1.634 12.736 1.00 75.00 719 TRP A C 1
ATOM 5569 O O . TRP A 1 719 ? -4.019 -1.695 13.054 1.00 75.00 719 TRP A O 1
ATOM 5579 N N . ASP A 1 720 ? -6.059 -0.788 13.313 1.00 76.62 720 ASP A N 1
ATOM 5580 C CA . ASP A 1 720 ? -6.061 -0.327 14.702 1.00 76.62 720 ASP A CA 1
ATOM 5581 C C . ASP A 1 720 ? -7.520 0.015 15.069 1.00 76.62 720 ASP A C 1
ATOM 5583 O O . ASP A 1 720 ? -8.321 0.293 14.173 1.00 76.62 720 ASP A O 1
ATOM 5587 N N . ASP A 1 721 ? -7.873 -0.073 16.356 1.00 89.31 721 ASP A N 1
ATOM 5588 C CA . ASP A 1 721 ? -9.265 -0.036 16.830 1.00 89.31 721 ASP A CA 1
ATOM 5589 C C . ASP A 1 721 ? -9.665 1.267 17.533 1.00 89.31 721 ASP A C 1
ATOM 5591 O O . ASP A 1 721 ? -8.821 2.041 17.987 1.00 89.31 721 ASP A O 1
ATOM 5595 N N . GLY A 1 722 ? -10.978 1.499 17.632 1.00 92.94 722 GLY A N 1
ATOM 5596 C CA . GLY A 1 722 ? -11.575 2.697 18.220 1.00 92.94 722 GLY A CA 1
ATOM 5597 C C . GLY A 1 722 ? -12.799 3.202 17.454 1.00 92.94 722 GLY A C 1
ATOM 5598 O O . GLY A 1 722 ? -13.409 2.492 16.652 1.00 92.94 722 GLY A O 1
ATOM 5599 N N . MET A 1 723 ? -13.153 4.464 17.691 1.00 94.06 723 MET A N 1
ATOM 5600 C CA . MET A 1 723 ? -14.099 5.206 16.857 1.00 94.06 723 MET A CA 1
ATOM 5601 C C . MET A 1 723 ? -13.441 5.571 15.523 1.00 94.06 723 MET A C 1
ATOM 5603 O O . MET A 1 723 ? -12.308 6.050 15.496 1.00 94.06 723 MET A O 1
ATOM 5607 N N . VAL A 1 724 ? -14.178 5.434 14.424 1.00 93.62 724 VAL A N 1
ATOM 5608 C CA . VAL A 1 724 ? -13.761 5.885 13.088 1.00 93.62 724 VAL A CA 1
ATOM 5609 C C . VAL A 1 724 ? -14.577 7.123 12.715 1.00 93.62 724 VAL A C 1
ATOM 5611 O O . VAL A 1 724 ? -15.594 7.021 12.024 1.00 93.62 724 VAL A O 1
ATOM 5614 N N . TRP A 1 725 ? -14.184 8.297 13.217 1.00 89.38 725 TRP A N 1
ATOM 5615 C CA . TRP A 1 725 ? -14.864 9.558 12.901 1.00 89.38 725 TRP A CA 1
ATOM 5616 C C . TRP A 1 725 ? -14.607 9.971 11.447 1.00 89.38 725 TRP A C 1
ATOM 5618 O O . TRP A 1 725 ? -13.467 10.037 10.991 1.00 89.38 725 TRP A O 1
ATOM 5628 N N . SER A 1 726 ? -15.675 10.258 10.703 1.00 89.69 726 SER A N 1
ATOM 5629 C CA . SER A 1 726 ? -15.611 10.616 9.286 1.00 89.69 726 SER A CA 1
ATOM 5630 C C . SER A 1 726 ? -16.735 11.591 8.901 1.00 89.69 726 SER A C 1
ATOM 5632 O O . SER A 1 726 ? -17.563 12.012 9.724 1.00 89.69 726 SER A O 1
ATOM 5634 N N . LYS A 1 727 ? -16.764 11.980 7.626 1.00 89.31 727 LYS A N 1
ATOM 5635 C CA . LYS A 1 727 ? -17.860 12.712 6.983 1.00 89.31 727 LYS A CA 1
ATOM 5636 C C . LYS A 1 727 ? -18.161 12.061 5.632 1.00 89.31 727 LYS A C 1
ATOM 5638 O O . LYS A 1 727 ? -17.253 11.617 4.934 1.00 89.31 727 LYS A O 1
ATOM 5643 N N . THR A 1 728 ? -19.432 12.030 5.248 1.00 83.44 728 THR A N 1
ATOM 5644 C CA . THR A 1 728 ? -19.860 11.675 3.887 1.00 83.44 728 THR A CA 1
ATOM 5645 C C . THR A 1 728 ? -19.309 12.675 2.858 1.00 83.44 728 THR A C 1
ATOM 5647 O O . THR A 1 728 ? -18.942 13.793 3.233 1.00 83.44 728 THR A O 1
ATOM 5650 N N . PRO A 1 729 ? -19.323 12.360 1.546 1.00 80.00 729 PRO A N 1
ATOM 5651 C CA . PRO A 1 729 ? -18.837 13.274 0.503 1.00 80.00 729 PRO A CA 1
ATOM 5652 C C . PRO A 1 729 ? -19.520 14.656 0.442 1.00 80.00 729 PRO A C 1
ATOM 5654 O O . PRO A 1 729 ? -18.961 15.584 -0.135 1.00 80.00 729 PRO A O 1
ATOM 5657 N N . ASP A 1 730 ? -20.707 14.819 1.041 1.00 79.75 730 ASP A N 1
ATOM 5658 C CA . ASP A 1 730 ? -21.409 16.106 1.180 1.00 79.75 730 ASP A CA 1
ATOM 5659 C C . ASP A 1 730 ? -21.254 16.773 2.565 1.00 79.75 730 ASP A C 1
ATOM 5661 O O . ASP A 1 730 ? -21.932 17.756 2.868 1.00 79.75 730 ASP A O 1
ATOM 5665 N N . GLY A 1 731 ? -20.345 16.265 3.401 1.00 84.88 731 GLY A N 1
ATOM 5666 C CA . GLY A 1 731 ? -19.961 16.848 4.688 1.00 84.88 731 GLY A CA 1
ATOM 5667 C C . GLY A 1 731 ? -20.838 16.458 5.882 1.00 84.88 731 GLY A C 1
ATOM 5668 O O . GLY A 1 731 ? -20.604 16.958 6.985 1.00 84.88 731 GLY A O 1
ATOM 5669 N N . ARG A 1 732 ? -21.834 15.577 5.718 1.00 88.62 732 ARG A N 1
ATOM 5670 C CA . ARG A 1 732 ? -22.657 15.089 6.841 1.00 88.62 732 ARG A CA 1
ATOM 5671 C C . ARG A 1 732 ? -21.884 14.076 7.691 1.00 88.62 732 ARG A C 1
ATOM 5673 O O . ARG A 1 732 ? -21.072 13.306 7.195 1.00 88.62 732 ARG A O 1
ATOM 5680 N N . THR A 1 733 ? -22.154 14.072 8.993 1.00 92.19 733 THR A N 1
ATOM 5681 C CA . THR A 1 733 ? -21.540 13.156 9.968 1.00 92.19 733 THR A CA 1
ATOM 5682 C C . THR A 1 733 ? -21.747 11.683 9.612 1.00 92.19 733 THR A C 1
ATOM 5684 O O . THR A 1 733 ? -22.881 11.258 9.394 1.00 92.19 733 THR A O 1
ATOM 5687 N N . TRP A 1 734 ? -20.654 10.917 9.632 1.00 95.06 734 TRP A N 1
ATOM 5688 C CA . TRP A 1 734 ? -20.611 9.471 9.413 1.00 95.06 734 TRP A CA 1
ATOM 5689 C C . TRP A 1 734 ? -19.517 8.870 10.300 1.00 95.06 734 TRP A C 1
ATOM 5691 O O . TRP A 1 734 ? -18.398 9.369 10.295 1.00 95.06 734 TRP A O 1
ATOM 5701 N N . PHE A 1 735 ? -19.816 7.848 11.095 1.00 94.00 735 PHE A N 1
ATOM 5702 C CA . PHE A 1 735 ? -18.807 7.140 11.883 1.00 94.00 735 PHE A CA 1
ATOM 5703 C C . PHE A 1 735 ? -19.191 5.679 12.128 1.00 94.00 735 PHE A C 1
ATOM 5705 O O . PHE A 1 735 ? -20.356 5.290 11.996 1.00 94.00 735 PHE A O 1
ATOM 5712 N N . ALA A 1 736 ? -18.190 4.891 12.506 1.00 96.56 736 ALA A N 1
ATOM 5713 C CA . ALA A 1 736 ? -18.312 3.497 12.916 1.00 96.56 736 ALA A CA 1
ATOM 5714 C C . ALA A 1 736 ? -17.374 3.201 14.102 1.00 96.56 736 ALA A C 1
ATOM 5716 O O . ALA A 1 736 ? -16.689 4.100 14.597 1.00 96.56 736 ALA A O 1
ATOM 5717 N N . THR A 1 737 ? -17.339 1.944 14.537 1.00 95.94 737 THR A N 1
ATOM 5718 C CA . THR A 1 737 ? -16.437 1.410 15.569 1.00 95.94 737 THR A CA 1
ATOM 5719 C C . THR A 1 737 ? -15.740 0.159 15.054 1.00 95.94 737 THR A C 1
ATOM 5721 O O . THR A 1 737 ? -16.375 -0.625 14.353 1.00 95.94 737 THR A O 1
ATOM 5724 N N . THR A 1 738 ? -14.495 -0.074 15.466 1.00 93.38 738 THR A N 1
ATOM 5725 C CA . THR A 1 738 ? -13.871 -1.409 15.453 1.00 93.38 738 THR A CA 1
ATOM 5726 C C . THR A 1 738 ? -13.254 -1.697 16.825 1.00 93.38 738 THR A C 1
ATOM 5728 O O . THR A 1 738 ? -12.904 -0.764 17.555 1.00 93.38 738 THR A O 1
ATOM 5731 N N . SER A 1 739 ? -13.207 -2.974 17.216 1.00 92.38 739 SER A N 1
ATOM 5732 C CA . SER A 1 739 ? -12.862 -3.398 18.584 1.00 92.38 739 SER A CA 1
ATOM 5733 C C . SER A 1 739 ? -12.347 -4.843 18.691 1.00 92.38 739 SER A C 1
ATOM 5735 O O . SER A 1 739 ? -12.445 -5.442 19.760 1.00 92.38 739 SER A O 1
ATOM 5737 N N . GLU A 1 740 ? -11.851 -5.434 17.600 1.00 89.19 740 GLU A N 1
ATOM 5738 C CA . GLU A 1 740 ? -11.424 -6.844 17.584 1.00 89.19 740 GLU A CA 1
ATOM 5739 C C . GLU A 1 740 ? -10.071 -7.068 18.283 1.00 89.19 740 GLU A C 1
ATOM 5741 O O . GLU A 1 740 ? -9.960 -7.955 19.128 1.00 89.19 740 GLU A O 1
ATOM 5746 N N . GLY A 1 741 ? -9.045 -6.281 17.950 1.00 86.00 741 GLY A N 1
ATOM 5747 C CA . GLY A 1 741 ? -7.667 -6.523 18.385 1.00 86.00 741 GLY A CA 1
ATOM 5748 C C . GLY A 1 741 ? -7.279 -5.845 19.696 1.00 86.00 741 GLY A C 1
ATOM 5749 O O . GLY A 1 741 ? -6.568 -6.433 20.515 1.00 86.00 741 GLY A O 1
ATOM 5750 N N . TYR A 1 742 ? -7.767 -4.627 19.939 1.00 87.94 742 TYR A N 1
ATOM 5751 C CA . TYR A 1 742 ? -7.569 -3.957 21.234 1.00 87.94 742 TYR A CA 1
ATOM 5752 C C . TYR A 1 742 ? -8.614 -4.414 22.258 1.00 87.94 742 TYR A C 1
ATOM 5754 O O . TYR A 1 742 ? -8.247 -4.777 23.375 1.00 87.94 742 TYR A O 1
ATOM 5762 N N . GLY A 1 743 ? -9.884 -4.486 21.849 1.00 89.50 743 GLY A N 1
ATOM 5763 C CA . GLY A 1 743 ? -10.970 -5.035 22.656 1.00 89.50 743 GLY A CA 1
ATOM 5764 C C . GLY A 1 743 ? -12.242 -4.186 22.686 1.00 89.50 743 GLY A C 1
ATOM 5765 O O . GLY A 1 743 ? -12.301 -3.046 22.217 1.00 89.50 743 GLY A O 1
ATOM 5766 N N . CYS A 1 744 ? -13.288 -4.751 23.292 1.00 92.44 744 CYS A N 1
ATOM 5767 C CA . CYS A 1 744 ? -14.596 -4.105 23.473 1.00 92.44 744 CYS A CA 1
ATOM 5768 C C . CYS A 1 744 ? -14.575 -2.894 24.422 1.00 92.44 744 CYS A C 1
ATOM 5770 O O . CYS A 1 744 ? -15.478 -2.050 24.402 1.00 92.44 744 CYS A O 1
ATOM 5772 N N . ASP A 1 745 ? -13.540 -2.805 25.253 1.00 95.06 745 ASP A N 1
ATOM 5773 C CA . ASP A 1 745 ? -13.434 -1.873 26.367 1.00 95.06 745 ASP A CA 1
ATOM 5774 C C . ASP A 1 745 ? -13.184 -0.414 25.940 1.00 95.06 745 ASP A C 1
ATOM 5776 O O . ASP A 1 745 ? -13.422 0.513 26.721 1.00 95.06 745 ASP A O 1
ATOM 5780 N N . LEU A 1 746 ? -12.800 -0.203 24.676 1.00 95.19 746 LEU A N 1
ATOM 5781 C CA . LEU A 1 746 ? -12.603 1.099 24.031 1.00 95.19 746 LEU A CA 1
ATOM 5782 C C . LEU A 1 746 ? -13.840 2.008 24.027 1.00 95.19 746 LEU A C 1
ATOM 5784 O O . LEU A 1 746 ? -13.693 3.230 23.941 1.00 95.19 746 LEU A O 1
ATOM 5788 N N . PHE A 1 747 ? -15.049 1.436 24.087 1.00 95.38 747 PHE A N 1
ATOM 5789 C CA . PHE A 1 747 ? -16.295 2.211 24.097 1.00 95.38 747 PHE A CA 1
ATOM 5790 C C . PHE A 1 747 ? -17.378 1.704 25.061 1.00 95.38 747 PHE A C 1
ATOM 5792 O O . PHE A 1 747 ? -18.292 2.476 25.360 1.00 95.38 747 PHE A O 1
ATOM 5799 N N . TRP A 1 748 ? -17.304 0.475 25.600 1.00 97.12 748 TRP A N 1
ATOM 5800 C CA . TRP A 1 748 ? -18.264 0.002 26.610 1.00 97.12 748 TRP A CA 1
ATOM 5801 C C . TRP A 1 748 ? -17.649 -0.929 27.670 1.00 97.12 748 TRP A C 1
ATOM 5803 O O . TRP A 1 748 ? -16.709 -1.652 27.369 1.00 97.12 748 TRP A O 1
ATOM 5813 N N . PRO A 1 749 ? -18.163 -0.959 28.921 1.00 97.12 749 PRO A N 1
ATOM 5814 C CA . PRO A 1 749 ? -17.547 -1.745 29.983 1.00 97.12 749 PRO A CA 1
ATOM 5815 C C . PRO A 1 749 ? -17.925 -3.221 29.825 1.00 97.12 749 PRO A C 1
ATOM 5817 O O . PRO A 1 749 ? -19.103 -3.574 29.938 1.00 97.12 749 PRO A O 1
ATOM 5820 N N . CYS A 1 750 ? -16.940 -4.078 29.582 1.00 95.56 750 CYS A N 1
ATOM 5821 C CA . CYS A 1 750 ? -17.136 -5.461 29.160 1.00 95.56 750 CYS A CA 1
ATOM 5822 C C . CYS A 1 750 ? -16.254 -6.452 29.953 1.00 95.56 750 CYS A C 1
ATOM 5824 O O . CYS A 1 750 ? -15.699 -6.132 31.008 1.00 95.56 750 CYS A O 1
ATOM 5826 N N . LEU A 1 751 ? -16.179 -7.697 29.481 1.00 94.75 751 LEU A N 1
ATOM 5827 C CA . LEU A 1 751 ? -15.185 -8.684 29.906 1.00 94.75 751 LEU A CA 1
ATOM 5828 C C . LEU A 1 751 ? -14.391 -9.049 28.653 1.00 94.75 751 LEU A C 1
ATOM 5830 O O . LEU A 1 751 ? -14.871 -9.873 27.873 1.00 94.75 751 LEU A O 1
ATOM 5834 N N . ASP A 1 752 ? -13.240 -8.414 28.426 1.00 92.69 752 ASP A N 1
ATOM 5835 C CA . ASP A 1 752 ? -12.552 -8.510 27.135 1.00 92.69 752 ASP A CA 1
ATOM 5836 C C . ASP A 1 752 ? -11.789 -9.833 26.990 1.00 92.69 752 ASP A C 1
ATOM 5838 O O . ASP A 1 752 ? -10.622 -10.001 27.354 1.00 92.69 752 ASP A O 1
ATOM 5842 N N . PHE A 1 753 ? -12.529 -10.838 26.539 1.00 89.88 753 PHE A N 1
ATOM 5843 C CA . PHE A 1 753 ? -12.045 -12.170 26.234 1.00 89.88 753 PHE A CA 1
ATOM 5844 C C . PHE A 1 753 ? -13.125 -12.889 25.411 1.00 89.88 753 PHE A C 1
ATOM 5846 O O . PHE A 1 753 ? -14.295 -12.789 25.783 1.00 89.88 753 PHE A O 1
ATOM 5853 N N . PRO A 1 754 ? -12.789 -13.718 24.405 1.00 85.12 754 PRO A N 1
ATOM 5854 C CA . PRO A 1 754 ? -13.789 -14.393 23.568 1.00 85.12 754 PRO A CA 1
ATOM 5855 C C . PRO A 1 754 ? -14.866 -15.188 24.331 1.00 85.12 754 PRO A C 1
ATOM 5857 O O . PRO A 1 754 ? -16.001 -15.282 23.897 1.00 85.12 754 PRO A O 1
ATOM 5860 N N . THR A 1 755 ? -14.554 -15.722 25.519 1.00 88.44 755 THR A N 1
ATOM 5861 C CA . THR A 1 755 ? -15.534 -16.391 26.409 1.00 88.44 755 THR A CA 1
ATOM 5862 C C . THR A 1 755 ? -16.128 -15.470 27.493 1.00 88.44 755 THR A C 1
ATOM 5864 O O . THR A 1 755 ? -16.414 -15.912 28.612 1.00 88.44 755 THR A O 1
ATOM 5867 N N . GLY A 1 756 ? -16.233 -14.168 27.214 1.00 90.00 756 GLY A N 1
ATOM 5868 C CA . GLY A 1 756 ? -16.783 -13.113 28.079 1.00 90.00 756 GLY A CA 1
ATOM 5869 C C . GLY A 1 756 ? -18.227 -12.700 27.759 1.00 90.00 756 GLY A C 1
ATOM 5870 O O . GLY A 1 756 ? -18.755 -11.813 28.420 1.00 90.00 756 GLY A O 1
ATOM 5871 N N . GLU A 1 757 ? -18.858 -13.338 26.770 1.00 92.75 757 GLU A N 1
ATOM 5872 C CA . GLU A 1 757 ? -20.144 -12.952 26.167 1.00 92.75 757 GLU A CA 1
ATOM 5873 C C . GLU A 1 757 ? -21.308 -12.744 27.172 1.00 92.75 757 GLU A C 1
ATOM 5875 O O . GLU A 1 757 ? -21.587 -13.630 27.993 1.00 92.75 757 GLU A O 1
ATOM 5880 N N . PRO A 1 758 ? -22.057 -11.624 27.088 1.00 95.62 758 PRO A N 1
ATOM 5881 C CA . PRO A 1 758 ? -23.322 -11.432 27.800 1.00 95.62 758 PRO A CA 1
ATOM 5882 C C . PRO A 1 758 ? -24.478 -12.191 27.129 1.00 95.62 758 PRO A C 1
ATOM 5884 O O . PRO A 1 758 ? -24.717 -12.053 25.934 1.00 95.62 758 PRO A O 1
ATOM 5887 N N . ALA A 1 759 ? -25.290 -12.928 27.894 1.00 96.00 759 ALA A N 1
ATOM 5888 C CA . ALA A 1 759 ? -26.404 -13.704 27.318 1.00 96.00 759 ALA A CA 1
ATOM 5889 C C . ALA A 1 759 ? -27.505 -12.847 26.637 1.00 96.00 759 ALA A C 1
ATOM 5891 O O . ALA A 1 759 ? -28.246 -13.336 25.778 1.00 96.00 759 ALA A O 1
ATOM 5892 N N . LEU A 1 760 ? -27.613 -11.562 26.986 1.00 97.94 760 LEU A N 1
ATOM 5893 C CA . LEU A 1 760 ? -28.521 -10.582 26.382 1.00 97.94 760 LEU A CA 1
ATOM 5894 C C . LEU A 1 760 ? -27.856 -9.200 26.375 1.00 97.94 760 LEU A C 1
ATOM 5896 O O . LEU A 1 760 ? -27.258 -8.816 27.382 1.00 97.94 760 LEU A O 1
ATOM 5900 N N . VAL A 1 761 ? -28.032 -8.429 25.300 1.00 98.62 761 VAL A N 1
ATOM 5901 C CA . VAL A 1 761 ? -27.670 -7.004 25.259 1.00 98.62 761 VAL A CA 1
ATOM 5902 C C . VAL A 1 761 ? -28.837 -6.168 24.742 1.00 98.62 761 VAL A C 1
ATOM 5904 O O . VAL A 1 761 ? -29.422 -6.471 23.700 1.00 98.62 761 VAL A O 1
ATOM 5907 N N . ASP A 1 762 ? -29.155 -5.106 25.476 1.00 98.81 762 ASP A N 1
ATOM 5908 C CA . ASP A 1 762 ? -29.973 -3.979 25.031 1.00 98.81 762 ASP A CA 1
ATOM 5909 C C . ASP A 1 762 ? -29.050 -2.803 24.690 1.00 98.81 762 ASP A C 1
ATOM 5911 O O . ASP A 1 762 ? -28.168 -2.462 25.477 1.00 98.81 762 ASP A O 1
ATOM 5915 N N . ILE A 1 763 ? -29.232 -2.201 23.514 1.00 98.75 763 ILE A N 1
ATOM 5916 C CA . ILE A 1 763 ? -28.368 -1.140 22.977 1.00 98.75 763 ILE A CA 1
ATOM 5917 C C . ILE A 1 763 ? -29.236 0.079 22.653 1.00 98.75 763 ILE A C 1
ATOM 5919 O O . ILE A 1 763 ? -30.158 0.001 21.843 1.00 98.75 763 ILE A O 1
ATOM 5923 N N . HIS A 1 764 ? -28.933 1.225 23.257 1.00 98.69 764 HIS A N 1
ATOM 5924 C CA . HIS A 1 764 ? -29.707 2.458 23.129 1.00 98.69 764 HIS A CA 1
ATOM 5925 C C . HIS A 1 764 ? -2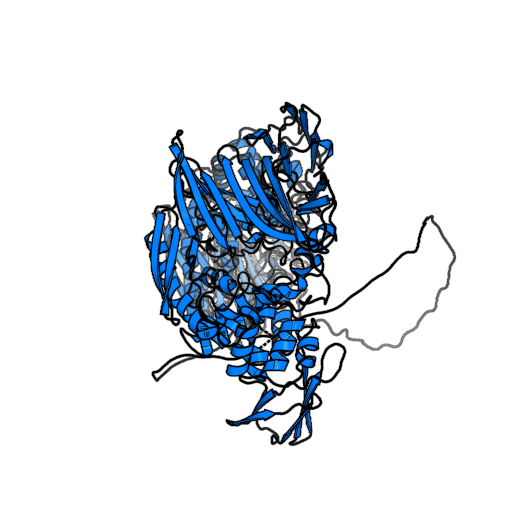8.821 3.594 22.599 1.00 98.69 764 HIS A C 1
ATOM 5927 O O . HIS A 1 764 ? -28.187 4.302 23.381 1.00 98.69 764 HIS A O 1
ATOM 5933 N N . ILE A 1 765 ? -28.781 3.782 21.275 1.00 98.56 765 ILE A N 1
ATOM 5934 C CA . ILE A 1 765 ? -27.906 4.770 20.619 1.00 98.56 765 ILE A CA 1
ATOM 5935 C C . ILE A 1 765 ? -28.671 6.078 20.381 1.00 98.56 765 ILE A C 1
ATOM 5937 O O . ILE A 1 765 ? -29.608 6.125 19.582 1.00 98.56 765 ILE A O 1
ATOM 5941 N N . ILE A 1 766 ? -28.285 7.149 21.072 1.00 98.25 766 ILE A N 1
ATOM 5942 C CA . ILE A 1 766 ? -28.842 8.499 20.927 1.00 98.25 766 ILE A CA 1
ATOM 5943 C C . ILE A 1 766 ? -27.971 9.287 19.946 1.00 98.25 766 ILE A C 1
ATOM 5945 O O . ILE A 1 766 ? -26.780 9.475 20.191 1.00 98.25 766 ILE A O 1
ATOM 5949 N N . VAL A 1 767 ? -28.577 9.772 18.856 1.00 96.44 767 VAL A N 1
ATOM 5950 C CA . VAL A 1 767 ? -27.877 10.469 17.761 1.00 96.44 767 VAL A CA 1
ATOM 5951 C C . VAL A 1 767 ? -28.539 11.798 17.365 1.00 96.44 767 VAL A C 1
ATOM 5953 O O . VAL A 1 767 ? -29.752 11.967 17.554 1.00 96.44 767 VAL A O 1
ATOM 5956 N N . PRO A 1 768 ? -27.770 12.747 16.787 1.00 94.31 768 PRO A N 1
ATOM 5957 C CA . PRO A 1 768 ? -28.292 13.973 16.186 1.00 94.31 768 PRO A CA 1
ATOM 5958 C C . PRO A 1 768 ? -29.458 13.763 15.209 1.00 94.31 768 PRO A C 1
ATOM 5960 O O . PRO A 1 768 ? -29.559 12.754 14.508 1.00 94.31 768 PRO A O 1
ATOM 5963 N N . LYS A 1 769 ? -30.342 14.764 15.142 1.00 93.06 769 LYS A N 1
ATOM 5964 C CA . LYS A 1 769 ? -31.549 14.749 14.309 1.00 93.06 769 LYS A CA 1
ATOM 5965 C C . LYS A 1 769 ? -31.222 14.503 12.831 1.00 93.06 769 LYS A C 1
ATOM 5967 O O . LYS A 1 769 ? -30.552 15.316 12.203 1.00 93.06 769 LYS A O 1
ATOM 5972 N N . GLY A 1 770 ? -31.800 13.447 12.260 1.00 91.50 770 GLY A N 1
ATOM 5973 C CA . GLY A 1 770 ? -31.673 13.111 10.837 1.00 91.50 770 GLY A CA 1
ATOM 5974 C C . GLY A 1 770 ? -30.576 12.094 10.510 1.00 91.50 770 GLY A C 1
ATOM 5975 O O . GLY A 1 770 ? -30.462 11.708 9.350 1.00 91.50 770 GLY A O 1
ATOM 5976 N N . LEU A 1 771 ? -29.817 11.629 11.506 1.00 96.12 771 LEU A N 1
ATOM 5977 C CA . LEU A 1 771 ? -28.938 10.466 11.376 1.00 96.12 771 LEU A CA 1
ATOM 5978 C C . LEU A 1 771 ? -29.685 9.179 11.772 1.00 96.12 771 LEU A C 1
ATOM 5980 O O . LEU A 1 771 ? -30.646 9.209 12.545 1.00 96.12 771 LEU A O 1
ATOM 5984 N N . LYS A 1 772 ? -29.228 8.040 11.251 1.00 97.88 772 LYS A N 1
ATOM 5985 C CA . LYS A 1 772 ? -29.654 6.697 11.663 1.00 97.88 772 LYS A CA 1
ATOM 5986 C C . LYS A 1 772 ? -28.522 5.995 12.403 1.00 97.88 772 LYS A C 1
ATOM 5988 O O . LYS A 1 772 ? -27.360 6.243 12.093 1.00 97.88 772 LYS A O 1
ATOM 5993 N N . ALA A 1 773 ? -28.873 5.094 13.319 1.00 98.06 773 ALA A N 1
ATOM 5994 C CA . ALA A 1 773 ? -27.921 4.283 14.075 1.00 98.06 773 ALA A CA 1
ATOM 5995 C C . ALA A 1 773 ? -28.239 2.775 13.967 1.00 98.06 773 ALA A C 1
ATOM 5997 O O . ALA A 1 773 ? -28.851 2.215 14.883 1.00 98.06 773 ALA A O 1
ATOM 5998 N N . PRO A 1 774 ? -27.924 2.119 12.833 1.00 98.31 774 PRO A N 1
ATOM 5999 C CA . PRO A 1 774 ? -28.023 0.668 12.694 1.00 98.31 774 PRO A CA 1
ATOM 6000 C C . PRO A 1 774 ? -26.999 -0.076 13.572 1.00 98.31 774 PRO A C 1
ATOM 6002 O O . PRO A 1 774 ? -25.823 0.277 13.623 1.00 98.31 774 PRO A O 1
ATOM 6005 N N . SER A 1 775 ? -27.459 -1.113 14.276 1.00 98.12 775 SER A N 1
ATOM 6006 C CA . SER A 1 775 ? -26.665 -1.868 15.258 1.00 98.12 775 SER A CA 1
ATOM 6007 C C . SER A 1 775 ? -27.150 -3.327 15.370 1.00 98.12 775 SER A C 1
ATOM 6009 O O . SER A 1 775 ? -27.914 -3.811 14.526 1.00 98.12 775 SER A O 1
ATOM 6011 N N . ASN A 1 776 ? -26.667 -4.067 16.366 1.00 98.06 776 ASN A N 1
ATOM 6012 C CA . ASN A 1 776 ? -26.823 -5.516 16.493 1.00 98.06 776 ASN A CA 1
ATOM 6013 C C . ASN A 1 776 ? -28.264 -5.956 16.798 1.00 98.06 776 ASN A C 1
ATOM 6015 O O . ASN A 1 776 ? -29.048 -5.263 17.442 1.00 98.06 776 ASN A O 1
ATOM 6019 N N . GLY A 1 777 ? -28.611 -7.159 16.354 1.00 97.44 777 GLY A N 1
ATOM 6020 C CA . GLY A 1 777 ? -29.891 -7.811 16.591 1.00 97.44 777 GLY A CA 1
ATOM 6021 C C . GLY A 1 777 ? -31.091 -7.064 16.023 1.00 97.44 777 GLY A C 1
ATOM 6022 O O . GLY A 1 777 ? -31.088 -6.626 14.870 1.00 97.44 777 GLY A O 1
ATOM 6023 N N . ARG A 1 778 ? -32.157 -6.960 16.816 1.00 98.06 778 ARG A N 1
ATOM 6024 C CA . ARG A 1 778 ? -33.474 -6.454 16.403 1.00 98.06 778 ARG A CA 1
ATOM 6025 C C . ARG A 1 778 ? -33.675 -5.004 16.809 1.00 98.06 778 ARG A C 1
ATOM 6027 O O . ARG A 1 778 ? -33.552 -4.685 17.988 1.00 98.06 778 ARG A O 1
ATOM 6034 N N . LEU A 1 779 ? -34.128 -4.170 15.876 1.00 98.06 779 LEU A N 1
ATOM 6035 C CA . LEU A 1 779 ? -34.680 -2.856 16.198 1.00 98.06 779 LEU A CA 1
ATOM 6036 C C . LEU A 1 779 ? -35.994 -3.044 16.975 1.00 98.06 779 LEU A C 1
ATOM 6038 O O . LEU A 1 779 ? -36.962 -3.602 16.456 1.00 98.06 779 LEU A O 1
ATOM 6042 N N . ILE A 1 780 ? -36.017 -2.591 18.226 1.00 98.31 780 ILE A N 1
ATOM 6043 C CA . ILE A 1 780 ? -37.195 -2.584 19.104 1.00 98.31 780 ILE A CA 1
ATOM 6044 C C . ILE A 1 780 ? -38.041 -1.329 18.855 1.00 98.31 780 ILE A C 1
ATOM 6046 O O . ILE A 1 780 ? -39.268 -1.387 18.907 1.00 98.31 780 ILE A O 1
ATOM 6050 N N . GLY A 1 781 ? -37.395 -0.205 18.535 1.00 98.00 781 GLY A N 1
ATOM 6051 C CA . GLY A 1 781 ? -38.058 1.037 18.141 1.00 98.00 781 GLY A CA 1
ATOM 6052 C C . GLY A 1 781 ? -37.102 2.227 18.093 1.00 98.00 781 GLY A C 1
ATOM 6053 O O . GLY A 1 781 ? -35.987 2.160 18.613 1.00 98.00 781 GLY A O 1
ATOM 6054 N N . VAL A 1 782 ? -37.552 3.331 17.497 1.00 98.44 782 VAL A N 1
ATOM 6055 C CA . VAL A 1 782 ? -36.828 4.610 17.485 1.00 98.44 782 VAL A CA 1
ATOM 6056 C C . VAL A 1 782 ? -37.667 5.653 18.216 1.00 98.44 782 VAL A C 1
ATOM 6058 O O . VAL A 1 782 ? -38.775 5.962 17.778 1.00 98.44 782 VAL A O 1
ATOM 6061 N N . ASP A 1 783 ? -37.149 6.193 19.318 1.00 98.12 783 ASP A N 1
ATOM 6062 C CA . ASP A 1 783 ? -37.797 7.286 20.047 1.00 98.12 783 ASP A CA 1
ATOM 6063 C C . ASP A 1 783 ? -37.311 8.635 19.513 1.00 98.12 783 ASP A C 1
ATOM 6065 O O . ASP A 1 783 ? -36.108 8.838 19.344 1.00 98.12 783 ASP A O 1
ATOM 6069 N N . THR A 1 784 ? -38.219 9.595 19.341 1.00 97.62 784 THR A N 1
ATOM 6070 C CA . THR A 1 784 ? -37.852 11.007 19.158 1.00 97.62 784 THR A CA 1
ATOM 6071 C C . THR A 1 784 ? -37.821 11.690 20.522 1.00 97.62 784 THR A C 1
ATOM 6073 O O . THR A 1 784 ? -38.833 11.731 21.223 1.00 97.62 784 THR A O 1
ATOM 6076 N N . LEU A 1 785 ? -36.665 12.231 20.902 1.00 96.44 785 LEU A N 1
ATOM 6077 C CA . LEU A 1 785 ? -36.469 12.942 22.164 1.00 96.44 785 LEU A CA 1
ATOM 6078 C C . LEU A 1 785 ? -37.046 14.375 22.096 1.00 96.44 785 LEU A C 1
ATOM 6080 O O . LEU A 1 785 ? -37.242 14.903 20.999 1.00 96.44 785 LEU A O 1
ATOM 6084 N N . PRO A 1 786 ? -37.310 15.047 23.238 1.00 95.69 786 PRO A N 1
ATOM 6085 C CA . PRO A 1 786 ? -37.908 16.391 23.255 1.00 95.69 786 PRO A CA 1
ATOM 6086 C C . PRO A 1 786 ? -37.086 17.487 22.553 1.00 95.69 786 PRO A C 1
ATOM 6088 O O . PRO A 1 786 ? -37.640 18.517 22.177 1.00 95.69 786 PRO A O 1
ATOM 6091 N N . ASP A 1 787 ? -35.782 17.270 22.371 1.00 92.81 787 ASP A N 1
ATOM 6092 C CA . ASP A 1 787 ? -34.857 18.140 21.629 1.00 92.81 787 ASP A CA 1
ATOM 6093 C C . ASP A 1 787 ? -34.807 17.830 20.112 1.00 92.81 787 ASP A C 1
ATOM 6095 O O . ASP A 1 787 ? -34.164 18.544 19.342 1.00 92.81 787 ASP A O 1
ATOM 6099 N N . GLY A 1 788 ? -35.512 16.788 19.662 1.00 95.12 788 GLY A N 1
ATOM 6100 C CA . GLY A 1 788 ? -35.557 16.338 18.272 1.00 95.12 788 GLY A CA 1
ATOM 6101 C C . GLY A 1 788 ? -34.452 15.358 17.864 1.00 95.12 788 GLY A C 1
ATOM 6102 O O . GLY A 1 788 ? -34.431 14.967 16.695 1.00 95.12 788 GLY A O 1
ATOM 6103 N N . ARG A 1 789 ? -33.562 14.943 18.778 1.00 96.25 789 ARG A N 1
ATOM 6104 C CA . ARG A 1 789 ? -32.652 13.802 18.569 1.00 96.25 789 ARG A CA 1
ATOM 6105 C C . ARG A 1 789 ? -33.426 12.484 18.532 1.00 96.25 789 ARG A C 1
ATOM 6107 O O . ARG A 1 789 ? -34.564 12.411 18.997 1.00 96.25 789 ARG A O 1
ATOM 6114 N N . THR A 1 790 ? -32.808 11.430 18.003 1.00 97.44 790 THR A N 1
ATOM 6115 C CA . THR A 1 790 ? -33.416 10.090 17.953 1.00 97.44 790 THR A CA 1
ATOM 6116 C C . THR A 1 790 ? -32.627 9.084 18.774 1.00 97.44 790 THR A C 1
ATOM 6118 O O . THR A 1 790 ? -31.410 8.996 18.614 1.00 97.44 790 THR A O 1
ATOM 6121 N N . ARG A 1 791 ? -33.321 8.289 19.594 1.00 98.38 791 ARG A N 1
ATOM 6122 C CA . ARG A 1 791 ? -32.766 7.121 20.287 1.00 98.38 791 ARG A CA 1
ATOM 6123 C C . ARG A 1 791 ? -33.165 5.850 19.549 1.00 98.38 791 ARG A C 1
ATOM 6125 O O . ARG A 1 791 ? -34.348 5.531 19.475 1.00 98.38 791 ARG A O 1
ATOM 6132 N N . TRP A 1 792 ? -32.186 5.130 19.023 1.00 98.50 792 TRP A N 1
ATOM 6133 C CA . TRP A 1 792 ? -32.359 3.843 18.359 1.00 98.50 792 TRP A CA 1
ATOM 6134 C C . TRP A 1 792 ? -32.187 2.729 19.391 1.00 98.50 792 TRP A C 1
ATOM 6136 O O . TRP A 1 792 ? -31.117 2.595 19.980 1.00 98.50 792 TRP A O 1
ATOM 6146 N N . ASN A 1 793 ? -33.254 1.969 19.641 1.00 98.69 793 ASN A N 1
ATOM 6147 C CA . ASN A 1 793 ? -33.290 0.920 20.657 1.00 98.69 793 ASN A CA 1
ATOM 6148 C C . ASN A 1 793 ? -33.185 -0.448 19.975 1.00 98.69 793 ASN A C 1
ATOM 6150 O O . ASN A 1 793 ? -34.118 -0.860 19.282 1.00 98.69 793 ASN A O 1
ATOM 6154 N N . TRP A 1 794 ? -32.083 -1.155 20.190 1.00 98.75 794 TRP A N 1
ATOM 6155 C CA . TRP A 1 794 ? -31.798 -2.476 19.635 1.00 98.75 794 TRP A CA 1
ATOM 6156 C C . TRP A 1 794 ? -31.678 -3.533 20.739 1.00 98.75 794 TRP A C 1
ATOM 6158 O O . TRP A 1 794 ? -31.384 -3.211 21.889 1.00 98.75 794 TRP A O 1
ATOM 6168 N N . ARG A 1 795 ? -31.892 -4.804 20.387 1.00 98.62 795 ARG A N 1
ATOM 6169 C CA . ARG A 1 795 ? -31.706 -5.954 21.283 1.00 98.62 795 ARG A CA 1
ATOM 6170 C C . ARG A 1 795 ? -31.125 -7.149 20.536 1.00 98.62 795 ARG A C 1
ATOM 6172 O O . ARG A 1 795 ? -31.710 -7.580 19.542 1.00 98.62 795 ARG A O 1
ATOM 6179 N N . THR A 1 796 ? -30.056 -7.732 21.071 1.00 97.75 796 THR A N 1
ATOM 6180 C CA . THR A 1 796 ? -29.420 -8.960 20.564 1.00 97.75 796 THR A CA 1
ATOM 6181 C C . THR A 1 796 ? -29.138 -9.953 21.699 1.00 97.75 796 THR A C 1
ATOM 6183 O O . THR A 1 796 ? -29.104 -9.567 22.870 1.00 97.75 796 THR A O 1
ATOM 6186 N N . ARG A 1 797 ? -28.982 -11.247 21.393 1.00 95.38 797 ARG A N 1
ATOM 6187 C CA . ARG A 1 797 ? -28.757 -12.321 22.385 1.00 95.38 797 ARG A CA 1
ATOM 6188 C C . ARG A 1 797 ? -27.457 -13.066 22.129 1.00 95.38 797 ARG A C 1
ATOM 6190 O O . ARG A 1 797 ? -27.235 -13.546 21.022 1.00 95.38 797 ARG A O 1
ATOM 6197 N N . ASN A 1 798 ? -26.676 -13.253 23.192 1.00 92.56 798 ASN A N 1
ATOM 6198 C CA . ASN A 1 798 ? -25.333 -13.843 23.159 1.00 92.56 798 ASN A CA 1
ATOM 6199 C C . ASN A 1 798 ? -24.458 -13.258 22.020 1.00 92.56 798 ASN A C 1
ATOM 6201 O O . ASN A 1 798 ? -23.998 -14.019 21.175 1.00 92.56 798 ASN A O 1
ATOM 6205 N N . PRO A 1 799 ? -24.292 -11.923 21.912 1.00 93.81 799 PRO A N 1
ATOM 6206 C CA . PRO A 1 799 ? -23.283 -11.365 21.024 1.00 93.81 799 PRO A CA 1
ATOM 6207 C C . PRO A 1 799 ? -21.879 -11.638 21.564 1.00 93.81 799 PRO A C 1
ATOM 6209 O O . PRO A 1 799 ? -21.641 -11.564 22.775 1.00 93.81 799 PRO A O 1
ATOM 6212 N N . ASN A 1 800 ? -20.943 -11.861 20.646 1.00 90.38 800 ASN A N 1
ATOM 6213 C CA . ASN A 1 800 ? -19.520 -11.756 20.940 1.00 90.38 800 ASN A CA 1
ATOM 6214 C C . ASN A 1 800 ? -19.193 -10.326 21.438 1.00 90.38 800 ASN A C 1
ATOM 6216 O O . ASN A 1 800 ? -19.863 -9.359 21.063 1.00 90.38 800 ASN A O 1
ATOM 6220 N N . THR A 1 801 ? -18.214 -10.160 22.331 1.00 90.00 801 THR A N 1
ATOM 6221 C CA . THR A 1 801 ? -18.006 -8.882 23.035 1.00 90.00 801 THR A CA 1
ATOM 6222 C C . THR A 1 801 ? -17.472 -7.780 22.121 1.00 90.00 801 THR A C 1
ATOM 6224 O O . THR A 1 801 ? -17.944 -6.646 22.221 1.00 90.00 801 THR A O 1
ATOM 6227 N N . TYR A 1 802 ? -16.564 -8.103 21.191 1.00 91.44 802 TYR A N 1
ATOM 6228 C CA . TYR A 1 802 ? -16.090 -7.154 20.171 1.00 91.44 802 TYR A CA 1
ATOM 6229 C C . TYR A 1 802 ? -17.127 -6.871 19.078 1.00 91.44 802 TYR A C 1
ATOM 6231 O O . TYR A 1 802 ? -17.015 -5.877 18.370 1.00 91.44 802 TYR A O 1
ATOM 6239 N N . ALA A 1 803 ? -18.145 -7.726 18.945 1.00 92.88 803 ALA A N 1
ATOM 6240 C CA . ALA A 1 803 ? -19.116 -7.658 17.862 1.00 92.88 803 ALA A CA 1
ATOM 6241 C C . ALA A 1 803 ? -20.192 -6.571 18.052 1.00 92.88 803 ALA A C 1
ATOM 6243 O O . ALA A 1 803 ? -20.967 -6.328 17.126 1.00 92.88 803 ALA A O 1
ATOM 6244 N N . ILE A 1 804 ? -20.269 -5.921 19.220 1.00 96.31 804 ILE A N 1
ATOM 6245 C CA . ILE A 1 804 ? -21.146 -4.762 19.454 1.00 96.31 804 ILE A CA 1
ATOM 6246 C C . ILE A 1 804 ? -20.686 -3.591 18.572 1.00 96.31 804 ILE A C 1
ATOM 6248 O O . ILE A 1 804 ? -19.502 -3.285 18.554 1.00 96.31 804 ILE A O 1
ATOM 6252 N N . ALA A 1 805 ? -21.599 -2.911 17.867 1.00 96.44 805 ALA A N 1
ATOM 6253 C CA . ALA A 1 805 ? -21.219 -1.878 16.895 1.00 96.44 805 ALA A CA 1
ATOM 6254 C C . ALA A 1 805 ? -22.047 -0.586 16.973 1.00 96.44 805 ALA A C 1
ATOM 6256 O O . ALA A 1 805 ? -23.284 -0.620 17.037 1.00 96.44 805 ALA A O 1
ATOM 6257 N N . LEU A 1 806 ? -21.362 0.562 16.884 1.00 97.69 806 LEU A N 1
ATOM 6258 C CA . LEU A 1 806 ? -21.952 1.905 16.844 1.00 97.69 806 LEU A CA 1
ATOM 6259 C C . LEU A 1 806 ? -21.762 2.546 15.461 1.00 97.69 806 LEU A C 1
ATOM 6261 O O . LEU A 1 806 ? -20.936 3.437 15.275 1.00 97.69 806 LEU A O 1
ATOM 6265 N N . ASN A 1 807 ? -22.560 2.115 14.485 1.00 97.81 807 ASN A N 1
ATOM 6266 C CA . ASN A 1 807 ? -22.538 2.678 13.134 1.00 97.81 807 ASN A CA 1
ATOM 6267 C C . ASN A 1 807 ? -23.569 3.803 13.020 1.00 97.81 807 ASN A C 1
ATOM 6269 O O . ASN A 1 807 ? -24.755 3.578 13.260 1.00 97.81 807 ASN A O 1
ATOM 6273 N N . VAL A 1 808 ? -23.151 5.010 12.634 1.00 97.81 808 VAL A N 1
ATOM 6274 C CA . VAL A 1 808 ? -24.038 6.182 12.552 1.00 97.81 808 VAL A CA 1
ATOM 6275 C C . VAL A 1 808 ? -23.744 7.002 11.306 1.00 97.81 808 VAL A C 1
ATOM 6277 O O . VAL A 1 808 ? -22.602 7.336 11.015 1.00 97.81 808 VAL A O 1
ATOM 6280 N N . GLY A 1 809 ? -24.791 7.379 10.581 1.00 97.38 809 GLY A N 1
ATOM 6281 C CA . GLY A 1 809 ? -24.669 8.153 9.351 1.00 97.38 809 GLY A CA 1
ATOM 6282 C C . GLY A 1 809 ? -26.029 8.595 8.817 1.00 97.38 809 GLY A C 1
ATOM 6283 O O . GLY A 1 809 ? -27.068 8.265 9.400 1.00 97.38 809 GLY A O 1
ATOM 6284 N N . PRO A 1 810 ? -26.072 9.329 7.697 1.00 97.31 810 PRO A N 1
ATOM 6285 C CA . PRO A 1 810 ? -27.314 9.779 7.078 1.00 97.31 810 PRO A CA 1
ATOM 6286 C C . PRO A 1 810 ? -27.976 8.673 6.229 1.00 97.31 810 PRO A C 1
ATOM 6288 O O . PRO A 1 810 ? -28.557 8.968 5.187 1.00 97.31 810 PRO A O 1
ATOM 6291 N N . TYR A 1 811 ? -27.843 7.407 6.639 1.00 98.31 811 TYR A N 1
ATOM 6292 C CA . TYR A 1 811 ? -28.075 6.230 5.802 1.00 98.31 811 TYR A CA 1
ATOM 6293 C C . TYR A 1 811 ? -29.478 6.170 5.180 1.00 98.31 811 TYR A C 1
ATOM 6295 O O . TYR A 1 811 ? -30.494 6.389 5.848 1.00 98.31 811 TYR A O 1
ATOM 6303 N N . GLU A 1 812 ? -29.561 5.736 3.929 1.00 98.06 812 GLU A N 1
ATOM 6304 C CA . GLU A 1 812 ? -30.767 5.129 3.364 1.00 98.06 812 GLU A CA 1
ATOM 6305 C C . GLU A 1 812 ? -30.850 3.643 3.784 1.00 98.06 812 GLU A C 1
ATOM 6307 O O . GLU A 1 812 ? -30.040 3.169 4.579 1.00 98.06 812 GLU A O 1
ATOM 6312 N N . GLU A 1 813 ? -31.901 2.921 3.393 1.00 98.25 813 GLU A N 1
ATOM 6313 C CA . GLU A 1 813 ? -32.046 1.492 3.718 1.00 98.25 813 GLU A CA 1
ATOM 6314 C C . GLU A 1 813 ? -32.677 0.738 2.547 1.00 98.25 813 GLU A C 1
ATOM 6316 O O . GLU A 1 813 ? -33.713 1.158 2.026 1.00 98.25 813 GLU A O 1
ATOM 6321 N N . ILE A 1 814 ? -32.072 -0.388 2.167 1.00 98.31 814 ILE A N 1
ATOM 6322 C CA . ILE A 1 814 ? -32.718 -1.436 1.370 1.00 98.31 814 ILE A CA 1
ATOM 6323 C C . ILE A 1 814 ? -33.068 -2.566 2.329 1.00 98.31 814 ILE A C 1
ATOM 6325 O O . ILE A 1 814 ? -32.227 -2.971 3.128 1.00 98.31 814 ILE A O 1
ATOM 6329 N N . SER A 1 815 ? -34.286 -3.094 2.257 1.00 98.06 815 SER A N 1
ATOM 6330 C CA . SER A 1 815 ? -34.685 -4.239 3.073 1.00 98.06 815 SER A CA 1
ATOM 6331 C C . SER A 1 815 ? -35.536 -5.244 2.303 1.00 98.06 815 SER A C 1
ATOM 6333 O O . SER A 1 815 ? -36.107 -4.956 1.248 1.00 98.06 815 SER A O 1
ATOM 6335 N N . GLY A 1 816 ? -35.570 -6.472 2.812 1.00 97.56 816 GLY A N 1
ATOM 6336 C CA . GLY A 1 816 ? -36.189 -7.619 2.164 1.00 97.56 816 GLY A CA 1
ATOM 6337 C C . GLY A 1 816 ? -36.365 -8.797 3.117 1.00 97.56 816 GLY A C 1
ATOM 6338 O O . GLY A 1 816 ? -36.047 -8.725 4.302 1.00 97.56 816 GLY A O 1
ATOM 6339 N N . ILE A 1 817 ? -36.900 -9.899 2.594 1.00 97.75 817 ILE A N 1
ATOM 6340 C CA . ILE A 1 817 ? -37.134 -11.127 3.358 1.00 97.75 817 ILE A CA 1
ATOM 6341 C C . ILE A 1 817 ? -36.615 -12.308 2.549 1.00 97.75 817 ILE A C 1
ATOM 6343 O O . ILE A 1 817 ? -37.102 -12.574 1.448 1.00 97.75 817 ILE A O 1
ATOM 6347 N N . TYR A 1 818 ? -35.674 -13.045 3.124 1.00 98.12 818 TYR A N 1
ATOM 6348 C CA . TYR A 1 818 ? -35.236 -14.333 2.609 1.00 98.12 818 TYR A CA 1
ATOM 6349 C C . TYR A 1 818 ? -36.079 -15.468 3.218 1.00 98.12 818 TYR A C 1
ATOM 6351 O O . TYR A 1 818 ? -36.527 -15.400 4.367 1.00 98.12 818 TYR A O 1
ATOM 6359 N N . LYS A 1 819 ? -36.333 -16.513 2.426 1.00 97.62 819 LYS A N 1
ATOM 6360 C CA . LYS A 1 819 ? -37.096 -17.702 2.829 1.00 97.62 819 LYS A CA 1
ATOM 6361 C C . LYS A 1 819 ? -36.110 -18.839 3.065 1.00 97.62 819 LYS A C 1
ATOM 6363 O O . LYS A 1 819 ? -35.574 -19.373 2.102 1.00 97.62 819 LYS A O 1
ATOM 6368 N N . SER A 1 820 ? -35.893 -19.186 4.329 1.00 97.00 820 SER A N 1
ATOM 6369 C CA . SER A 1 820 ? -34.905 -20.185 4.724 1.00 97.00 820 SER A CA 1
ATOM 6370 C C . SER A 1 820 ? -35.230 -21.572 4.184 1.00 97.00 820 SER A C 1
ATOM 6372 O O . SER A 1 820 ? -36.391 -22.000 4.178 1.00 97.00 820 SER A O 1
ATOM 6374 N N . ARG A 1 821 ? -34.176 -22.324 3.853 1.00 96.12 821 ARG A N 1
ATOM 6375 C CA . ARG A 1 821 ? -34.226 -23.770 3.575 1.00 96.12 821 ARG A CA 1
ATOM 6376 C C . ARG A 1 821 ? -34.836 -24.561 4.741 1.00 96.12 821 ARG A C 1
ATOM 6378 O O . ARG A 1 821 ? -35.356 -25.657 4.542 1.00 96.12 821 ARG A O 1
ATOM 6385 N N . PHE A 1 822 ? -34.815 -23.989 5.947 1.00 96.12 822 PHE A N 1
ATOM 6386 C CA . PHE A 1 822 ? -35.344 -24.554 7.189 1.00 96.12 822 PHE A CA 1
ATOM 6387 C C . PHE A 1 822 ? -36.773 -24.080 7.527 1.00 96.12 822 PHE A C 1
ATOM 6389 O O . PHE A 1 822 ? -37.314 -24.443 8.573 1.00 96.12 822 PHE A O 1
ATOM 6396 N N . GLY A 1 823 ? -37.422 -23.329 6.628 1.00 94.12 823 GLY A N 1
ATOM 6397 C CA . GLY A 1 823 ? -38.858 -23.018 6.667 1.00 94.12 823 GLY A CA 1
ATOM 6398 C C . GLY A 1 823 ? -39.256 -21.754 7.437 1.00 94.12 823 GLY A C 1
ATOM 6399 O O . GLY A 1 823 ? -40.419 -21.356 7.379 1.00 94.12 823 GLY A O 1
ATOM 6400 N N . ASN A 1 824 ? -38.320 -21.095 8.123 1.00 95.62 824 ASN A N 1
ATOM 6401 C CA . ASN A 1 824 ? -38.504 -19.750 8.674 1.00 95.62 824 ASN A CA 1
ATOM 6402 C C . ASN A 1 824 ? -38.259 -18.657 7.613 1.00 95.62 824 ASN A C 1
ATOM 6404 O O . ASN A 1 824 ? -37.765 -18.906 6.514 1.00 95.62 824 ASN A O 1
ATOM 6408 N N . THR A 1 825 ? -38.594 -17.416 7.953 1.00 96.81 825 THR A N 1
ATOM 6409 C CA . THR A 1 825 ? -38.282 -16.222 7.153 1.00 96.81 825 THR A CA 1
ATOM 6410 C C . THR A 1 825 ? -37.290 -15.348 7.901 1.00 96.81 825 THR A C 1
ATOM 6412 O O . THR A 1 825 ? -37.517 -15.063 9.075 1.00 96.81 825 THR A O 1
ATOM 6415 N N . ILE A 1 826 ? -36.240 -14.898 7.221 1.00 98.19 826 ILE A N 1
ATOM 6416 C CA . ILE A 1 826 ? -35.166 -14.082 7.795 1.00 98.19 826 ILE A CA 1
ATOM 6417 C C . ILE A 1 826 ? -35.277 -12.672 7.195 1.00 98.19 826 ILE A C 1
ATOM 6419 O O . ILE A 1 826 ? -35.268 -12.550 5.965 1.00 98.19 826 ILE A O 1
ATOM 6423 N N . PRO A 1 827 ? -35.422 -11.608 8.007 1.00 98.06 827 PRO A N 1
ATOM 6424 C CA . PRO A 1 827 ? -35.381 -10.245 7.498 1.00 98.06 827 PRO A CA 1
ATOM 6425 C C . PRO A 1 827 ? -33.938 -9.874 7.140 1.00 98.06 827 PRO A C 1
ATOM 6427 O O . PRO A 1 827 ? -33.003 -10.222 7.861 1.00 98.06 827 PRO A O 1
ATOM 6430 N N . MET A 1 828 ? -33.772 -9.167 6.026 1.00 98.44 828 MET A N 1
ATOM 6431 C CA . MET A 1 828 ? -32.492 -8.654 5.543 1.00 98.44 828 MET A CA 1
ATOM 6432 C C . MET A 1 828 ? -32.584 -7.133 5.425 1.00 98.44 828 MET A C 1
ATOM 6434 O O . MET A 1 828 ? -33.537 -6.650 4.811 1.00 98.44 828 MET A O 1
ATOM 6438 N N . SER A 1 829 ? -31.595 -6.401 5.936 1.00 98.38 829 SER A N 1
ATOM 6439 C CA . SER A 1 829 ? -31.457 -4.951 5.725 1.00 98.38 829 SER A CA 1
ATOM 6440 C C . SER A 1 829 ? -30.016 -4.578 5.376 1.00 98.38 829 SER A C 1
ATOM 6442 O O . SER A 1 829 ? -29.070 -5.145 5.918 1.00 98.38 829 SER A O 1
ATOM 6444 N N . TYR A 1 830 ? -29.855 -3.597 4.492 1.00 98.69 830 TYR A N 1
ATOM 6445 C CA . TYR A 1 830 ? -28.584 -2.949 4.186 1.00 98.69 830 TYR A CA 1
ATOM 6446 C C . TYR A 1 830 ? -28.734 -1.433 4.318 1.00 98.69 830 TYR A C 1
ATOM 6448 O O . TYR A 1 830 ? -29.602 -0.831 3.677 1.00 98.69 830 TYR A O 1
ATOM 6456 N N . TRP A 1 831 ? -27.894 -0.828 5.156 1.00 98.69 831 TRP A N 1
ATOM 6457 C CA . TRP A 1 831 ? -27.839 0.616 5.376 1.00 98.69 831 TRP A CA 1
ATOM 6458 C C . TRP A 1 831 ? -26.658 1.217 4.612 1.00 98.69 831 TRP A C 1
ATOM 6460 O O . TRP A 1 831 ? -25.515 0.853 4.869 1.00 98.69 831 TRP A O 1
ATOM 6470 N N . TYR A 1 832 ? -26.952 2.121 3.677 1.00 98.38 832 TYR A N 1
ATOM 6471 C CA . TYR A 1 832 ? -26.011 2.650 2.678 1.00 98.38 832 TYR A CA 1
ATOM 6472 C C . TYR A 1 832 ? -26.091 4.182 2.586 1.00 98.38 832 TYR A C 1
ATOM 6474 O O . TYR A 1 832 ? -27.069 4.782 3.052 1.00 98.38 832 TYR A O 1
ATOM 6482 N N . LEU A 1 833 ? -25.090 4.846 2.013 1.00 97.62 833 LEU A N 1
ATOM 6483 C CA . LEU A 1 833 ? -25.030 6.302 1.937 1.00 97.62 833 LEU A CA 1
ATOM 6484 C C . LEU A 1 833 ? -25.926 6.891 0.821 1.00 97.62 833 LEU A C 1
ATOM 6486 O O . LEU A 1 833 ? -26.053 6.332 -0.275 1.00 97.62 833 LEU A O 1
ATOM 6490 N N . PRO A 1 834 ? -26.572 8.053 1.059 1.00 95.38 834 PRO A N 1
ATOM 6491 C CA . PRO A 1 834 ? -27.447 8.674 0.066 1.00 95.38 834 PRO A CA 1
ATOM 6492 C C . PRO A 1 834 ? -26.708 9.037 -1.226 1.00 95.38 834 PRO A C 1
ATOM 6494 O O . PRO A 1 834 ? -25.696 9.733 -1.201 1.00 95.38 834 PRO A O 1
ATOM 6497 N N . GLY A 1 835 ? -27.271 8.612 -2.358 1.00 94.50 835 GLY A N 1
ATOM 6498 C CA . GLY A 1 835 ? -26.675 8.745 -3.693 1.00 94.50 835 GLY A CA 1
ATOM 6499 C C . GLY A 1 835 ? -26.195 7.417 -4.284 1.00 94.50 835 GLY A C 1
ATOM 6500 O O . GLY A 1 835 ? -26.156 7.275 -5.505 1.00 94.50 835 GLY A O 1
ATOM 6501 N N . GLU A 1 836 ? -25.934 6.408 -3.451 1.00 95.69 836 GLU A N 1
ATOM 6502 C CA . GLU A 1 836 ? -25.299 5.153 -3.884 1.00 95.69 836 GLU A CA 1
ATOM 6503 C C . GLU A 1 836 ? -26.277 4.019 -4.201 1.00 95.69 836 GLU A C 1
ATOM 6505 O O . GLU A 1 836 ? -25.879 2.889 -4.474 1.00 95.69 836 GLU A O 1
ATOM 6510 N N . LYS A 1 837 ? -27.579 4.314 -4.210 1.00 96.94 837 LYS A N 1
ATOM 6511 C CA . LYS A 1 837 ? -28.656 3.320 -4.293 1.00 96.94 837 LYS A CA 1
ATOM 6512 C C . LYS A 1 837 ? -28.458 2.254 -5.381 1.00 96.94 837 LYS A C 1
ATOM 6514 O O . LYS A 1 837 ? -28.714 1.083 -5.128 1.00 96.94 837 LYS A O 1
ATOM 6519 N N . ALA A 1 838 ? -27.996 2.627 -6.575 1.00 97.56 838 ALA A N 1
ATOM 6520 C CA . ALA A 1 838 ? -27.793 1.670 -7.664 1.00 97.56 838 ALA A CA 1
ATOM 6521 C C . ALA A 1 838 ? -26.630 0.694 -7.398 1.00 97.56 838 ALA A C 1
ATOM 6523 O O . ALA A 1 838 ? -26.640 -0.419 -7.923 1.00 97.56 838 ALA A O 1
ATOM 6524 N N . GLN A 1 839 ? -25.624 1.100 -6.618 1.00 97.44 839 GLN A N 1
ATOM 6525 C CA . GLN A 1 839 ? -24.544 0.251 -6.117 1.00 97.44 839 GLN A CA 1
ATOM 6526 C C . GLN A 1 839 ? -25.090 -0.68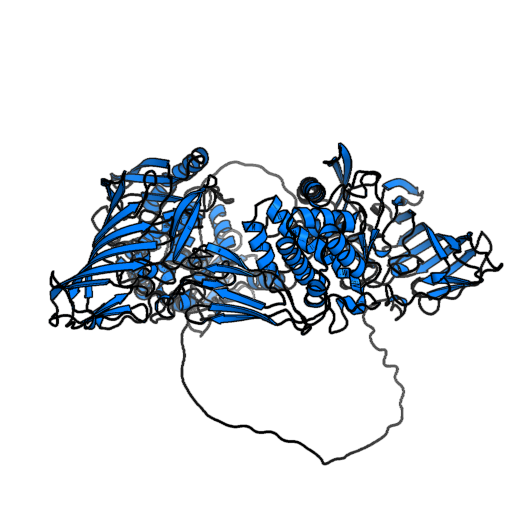0 -5.030 1.00 97.44 839 GLN A C 1
ATOM 6528 O O . GLN A 1 839 ? -24.955 -1.901 -5.135 1.00 97.44 839 GLN A O 1
ATOM 6533 N N . ALA A 1 840 ? -25.805 -0.108 -4.060 1.00 97.81 840 ALA A N 1
ATOM 6534 C CA . ALA A 1 840 ? -26.409 -0.833 -2.953 1.00 97.81 840 ALA A CA 1
ATOM 6535 C C . ALA A 1 840 ? -27.418 -1.904 -3.405 1.00 97.81 840 ALA A C 1
ATOM 6537 O O . ALA A 1 840 ? -27.403 -3.019 -2.888 1.00 97.81 840 ALA A O 1
ATOM 6538 N N . GLU A 1 841 ? -28.236 -1.627 -4.427 1.00 98.31 841 GLU A N 1
ATOM 6539 C CA . GLU A 1 841 ? -29.151 -2.605 -5.037 1.00 98.31 841 GLU A CA 1
ATOM 6540 C C . GLU A 1 841 ? -28.410 -3.800 -5.668 1.00 98.31 841 GLU A C 1
ATOM 6542 O O . GLU A 1 841 ? -28.951 -4.906 -5.688 1.00 98.31 841 GLU A O 1
ATOM 6547 N N . ARG A 1 842 ? -27.167 -3.619 -6.147 1.00 97.25 842 ARG A N 1
ATOM 6548 C CA . ARG A 1 842 ? -26.343 -4.719 -6.687 1.00 97.25 842 ARG A CA 1
ATOM 6549 C C . ARG A 1 842 ? -25.725 -5.573 -5.585 1.00 97.25 842 ARG A C 1
ATOM 6551 O O . ARG A 1 842 ? -25.737 -6.791 -5.724 1.00 97.25 842 ARG A O 1
ATOM 6558 N N . LEU A 1 843 ? -25.234 -4.960 -4.506 1.00 97.69 843 LEU A N 1
ATOM 6559 C CA . LEU A 1 843 ? -24.673 -5.688 -3.362 1.00 97.69 843 LEU A CA 1
ATOM 6560 C C . LEU A 1 843 ? -25.766 -6.441 -2.588 1.00 97.69 843 LEU A C 1
ATOM 6562 O O . LEU A 1 843 ? -25.619 -7.624 -2.292 1.00 97.69 843 LEU A O 1
ATOM 6566 N N . PHE A 1 844 ? -26.914 -5.802 -2.344 1.00 98.50 844 PHE A N 1
ATOM 6567 C CA . PHE A 1 844 ? -28.057 -6.428 -1.668 1.00 98.50 844 PHE A CA 1
ATOM 6568 C C . PHE A 1 844 ? -28.610 -7.644 -2.435 1.00 98.50 844 PHE A C 1
ATOM 6570 O O . PHE A 1 844 ? -29.119 -8.589 -1.830 1.00 98.50 844 PHE A O 1
ATOM 6577 N N . ALA A 1 845 ? -28.462 -7.674 -3.765 1.00 97.31 845 ALA A N 1
ATOM 6578 C CA . ALA A 1 845 ? -28.813 -8.836 -4.582 1.00 97.31 845 ALA A CA 1
ATOM 6579 C C . ALA A 1 845 ? -27.917 -10.070 -4.327 1.00 97.31 845 ALA A C 1
ATOM 6581 O O . ALA A 1 845 ? -28.321 -11.183 -4.664 1.00 97.31 845 ALA A O 1
ATOM 6582 N N . GLU A 1 846 ? -26.740 -9.907 -3.710 1.00 97.12 846 GLU A N 1
ATOM 6583 C CA . GLU A 1 846 ? -25.843 -11.010 -3.332 1.00 97.12 846 GLU A CA 1
ATOM 6584 C C . GLU A 1 846 ? -26.206 -11.637 -1.978 1.00 97.12 846 GLU A C 1
ATOM 6586 O O . GLU A 1 846 ? -25.811 -12.772 -1.717 1.00 97.12 846 GLU A O 1
ATOM 6591 N N . PHE A 1 847 ? -27.014 -10.969 -1.143 1.00 98.19 847 PHE A N 1
ATOM 6592 C CA . PHE A 1 847 ? -27.325 -11.439 0.214 1.00 98.19 847 PHE A CA 1
ATOM 6593 C C . PHE A 1 847 ? -28.055 -12.788 0.200 1.00 98.19 847 PHE A C 1
ATOM 6595 O O . PHE A 1 847 ? -27.659 -13.716 0.900 1.00 98.19 847 PHE A O 1
ATOM 6602 N N . ALA A 1 848 ? -29.108 -12.919 -0.613 1.00 97.62 848 ALA A N 1
ATOM 6603 C CA . ALA A 1 848 ? -29.903 -14.145 -0.675 1.00 97.62 848 ALA A CA 1
ATOM 6604 C C . ALA A 1 848 ? -29.145 -15.346 -1.293 1.00 97.62 848 ALA A C 1
ATOM 6606 O O . ALA A 1 848 ? -29.236 -16.430 -0.718 1.00 97.62 848 ALA A O 1
ATOM 6607 N N . PRO A 1 849 ? -28.379 -15.202 -2.397 1.00 96.81 849 PRO A N 1
ATOM 6608 C CA . PRO A 1 849 ? -27.489 -16.258 -2.891 1.00 96.81 849 PRO A CA 1
ATOM 6609 C C . PRO A 1 849 ? -26.424 -16.695 -1.876 1.00 96.81 849 PRO A C 1
ATOM 6611 O O . PRO A 1 849 ? -26.264 -17.891 -1.644 1.00 96.81 849 PRO A O 1
ATOM 6614 N N . THR A 1 850 ? -25.741 -15.749 -1.223 1.00 97.38 850 THR A N 1
ATOM 6615 C CA . THR A 1 850 ? -24.732 -16.068 -0.203 1.00 97.38 850 THR A CA 1
ATOM 6616 C C . THR A 1 850 ? -25.367 -16.803 0.986 1.00 97.38 850 THR A C 1
ATOM 6618 O O . THR A 1 850 ? -24.841 -17.814 1.448 1.00 97.38 850 THR A O 1
ATOM 6621 N N . LEU A 1 851 ? -26.540 -16.364 1.444 1.00 97.81 851 LEU A N 1
ATOM 6622 C CA . LEU A 1 851 ? -27.282 -17.004 2.532 1.00 97.81 851 LEU A CA 1
ATOM 6623 C C . LEU A 1 851 ? -27.793 -18.417 2.170 1.00 97.81 851 LEU A C 1
ATOM 6625 O O . LEU A 1 851 ? -27.663 -19.323 2.994 1.00 97.81 851 LEU A O 1
ATOM 6629 N N . ASP A 1 852 ? -28.288 -18.655 0.948 1.00 98.12 852 ASP A N 1
ATOM 6630 C CA . ASP A 1 852 ? -28.684 -20.009 0.508 1.00 98.12 852 ASP A CA 1
ATOM 6631 C C . ASP A 1 852 ? -27.482 -20.960 0.394 1.00 98.12 852 ASP A C 1
ATOM 6633 O O . ASP A 1 852 ? -27.597 -22.148 0.714 1.00 98.12 852 ASP A O 1
ATOM 6637 N N . PHE A 1 853 ? -26.307 -20.445 0.015 1.00 98.38 853 PHE A N 1
ATOM 6638 C CA . PHE A 1 853 ? -25.049 -21.190 0.059 1.00 98.38 853 PHE A CA 1
ATOM 6639 C C . PHE A 1 853 ? -24.702 -21.638 1.489 1.00 98.38 853 PHE A C 1
ATOM 6641 O O . PHE A 1 853 ? -24.533 -22.839 1.725 1.00 98.38 853 PHE A O 1
ATOM 6648 N N . PHE A 1 854 ? -24.655 -20.723 2.464 1.00 98.44 854 PHE A N 1
ATOM 6649 C CA . PHE A 1 854 ? -24.332 -21.086 3.851 1.00 98.44 854 PHE A CA 1
ATOM 6650 C C . PHE A 1 854 ? -25.382 -22.016 4.480 1.00 98.44 854 PHE A C 1
ATOM 6652 O O . PHE A 1 854 ? -25.015 -22.973 5.170 1.00 98.44 854 PHE A O 1
ATOM 6659 N N . GLU A 1 855 ? -26.671 -21.825 4.177 1.00 98.06 855 GLU A N 1
ATOM 6660 C CA . GLU A 1 855 ? -27.731 -22.753 4.594 1.00 98.06 855 GLU A CA 1
ATOM 6661 C C . GLU A 1 855 ? -27.659 -24.124 3.902 1.00 98.06 855 GLU A C 1
ATOM 6663 O O . GLU A 1 855 ? -28.129 -25.117 4.464 1.00 98.06 855 GLU A O 1
ATOM 6668 N N . THR A 1 856 ? -27.069 -24.208 2.706 1.00 96.38 856 THR A N 1
ATOM 6669 C CA . THR A 1 856 ? -26.823 -25.472 1.994 1.00 96.38 856 THR A CA 1
ATOM 6670 C C . THR A 1 856 ? -25.626 -26.224 2.577 1.00 96.38 856 THR A C 1
ATOM 6672 O O . THR A 1 856 ? -25.721 -27.427 2.831 1.00 96.38 856 THR A O 1
ATOM 6675 N N . MET A 1 857 ? -24.501 -25.537 2.789 1.00 95.44 857 MET A N 1
ATOM 6676 C CA . MET A 1 857 ? -23.245 -26.177 3.190 1.00 95.44 857 MET A CA 1
ATOM 6677 C C . MET A 1 857 ? -23.156 -26.380 4.703 1.00 95.44 857 MET A C 1
ATOM 6679 O O . MET A 1 857 ? -22.908 -27.496 5.164 1.00 95.44 857 MET A O 1
ATOM 6683 N N . VAL A 1 858 ? -23.400 -25.331 5.490 1.00 97.19 858 VAL A N 1
ATOM 6684 C CA . VAL A 1 858 ? -23.242 -25.357 6.948 1.00 97.19 858 VAL A CA 1
ATOM 6685 C C . VAL A 1 858 ? -24.566 -25.729 7.610 1.00 97.19 858 VAL A C 1
ATOM 6687 O O . VAL A 1 858 ? -24.694 -26.837 8.133 1.00 97.19 858 VAL A O 1
ATOM 6690 N N . GLY A 1 859 ? -25.570 -24.856 7.555 1.00 97.12 859 GLY A N 1
ATOM 6691 C CA . GLY A 1 859 ? -26.851 -25.052 8.234 1.00 97.12 859 GLY A CA 1
ATOM 6692 C C . GLY A 1 859 ? -27.623 -23.744 8.443 1.00 97.12 859 GLY A C 1
ATOM 6693 O O . GLY A 1 859 ? -27.202 -22.707 7.931 1.00 97.12 859 GLY A O 1
ATOM 6694 N N . PRO A 1 860 ? -28.740 -23.763 9.197 1.00 98.00 860 PRO A N 1
ATOM 6695 C CA . PRO A 1 860 ? -29.625 -22.608 9.347 1.00 98.00 860 PRO A CA 1
ATOM 6696 C C . PRO A 1 860 ? -28.869 -21.383 9.857 1.00 98.00 860 PRO A C 1
ATOM 6698 O O . PRO A 1 860 ? -28.045 -21.498 10.772 1.00 98.00 860 PRO A O 1
ATOM 6701 N N . TYR A 1 861 ? -29.190 -20.215 9.303 1.00 98.06 861 TYR A N 1
ATOM 6702 C CA . TYR A 1 861 ? -28.608 -18.953 9.752 1.00 98.06 861 TYR A CA 1
ATOM 6703 C C . TYR A 1 861 ? -28.815 -18.759 11.266 1.00 98.06 861 TYR A C 1
ATOM 6705 O O . TYR A 1 861 ? -29.970 -18.805 11.718 1.00 98.06 861 TYR A O 1
ATOM 6713 N N . PRO A 1 862 ? -27.743 -18.578 12.065 1.00 96.81 862 PRO A N 1
ATOM 6714 C CA . PRO A 1 862 ? -27.842 -18.709 13.518 1.00 96.81 862 PRO A CA 1
ATOM 6715 C C . PRO A 1 862 ? -28.785 -17.698 14.172 1.00 96.81 862 PRO A C 1
ATOM 6717 O O . PRO A 1 862 ? -29.549 -18.054 15.069 1.00 96.81 862 PRO A O 1
ATOM 6720 N N . PHE A 1 863 ? -28.802 -16.471 13.652 1.00 96.75 863 PHE A N 1
ATOM 6721 C CA . PHE A 1 863 ? -29.572 -15.341 14.175 1.00 96.75 863 PHE A CA 1
ATOM 6722 C C . PHE A 1 863 ? -30.864 -15.096 13.377 1.00 96.75 863 PHE A C 1
ATOM 6724 O O . PHE A 1 863 ? -31.345 -13.971 13.254 1.00 96.75 863 PHE A O 1
ATOM 6731 N N . GLY A 1 864 ? -31.452 -16.161 12.818 1.00 95.12 864 GLY A N 1
ATOM 6732 C CA . GLY A 1 864 ? -32.635 -16.103 11.950 1.00 95.12 864 GLY A CA 1
ATOM 6733 C C . GLY A 1 864 ? -33.953 -15.668 12.603 1.00 95.12 864 GLY A C 1
ATOM 6734 O O . GLY A 1 864 ? -34.959 -15.583 11.899 1.00 95.12 864 GLY A O 1
ATOM 6735 N N . ASP A 1 865 ? -33.969 -15.389 13.910 1.00 93.44 865 ASP A N 1
ATOM 6736 C CA . ASP A 1 865 ? -35.053 -14.678 14.602 1.00 93.44 865 ASP A CA 1
ATOM 6737 C C . ASP A 1 865 ? -34.671 -13.237 15.020 1.00 93.44 865 ASP A C 1
ATOM 6739 O O . ASP A 1 865 ? -35.477 -12.554 15.660 1.00 93.44 865 ASP A O 1
ATOM 6743 N N . GLU A 1 866 ? -33.485 -12.757 14.617 1.00 96.44 866 GLU A N 1
ATOM 6744 C CA . GLU A 1 866 ? -33.041 -11.359 14.681 1.00 96.44 866 GLU A CA 1
ATOM 6745 C C . GLU A 1 866 ? -33.080 -10.700 13.291 1.00 96.44 866 GLU A C 1
ATOM 6747 O O . GLU A 1 866 ? -34.156 -10.255 12.882 1.00 96.44 866 GLU A O 1
ATOM 6752 N N . LYS A 1 867 ? -31.954 -10.633 12.567 1.00 97.19 867 LYS A N 1
ATOM 6753 C CA . LYS A 1 867 ? -31.852 -10.159 11.173 1.00 97.19 867 LYS A CA 1
ATOM 6754 C C . LYS A 1 867 ? -30.545 -10.617 10.535 1.00 97.19 867 LYS A C 1
ATOM 6756 O O . LYS A 1 867 ? -29.581 -10.798 11.260 1.00 97.19 867 LYS A O 1
ATOM 6761 N N . VAL A 1 868 ? -30.493 -10.661 9.205 1.00 98.31 868 VAL A N 1
ATOM 6762 C CA . VAL A 1 868 ? -29.255 -10.364 8.465 1.00 98.31 868 VAL A CA 1
ATOM 6763 C C . VAL A 1 868 ? -29.166 -8.849 8.310 1.00 98.31 868 VAL A C 1
ATOM 6765 O O . VAL A 1 868 ? -30.135 -8.208 7.893 1.00 98.31 868 VAL A O 1
ATOM 6768 N N . GLY A 1 869 ? -28.019 -8.268 8.641 1.00 98.12 869 GLY A N 1
ATOM 6769 C CA . GLY A 1 869 ? -27.784 -6.837 8.512 1.00 98.12 869 GLY A CA 1
ATOM 6770 C C . GLY A 1 869 ? -26.368 -6.546 8.050 1.00 98.12 869 GLY A C 1
ATOM 6771 O O . GLY A 1 869 ? -25.432 -7.211 8.477 1.00 98.12 869 GLY A O 1
ATOM 6772 N N . VAL A 1 870 ? -26.233 -5.531 7.205 1.00 98.62 870 VAL A N 1
ATOM 6773 C CA . VAL A 1 870 ? -24.951 -4.968 6.764 1.00 98.62 870 VAL A CA 1
ATOM 6774 C C . VAL A 1 870 ? -25.073 -3.446 6.815 1.00 98.62 870 VAL A C 1
ATOM 6776 O O . VAL A 1 870 ? -26.165 -2.906 6.600 1.00 98.62 870 VAL A O 1
ATOM 6779 N N . VAL A 1 871 ? -23.986 -2.735 7.089 1.00 98.62 871 VAL A N 1
ATOM 6780 C CA . VAL A 1 871 ? -23.944 -1.268 7.078 1.00 98.62 871 VAL A CA 1
ATOM 6781 C C . VAL A 1 871 ? -22.671 -0.766 6.417 1.00 98.62 871 VAL A C 1
ATOM 6783 O O . VAL A 1 871 ? -21.594 -1.318 6.608 1.00 98.62 871 VAL A O 1
ATOM 6786 N N . GLU A 1 872 ? -22.813 0.290 5.627 1.00 98.12 872 GLU A N 1
ATOM 6787 C CA . GLU A 1 872 ? -21.710 0.951 4.947 1.00 98.12 872 GLU A CA 1
ATOM 6788 C C . GLU A 1 872 ? -20.871 1.802 5.916 1.00 98.12 872 GLU A C 1
ATOM 6790 O O . GLU A 1 872 ? -21.400 2.646 6.647 1.00 98.12 872 GLU A O 1
ATOM 6795 N N . THR A 1 873 ? -19.557 1.590 5.931 1.00 96.38 873 THR A N 1
ATOM 6796 C CA . THR A 1 873 ? -18.640 2.104 6.957 1.00 96.38 873 THR A CA 1
ATOM 6797 C C . THR A 1 873 ? -17.425 2.826 6.369 1.00 96.38 873 THR A C 1
ATOM 6799 O O . THR A 1 873 ? -16.938 2.446 5.307 1.00 96.38 873 THR A O 1
ATOM 6802 N N . PRO A 1 874 ? -16.846 3.815 7.084 1.00 92.31 874 PRO A N 1
ATOM 6803 C CA . PRO A 1 874 ? -15.640 4.538 6.654 1.00 92.31 874 PRO A CA 1
ATOM 6804 C C . PRO A 1 874 ? -14.339 3.706 6.743 1.00 92.31 874 PRO A C 1
ATOM 6806 O O . PRO A 1 874 ? -13.242 4.252 6.645 1.00 92.31 874 PRO A O 1
ATOM 6809 N N . HIS A 1 875 ? -14.453 2.393 6.947 1.00 90.62 875 HIS A N 1
ATOM 6810 C CA . HIS A 1 875 ? -13.382 1.397 6.981 1.00 90.62 875 HIS A CA 1
ATOM 6811 C C . HIS A 1 875 ? -13.862 0.111 6.292 1.00 90.62 875 HIS A C 1
ATOM 6813 O O . HIS A 1 875 ? -15.061 -0.078 6.086 1.00 90.62 875 HIS A O 1
ATOM 6819 N N . LYS A 1 876 ? -12.920 -0.779 5.953 1.00 87.94 876 LYS A N 1
ATOM 6820 C CA . LYS A 1 876 ? -13.156 -1.925 5.059 1.00 87.94 876 LYS A CA 1
ATOM 6821 C C . LYS A 1 876 ? -14.261 -2.893 5.491 1.00 87.94 876 LYS A C 1
ATOM 6823 O O . LYS A 1 876 ? -15.197 -3.112 4.734 1.00 87.94 876 LYS A O 1
ATOM 6828 N N . GLY A 1 877 ? -14.093 -3.536 6.636 1.00 91.38 877 GLY A N 1
ATOM 6829 C CA . GLY A 1 877 ? -14.896 -4.675 7.078 1.00 91.38 877 GLY A CA 1
ATOM 6830 C C . GLY A 1 877 ? -14.682 -4.914 8.569 1.00 91.38 877 GLY A C 1
ATOM 6831 O O . GLY A 1 877 ? -13.759 -4.320 9.138 1.00 91.38 877 GLY A O 1
ATOM 6832 N N . MET A 1 878 ? -15.602 -5.668 9.170 1.00 94.38 878 MET A N 1
ATOM 6833 C CA . MET A 1 878 ? -15.625 -6.177 10.547 1.00 94.38 878 MET A CA 1
ATOM 6834 C C . MET A 1 878 ? -16.946 -6.953 10.735 1.00 94.38 878 MET A C 1
ATOM 6836 O O . MET A 1 878 ? -18.030 -6.432 10.423 1.00 94.38 878 MET A O 1
ATOM 6840 N N . GLU A 1 879 ? -16.904 -8.163 11.288 1.00 95.12 879 GLU A N 1
ATOM 6841 C CA . GLU A 1 879 ? -18.019 -9.122 11.276 1.00 95.12 879 GLU A CA 1
ATOM 6842 C C . GLU A 1 879 ? -19.124 -8.903 12.326 1.00 95.12 879 GLU A C 1
ATOM 6844 O O . GLU A 1 879 ? -19.807 -9.850 12.729 1.00 95.12 879 GLU A O 1
ATOM 6849 N N . HIS A 1 880 ? -19.296 -7.671 12.805 1.00 96.19 880 HIS A N 1
ATOM 6850 C CA . HIS A 1 880 ? -20.211 -7.311 13.889 1.00 96.19 880 HIS A CA 1
ATOM 6851 C C . HIS A 1 880 ? -21.570 -8.035 13.795 1.00 96.19 880 HIS A C 1
ATOM 6853 O O . HIS A 1 880 ? -22.360 -7.771 12.891 1.00 96.19 880 HIS A O 1
ATOM 6859 N N . GLN A 1 881 ? -21.852 -8.932 14.746 1.00 96.31 881 GLN A N 1
ATOM 6860 C CA . GLN A 1 881 ? -22.970 -9.882 14.731 1.00 96.31 881 GLN A CA 1
ATOM 6861 C C . GLN A 1 881 ? -24.298 -9.274 14.257 1.00 96.31 881 GLN A C 1
ATOM 6863 O O . GLN A 1 881 ? -24.863 -8.389 14.916 1.00 96.31 881 GLN A O 1
ATOM 6868 N N . THR A 1 882 ? -24.844 -9.805 13.156 1.00 97.75 882 THR A N 1
ATOM 6869 C CA . THR A 1 882 ? -26.053 -9.341 12.433 1.00 97.75 882 THR A CA 1
ATOM 6870 C C . THR A 1 882 ? -26.005 -7.910 11.865 1.00 97.75 882 THR A C 1
ATOM 6872 O O . THR A 1 882 ? -27.060 -7.348 11.547 1.00 97.75 882 THR A O 1
ATOM 6875 N N . ILE A 1 883 ? -24.843 -7.259 11.812 1.00 98.06 883 ILE A N 1
ATOM 6876 C CA . ILE A 1 883 ? -24.660 -5.879 11.334 1.00 98.06 883 ILE A CA 1
ATOM 6877 C C . ILE A 1 883 ? -23.249 -5.646 10.755 1.00 98.06 883 ILE A C 1
ATOM 6879 O O . ILE A 1 883 ? -22.578 -4.673 11.093 1.00 98.06 883 ILE A O 1
ATOM 6883 N N . ASN A 1 884 ? -22.803 -6.546 9.874 1.00 97.88 884 ASN A N 1
ATOM 6884 C CA . ASN A 1 884 ? -21.461 -6.527 9.284 1.00 97.88 884 ASN A CA 1
ATOM 6885 C C . ASN A 1 884 ? -21.098 -5.141 8.717 1.00 97.88 884 ASN A C 1
ATOM 6887 O O . ASN A 1 884 ? -21.900 -4.525 8.007 1.00 97.88 884 ASN A O 1
ATOM 6891 N N . ALA A 1 885 ? -19.889 -4.667 9.016 1.00 97.62 885 ALA A N 1
ATOM 6892 C CA . ALA A 1 885 ? -19.346 -3.439 8.445 1.00 97.62 885 ALA A CA 1
ATOM 6893 C C . ALA A 1 885 ? -18.917 -3.665 6.985 1.00 97.62 885 ALA A C 1
ATOM 6895 O O . ALA A 1 885 ? -18.497 -4.764 6.618 1.00 97.62 885 ALA A O 1
ATOM 6896 N N . TYR A 1 886 ? -19.030 -2.638 6.143 1.00 97.81 886 TYR A N 1
ATOM 6897 C CA . TYR A 1 886 ? -18.764 -2.742 4.712 1.00 97.81 886 TYR A CA 1
ATOM 6898 C C . TYR A 1 886 ? -18.237 -1.434 4.097 1.00 97.81 886 TYR A C 1
ATOM 6900 O O . TYR A 1 886 ? -18.936 -0.428 4.033 1.00 97.81 886 TYR A O 1
ATOM 6908 N N . GLY A 1 887 ? -17.029 -1.485 3.548 1.00 94.12 887 GLY A N 1
ATOM 6909 C CA . GLY A 1 887 ? -16.325 -0.390 2.877 1.00 94.12 887 GLY A CA 1
ATOM 6910 C C . GLY A 1 887 ? -15.363 -0.931 1.815 1.00 94.12 887 GLY A C 1
ATOM 6911 O O . GLY A 1 887 ? -14.163 -0.663 1.848 1.00 94.12 887 GLY A O 1
ATOM 6912 N N . ASN A 1 888 ? -15.883 -1.765 0.905 1.00 92.88 888 ASN A N 1
ATOM 6913 C CA . ASN A 1 888 ? -15.156 -2.331 -0.244 1.00 92.88 888 ASN A CA 1
ATOM 6914 C C . ASN A 1 888 ? -15.528 -1.63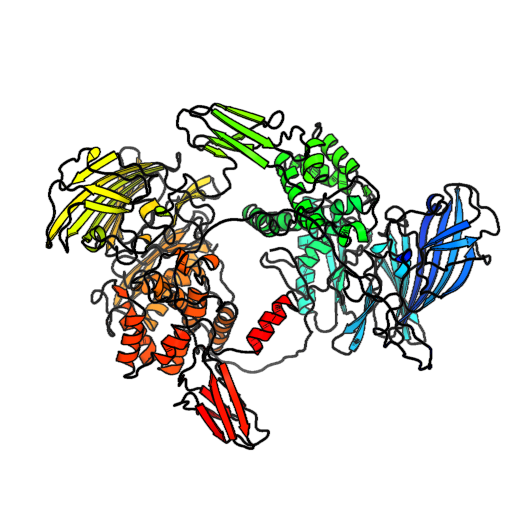8 -1.575 1.00 92.88 888 ASN A C 1
ATOM 6916 O O . ASN A 1 888 ? -15.307 -2.202 -2.643 1.00 92.88 888 ASN A O 1
ATOM 6920 N N . ASP A 1 889 ? -16.133 -0.446 -1.531 1.00 92.12 889 ASP A N 1
ATOM 6921 C CA . ASP A 1 889 ? -16.503 0.377 -2.698 1.00 92.12 889 ASP A CA 1
ATOM 6922 C C . ASP A 1 889 ? -17.294 -0.371 -3.800 1.00 92.12 889 ASP A C 1
ATOM 6924 O O . ASP A 1 889 ? -17.234 -0.029 -4.985 1.00 92.12 889 ASP A O 1
ATOM 6928 N N . TYR A 1 890 ? -18.054 -1.412 -3.429 1.00 92.38 890 TYR A N 1
ATOM 6929 C CA . TYR A 1 890 ? -18.801 -2.294 -4.343 1.00 92.38 890 TYR A CA 1
ATOM 6930 C C . TYR A 1 890 ? -17.910 -3.051 -5.350 1.00 92.38 890 TYR A C 1
ATOM 6932 O O . TYR A 1 890 ? -18.355 -3.432 -6.443 1.00 92.38 890 TYR A O 1
ATOM 6940 N N . ALA A 1 891 ? -16.643 -3.278 -4.984 1.00 88.12 891 ALA A N 1
ATOM 6941 C CA . ALA A 1 891 ? -15.611 -3.878 -5.821 1.00 88.12 891 ALA A CA 1
ATOM 6942 C C . ALA A 1 891 ? -15.664 -5.419 -5.838 1.00 88.12 891 ALA A C 1
ATOM 6944 O O . ALA A 1 891 ? -15.147 -6.116 -4.959 1.00 88.12 891 ALA A O 1
ATOM 6945 N N . LYS A 1 892 ? -16.227 -5.961 -6.921 1.00 87.44 892 LYS A N 1
ATOM 6946 C CA . LYS A 1 892 ? -16.191 -7.396 -7.245 1.00 87.44 892 LYS A CA 1
ATOM 6947 C C . LYS A 1 892 ? -14.802 -7.861 -7.688 1.00 87.44 892 LYS A C 1
ATOM 6949 O O . LYS A 1 892 ? -14.079 -7.124 -8.358 1.00 87.44 892 LYS A O 1
ATOM 6954 N N . THR A 1 893 ? -14.477 -9.121 -7.413 1.00 80.31 893 THR A N 1
ATOM 6955 C CA . THR A 1 893 ? -13.268 -9.781 -7.937 1.00 80.31 893 THR A CA 1
ATOM 6956 C C . THR A 1 893 ? -13.536 -10.515 -9.264 1.00 80.31 893 THR A C 1
ATOM 6958 O O . THR A 1 893 ? -14.638 -10.459 -9.819 1.00 80.31 893 THR A O 1
ATOM 6961 N N . LEU A 1 894 ? -12.536 -11.236 -9.794 1.00 74.88 894 LEU A N 1
ATOM 6962 C CA . LEU A 1 894 ? -12.634 -12.040 -11.031 1.00 74.88 894 LEU A CA 1
ATOM 6963 C C . LEU A 1 894 ? -13.603 -13.235 -10.909 1.00 74.88 894 LEU A C 1
ATOM 6965 O O . LEU A 1 894 ? -13.886 -13.934 -11.885 1.00 74.88 894 LEU A O 1
ATOM 6969 N N . GLU A 1 895 ? -14.090 -13.475 -9.698 1.00 81.38 895 GLU A N 1
ATOM 6970 C CA . GLU A 1 895 ? -15.058 -14.484 -9.286 1.00 81.38 895 GLU A CA 1
ATOM 6971 C C . GLU A 1 895 ? -16.502 -13.947 -9.343 1.00 81.38 895 GLU A C 1
ATOM 6973 O O . GLU A 1 895 ? -17.449 -14.680 -9.069 1.00 81.38 895 GLU A O 1
ATOM 6978 N N . GLY A 1 896 ? -16.695 -12.665 -9.677 1.00 81.69 896 GLY A N 1
ATOM 6979 C CA . GLY A 1 896 ? -18.009 -12.066 -9.929 1.00 81.69 896 GLY A CA 1
ATOM 6980 C C . GLY A 1 896 ? -18.854 -11.752 -8.689 1.00 81.69 896 GLY A C 1
ATOM 6981 O O . GLY A 1 896 ? -19.970 -11.251 -8.849 1.00 81.69 896 GLY A O 1
ATOM 6982 N N . PHE A 1 897 ? -18.341 -11.990 -7.479 1.00 91.75 897 PHE A N 1
ATOM 6983 C CA . PHE A 1 897 ? -18.958 -11.604 -6.204 1.00 91.75 897 PHE A CA 1
ATOM 6984 C C . PHE A 1 897 ? -18.114 -10.556 -5.464 1.0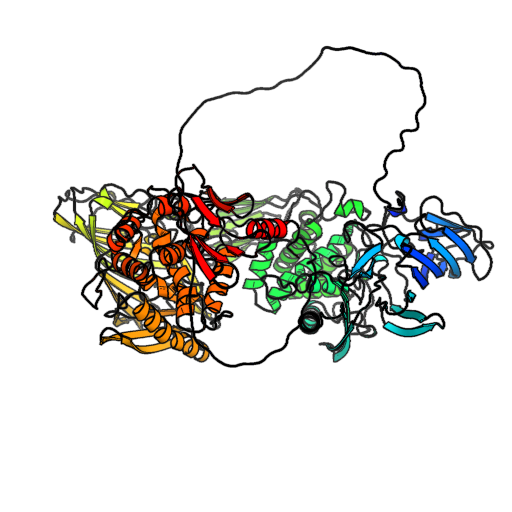0 91.75 897 PHE A C 1
ATOM 6986 O O . PHE A 1 897 ? -16.948 -10.343 -5.811 1.00 91.75 897 PHE A O 1
ATOM 6993 N N . ASP A 1 898 ? -18.708 -9.868 -4.489 1.00 95.81 898 ASP A N 1
ATOM 6994 C CA . ASP A 1 898 ? -17.946 -9.043 -3.545 1.00 95.81 898 ASP A CA 1
ATOM 6995 C C . ASP A 1 898 ? -17.268 -9.947 -2.502 1.00 95.81 898 ASP A C 1
ATOM 6997 O O . ASP A 1 898 ? -17.925 -10.576 -1.667 1.00 95.81 898 ASP A O 1
ATOM 7001 N N . TRP A 1 899 ? -15.941 -10.048 -2.598 1.00 93.38 899 TRP A N 1
ATOM 7002 C CA . TRP A 1 899 ? -15.133 -10.941 -1.768 1.00 93.38 899 TRP A CA 1
ATOM 7003 C C . TRP A 1 899 ? -15.178 -10.576 -0.282 1.00 93.38 899 TRP A C 1
ATOM 7005 O O . TRP A 1 899 ? -15.125 -11.477 0.552 1.00 93.38 899 TRP A O 1
ATOM 7015 N N . LEU A 1 900 ? -15.276 -9.281 0.043 1.00 95.19 900 LEU A N 1
ATOM 7016 C CA . LEU A 1 900 ? -15.226 -8.819 1.421 1.00 95.19 900 LEU A CA 1
ATOM 7017 C C . LEU A 1 900 ? -16.572 -9.068 2.084 1.00 95.19 900 LEU A C 1
ATOM 7019 O O . LEU A 1 900 ? -16.610 -9.757 3.091 1.00 95.19 900 LEU A O 1
ATOM 7023 N N . PHE A 1 901 ? -17.679 -8.636 1.468 1.00 97.62 901 PHE A N 1
ATOM 7024 C CA . PHE A 1 901 ? -19.025 -8.932 1.972 1.00 97.62 901 PHE A CA 1
ATOM 7025 C C . PHE A 1 901 ? -19.207 -10.428 2.270 1.00 97.62 901 PHE A C 1
ATOM 7027 O O . PHE A 1 901 ? -19.759 -10.788 3.308 1.00 97.62 901 PHE A O 1
ATOM 7034 N N . GLN A 1 902 ? -18.719 -11.307 1.390 1.00 97.12 902 GLN A N 1
ATOM 7035 C CA . GLN A 1 902 ? -18.835 -12.745 1.609 1.00 97.12 902 GLN A CA 1
ATOM 7036 C C . GLN A 1 902 ? -17.893 -13.277 2.703 1.00 97.12 902 GLN A C 1
ATOM 7038 O O . GLN A 1 902 ? -18.294 -14.204 3.411 1.00 97.12 902 GLN A O 1
ATOM 7043 N N . HIS A 1 903 ? -16.709 -12.669 2.884 1.00 97.62 903 HIS A N 1
ATOM 7044 C CA . HIS A 1 903 ? -15.841 -12.907 4.043 1.00 97.62 903 HIS A CA 1
ATOM 7045 C C . HIS A 1 903 ? -16.576 -12.538 5.328 1.00 97.62 903 HIS A C 1
ATOM 7047 O O . HIS A 1 903 ? -16.925 -13.441 6.079 1.00 97.62 903 HIS A O 1
ATOM 7053 N N . GLU A 1 904 ? -16.927 -11.262 5.518 1.00 97.38 904 GLU A N 1
ATOM 7054 C CA . GLU A 1 904 ? -17.597 -10.750 6.724 1.00 97.38 904 GLU A CA 1
ATOM 7055 C C . GLU A 1 904 ? -18.842 -11.582 7.076 1.00 97.38 904 GLU A C 1
ATOM 7057 O O . GLU A 1 904 ? -19.045 -11.995 8.216 1.00 97.38 904 GLU A O 1
ATOM 7062 N N . PHE A 1 905 ? -19.676 -11.889 6.078 1.00 98.19 905 PHE A N 1
ATOM 7063 C CA . PHE A 1 905 ? -20.915 -12.637 6.282 1.00 98.19 905 PHE A CA 1
ATOM 7064 C C . PHE A 1 905 ? -20.692 -14.101 6.705 1.00 98.19 905 PHE A C 1
ATOM 7066 O O . PHE A 1 905 ? -21.562 -14.704 7.335 1.00 98.19 905 PHE A O 1
ATOM 7073 N N . SER A 1 906 ? -19.533 -14.693 6.405 1.00 98.31 906 SER A N 1
ATOM 7074 C CA . SER A 1 906 ? -19.209 -16.062 6.827 1.00 98.31 906 SER A CA 1
ATOM 7075 C C . SER A 1 906 ? -19.049 -16.194 8.349 1.00 98.31 906 SER A C 1
ATOM 7077 O O . SER A 1 906 ? -19.420 -17.220 8.933 1.00 98.31 906 SER A O 1
ATOM 7079 N N . HIS A 1 907 ? -18.580 -15.133 9.008 1.00 98.00 907 HIS A N 1
ATOM 7080 C CA . HIS A 1 907 ? -18.333 -15.071 10.449 1.00 98.00 907 HIS A CA 1
ATOM 7081 C C . HIS A 1 907 ? -19.638 -15.088 11.274 1.00 98.00 907 HIS A C 1
ATOM 7083 O O . HIS A 1 907 ? -19.642 -15.442 12.453 1.00 98.00 907 HIS A O 1
ATOM 7089 N N . GLU A 1 908 ? -20.800 -14.886 10.646 1.00 98.00 908 GLU A N 1
ATOM 7090 C CA . GLU A 1 908 ? -22.093 -15.185 11.274 1.00 98.00 908 GLU A CA 1
ATOM 7091 C C . GLU A 1 908 ? -22.206 -16.662 11.709 1.00 98.00 908 GLU A C 1
ATOM 7093 O O . GLU A 1 908 ? -22.821 -16.962 12.733 1.00 98.00 908 GLU A O 1
ATOM 7098 N N . TRP A 1 909 ? -21.551 -17.585 10.992 1.00 98.31 909 TRP A N 1
ATOM 7099 C CA . TRP A 1 909 ? -21.324 -18.964 11.444 1.00 98.31 909 TRP A CA 1
ATOM 7100 C C . TRP A 1 909 ? -19.964 -19.118 12.140 1.00 98.31 909 TRP A C 1
ATOM 7102 O O . TRP A 1 909 ? -19.875 -19.847 13.129 1.00 98.31 909 TRP A O 1
ATOM 7112 N N . PHE A 1 910 ? -18.928 -18.439 11.639 1.00 97.56 910 PHE A N 1
ATOM 7113 C CA . PHE A 1 910 ? -17.517 -18.641 11.997 1.00 97.56 910 PHE A CA 1
ATOM 7114 C C . PHE A 1 910 ? -16.880 -17.482 12.784 1.00 97.56 910 PHE A C 1
ATOM 7116 O O . PHE A 1 910 ? -15.722 -17.177 12.586 1.00 97.56 910 PHE A O 1
ATOM 7123 N N . ALA A 1 911 ? -17.628 -16.839 13.673 1.00 95.19 911 ALA A N 1
ATOM 7124 C CA . ALA A 1 911 ? -17.120 -15.987 14.754 1.00 95.19 911 ALA A CA 1
ATOM 7125 C C . ALA A 1 911 ? -18.186 -15.760 15.826 1.00 95.19 911 ALA A C 1
ATOM 7127 O O . ALA A 1 911 ? -17.905 -15.821 17.020 1.00 95.19 911 ALA A O 1
ATOM 7128 N N . ASN A 1 912 ? -19.423 -15.558 15.362 1.00 95.94 912 ASN A N 1
ATOM 7129 C CA . ASN A 1 912 ? -20.575 -15.161 16.166 1.00 95.94 912 ASN A CA 1
ATOM 7130 C C . ASN A 1 912 ? -21.376 -16.370 16.696 1.00 95.94 912 ASN A C 1
ATOM 7132 O O . ASN A 1 912 ? -21.852 -16.366 17.825 1.00 95.94 912 ASN A O 1
ATOM 7136 N N . GLN A 1 913 ? -21.523 -17.445 15.909 1.00 96.81 913 GLN A N 1
ATOM 7137 C CA . GLN A 1 913 ? -22.122 -18.711 16.378 1.00 96.81 913 GLN A CA 1
ATOM 7138 C C . GLN A 1 913 ? -21.064 -19.721 16.856 1.00 96.81 913 GLN A C 1
ATOM 7140 O O . GLN A 1 913 ? -21.323 -20.471 17.803 1.00 96.81 913 GLN A O 1
ATOM 7145 N N . LEU A 1 914 ? -19.887 -19.738 16.222 1.00 96.88 914 LEU A N 1
ATOM 7146 C CA . LEU A 1 914 ? -18.701 -20.475 16.659 1.00 96.88 914 LEU A CA 1
ATOM 7147 C C . LEU A 1 914 ? -17.623 -19.500 17.138 1.00 96.88 914 LEU A C 1
ATOM 7149 O O . LEU A 1 914 ? -16.709 -19.156 16.394 1.00 96.88 914 LEU A O 1
ATOM 7153 N N . THR A 1 915 ? -17.704 -19.081 18.394 1.00 94.94 915 THR A N 1
ATOM 7154 C CA . THR A 1 915 ? -16.685 -18.229 19.014 1.00 94.94 915 THR A CA 1
ATOM 7155 C C . THR A 1 915 ? -15.450 -19.068 19.377 1.00 94.94 915 THR A C 1
ATOM 7157 O O . THR A 1 915 ? -15.570 -20.184 19.890 1.00 94.94 915 THR A O 1
ATOM 7160 N N . ALA A 1 916 ? -14.237 -18.574 19.130 1.00 94.44 916 ALA A N 1
ATOM 7161 C CA . ALA A 1 916 ? -13.012 -19.264 19.526 1.00 94.44 916 ALA A CA 1
ATOM 7162 C C . ALA A 1 916 ? -12.871 -19.202 21.055 1.00 94.44 916 ALA A C 1
ATOM 7164 O O . ALA A 1 916 ? -13.078 -18.160 21.664 1.00 94.44 916 ALA A O 1
ATOM 7165 N N . ALA A 1 917 ? -12.511 -20.301 21.720 1.00 93.00 917 ALA A N 1
ATOM 7166 C CA . ALA A 1 917 ? -12.390 -20.327 23.184 1.00 93.00 917 ALA A CA 1
ATOM 7167 C C . ALA A 1 917 ? -11.190 -19.511 23.722 1.00 93.00 917 ALA A C 1
ATOM 7169 O O . ALA A 1 917 ? -11.045 -19.337 24.935 1.00 93.00 917 ALA A O 1
ATOM 7170 N N . ASN A 1 918 ? -10.304 -19.080 22.823 1.00 92.31 918 ASN A N 1
ATOM 7171 C CA . ASN A 1 918 ? -8.997 -18.480 23.055 1.00 92.31 918 ASN A CA 1
ATOM 7172 C C . ASN A 1 918 ? -8.510 -17.900 21.712 1.00 92.31 918 ASN A C 1
ATOM 7174 O O . ASN A 1 918 ? -8.756 -18.517 20.676 1.00 92.31 918 ASN A O 1
ATOM 7178 N N . TRP A 1 919 ? -7.757 -16.796 21.710 1.00 93.69 919 TRP A N 1
ATOM 7179 C CA . TRP A 1 919 ? -7.106 -16.265 20.498 1.00 93.69 919 TRP A CA 1
ATOM 7180 C C . TRP A 1 919 ? -6.212 -17.307 19.803 1.00 93.69 919 TRP A C 1
ATOM 7182 O O . TRP A 1 919 ? -6.082 -17.351 18.586 1.00 93.69 919 TRP A O 1
ATOM 7192 N N . ASP A 1 920 ? -5.652 -18.242 20.564 1.00 95.00 920 ASP A N 1
ATOM 7193 C CA . ASP A 1 920 ? -4.869 -19.355 20.022 1.00 95.00 920 ASP A CA 1
ATOM 7194 C C . ASP A 1 920 ? -5.664 -20.311 19.106 1.00 95.00 920 ASP A C 1
ATOM 7196 O O . ASP A 1 920 ? -5.074 -21.079 18.352 1.00 95.00 920 ASP A O 1
ATOM 7200 N N . ASP A 1 921 ? -6.997 -20.266 19.162 1.00 96.50 921 ASP A N 1
ATOM 7201 C CA . ASP A 1 921 ? -7.913 -21.069 18.350 1.00 96.50 921 ASP A CA 1
ATOM 7202 C C . ASP A 1 921 ? -8.549 -20.272 17.186 1.00 96.50 921 ASP A C 1
ATOM 7204 O O . ASP A 1 921 ? -9.364 -20.831 16.453 1.00 96.50 921 ASP A O 1
ATOM 7208 N N . TYR A 1 922 ? -8.174 -19.001 16.966 1.00 95.12 922 TYR A N 1
ATOM 7209 C CA . TYR A 1 922 ? -8.863 -18.060 16.053 1.00 95.12 922 TYR A CA 1
ATOM 7210 C C . TYR A 1 922 ? -8.856 -18.443 14.561 1.00 95.12 922 TYR A C 1
ATOM 7212 O O . TYR A 1 922 ? -9.598 -17.891 13.758 1.00 95.12 922 TYR A O 1
ATOM 7220 N N . TRP A 1 923 ? -8.086 -19.456 14.160 1.00 97.44 923 TRP A N 1
ATOM 7221 C CA . TRP A 1 923 ? -8.221 -20.051 12.823 1.00 97.44 923 TRP A CA 1
ATOM 7222 C C . TRP A 1 923 ? -9.581 -20.723 12.602 1.00 97.44 923 TRP A C 1
ATOM 7224 O O . TRP A 1 923 ? -9.991 -20.894 11.456 1.00 97.44 923 TRP A O 1
ATOM 7234 N N . LEU A 1 924 ? -10.281 -21.097 13.682 1.00 98.00 924 LEU A N 1
ATOM 7235 C CA . LEU A 1 924 ? -11.678 -21.532 13.625 1.00 98.00 924 LEU A CA 1
ATOM 7236 C C . LEU A 1 924 ? -12.601 -20.434 13.091 1.00 98.00 924 LEU A C 1
ATOM 7238 O O . LEU A 1 924 ? -13.681 -20.769 12.606 1.00 98.00 924 LEU A O 1
ATOM 7242 N N . HIS A 1 925 ? -12.171 -19.171 13.171 1.00 96.88 925 HIS A N 1
ATOM 7243 C CA . HIS A 1 925 ? -12.804 -18.051 12.496 1.00 96.88 925 HIS A CA 1
ATOM 7244 C C . HIS A 1 925 ? -12.217 -17.895 11.107 1.00 96.88 925 HIS A C 1
ATOM 7246 O O . HIS A 1 925 ? -12.748 -18.428 10.136 1.00 96.88 925 HIS A O 1
ATOM 7252 N N . GLU A 1 926 ? -11.045 -17.280 11.034 1.00 97.38 926 GLU A N 1
ATOM 7253 C CA . GLU A 1 926 ? -10.465 -16.749 9.803 1.00 97.38 926 GLU A CA 1
ATOM 7254 C C . GLU A 1 926 ? -10.149 -17.823 8.767 1.00 97.38 926 GLU A C 1
ATOM 7256 O O . GLU A 1 926 ? -10.279 -17.606 7.562 1.00 97.38 926 GLU A O 1
ATOM 7261 N N . GLY A 1 927 ? -9.773 -19.015 9.229 1.00 98.12 927 GLY A N 1
ATOM 7262 C CA . GLY A 1 927 ? -9.503 -20.153 8.366 1.00 98.12 927 GLY A CA 1
ATOM 7263 C C . GLY A 1 927 ? -10.772 -20.707 7.742 1.00 98.12 927 GLY A C 1
ATOM 7264 O O . GLY A 1 927 ? -10.778 -21.021 6.556 1.00 98.12 927 GLY A O 1
ATOM 7265 N N . TYR A 1 928 ? -11.857 -20.774 8.515 1.00 98.00 928 TYR A N 1
ATOM 7266 C CA . TYR A 1 928 ? -13.167 -21.144 7.993 1.00 98.00 928 TYR A CA 1
ATOM 7267 C C . TYR A 1 928 ? -13.773 -20.039 7.130 1.00 98.00 928 TYR A C 1
ATOM 7269 O O . TYR A 1 928 ? -14.258 -20.355 6.050 1.00 98.00 928 TYR A O 1
ATOM 7277 N N . GLY A 1 929 ? -13.728 -18.776 7.551 1.00 97.50 929 GLY A N 1
ATOM 7278 C CA . GLY A 1 929 ? -14.299 -17.665 6.794 1.00 97.50 929 GLY A CA 1
ATOM 7279 C C . GLY A 1 929 ? -13.620 -17.481 5.441 1.00 97.50 929 GLY A C 1
ATOM 7280 O O . GLY A 1 929 ? -14.280 -17.501 4.400 1.00 97.50 929 GLY A O 1
ATOM 7281 N N . THR A 1 930 ? -12.283 -17.507 5.435 1.00 98.50 930 THR A N 1
ATOM 7282 C CA . THR A 1 930 ? -11.501 -17.551 4.193 1.00 98.50 930 THR A CA 1
ATOM 7283 C C . THR A 1 930 ? -11.859 -18.788 3.366 1.00 98.50 930 THR A C 1
ATOM 7285 O O . THR A 1 930 ? -12.073 -18.647 2.170 1.00 98.50 930 THR A O 1
ATOM 7288 N N . TYR A 1 931 ? -12.036 -19.971 3.978 1.00 98.38 931 TYR A N 1
ATOM 7289 C CA . TYR A 1 931 ? -12.438 -21.205 3.279 1.00 98.38 931 TYR A CA 1
ATOM 7290 C C . TYR A 1 931 ? -13.848 -21.159 2.672 1.00 98.38 931 TYR A C 1
ATOM 7292 O O . TYR A 1 931 ? -14.157 -21.899 1.731 1.00 98.38 931 TYR A O 1
ATOM 7300 N N . MET A 1 932 ? -14.706 -20.261 3.149 1.00 98.31 932 MET A N 1
ATOM 7301 C CA . MET A 1 932 ? -16.050 -20.084 2.609 1.00 98.31 932 MET A CA 1
ATOM 7302 C C . MET A 1 932 ? -16.077 -19.238 1.335 1.00 98.31 932 MET A C 1
ATOM 7304 O O . MET A 1 932 ? -17.017 -19.405 0.562 1.00 98.31 932 MET A O 1
ATOM 7308 N N . GLN A 1 933 ? -15.057 -18.424 1.038 1.00 97.19 933 GLN A N 1
ATOM 7309 C CA . GLN A 1 933 ? -14.917 -17.751 -0.265 1.00 97.19 933 GLN A CA 1
ATOM 7310 C C . GLN A 1 933 ? -14.749 -18.746 -1.428 1.00 97.19 933 GLN A C 1
ATOM 7312 O O . GLN A 1 933 ? -15.588 -18.760 -2.336 1.00 97.19 933 GLN A O 1
ATOM 7317 N N . PRO A 1 934 ? -13.728 -19.628 -1.440 1.00 95.69 934 PRO A N 1
ATOM 7318 C CA . PRO A 1 934 ? -13.550 -20.593 -2.509 1.00 95.69 934 PRO A CA 1
ATOM 7319 C C . PRO A 1 934 ? -14.666 -21.648 -2.457 1.00 95.69 934 PRO A C 1
ATOM 7321 O O . PRO A 1 934 ? -15.154 -22.059 -3.511 1.00 95.69 934 PRO A O 1
ATOM 7324 N N . ALA A 1 935 ? -15.171 -22.022 -1.272 1.00 97.00 935 ALA A N 1
ATOM 7325 C CA . ALA A 1 935 ? -16.341 -22.890 -1.176 1.00 97.00 935 ALA A CA 1
ATOM 7326 C C . ALA A 1 935 ? -17.639 -22.229 -1.682 1.00 97.00 935 ALA A C 1
ATOM 7328 O O . ALA A 1 935 ? -18.491 -22.952 -2.175 1.00 97.00 935 ALA A O 1
ATOM 7329 N N . TYR A 1 936 ? -17.804 -20.902 -1.689 1.00 97.38 936 TYR A N 1
ATOM 7330 C CA . TYR A 1 936 ? -18.927 -20.249 -2.390 1.00 97.38 936 TYR A CA 1
ATOM 7331 C C . TYR A 1 936 ? -18.773 -20.344 -3.913 1.00 97.38 936 TYR A C 1
ATOM 7333 O O . TYR A 1 936 ? -19.748 -20.526 -4.645 1.00 97.38 936 TYR A O 1
ATOM 7341 N N . GLY A 1 937 ? -17.526 -20.395 -4.385 1.00 91.00 937 GLY A N 1
ATOM 7342 C CA . GLY A 1 937 ? -17.184 -20.911 -5.708 1.00 91.00 937 GLY A CA 1
ATOM 7343 C C . GLY A 1 937 ? -17.638 -22.360 -5.968 1.00 91.00 937 GLY A C 1
ATOM 7344 O O . GLY A 1 937 ? -17.742 -22.711 -7.141 1.00 91.00 937 GLY A O 1
ATOM 7345 N N . GLN A 1 938 ? -17.965 -23.177 -4.939 1.00 93.12 938 GLN A N 1
ATOM 7346 C CA . GLN A 1 938 ? -18.579 -24.522 -5.083 1.00 93.12 938 GLN A CA 1
ATOM 7347 C C . GLN A 1 938 ? -20.000 -24.481 -5.664 1.00 93.12 938 GLN A C 1
ATOM 7349 O O . GLN A 1 938 ? -20.564 -25.508 -6.037 1.00 93.12 938 GLN A O 1
ATOM 7354 N N . TRP A 1 939 ? -20.618 -23.313 -5.625 1.00 95.00 939 TRP A N 1
ATOM 7355 C CA . TRP A 1 939 ? -22.063 -23.176 -5.675 1.00 95.00 939 TRP A CA 1
ATOM 7356 C C . TRP A 1 939 ? -22.486 -22.129 -6.723 1.00 95.00 939 TRP A C 1
ATOM 7358 O O . TRP A 1 939 ? -23.640 -21.710 -6.770 1.00 95.00 939 TRP A O 1
ATOM 7368 N N . ARG A 1 940 ? -21.537 -21.681 -7.557 1.00 92.06 940 ARG A N 1
ATOM 7369 C CA . ARG A 1 940 ? -21.764 -20.643 -8.568 1.00 92.06 940 ARG A CA 1
ATOM 7370 C C . ARG A 1 940 ? -21.153 -20.882 -9.952 1.00 92.06 940 ARG A C 1
ATOM 7372 O O . ARG A 1 940 ? -21.643 -20.259 -10.894 1.00 92.06 940 ARG A O 1
ATOM 7379 N N . GLU A 1 941 ? -20.059 -21.641 -10.106 1.00 87.06 941 GLU A N 1
ATOM 7380 C CA . GLU A 1 941 ? -19.276 -21.642 -11.359 1.00 87.06 941 GLU A CA 1
ATOM 7381 C C . GLU A 1 941 ? -18.678 -22.996 -11.806 1.00 87.06 941 GLU A C 1
ATOM 7383 O O . GLU A 1 941 ? -19.089 -23.516 -12.848 1.00 87.06 941 GLU A O 1
ATOM 7388 N N . GLY A 1 942 ? -17.673 -23.568 -11.126 1.00 83.50 942 GLY A N 1
ATOM 7389 C CA . GLY A 1 942 ? -16.924 -24.710 -11.691 1.00 83.50 942 GLY A CA 1
ATOM 7390 C C . GLY A 1 942 ? -15.809 -25.302 -10.827 1.00 83.50 942 GLY A C 1
ATOM 7391 O O . GLY A 1 942 ? -15.207 -24.600 -10.022 1.00 83.50 942 GLY A O 1
ATOM 7392 N N . ARG A 1 943 ? -15.466 -26.586 -11.022 1.00 82.75 943 ARG A N 1
ATOM 7393 C CA . ARG A 1 943 ? -14.326 -27.240 -10.326 1.00 82.75 943 ARG A CA 1
ATOM 7394 C C . ARG A 1 943 ? -13.044 -26.420 -10.432 1.00 82.75 943 ARG A C 1
ATOM 7396 O O . ARG A 1 943 ? -12.403 -26.127 -9.430 1.00 82.75 943 ARG A O 1
ATOM 7403 N N . ALA A 1 944 ? -12.760 -25.962 -11.646 1.00 77.94 944 ALA A N 1
ATOM 7404 C CA . ALA A 1 944 ? -11.632 -25.095 -11.949 1.00 77.94 944 ALA A CA 1
ATOM 7405 C C . ALA A 1 944 ? -11.663 -23.733 -11.221 1.00 77.94 944 ALA A C 1
ATOM 7407 O O . ALA A 1 944 ? -10.599 -23.169 -10.984 1.00 77.94 944 ALA A O 1
ATOM 7408 N N . ARG A 1 945 ? -12.841 -23.205 -10.843 1.00 84.06 945 ARG A N 1
ATOM 7409 C CA . ARG A 1 945 ? -12.949 -21.939 -10.095 1.00 84.06 945 ARG A CA 1
ATOM 7410 C C . ARG A 1 945 ? -12.317 -22.079 -8.714 1.00 84.06 945 ARG A C 1
ATOM 7412 O O . ARG A 1 945 ? -11.529 -21.224 -8.328 1.00 84.06 945 ARG A O 1
ATOM 7419 N N . TYR A 1 946 ? -12.586 -23.179 -8.018 1.00 86.44 946 TYR A N 1
ATOM 7420 C CA . TYR A 1 946 ? -11.922 -23.477 -6.753 1.00 86.44 946 TYR A CA 1
ATOM 7421 C C . TYR A 1 946 ? -10.437 -23.743 -6.936 1.00 86.44 946 TYR A C 1
ATOM 7423 O O . TYR A 1 946 ? -9.622 -23.165 -6.231 1.00 86.44 946 TYR A O 1
ATOM 7431 N N . ASP A 1 947 ? -10.073 -24.587 -7.899 1.00 80.62 947 ASP A N 1
ATOM 7432 C CA . ASP A 1 947 ? -8.681 -25.006 -8.052 1.00 80.62 947 ASP A CA 1
ATOM 7433 C C . ASP A 1 947 ? -7.781 -23.790 -8.389 1.00 80.62 947 ASP A C 1
ATOM 7435 O O . ASP A 1 947 ? -6.633 -23.730 -7.949 1.00 80.62 947 ASP A O 1
ATOM 7439 N N . ALA A 1 948 ? -8.345 -22.754 -9.033 1.00 80.00 948 ALA A N 1
ATOM 7440 C CA . ALA A 1 948 ? -7.761 -21.418 -9.163 1.00 80.00 948 ALA A CA 1
ATOM 7441 C C . ALA A 1 948 ? -7.799 -20.567 -7.871 1.00 80.00 948 ALA A C 1
ATOM 7443 O O . ALA A 1 948 ? -6.742 -20.107 -7.438 1.00 80.00 948 ALA A O 1
ATOM 7444 N N . MET A 1 949 ? -8.969 -20.343 -7.249 1.00 87.50 949 MET A N 1
ATOM 7445 C CA . MET A 1 949 ? -9.101 -19.511 -6.030 1.00 87.50 949 MET A CA 1
ATOM 7446 C C . MET A 1 949 ? -8.213 -20.030 -4.897 1.00 87.50 949 MET A C 1
ATOM 7448 O O . MET A 1 949 ? -7.429 -19.286 -4.309 1.00 87.50 949 MET A O 1
ATOM 7452 N N . MET A 1 950 ? -8.244 -21.340 -4.675 1.00 89.56 950 MET A N 1
ATOM 7453 C CA . MET A 1 950 ? -7.385 -22.009 -3.718 1.00 89.56 950 MET A CA 1
ATOM 7454 C C . MET A 1 950 ? -5.925 -21.837 -4.131 1.00 89.56 950 MET A C 1
ATOM 7456 O O . MET A 1 950 ? -5.144 -21.388 -3.304 1.00 89.56 950 MET A O 1
ATOM 7460 N N . GLN A 1 951 ? -5.505 -22.096 -5.374 1.00 80.88 951 GLN A N 1
ATOM 7461 C CA . GLN A 1 951 ? -4.097 -21.859 -5.730 1.00 80.88 951 GLN A CA 1
ATOM 7462 C C . GLN A 1 951 ? -3.656 -20.398 -5.479 1.00 80.88 951 GLN A C 1
ATOM 7464 O O . GLN A 1 951 ? -2.524 -20.179 -5.044 1.00 80.88 951 GLN A O 1
ATOM 7469 N N . ALA A 1 952 ? -4.544 -19.411 -5.646 1.00 82.19 952 ALA A N 1
ATOM 7470 C CA . ALA A 1 952 ? -4.269 -18.017 -5.295 1.00 82.19 952 ALA A CA 1
ATOM 7471 C C . ALA A 1 952 ? -4.105 -17.784 -3.778 1.00 82.19 952 ALA A C 1
ATOM 7473 O O . ALA A 1 952 ? -3.274 -16.974 -3.371 1.00 82.19 952 ALA A O 1
ATOM 7474 N N . GLU A 1 953 ? -4.831 -18.505 -2.922 1.00 88.88 953 GLU A N 1
ATOM 7475 C CA . GLU A 1 953 ? -4.610 -18.500 -1.467 1.00 88.88 953 GLU A CA 1
ATOM 7476 C C . GLU A 1 953 ? -3.345 -19.264 -1.056 1.00 88.88 953 GLU A C 1
ATOM 7478 O O . GLU A 1 953 ? -2.601 -18.806 -0.187 1.00 88.88 953 GLU A O 1
ATOM 7483 N N . ARG A 1 954 ? -3.042 -20.389 -1.718 1.00 84.06 954 ARG A N 1
ATOM 7484 C CA . ARG A 1 954 ? -1.829 -21.188 -1.479 1.00 84.06 954 ARG A CA 1
ATOM 7485 C C . ARG A 1 954 ? -0.574 -20.335 -1.614 1.00 84.06 954 ARG A C 1
ATOM 7487 O O . ARG A 1 954 ? 0.360 -20.445 -0.818 1.00 84.06 954 ARG A O 1
ATOM 7494 N N . ASP A 1 955 ? -0.579 -19.462 -2.614 1.00 80.38 955 ASP A N 1
ATOM 7495 C CA . ASP A 1 955 ? 0.484 -18.512 -2.904 1.00 80.38 955 ASP A CA 1
ATOM 7496 C C . ASP A 1 955 ? 0.735 -17.506 -1.768 1.00 80.38 955 ASP A C 1
ATOM 7498 O O . ASP A 1 955 ? 1.877 -17.062 -1.623 1.00 80.38 955 ASP A O 1
ATOM 7502 N N . LYS A 1 956 ? -0.258 -17.215 -0.915 1.00 85.19 956 LYS A N 1
ATOM 7503 C CA . LYS A 1 956 ? -0.167 -16.262 0.209 1.00 85.19 956 LYS A CA 1
ATOM 7504 C C . LYS A 1 956 ? 0.379 -16.866 1.516 1.00 85.19 956 LYS A C 1
ATOM 7506 O O . LYS A 1 956 ? 0.795 -16.120 2.393 1.00 85.19 956 LYS A O 1
ATOM 7511 N N . ILE A 1 957 ? 0.409 -18.197 1.650 1.00 90.25 957 ILE A N 1
ATOM 7512 C CA . ILE A 1 957 ? 0.814 -18.907 2.883 1.00 90.25 957 ILE A CA 1
ATOM 7513 C C . ILE A 1 957 ? 2.268 -18.596 3.275 1.00 90.25 957 ILE A C 1
ATOM 7515 O O . ILE A 1 957 ? 3.187 -18.966 2.543 1.00 90.25 957 ILE A O 1
ATOM 7519 N N . ALA A 1 958 ? 2.523 -18.023 4.444 1.00 89.00 958 ALA A N 1
ATOM 7520 C CA . ALA A 1 958 ? 3.867 -17.697 4.915 1.00 89.00 958 ALA A CA 1
ATOM 7521 C C . ALA A 1 958 ? 4.648 -18.923 5.428 1.00 89.00 958 ALA A C 1
ATOM 7523 O O . ALA A 1 958 ? 5.818 -19.084 5.084 1.00 89.00 958 ALA A O 1
ATOM 7524 N N . ASN A 1 959 ? 4.031 -19.784 6.250 1.00 90.00 959 ASN A N 1
ATOM 7525 C CA . ASN A 1 959 ? 4.694 -20.805 7.085 1.00 90.00 959 ASN A CA 1
ATOM 7526 C C . ASN A 1 959 ? 5.750 -20.265 8.083 1.00 90.00 959 ASN A C 1
ATOM 7528 O O . ASN A 1 959 ? 6.447 -21.066 8.708 1.00 90.00 959 ASN A O 1
ATOM 7532 N N . ALA A 1 960 ? 5.898 -18.942 8.233 1.00 90.81 960 ALA A N 1
ATOM 7533 C CA . ALA A 1 960 ? 6.979 -18.316 9.004 1.00 90.81 960 ALA A CA 1
ATOM 7534 C C . ALA A 1 960 ? 6.812 -18.523 10.516 1.00 90.81 960 ALA A C 1
ATOM 7536 O O . ALA A 1 960 ? 7.714 -19.010 11.199 1.00 90.81 960 ALA A O 1
ATOM 7537 N N . GLN A 1 961 ? 5.616 -18.216 11.010 1.00 95.06 961 GLN A N 1
ATOM 7538 C CA . GLN A 1 961 ? 5.061 -18.824 12.206 1.00 95.06 961 GLN A CA 1
ATOM 7539 C C . GLN A 1 961 ? 3.791 -19.580 11.781 1.00 95.06 961 GLN A C 1
ATOM 7541 O O . GLN A 1 961 ? 3.260 -19.343 10.704 1.00 95.06 961 GLN A O 1
ATOM 7546 N N . PRO A 1 962 ? 3.266 -20.485 12.598 1.00 95.56 962 PRO A N 1
ATOM 7547 C CA . PRO A 1 962 ? 1.976 -21.146 12.379 1.00 95.56 962 PRO A CA 1
ATOM 7548 C C . PRO A 1 962 ? 0.942 -20.698 13.439 1.00 95.56 962 PRO A C 1
ATOM 7550 O O . PRO A 1 962 ? 1.264 -19.759 14.148 1.00 95.56 962 PRO A O 1
ATOM 7553 N N . ILE A 1 963 ? -0.217 -21.363 13.655 1.00 96.88 963 ILE A N 1
ATOM 7554 C CA . ILE A 1 963 ? -1.400 -20.819 14.403 1.00 96.88 963 ILE A CA 1
ATOM 7555 C C . ILE A 1 963 ? -2.113 -21.317 15.727 1.00 96.88 963 ILE A C 1
ATOM 7557 O O . ILE A 1 963 ? -2.588 -20.420 16.418 1.00 96.88 963 ILE A O 1
ATOM 7561 N N . VAL A 1 964 ? -2.034 -22.549 16.260 1.00 96.88 964 VAL A N 1
ATOM 7562 C CA . VAL A 1 964 ? -2.400 -22.949 17.666 1.00 96.88 964 VAL A CA 1
ATOM 7563 C C . VAL A 1 964 ? -1.210 -23.281 18.625 1.00 96.88 964 VAL A C 1
ATOM 7565 O O . VAL A 1 964 ? -0.677 -24.387 18.621 1.00 96.88 964 VAL A O 1
ATOM 7568 N N . LYS A 1 965 ? -0.765 -22.375 19.507 1.00 94.62 965 LYS A N 1
ATOM 7569 C CA . LYS A 1 965 ? 0.373 -22.538 20.458 1.00 94.62 965 LYS A CA 1
ATOM 7570 C C . LYS A 1 965 ? 0.139 -23.554 21.581 1.00 94.62 965 LYS A C 1
ATOM 7572 O O . LYS A 1 965 ? 1.101 -23.901 22.272 1.00 94.62 965 LYS A O 1
ATOM 7577 N N . GLY A 1 966 ? -1.093 -24.009 21.793 1.00 92.56 966 GLY A N 1
ATOM 7578 C CA . GLY A 1 966 ? -1.482 -24.828 22.940 1.00 92.56 966 GLY A CA 1
ATOM 7579 C C . GLY A 1 966 ? -1.438 -24.053 24.262 1.00 92.56 966 GLY A C 1
ATOM 7580 O O . GLY A 1 966 ? -1.228 -24.660 25.315 1.00 92.56 966 GLY A O 1
ATOM 7581 N N . LYS A 1 967 ? -1.581 -22.721 24.222 1.00 92.75 967 LYS A N 1
ATOM 7582 C CA . LYS A 1 967 ? -1.580 -21.848 25.408 1.00 92.75 967 LYS A CA 1
ATOM 7583 C C . LYS A 1 967 ? -2.557 -20.684 25.250 1.00 92.75 967 LYS A C 1
ATOM 7585 O O . LYS A 1 967 ? -2.971 -20.356 24.148 1.00 92.75 967 LYS A O 1
ATOM 7590 N N . VAL A 1 968 ? -2.903 -20.028 26.355 1.00 92.62 968 VAL A N 1
ATOM 7591 C CA . VAL A 1 968 ? -3.698 -18.791 26.309 1.00 92.62 968 VAL A CA 1
ATOM 7592 C C . VAL A 1 968 ? -2.909 -17.691 25.592 1.00 92.62 968 VAL A C 1
ATOM 7594 O O . VAL A 1 968 ? -1.712 -17.530 25.860 1.00 92.62 968 VAL A O 1
ATOM 7597 N N . LEU A 1 969 ? -3.580 -16.966 24.696 1.00 93.31 969 LEU A N 1
ATOM 7598 C CA . LEU A 1 969 ? -3.015 -15.892 23.884 1.00 93.31 969 LEU A CA 1
ATOM 7599 C C . LEU A 1 969 ? -3.799 -14.583 23.957 1.00 93.31 969 LEU A C 1
ATOM 7601 O O . LEU A 1 969 ? -4.960 -14.552 24.364 1.00 93.31 969 LEU A O 1
ATOM 7605 N N . THR A 1 970 ? -3.112 -13.520 23.552 1.00 92.75 970 THR A N 1
ATOM 7606 C CA . THR A 1 970 ? -3.673 -12.220 23.171 1.00 92.75 970 THR A CA 1
ATOM 7607 C C . THR A 1 970 ? -3.833 -12.175 21.648 1.00 92.75 970 THR A C 1
ATOM 7609 O O . THR A 1 970 ? -3.196 -12.984 20.962 1.00 92.75 970 THR A O 1
ATOM 7612 N N . GLU A 1 971 ? -4.627 -11.244 21.114 1.00 91.94 971 GLU A N 1
ATOM 7613 C CA . GLU A 1 971 ? -4.720 -11.033 19.657 1.00 91.94 971 GLU A CA 1
ATOM 7614 C C . GLU A 1 971 ? -3.333 -10.782 19.045 1.00 91.94 971 GLU A C 1
ATOM 7616 O O . GLU A 1 971 ? -2.925 -11.485 18.117 1.00 91.94 971 GLU A O 1
ATOM 7621 N N . GLU A 1 972 ? -2.549 -9.879 19.640 1.00 89.31 972 GLU A N 1
ATOM 7622 C CA . GLU A 1 972 ? -1.265 -9.470 19.066 1.00 89.31 972 GLU A CA 1
ATOM 7623 C C . GLU A 1 972 ? -0.270 -10.650 18.971 1.00 89.31 972 GLU A C 1
ATOM 7625 O O . GLU A 1 972 ? 0.518 -10.760 18.031 1.00 89.31 972 GLU A O 1
ATOM 7630 N N . GLU A 1 973 ? -0.318 -11.599 19.921 1.00 93.31 973 GLU A N 1
ATOM 7631 C CA . GLU A 1 973 ? 0.475 -12.837 19.877 1.00 93.31 973 GLU A CA 1
ATOM 7632 C C . GLU A 1 973 ? 0.014 -13.827 18.780 1.00 93.31 973 GLU A C 1
ATOM 7634 O O . GLU A 1 973 ? 0.666 -14.862 18.570 1.00 93.31 973 GLU A O 1
ATOM 7639 N N . VAL A 1 974 ? -1.096 -13.561 18.093 1.00 93.25 974 VAL A N 1
ATOM 7640 C CA . VAL A 1 974 ? -1.644 -14.337 16.969 1.00 93.25 974 VAL A CA 1
ATOM 7641 C C . VAL A 1 974 ? -1.439 -13.614 15.646 1.00 93.25 974 VAL A C 1
ATOM 7643 O O . VAL A 1 974 ? -0.954 -14.253 14.706 1.00 93.25 974 VAL A O 1
ATOM 7646 N N . TYR A 1 975 ? -1.737 -12.318 15.579 1.00 90.12 975 TYR A N 1
ATOM 7647 C CA . TYR A 1 975 ? -1.711 -11.544 14.340 1.00 90.12 975 TYR A CA 1
ATOM 7648 C C . TYR A 1 975 ? -0.322 -10.965 14.025 1.00 90.12 975 TYR A C 1
ATOM 7650 O O . TYR A 1 975 ? 0.129 -11.096 12.886 1.00 90.12 975 TYR A O 1
ATOM 7658 N N . GLU A 1 976 ? 0.418 -10.416 14.998 1.00 86.88 976 GLU A N 1
ATOM 7659 C CA . GLU A 1 976 ? 1.690 -9.720 14.731 1.00 86.88 976 GLU A CA 1
ATOM 7660 C C . GLU A 1 976 ? 2.893 -10.686 14.588 1.00 86.88 976 GLU A C 1
ATOM 7662 O O . GLU A 1 976 ? 3.279 -11.359 15.555 1.00 86.88 976 GLU A O 1
ATOM 7667 N N . PRO A 1 977 ? 3.552 -10.780 13.410 1.00 84.19 977 PRO A N 1
ATOM 7668 C CA . PRO A 1 977 ? 4.616 -11.765 13.186 1.00 84.19 977 PRO A CA 1
ATOM 7669 C C . PRO A 1 977 ? 5.878 -11.570 14.039 1.00 84.19 977 PRO A C 1
ATOM 7671 O O . PRO A 1 977 ? 6.573 -12.542 14.347 1.00 84.19 977 PRO A O 1
ATOM 7674 N N . ASP A 1 978 ? 6.184 -10.339 14.449 1.00 82.06 978 ASP A N 1
ATOM 7675 C CA . ASP A 1 978 ? 7.338 -9.989 15.286 1.00 82.06 978 ASP A CA 1
ATOM 7676 C C . ASP A 1 978 ? 7.117 -10.297 16.778 1.00 82.06 978 ASP A C 1
ATOM 7678 O O . ASP A 1 978 ? 8.070 -10.675 17.467 1.00 82.06 978 ASP A O 1
ATOM 7682 N N . LYS A 1 979 ? 5.861 -10.309 17.251 1.00 82.19 979 LYS A N 1
ATOM 7683 C CA . LYS A 1 979 ? 5.467 -10.944 18.529 1.00 82.19 979 LYS A CA 1
ATOM 7684 C C . LYS A 1 979 ? 5.392 -12.476 18.437 1.00 82.19 979 LYS A C 1
ATOM 7686 O O . LYS A 1 979 ? 5.100 -13.162 19.420 1.00 82.19 979 LYS A O 1
ATOM 7691 N N . GLY A 1 980 ? 5.695 -13.054 17.273 1.00 86.88 980 GLY A N 1
ATOM 7692 C CA . GLY A 1 980 ? 5.582 -14.490 17.024 1.00 86.88 980 GLY A CA 1
ATOM 7693 C C . GLY A 1 980 ? 4.135 -14.954 16.835 1.00 86.88 980 GLY A C 1
ATOM 7694 O O . GLY A 1 980 ? 3.834 -16.136 17.045 1.00 86.88 980 GLY A O 1
ATOM 7695 N N . GLY A 1 981 ? 3.236 -14.037 16.477 1.00 92.75 981 GLY A N 1
ATOM 7696 C CA . GLY A 1 981 ? 2.025 -14.342 15.728 1.00 92.75 981 GLY A CA 1
ATOM 7697 C C . GLY A 1 981 ? 2.365 -14.857 14.330 1.00 92.75 981 GLY A C 1
ATOM 7698 O O . GLY A 1 981 ? 3.527 -14.938 13.943 1.00 92.75 981 GLY A O 1
ATOM 7699 N N . ALA A 1 982 ? 1.361 -15.264 13.572 1.00 93.19 982 ALA A N 1
ATOM 7700 C CA . ALA A 1 982 ? 1.529 -15.711 12.191 1.00 93.19 982 ALA A CA 1
ATOM 7701 C C . ALA A 1 982 ? 0.742 -14.869 11.187 1.00 93.19 982 ALA A C 1
ATOM 7703 O O . ALA A 1 982 ? 0.930 -15.053 9.982 1.00 93.19 982 ALA A O 1
ATOM 7704 N N . GLY A 1 983 ? -0.122 -13.969 11.670 1.00 93.62 983 GLY A N 1
ATOM 7705 C CA . GLY A 1 983 ? -0.932 -13.090 10.839 1.00 93.62 983 GLY A CA 1
ATOM 7706 C C . GLY A 1 983 ? -1.657 -13.871 9.756 1.00 93.62 983 GLY A C 1
ATOM 7707 O O . GLY A 1 983 ? -2.346 -14.845 10.038 1.00 93.62 983 GLY A O 1
ATOM 7708 N N . GLN A 1 984 ? -1.415 -13.482 8.505 1.00 93.94 984 GLN A N 1
ATOM 7709 C CA . GLN A 1 984 ? -2.106 -13.949 7.299 1.00 93.94 984 GLN A CA 1
ATOM 7710 C C . GLN A 1 984 ? -2.174 -15.477 7.089 1.00 93.94 984 GLN A C 1
ATOM 7712 O O . GLN A 1 984 ? -3.001 -15.942 6.305 1.00 93.94 984 GLN A O 1
ATOM 7717 N N . ASP A 1 985 ? -1.376 -16.282 7.798 1.00 96.88 985 ASP A N 1
ATOM 7718 C CA . ASP A 1 985 ? -1.580 -17.731 7.804 1.00 96.88 985 ASP A CA 1
ATOM 7719 C C . ASP A 1 985 ? -2.911 -18.157 8.477 1.00 96.88 985 ASP A C 1
ATOM 7721 O O . ASP A 1 985 ? -3.373 -19.240 8.132 1.00 96.88 985 ASP A O 1
ATOM 7725 N N . ILE A 1 986 ? -3.563 -17.372 9.365 1.00 97.00 986 ILE A N 1
ATOM 7726 C CA . ILE A 1 986 ? -4.858 -17.771 9.992 1.00 97.00 986 ILE A CA 1
ATOM 7727 C C . ILE A 1 986 ? -5.953 -17.869 8.943 1.00 97.00 986 ILE A C 1
ATOM 7729 O O . ILE A 1 986 ? -6.726 -18.817 8.962 1.00 97.00 986 ILE A O 1
ATOM 7733 N N . TYR A 1 987 ? -5.921 -16.943 7.988 1.00 97.94 987 TYR A N 1
ATOM 7734 C CA . TYR A 1 987 ? -6.736 -16.915 6.787 1.00 97.94 987 TYR A CA 1
ATOM 7735 C C . TYR A 1 987 ? -6.291 -18.027 5.845 1.00 97.94 987 TYR A C 1
ATOM 7737 O O . TYR A 1 987 ? -6.918 -19.075 5.746 1.00 97.94 987 TYR A O 1
ATOM 7745 N N . TYR A 1 988 ? -5.151 -17.854 5.172 1.00 97.38 988 TYR A N 1
ATOM 7746 C CA . TYR A 1 988 ? -4.847 -18.660 3.993 1.00 97.38 988 TYR A CA 1
ATOM 7747 C C . TYR A 1 988 ? -4.369 -20.041 4.356 1.00 97.38 988 TYR A C 1
ATOM 7749 O O . TYR A 1 988 ? -4.844 -21.004 3.778 1.00 97.38 988 TYR A O 1
ATOM 7757 N N . LYS A 1 989 ? -3.504 -20.182 5.360 1.00 97.62 989 LYS A N 1
ATOM 7758 C CA . LYS A 1 989 ? -3.176 -21.504 5.890 1.00 97.62 989 LYS A CA 1
ATOM 7759 C C . LYS A 1 989 ? -4.233 -21.987 6.896 1.00 97.62 989 LYS A C 1
ATOM 7761 O O . LYS A 1 989 ? -4.087 -23.104 7.357 1.00 97.62 989 LYS A O 1
ATOM 7766 N N . GLY A 1 990 ? -5.318 -21.263 7.175 1.00 98.06 990 GLY A N 1
ATOM 7767 C CA . GLY A 1 990 ? -6.554 -21.818 7.756 1.00 98.06 990 GLY A CA 1
ATOM 7768 C C . GLY A 1 990 ? -7.580 -22.280 6.701 1.00 98.06 990 GLY A C 1
ATOM 7769 O O . GLY A 1 990 ? -8.310 -23.240 6.951 1.00 98.06 990 GLY A O 1
ATOM 7770 N N . SER A 1 991 ? -7.482 -21.738 5.479 1.00 98.44 991 SER A N 1
ATOM 7771 C CA . SER A 1 991 ? -8.286 -22.061 4.294 1.00 98.44 991 SER A CA 1
ATOM 7772 C C . SER A 1 991 ? -7.731 -23.077 3.271 1.00 98.44 991 SER A C 1
ATOM 7774 O O . SER A 1 991 ? -8.564 -23.823 2.794 1.00 98.44 991 SER A O 1
ATOM 7776 N N . TRP A 1 992 ? -6.395 -23.183 3.034 1.00 97.44 992 TRP A N 1
ATOM 7777 C CA . TRP A 1 992 ? -5.438 -24.352 2.761 1.00 97.44 992 TRP A CA 1
ATOM 7778 C C . TRP A 1 992 ? -5.020 -25.693 3.721 1.00 97.44 992 TRP A C 1
ATOM 7780 O O . TRP A 1 992 ? -4.250 -26.166 2.819 1.00 97.44 992 TRP A O 1
ATOM 7790 N N . MET A 1 993 ? -5.775 -26.548 5.739 1.00 98.00 993 MET A N 1
ATOM 7791 C CA . MET A 1 993 ? -6.392 -27.818 6.408 1.00 98.00 993 MET A CA 1
ATOM 7792 C C . MET A 1 993 ? -7.815 -28.267 6.053 1.00 98.00 993 MET A C 1
ATOM 7794 O O . MET A 1 993 ? -7.982 -29.439 5.726 1.00 98.00 993 MET A O 1
ATOM 7798 N N . LEU A 1 994 ? -8.828 -27.422 6.250 1.00 98.62 994 LEU A N 1
ATOM 7799 C CA . LEU A 1 994 ? -10.249 -27.726 6.104 1.00 98.62 994 LEU A CA 1
ATOM 7800 C C . LEU A 1 994 ? -10.577 -28.599 4.881 1.00 98.62 994 LEU A C 1
ATOM 7802 O O . LEU A 1 994 ? -11.176 -29.661 5.050 1.00 98.62 994 LEU A O 1
ATOM 7806 N N . HIS A 1 995 ? -10.086 -28.277 3.684 1.00 97.25 995 HIS A N 1
ATOM 7807 C CA . HIS A 1 995 ? -10.240 -29.153 2.521 1.00 97.25 995 HIS A CA 1
ATOM 7808 C C . HIS A 1 995 ? -9.235 -30.341 2.393 1.00 97.25 995 HIS A C 1
ATOM 7810 O O . HIS A 1 995 ? -9.589 -31.278 1.690 1.00 97.25 995 HIS A O 1
ATOM 7816 N N . THR A 1 996 ? -8.099 -30.435 3.125 1.00 98.06 996 THR A N 1
ATOM 7817 C CA . THR A 1 996 ? -7.177 -31.612 3.166 1.00 98.06 996 THR A CA 1
ATOM 7818 C C . THR A 1 996 ? -7.880 -32.645 3.998 1.00 98.06 996 THR A C 1
ATOM 7820 O O . THR A 1 996 ? -7.973 -33.806 3.627 1.00 98.06 996 THR A O 1
ATOM 7823 N N . LEU A 1 997 ? -8.402 -32.182 5.133 1.00 98.62 997 LEU A N 1
ATOM 7824 C CA . LEU A 1 997 ? -9.287 -32.907 6.004 1.00 98.62 997 LEU A CA 1
ATOM 7825 C C . LEU A 1 997 ? -10.481 -33.403 5.183 1.00 98.62 997 LEU A C 1
ATOM 7827 O O . LEU A 1 997 ? -10.668 -34.610 5.113 1.00 98.62 997 LEU A O 1
ATOM 7831 N N . ARG A 1 998 ? -11.185 -32.543 4.434 1.00 97.81 998 ARG A N 1
ATOM 7832 C CA . ARG A 1 998 ? -12.238 -32.956 3.479 1.00 97.81 998 ARG A CA 1
ATOM 7833 C C . ARG A 1 998 ? -11.767 -34.003 2.456 1.00 97.81 998 ARG A C 1
ATOM 7835 O O . ARG A 1 998 ? -12.413 -35.034 2.310 1.00 97.81 998 ARG A O 1
ATOM 7842 N N . GLY A 1 999 ? -10.613 -33.816 1.818 1.00 93.75 999 GLY A N 1
ATOM 7843 C CA . GLY A 1 999 ? -9.997 -34.759 0.875 1.00 93.75 999 GLY A CA 1
ATOM 7844 C C . GLY A 1 999 ? -9.449 -36.046 1.515 1.00 93.75 999 GLY A C 1
ATOM 7845 O O . GLY A 1 999 ? -9.104 -36.995 0.805 1.00 93.75 999 GLY A O 1
ATOM 7846 N N . LEU A 1 1000 ? -9.379 -36.102 2.847 1.00 97.19 1000 LEU A N 1
ATOM 7847 C CA . LEU A 1 1000 ? -8.884 -37.210 3.667 1.00 97.19 1000 LEU A CA 1
ATOM 7848 C C . LEU A 1 1000 ? -10.019 -37.997 4.342 1.00 97.19 1000 LEU A C 1
ATOM 7850 O O . LEU A 1 1000 ? -9.903 -39.218 4.476 1.00 97.19 1000 LEU A O 1
ATOM 7854 N N . ILE A 1 1001 ? -11.092 -37.314 4.755 1.00 98.06 1001 ILE A N 1
ATOM 7855 C CA . ILE A 1 1001 ? -12.231 -37.873 5.504 1.00 98.06 1001 ILE A CA 1
ATOM 7856 C C . ILE A 1 1001 ? -13.524 -37.960 4.680 1.00 98.06 1001 ILE A C 1
ATOM 7858 O O . ILE A 1 1001 ? -14.407 -38.736 5.037 1.00 98.06 1001 ILE A O 1
ATOM 7862 N N . GLY A 1 1002 ? -13.608 -37.236 3.561 1.00 96.88 1002 GLY A N 1
ATOM 7863 C CA . GLY A 1 1002 ? -14.775 -37.144 2.682 1.00 96.88 1002 GLY A CA 1
ATOM 7864 C C . GLY A 1 1002 ? -15.731 -36.008 3.057 1.00 96.88 1002 GLY A C 1
ATOM 7865 O O . GLY A 1 1002 ? -15.834 -35.621 4.221 1.00 96.88 1002 GLY A O 1
ATOM 7866 N N . ASP A 1 1003 ? -16.457 -35.497 2.059 1.00 96.00 1003 ASP A N 1
ATOM 7867 C CA . ASP A 1 1003 ? -17.407 -34.384 2.188 1.00 96.00 1003 ASP A CA 1
ATOM 7868 C C . ASP A 1 1003 ? -18.441 -34.594 3.301 1.00 96.00 1003 ASP A C 1
ATOM 7870 O O . ASP A 1 1003 ? -18.591 -33.726 4.158 1.00 96.00 1003 ASP A O 1
ATOM 7874 N N . ASP A 1 1004 ? -19.112 -35.751 3.338 1.00 97.25 1004 ASP A N 1
ATOM 7875 C CA . ASP A 1 1004 ? -20.146 -36.048 4.341 1.00 97.25 1004 ASP A CA 1
ATOM 7876 C C . ASP A 1 1004 ? -19.612 -35.922 5.774 1.00 97.25 1004 ASP A C 1
ATOM 7878 O O . ASP A 1 1004 ? -20.257 -35.336 6.647 1.00 97.25 1004 ASP A O 1
ATOM 7882 N N . ALA A 1 1005 ? -18.406 -36.444 6.016 1.00 98.44 1005 ALA A N 1
ATOM 7883 C CA . ALA A 1 1005 ? -17.755 -36.370 7.314 1.00 98.44 1005 ALA A CA 1
ATOM 7884 C C . ALA A 1 1005 ? -17.275 -34.943 7.618 1.00 98.44 1005 ALA A C 1
ATOM 7886 O O . ALA A 1 1005 ? -17.476 -34.469 8.733 1.00 98.44 1005 ALA A O 1
ATOM 7887 N N . PHE A 1 1006 ? -16.711 -34.234 6.637 1.00 98.56 1006 PHE A N 1
ATOM 7888 C CA . PHE A 1 1006 ? -16.271 -32.849 6.800 1.00 98.56 1006 PHE A CA 1
ATOM 7889 C C . PHE A 1 1006 ? -17.429 -31.906 7.150 1.00 98.56 1006 PHE A C 1
ATOM 7891 O O . PHE A 1 1006 ? -17.380 -31.246 8.184 1.00 98.56 1006 PHE A O 1
ATOM 7898 N N . TRP A 1 1007 ? -18.519 -31.912 6.381 1.00 97.69 1007 TRP A N 1
ATOM 7899 C CA . TRP A 1 1007 ? -19.676 -31.054 6.661 1.00 97.69 1007 TRP A CA 1
ATOM 7900 C C . TRP A 1 1007 ? -20.419 -31.462 7.943 1.00 97.69 1007 TRP A C 1
ATOM 7902 O O . TRP A 1 1007 ? -20.991 -30.611 8.626 1.00 97.69 1007 TRP A O 1
ATOM 7912 N N . THR A 1 1008 ? -20.359 -32.739 8.341 1.00 98.19 1008 THR A N 1
ATOM 7913 C CA . THR A 1 1008 ? -20.841 -33.185 9.663 1.00 98.19 1008 THR A CA 1
ATOM 7914 C C . THR A 1 1008 ? -19.965 -32.652 10.801 1.00 98.19 1008 THR A C 1
ATOM 7916 O O . THR A 1 1008 ? -20.500 -32.180 11.804 1.00 98.19 1008 THR A O 1
ATOM 7919 N N . VAL A 1 1009 ? -18.635 -32.658 10.649 1.00 98.56 1009 VAL A N 1
ATOM 7920 C CA . VAL A 1 1009 ? -17.699 -32.031 11.598 1.00 98.56 1009 VAL A CA 1
ATOM 7921 C C . VAL A 1 1009 ? -17.948 -30.527 11.690 1.00 98.56 1009 VAL A C 1
ATOM 7923 O O . VAL A 1 1009 ? -18.052 -30.012 12.799 1.00 98.56 1009 VAL A O 1
ATOM 7926 N N . THR A 1 1010 ? -18.106 -29.824 10.565 1.00 98.38 1010 THR A N 1
ATOM 7927 C CA . THR A 1 1010 ? -18.401 -28.382 10.547 1.00 98.38 1010 THR A CA 1
ATOM 7928 C C . THR A 1 1010 ? -19.705 -28.069 11.288 1.00 98.38 1010 THR A C 1
ATOM 7930 O O . THR A 1 1010 ? -19.723 -27.172 12.125 1.00 98.38 1010 THR A O 1
ATOM 7933 N N . ARG A 1 1011 ? -20.773 -28.858 11.093 1.00 98.12 1011 ARG A N 1
ATOM 7934 C CA . ARG A 1 1011 ? -22.036 -28.711 11.850 1.00 98.12 1011 ARG A CA 1
ATOM 7935 C C . ARG A 1 1011 ? -21.870 -28.966 13.347 1.00 98.12 1011 ARG A C 1
ATOM 7937 O O . ARG A 1 1011 ? -22.404 -28.210 14.156 1.00 98.12 1011 ARG A O 1
ATOM 7944 N N . LEU A 1 1012 ? -21.113 -29.993 13.729 1.00 98.19 1012 LEU A N 1
ATOM 7945 C CA . LEU A 1 1012 ? -20.825 -30.283 15.137 1.00 98.19 1012 LEU A CA 1
ATOM 7946 C C . LEU A 1 1012 ? -19.968 -29.191 15.792 1.00 98.19 1012 LEU A C 1
ATOM 7948 O O . LEU A 1 1012 ? -20.222 -28.842 16.944 1.00 98.19 1012 LEU A O 1
ATOM 7952 N N . ALA A 1 1013 ? -19.005 -28.622 15.065 1.00 98.00 1013 ALA A N 1
ATOM 7953 C CA . ALA A 1 1013 ? -18.211 -27.496 15.538 1.00 98.00 1013 ALA A CA 1
ATOM 7954 C C . ALA A 1 1013 ? -19.117 -26.280 15.765 1.00 98.00 1013 ALA A C 1
ATOM 7956 O O . ALA A 1 1013 ? -19.239 -25.832 16.900 1.00 98.00 1013 ALA A O 1
ATOM 7957 N N . VAL A 1 1014 ? -19.835 -25.838 14.726 1.00 98.12 1014 VAL A N 1
ATOM 7958 C CA . VAL A 1 1014 ? -20.664 -24.622 14.742 1.00 98.12 1014 VAL A CA 1
ATOM 7959 C C . VAL A 1 1014 ? -21.844 -24.721 15.713 1.00 98.12 1014 VAL A C 1
ATOM 7961 O O . VAL A 1 1014 ? -22.049 -23.815 16.511 1.00 98.12 1014 VAL A O 1
ATOM 7964 N N . TYR A 1 1015 ? -22.609 -25.817 15.708 1.00 97.94 1015 TYR A N 1
ATOM 7965 C CA . TYR A 1 1015 ? -23.874 -25.921 16.457 1.00 97.94 1015 TYR A CA 1
ATOM 7966 C C . TYR A 1 1015 ? -23.840 -26.878 17.659 1.00 97.94 1015 TYR A C 1
ATOM 7968 O O . TYR A 1 1015 ? -24.843 -27.012 18.364 1.00 97.94 1015 TYR A O 1
ATOM 7976 N N . GLY A 1 1016 ? -22.748 -27.622 17.866 1.00 96.94 1016 GLY A N 1
ATOM 7977 C CA . GLY A 1 1016 ? -22.695 -28.720 18.845 1.00 96.94 1016 GLY A CA 1
ATOM 7978 C C . GLY A 1 1016 ? -23.538 -29.950 18.467 1.00 96.94 1016 GLY A C 1
ATOM 7979 O O . GLY A 1 1016 ? -23.681 -30.868 19.274 1.00 96.94 1016 GLY A O 1
ATOM 7980 N N . ARG A 1 1017 ? -24.129 -29.982 17.261 1.00 95.06 1017 ARG A N 1
ATOM 7981 C CA . ARG A 1 1017 ? -25.054 -31.031 16.795 1.00 95.06 1017 ARG A CA 1
ATOM 7982 C C . ARG A 1 1017 ? -25.010 -31.210 15.276 1.00 95.06 1017 ARG A C 1
ATOM 7984 O O . ARG A 1 1017 ? -24.727 -30.270 14.546 1.00 95.06 1017 ARG A O 1
ATOM 7991 N N . ALA A 1 1018 ? -25.349 -32.409 14.802 1.00 91.88 1018 ALA A N 1
ATOM 7992 C CA . ALA A 1 1018 ? -25.388 -32.727 13.370 1.00 91.88 1018 ALA A CA 1
ATOM 7993 C C . ALA A 1 1018 ? -26.719 -32.357 12.677 1.00 91.88 1018 ALA A C 1
ATOM 7995 O O . ALA A 1 1018 ? -26.765 -32.299 11.452 1.00 91.88 1018 ALA A O 1
ATOM 7996 N N . ASP A 1 1019 ? -27.792 -32.097 13.437 1.00 93.56 1019 ASP A N 1
ATOM 7997 C CA . ASP A 1 1019 ? -29.147 -31.789 12.941 1.00 93.56 1019 ASP A CA 1
ATOM 7998 C C . ASP A 1 1019 ? -29.657 -30.379 13.356 1.00 93.56 1019 ASP A C 1
ATOM 8000 O O . ASP A 1 1019 ? -30.725 -30.251 13.975 1.00 93.56 1019 ASP A O 1
ATOM 8004 N N . PRO A 1 1020 ? -28.906 -29.298 13.065 1.00 96.19 1020 PRO A N 1
ATOM 8005 C CA . PRO A 1 1020 ? -29.296 -27.943 13.441 1.00 96.19 1020 PRO A CA 1
ATOM 8006 C C . PRO A 1 1020 ? -30.610 -27.525 12.765 1.00 96.19 1020 PRO A C 1
ATOM 8008 O O . PRO A 1 1020 ? -30.853 -27.804 11.591 1.00 96.19 1020 PRO A O 1
ATOM 8011 N N . ARG A 1 1021 ? -31.476 -26.858 13.528 1.00 95.25 1021 ARG A N 1
ATOM 8012 C CA . ARG A 1 1021 ? -32.748 -26.259 13.090 1.00 95.25 1021 ARG A CA 1
ATOM 8013 C C . ARG A 1 1021 ? -32.979 -24.976 13.896 1.00 95.25 1021 ARG A C 1
ATOM 8015 O O . ARG A 1 1021 ? -32.548 -24.939 15.051 1.00 95.25 1021 ARG A O 1
ATOM 8022 N N . PRO A 1 1022 ? -33.672 -23.961 13.354 1.00 94.38 1022 PRO A N 1
ATOM 8023 C CA . PRO A 1 1022 ? -33.973 -22.725 14.076 1.00 94.38 1022 PRO A CA 1
ATOM 8024 C C . PRO A 1 1022 ? -34.488 -22.986 15.502 1.00 94.38 1022 PRO A C 1
ATOM 8026 O O . PRO A 1 1022 ? -35.426 -23.760 15.700 1.00 94.38 1022 PRO A O 1
ATOM 8029 N N . GLY A 1 1023 ? -33.837 -22.378 16.497 1.00 89.94 1023 GLY A N 1
ATOM 8030 C CA . GLY A 1 1023 ? -34.183 -22.521 17.916 1.00 89.94 1023 GLY A CA 1
ATOM 8031 C C . GLY A 1 1023 ? -33.765 -23.835 18.601 1.00 89.94 1023 GLY A C 1
ATOM 8032 O O . GLY A 1 1023 ? -34.172 -24.053 19.740 1.00 89.94 1023 GLY A O 1
ATOM 8033 N N . ASN A 1 1024 ? -32.976 -24.716 17.963 1.00 94.56 1024 ASN A N 1
ATOM 8034 C CA . ASN A 1 1024 ? -32.490 -25.969 18.577 1.00 94.56 1024 ASN A CA 1
ATOM 8035 C C . ASN A 1 1024 ? -30.984 -25.982 18.941 1.00 94.56 1024 ASN A C 1
ATOM 8037 O O . ASN A 1 1024 ? -30.460 -27.017 19.366 1.00 94.56 1024 ASN A O 1
ATOM 8041 N N . PHE A 1 1025 ? -30.311 -24.840 18.803 1.00 95.31 1025 PHE A N 1
ATOM 8042 C CA . PHE A 1 1025 ? -28.905 -24.585 19.134 1.00 95.31 1025 PHE A CA 1
ATOM 8043 C C . PHE A 1 1025 ? -28.766 -23.193 19.789 1.00 95.31 1025 PHE A C 1
ATOM 8045 O O . PHE A 1 1025 ? -29.764 -22.505 20.007 1.00 95.31 1025 PHE A O 1
ATOM 8052 N N . ARG A 1 1026 ? -27.536 -22.793 20.126 1.00 93.38 1026 ARG A N 1
ATOM 8053 C CA . ARG A 1 1026 ? -27.151 -21.452 20.608 1.00 93.38 1026 ARG A CA 1
ATOM 8054 C C . ARG A 1 1026 ? -25.684 -21.173 20.241 1.00 93.38 1026 ARG A C 1
ATOM 8056 O O . ARG A 1 1026 ? -24.976 -22.169 20.039 1.00 93.38 1026 ARG A O 1
ATOM 8063 N N . PRO A 1 1027 ? -25.218 -19.910 20.225 1.00 94.19 1027 PRO A N 1
ATOM 8064 C CA . PRO A 1 1027 ? -23.795 -19.579 20.147 1.00 94.19 1027 PRO A CA 1
ATOM 8065 C C . PRO A 1 1027 ? -22.961 -20.357 21.163 1.00 94.19 1027 PRO A C 1
ATOM 8067 O O . PRO A 1 1027 ? -23.443 -20.716 22.250 1.00 94.19 1027 PRO A O 1
ATOM 8070 N N . ARG A 1 1028 ? -21.740 -20.718 20.766 1.00 94.44 1028 ARG A N 1
ATOM 8071 C CA . ARG A 1 1028 ? -20.903 -21.631 21.542 1.00 94.44 1028 ARG A CA 1
ATOM 8072 C C . ARG A 1 1028 ? -19.412 -21.435 21.294 1.00 94.44 1028 ARG A C 1
ATOM 8074 O O . ARG A 1 1028 ? -18.959 -21.285 20.166 1.00 94.44 1028 ARG A O 1
ATOM 8081 N N . PHE A 1 1029 ? -18.639 -21.609 22.361 1.00 94.88 1029 PHE A N 1
ATOM 8082 C CA . PHE A 1 1029 ? -17.183 -21.650 22.283 1.00 94.88 1029 PHE A CA 1
ATOM 8083 C C . PHE A 1 1029 ? -16.702 -22.966 21.673 1.00 94.88 1029 PHE A C 1
ATOM 8085 O O . PHE A 1 1029 ? -17.207 -24.031 22.040 1.00 94.88 1029 PHE A O 1
ATOM 8092 N N . GLY A 1 1030 ? -15.731 -22.899 20.768 1.00 95.62 1030 GLY A N 1
ATOM 8093 C CA . GLY A 1 1030 ? -15.011 -24.040 20.205 1.00 95.62 1030 GLY A CA 1
ATOM 8094 C C . GLY A 1 1030 ? -13.503 -23.894 20.395 1.00 95.62 1030 GLY A C 1
ATOM 8095 O O . GLY A 1 1030 ? -12.983 -22.789 20.506 1.00 95.62 1030 GLY A O 1
ATOM 8096 N N . SER A 1 1031 ? -12.789 -25.015 20.438 1.00 97.25 1031 SER A N 1
ATOM 8097 C CA . SER A 1 1031 ? -11.322 -25.037 20.500 1.00 97.25 1031 SER A CA 1
ATOM 8098 C C . SER A 1 1031 ? -10.759 -26.058 19.523 1.00 97.25 1031 SER A C 1
ATOM 8100 O O . SER A 1 1031 ? -11.443 -27.010 19.140 1.00 97.25 1031 SER A O 1
ATOM 8102 N N . THR A 1 1032 ? -9.485 -25.919 19.174 1.00 97.62 1032 THR A N 1
ATOM 8103 C CA . THR A 1 1032 ? -8.744 -26.880 18.352 1.00 97.62 1032 THR A CA 1
ATOM 8104 C C . THR A 1 1032 ? -8.840 -28.295 18.912 1.00 97.62 1032 THR A C 1
ATOM 8106 O O . THR A 1 1032 ? -9.158 -29.231 18.184 1.00 97.62 1032 THR A O 1
ATOM 8109 N N . ALA A 1 1033 ? -8.630 -28.456 20.221 1.00 97.00 1033 ALA A N 1
ATOM 8110 C CA . ALA A 1 1033 ? -8.678 -29.763 20.873 1.00 97.00 1033 ALA A CA 1
ATOM 8111 C C . ALA A 1 1033 ? -10.074 -30.413 20.802 1.00 97.00 1033 ALA A C 1
ATOM 8113 O O . ALA A 1 1033 ? -10.181 -31.640 20.744 1.00 97.00 1033 ALA A O 1
ATOM 8114 N N . GLU A 1 1034 ? -11.143 -29.609 20.766 1.00 97.75 1034 GLU A N 1
ATOM 8115 C CA . GLU A 1 1034 ? -12.484 -30.109 20.465 1.00 97.75 1034 GLU A CA 1
ATOM 8116 C C . GLU A 1 1034 ? -12.645 -30.441 18.980 1.00 97.75 1034 GLU A C 1
ATOM 8118 O O . GLU A 1 1034 ? -13.159 -31.510 18.664 1.00 97.75 1034 GLU A O 1
ATOM 8123 N N . TYR A 1 1035 ? -12.180 -29.587 18.066 1.00 98.31 1035 TYR A N 1
ATOM 8124 C CA . TYR A 1 1035 ? -12.280 -29.831 16.625 1.00 98.31 1035 TYR A CA 1
ATOM 8125 C C . TYR A 1 1035 ? -11.633 -31.169 16.223 1.00 98.31 1035 TYR A C 1
ATOM 8127 O O . TYR A 1 1035 ? -12.254 -31.986 15.540 1.00 98.31 1035 TYR A O 1
ATOM 8135 N N . GLU A 1 1036 ? -10.441 -31.462 16.751 1.00 98.25 1036 GLU A N 1
ATOM 8136 C CA . GLU A 1 1036 ? -9.781 -32.769 16.615 1.00 98.25 1036 GLU A CA 1
ATOM 8137 C C . GLU A 1 1036 ? -10.631 -33.922 17.178 1.00 98.25 1036 GLU A C 1
ATOM 8139 O O . GLU A 1 1036 ? -10.722 -35.001 16.581 1.00 98.25 1036 GLU A O 1
ATOM 8144 N N . ALA A 1 1037 ? -11.286 -33.707 18.323 1.00 98.44 1037 ALA A N 1
ATOM 8145 C CA . ALA A 1 1037 ? -12.154 -34.701 18.944 1.00 98.44 1037 ALA A CA 1
ATOM 8146 C C . ALA A 1 1037 ? -13.436 -34.957 18.132 1.00 98.44 1037 ALA A C 1
ATOM 8148 O O . ALA A 1 1037 ? -13.841 -36.116 18.028 1.00 98.44 1037 ALA A O 1
ATOM 8149 N N . LEU A 1 1038 ? -14.028 -33.928 17.518 1.00 98.44 1038 LEU A N 1
ATOM 8150 C CA . LEU A 1 1038 ? -15.191 -34.034 16.630 1.00 98.44 1038 LEU A CA 1
ATOM 8151 C C . LEU A 1 1038 ? -14.838 -34.771 15.333 1.00 98.44 1038 LEU A C 1
ATOM 8153 O O . LEU A 1 1038 ? -15.565 -35.674 14.919 1.00 98.44 1038 LEU A O 1
ATOM 8157 N N . VAL A 1 1039 ? -13.683 -34.470 14.735 1.00 98.62 1039 VAL A N 1
ATOM 8158 C CA . VAL A 1 1039 ? -13.148 -35.211 13.579 1.00 98.62 1039 VAL A CA 1
ATOM 8159 C C . VAL A 1 1039 ? -12.985 -36.690 13.915 1.00 98.62 1039 VAL A C 1
ATOM 8161 O O . VAL A 1 1039 ? -13.459 -37.555 13.174 1.00 98.62 1039 VAL A O 1
ATOM 8164 N N . ARG A 1 1040 ? -12.385 -37.001 15.067 1.00 98.44 1040 ARG A N 1
ATOM 8165 C CA . ARG A 1 1040 ? -12.242 -38.378 15.558 1.00 98.44 1040 ARG A CA 1
ATOM 8166 C C . ARG A 1 1040 ? -13.588 -39.052 15.844 1.00 98.44 1040 ARG A C 1
ATOM 8168 O O . ARG A 1 1040 ? -13.738 -40.234 15.545 1.00 98.44 1040 ARG A O 1
ATOM 8175 N N . GLN A 1 1041 ? -14.568 -38.321 16.377 1.00 98.12 1041 GLN A N 1
ATOM 8176 C CA . GLN A 1 1041 ? -15.922 -38.818 16.641 1.00 98.12 1041 GLN A CA 1
ATOM 8177 C C . GLN A 1 1041 ? -16.657 -39.197 15.348 1.00 98.12 1041 GLN A C 1
ATOM 8179 O O . GLN A 1 1041 ? -17.246 -40.273 15.283 1.00 98.12 1041 GLN A O 1
ATOM 8184 N N . VAL A 1 1042 ? -16.617 -38.340 14.323 1.00 98.44 1042 VAL A N 1
ATOM 8185 C CA . VAL A 1 1042 ? -17.326 -38.566 13.049 1.00 98.44 1042 VAL A CA 1
ATOM 8186 C C . VAL A 1 1042 ? -16.661 -39.663 12.214 1.00 98.44 1042 VAL A C 1
ATOM 8188 O O . VAL A 1 1042 ? -17.345 -40.454 11.571 1.00 98.44 1042 VAL A O 1
ATOM 8191 N N . THR A 1 1043 ? -15.328 -39.737 12.225 1.00 98.06 1043 THR A N 1
ATOM 8192 C CA . THR A 1 1043 ? -14.564 -40.661 11.364 1.00 98.06 1043 THR A CA 1
ATOM 8193 C C . THR A 1 1043 ? -14.203 -41.995 12.016 1.00 98.06 1043 THR A C 1
ATOM 8195 O O . THR A 1 1043 ? -13.763 -42.914 11.320 1.00 98.06 1043 THR A O 1
ATOM 8198 N N . GLY A 1 1044 ? -14.319 -42.099 13.345 1.00 98.06 1044 GLY A N 1
ATOM 8199 C CA . GLY A 1 1044 ? -13.859 -43.248 14.129 1.00 98.06 1044 GLY A CA 1
ATOM 8200 C C . GLY A 1 1044 ? -12.335 -43.432 14.163 1.00 98.06 1044 GLY A C 1
ATOM 8201 O O . GLY A 1 1044 ? -11.867 -44.513 14.519 1.00 98.06 1044 GLY A O 1
ATOM 8202 N N . LYS A 1 1045 ? -11.548 -42.422 13.765 1.00 96.75 1045 LYS A N 1
ATOM 8203 C CA . LYS A 1 1045 ? -10.088 -42.514 13.584 1.00 96.75 1045 LYS A CA 1
ATOM 8204 C C . LYS A 1 1045 ? -9.359 -41.387 14.301 1.00 96.75 1045 LYS A C 1
ATOM 8206 O O . LYS A 1 1045 ? -9.824 -40.253 14.323 1.00 96.75 1045 LYS A O 1
ATOM 8211 N N . ASP A 1 1046 ? -8.180 -41.687 14.837 1.00 95.00 1046 ASP A N 1
ATOM 8212 C CA . ASP A 1 1046 ? -7.301 -40.650 15.366 1.00 95.00 1046 ASP A CA 1
ATOM 8213 C C . ASP A 1 1046 ? -6.531 -39.970 14.220 1.00 95.00 1046 ASP A C 1
ATOM 8215 O O . ASP A 1 1046 ? -5.748 -40.600 13.502 1.00 95.00 1046 ASP A O 1
ATOM 8219 N N . TYR A 1 1047 ? -6.789 -38.676 14.045 1.00 96.56 1047 TYR A N 1
ATOM 8220 C CA . TYR A 1 1047 ? -6.130 -37.811 13.070 1.00 96.56 1047 TYR A CA 1
ATOM 8221 C C . TYR A 1 1047 ? -5.131 -36.851 13.730 1.00 96.56 1047 TYR A C 1
ATOM 8223 O O . TYR A 1 1047 ? -4.653 -35.928 13.082 1.00 96.56 1047 TYR A O 1
ATOM 8231 N N . ARG A 1 1048 ? -4.737 -37.059 14.991 1.00 94.06 1048 ARG A N 1
ATOM 8232 C CA . ARG A 1 1048 ? -3.754 -36.196 15.659 1.00 94.06 1048 ARG A CA 1
ATOM 8233 C C . ARG A 1 1048 ? -2.431 -36.076 14.892 1.00 94.06 1048 ARG A C 1
ATOM 8235 O O . ARG A 1 1048 ? -1.846 -35.011 14.875 1.00 94.06 1048 ARG A O 1
ATOM 8242 N N . TRP A 1 1049 ? -1.972 -37.116 14.193 1.00 94.50 1049 TRP A N 1
ATOM 8243 C CA . TRP A 1 1049 ? -0.784 -37.037 13.319 1.00 94.50 1049 TRP A CA 1
ATOM 8244 C C . TRP A 1 1049 ? -0.919 -35.975 12.212 1.00 94.50 1049 TRP A C 1
ATOM 8246 O O . TRP A 1 1049 ? 0.065 -35.352 11.816 1.00 94.50 1049 TRP A O 1
ATOM 8256 N N . PHE A 1 1050 ? -2.143 -35.765 11.723 1.00 96.69 1050 PHE A N 1
ATOM 8257 C CA . PHE A 1 1050 ? -2.488 -34.714 10.783 1.00 96.69 1050 PHE A CA 1
ATOM 8258 C C . PHE A 1 1050 ? -2.434 -33.393 11.547 1.00 96.69 1050 PHE A C 1
ATOM 8260 O O . PHE A 1 1050 ? -1.592 -32.563 11.234 1.00 96.69 1050 PHE A O 1
ATOM 8267 N N . PHE A 1 1051 ? -3.191 -33.261 12.637 1.00 96.94 1051 PHE A N 1
ATOM 8268 C CA . PHE A 1 1051 ? -3.227 -32.067 13.489 1.00 96.94 1051 PHE A CA 1
ATOM 8269 C C . PHE A 1 1051 ? -1.943 -31.760 14.296 1.00 96.94 1051 PHE A C 1
ATOM 8271 O O . PHE A 1 1051 ? -1.893 -30.738 14.959 1.00 96.94 1051 PHE A O 1
ATOM 8278 N N . ASP A 1 1052 ? -0.882 -32.565 14.228 1.00 94.81 1052 ASP A N 1
ATOM 8279 C CA . ASP A 1 1052 ? 0.414 -32.262 14.855 1.00 94.81 1052 ASP A CA 1
ATOM 8280 C C . ASP A 1 1052 ? 1.460 -31.794 13.822 1.00 94.81 1052 ASP A C 1
ATOM 8282 O O . ASP A 1 1052 ? 2.353 -31.021 14.157 1.00 94.81 1052 ASP A O 1
ATOM 8286 N N . VAL A 1 1053 ? 1.342 -32.197 12.552 1.00 95.19 1053 VAL A N 1
ATOM 8287 C CA . VAL A 1 1053 ? 2.201 -31.730 11.436 1.00 95.19 1053 VAL A CA 1
ATOM 8288 C C . VAL A 1 1053 ? 1.573 -30.545 10.717 1.00 95.19 1053 VAL A C 1
ATOM 8290 O O . VAL A 1 1053 ? 2.227 -29.582 10.326 1.00 95.19 1053 VAL A O 1
ATOM 8293 N N . TYR A 1 1054 ? 0.260 -30.607 10.587 1.00 96.19 1054 TYR A N 1
ATOM 8294 C CA . TYR A 1 1054 ? -0.559 -29.453 10.354 1.00 96.19 1054 TYR A CA 1
ATOM 8295 C C . TYR A 1 1054 ? -0.715 -28.714 11.682 1.00 96.19 1054 TYR A C 1
ATOM 8297 O O . TYR A 1 1054 ? 0.161 -27.888 11.958 1.00 96.19 1054 TYR A O 1
ATOM 8305 N N . LEU A 1 1055 ? -1.740 -28.988 12.505 1.00 96.56 1055 LEU A N 1
ATOM 8306 C CA . LEU A 1 1055 ? -2.111 -28.070 13.602 1.00 96.56 1055 LEU A CA 1
ATOM 8307 C C . LEU A 1 1055 ? -1.050 -27.917 14.715 1.00 96.56 1055 LEU A C 1
ATOM 8309 O O . LEU A 1 1055 ? -1.279 -27.135 15.636 1.00 96.56 1055 LEU A O 1
ATOM 8313 N N . ARG A 1 1056 ? 0.133 -28.570 14.619 1.00 95.19 1056 ARG A N 1
ATOM 8314 C CA . ARG A 1 1056 ? 1.305 -28.274 15.469 1.00 95.19 1056 ARG A CA 1
ATOM 8315 C C . ARG A 1 1056 ? 2.653 -27.925 14.799 1.00 95.19 1056 ARG A C 1
ATOM 8317 O O . ARG A 1 1056 ? 3.647 -27.789 15.510 1.00 95.19 1056 ARG A O 1
ATOM 8324 N N . GLN A 1 1057 ? 2.753 -27.638 13.486 1.00 94.44 1057 GLN A N 1
ATOM 8325 C CA . GLN A 1 1057 ? 4.039 -27.203 12.864 1.00 94.44 1057 GLN A CA 1
ATOM 8326 C C . GLN A 1 1057 ? 3.965 -26.029 11.852 1.00 94.44 1057 GLN A C 1
ATOM 8328 O O . GLN A 1 1057 ? 2.896 -25.620 11.391 1.00 94.44 1057 GLN A O 1
ATOM 8333 N N . ALA A 1 1058 ? 5.137 -25.428 11.573 1.00 93.06 1058 ALA A N 1
ATOM 8334 C CA . ALA A 1 1058 ? 5.340 -24.306 10.635 1.00 93.06 1058 ALA A CA 1
ATOM 8335 C C . ALA A 1 1058 ? 5.594 -24.806 9.216 1.00 93.06 1058 ALA A C 1
ATOM 8337 O O . ALA A 1 1058 ? 4.749 -24.632 8.340 1.00 93.06 1058 ALA A O 1
ATOM 8338 N N . ALA A 1 1059 ? 6.733 -25.470 9.020 1.00 92.50 1059 ALA A N 1
ATOM 8339 C CA . ALA A 1 1059 ? 7.069 -26.125 7.769 1.00 92.50 1059 ALA A CA 1
ATOM 8340 C C . ALA A 1 1059 ? 6.046 -27.222 7.427 1.00 92.50 1059 ALA A C 1
ATOM 8342 O O . ALA A 1 1059 ? 5.437 -27.830 8.305 1.00 92.50 1059 ALA A O 1
ATOM 8343 N N . LEU A 1 1060 ? 5.858 -27.440 6.129 1.00 93.69 1060 LEU A N 1
ATOM 8344 C CA . LEU A 1 1060 ? 4.882 -28.376 5.581 1.00 93.69 1060 LEU A CA 1
ATOM 8345 C C . LEU A 1 1060 ? 5.469 -29.796 5.470 1.00 93.69 1060 LEU A C 1
ATOM 8347 O O . LEU A 1 1060 ? 6.689 -29.931 5.348 1.00 93.69 1060 LEU A O 1
ATOM 8351 N N . PRO A 1 1061 ? 4.632 -30.851 5.456 1.00 95.31 1061 PRO A N 1
ATOM 8352 C CA . PRO A 1 1061 ? 5.091 -32.215 5.195 1.00 95.31 1061 PRO A CA 1
ATOM 8353 C C . PRO A 1 1061 ? 5.690 -32.323 3.788 1.00 95.31 1061 PRO A C 1
ATOM 8355 O O . PRO A 1 1061 ? 5.088 -31.855 2.823 1.00 95.31 1061 PRO A O 1
ATOM 8358 N N . ASP A 1 1062 ? 6.852 -32.955 3.653 1.00 94.06 1062 ASP A N 1
ATOM 8359 C CA . ASP A 1 1062 ? 7.534 -33.172 2.374 1.00 94.06 1062 ASP A CA 1
ATOM 8360 C C . ASP A 1 1062 ? 7.363 -34.618 1.891 1.00 94.06 1062 ASP A C 1
ATOM 8362 O O . ASP A 1 1062 ? 7.329 -35.547 2.699 1.00 94.06 1062 ASP A O 1
ATOM 8366 N N . LEU A 1 1063 ? 7.252 -34.818 0.577 1.00 93.75 1063 LEU A N 1
ATOM 8367 C CA . LEU A 1 1063 ? 6.983 -36.120 -0.036 1.00 93.75 1063 LEU A CA 1
ATOM 8368 C C . LEU A 1 1063 ? 8.179 -36.560 -0.880 1.00 93.75 1063 LEU A C 1
ATOM 8370 O O . LEU A 1 1063 ? 8.312 -36.191 -2.046 1.00 93.75 1063 LEU A O 1
ATOM 8374 N N . VAL A 1 1064 ? 9.043 -37.373 -0.277 1.00 94.44 1064 VAL A N 1
ATOM 8375 C CA . VAL A 1 1064 ? 10.244 -37.913 -0.916 1.00 94.44 1064 VAL A CA 1
ATOM 8376 C C . VAL A 1 1064 ? 9.858 -39.073 -1.829 1.00 94.44 1064 VAL A C 1
ATOM 8378 O O . VAL A 1 1064 ? 9.207 -40.026 -1.399 1.00 94.44 1064 VAL A O 1
ATOM 8381 N N . GLU A 1 1065 ? 10.295 -39.020 -3.084 1.00 93.62 1065 GLU A N 1
ATOM 8382 C CA . GLU A 1 1065 ? 10.113 -40.091 -4.063 1.00 93.62 1065 GLU A CA 1
ATOM 8383 C C . GLU A 1 1065 ? 11.435 -40.830 -4.315 1.00 93.62 1065 GLU A C 1
ATOM 8385 O O . GLU A 1 1065 ? 12.498 -40.221 -4.432 1.00 93.62 1065 GLU A O 1
ATOM 8390 N N . THR A 1 1066 ? 11.378 -42.159 -4.420 1.00 95.38 1066 THR A N 1
ATOM 8391 C CA . THR A 1 1066 ? 12.530 -43.009 -4.750 1.00 95.38 1066 THR A CA 1
ATOM 8392 C C . THR A 1 1066 ? 12.131 -44.100 -5.742 1.00 95.38 1066 THR A C 1
ATOM 8394 O O . THR A 1 1066 ? 11.145 -44.807 -5.533 1.00 95.38 1066 THR A O 1
ATOM 8397 N N . ARG A 1 1067 ? 12.898 -44.273 -6.826 1.00 92.94 1067 ARG A N 1
ATOM 8398 C CA . ARG A 1 1067 ? 12.639 -45.287 -7.862 1.00 92.94 1067 ARG A CA 1
ATOM 8399 C C . ARG A 1 1067 ? 13.737 -46.349 -7.895 1.00 92.94 1067 ARG A C 1
ATOM 8401 O O . ARG A 1 1067 ? 14.918 -46.027 -7.975 1.00 92.94 1067 ARG A O 1
ATOM 8408 N N . ALA A 1 1068 ? 13.331 -47.615 -7.913 1.00 95.06 1068 ALA A N 1
ATOM 8409 C CA . ALA A 1 1068 ? 14.188 -48.780 -8.104 1.00 95.06 1068 ALA A CA 1
ATOM 8410 C C . ALA A 1 1068 ? 13.583 -49.664 -9.207 1.00 95.06 1068 ALA A C 1
ATOM 8412 O O . ALA A 1 1068 ? 12.690 -50.473 -8.958 1.00 95.06 1068 ALA A O 1
ATOM 8413 N N . GLY A 1 1069 ? 14.039 -49.467 -10.448 1.00 93.88 1069 GLY A N 1
ATOM 8414 C CA . GLY A 1 1069 ? 13.459 -50.122 -11.623 1.00 93.88 1069 GLY A CA 1
ATOM 8415 C C . GLY A 1 1069 ? 12.009 -49.691 -11.863 1.00 93.88 1069 GLY A C 1
ATOM 8416 O O . GLY A 1 1069 ? 11.716 -48.499 -11.997 1.00 93.88 1069 GLY A O 1
ATOM 8417 N N . ASP A 1 1070 ? 11.102 -50.664 -11.913 1.00 95.19 1070 ASP A N 1
ATOM 8418 C CA . ASP A 1 1070 ? 9.655 -50.468 -12.025 1.00 95.19 1070 ASP A CA 1
ATOM 8419 C C . ASP A 1 1070 ? 8.979 -50.106 -10.690 1.00 95.19 1070 ASP A C 1
ATOM 8421 O O . ASP A 1 1070 ? 7.808 -49.745 -10.686 1.00 95.19 1070 ASP A O 1
ATOM 8425 N N . ARG A 1 1071 ? 9.677 -50.161 -9.549 1.00 96.50 1071 ARG A N 1
ATOM 8426 C CA . ARG A 1 1071 ? 9.107 -49.802 -8.240 1.00 96.50 1071 ARG A CA 1
ATOM 8427 C C . ARG A 1 1071 ? 9.354 -48.329 -7.926 1.00 96.50 1071 ARG A C 1
ATOM 8429 O O . ARG A 1 1071 ? 10.505 -47.899 -7.879 1.00 96.50 1071 ARG A O 1
ATOM 8436 N N . VAL A 1 1072 ? 8.293 -47.577 -7.636 1.00 96.00 1072 VAL A N 1
ATOM 8437 C CA . VAL A 1 1072 ? 8.361 -46.207 -7.098 1.00 96.00 1072 VAL A CA 1
ATOM 8438 C C . VAL A 1 1072 ? 7.835 -46.216 -5.672 1.00 96.00 1072 VAL A C 1
ATOM 8440 O O . VAL A 1 1072 ? 6.711 -46.650 -5.430 1.00 96.00 1072 VAL A O 1
ATOM 8443 N N . THR A 1 1073 ? 8.656 -45.769 -4.726 1.00 96.00 1073 THR A N 1
ATOM 8444 C CA . THR A 1 1073 ? 8.316 -45.667 -3.306 1.00 96.00 1073 THR A CA 1
ATOM 8445 C C . THR A 1 1073 ? 8.264 -44.208 -2.892 1.00 96.00 1073 THR A C 1
ATOM 8447 O O . THR A 1 1073 ? 9.246 -43.477 -3.031 1.00 96.00 1073 THR A O 1
ATOM 8450 N N . PHE A 1 1074 ? 7.117 -43.821 -2.352 1.00 95.88 1074 PHE A N 1
ATOM 8451 C CA . PHE A 1 1074 ? 6.848 -42.510 -1.788 1.00 95.88 1074 PHE A CA 1
ATOM 8452 C C . PHE A 1 1074 ? 7.009 -42.583 -0.266 1.00 95.88 1074 PHE A C 1
ATOM 8454 O O . PHE A 1 1074 ? 6.619 -43.576 0.358 1.00 95.88 1074 PHE A O 1
ATOM 8461 N N . ALA A 1 1075 ? 7.580 -41.543 0.336 1.00 96.06 1075 ALA A N 1
ATOM 8462 C CA . ALA A 1 1075 ? 7.825 -41.459 1.769 1.00 96.06 1075 ALA A CA 1
ATOM 8463 C C . ALA A 1 1075 ? 7.626 -40.029 2.283 1.00 96.06 1075 ALA A C 1
ATOM 8465 O O . ALA A 1 1075 ? 8.316 -39.102 1.861 1.00 96.06 1075 ALA A O 1
ATOM 8466 N N . TRP A 1 1076 ? 6.715 -39.856 3.235 1.00 96.25 1076 TRP A N 1
ATOM 8467 C CA . TRP A 1 1076 ? 6.543 -38.595 3.942 1.00 96.25 1076 TRP A CA 1
ATOM 8468 C C . TRP A 1 1076 ? 7.712 -38.331 4.893 1.00 96.25 1076 TRP A C 1
ATOM 8470 O O . TRP A 1 1076 ? 8.150 -39.212 5.634 1.00 96.25 1076 TRP A O 1
ATOM 8480 N N . THR A 1 1077 ? 8.183 -37.089 4.891 1.00 94.50 1077 THR A N 1
ATOM 8481 C CA . THR A 1 1077 ? 9.118 -36.527 5.867 1.00 94.50 1077 THR A CA 1
ATOM 8482 C C . THR A 1 1077 ? 8.445 -35.326 6.511 1.00 94.50 1077 THR A C 1
ATOM 8484 O O . THR A 1 1077 ? 7.947 -34.449 5.809 1.00 94.50 1077 THR A O 1
ATOM 8487 N N . VAL A 1 1078 ? 8.410 -35.276 7.842 1.00 92.69 1078 VAL A N 1
ATOM 8488 C CA . VAL A 1 1078 ? 7.726 -34.207 8.584 1.00 92.69 1078 VAL A CA 1
ATOM 8489 C C . VAL A 1 1078 ? 8.661 -33.566 9.609 1.00 92.69 1078 VAL A C 1
ATOM 8491 O O . VAL A 1 1078 ? 9.516 -34.269 10.160 1.00 92.69 1078 VAL A O 1
ATOM 8494 N N . PRO A 1 1079 ? 8.539 -32.252 9.875 1.00 76.62 1079 PRO A N 1
ATOM 8495 C CA . PRO A 1 1079 ? 9.289 -31.603 10.947 1.00 76.62 1079 PRO A CA 1
ATOM 8496 C C . PRO A 1 1079 ? 9.095 -32.322 12.293 1.00 76.62 1079 PRO A C 1
ATOM 8498 O O . PRO A 1 1079 ? 8.044 -32.889 12.576 1.00 76.62 1079 PRO A O 1
ATOM 8501 N N . GLY A 1 1080 ? 10.150 -32.379 13.109 1.00 74.19 1080 GLY A N 1
ATOM 8502 C CA . GLY A 1 1080 ? 10.172 -33.169 14.353 1.00 74.19 1080 GLY A CA 1
ATOM 8503 C C . GLY A 1 1080 ? 10.223 -34.698 14.168 1.00 74.19 1080 GLY A C 1
ATOM 8504 O O . GLY A 1 1080 ? 10.648 -35.397 15.086 1.00 74.19 1080 GLY A O 1
ATOM 8505 N N . GLY A 1 1081 ? 9.881 -35.216 12.985 1.00 80.38 1081 GLY A N 1
ATOM 8506 C CA . GLY A 1 1081 ? 9.783 -36.647 12.700 1.00 80.38 1081 GLY A CA 1
ATOM 8507 C C . GLY A 1 1081 ? 8.503 -37.294 13.246 1.00 80.38 1081 GLY A C 1
ATOM 8508 O O . GLY A 1 1081 ? 7.682 -36.658 13.900 1.00 80.38 1081 GLY A O 1
ATOM 8509 N N . GLY A 1 1082 ? 8.333 -38.586 12.957 1.00 81.56 1082 GLY A N 1
ATOM 8510 C CA . GLY A 1 1082 ? 7.133 -39.358 13.296 1.00 81.56 1082 GLY A CA 1
ATOM 8511 C C . GLY A 1 1082 ? 6.452 -39.954 12.062 1.00 81.56 1082 GLY A C 1
ATOM 8512 O O . GLY A 1 1082 ? 6.935 -39.807 10.939 1.00 81.56 1082 GLY A O 1
ATOM 8513 N N . ALA A 1 1083 ? 5.339 -40.657 12.275 1.00 86.19 1083 ALA A N 1
ATOM 8514 C CA . ALA A 1 1083 ? 4.533 -41.219 11.196 1.00 86.19 1083 ALA A CA 1
ATOM 8515 C C . ALA A 1 1083 ? 3.485 -40.201 10.724 1.00 86.19 1083 ALA A C 1
ATOM 8517 O O . ALA A 1 1083 ? 2.692 -39.708 11.523 1.00 86.19 1083 ALA A O 1
ATOM 8518 N N . PHE A 1 1084 ? 3.449 -39.935 9.418 1.00 94.44 1084 PHE A N 1
ATOM 8519 C CA . PHE A 1 1084 ? 2.448 -39.080 8.777 1.00 94.44 1084 PHE A CA 1
ATOM 8520 C C . PHE A 1 1084 ? 1.706 -39.892 7.701 1.00 94.44 1084 PHE A C 1
ATOM 8522 O O . PHE A 1 1084 ? 2.082 -39.852 6.529 1.00 94.44 1084 PHE A O 1
ATOM 8529 N N . PRO A 1 1085 ? 0.700 -40.704 8.081 1.00 95.50 1085 PRO A N 1
ATOM 8530 C CA . PRO A 1 1085 ? 0.033 -41.653 7.188 1.00 95.50 1085 PRO A CA 1
ATOM 8531 C C . PRO A 1 1085 ? -0.983 -41.020 6.219 1.00 95.50 1085 PRO A C 1
ATOM 8533 O O . PRO A 1 1085 ? -2.044 -41.587 5.956 1.00 95.50 1085 PRO A O 1
ATOM 8536 N N . MET A 1 1086 ? -0.662 -39.850 5.660 1.00 96.81 1086 MET A N 1
ATOM 8537 C CA . MET A 1 1086 ? -1.475 -39.186 4.642 1.00 96.81 1086 MET A CA 1
ATOM 8538 C C . MET A 1 1086 ? -1.499 -40.025 3.351 1.00 96.81 1086 MET A C 1
ATOM 8540 O O . MET A 1 1086 ? -0.453 -40.142 2.708 1.00 96.81 1086 MET A O 1
ATOM 8544 N N . PRO A 1 1087 ? -2.640 -40.607 2.933 1.00 96.62 1087 PRO A N 1
ATOM 8545 C CA . PRO A 1 1087 ? -2.745 -41.260 1.633 1.00 96.62 1087 PRO A CA 1
ATOM 8546 C C . PRO A 1 1087 ? -2.545 -40.238 0.509 1.00 96.62 1087 PRO A C 1
ATOM 8548 O O . PRO A 1 1087 ? -2.889 -39.067 0.663 1.00 96.62 1087 PRO A O 1
ATOM 8551 N N . ILE A 1 1088 ? -2.026 -40.684 -0.634 1.00 94.75 1088 ILE A N 1
ATOM 8552 C CA . ILE A 1 1088 ? -1.790 -39.811 -1.788 1.00 94.75 1088 ILE A CA 1
ATOM 8553 C C . ILE A 1 1088 ? -2.393 -40.421 -3.054 1.00 94.75 1088 ILE A C 1
ATOM 8555 O O . ILE A 1 1088 ? -2.287 -41.626 -3.288 1.00 94.75 1088 ILE A O 1
ATOM 8559 N N . ASP A 1 1089 ? -3.055 -39.599 -3.864 1.00 93.75 1089 ASP A N 1
ATOM 8560 C CA . ASP A 1 1089 ? -3.608 -40.025 -5.149 1.00 93.75 1089 ASP A CA 1
ATOM 8561 C C . ASP A 1 1089 ? -2.488 -39.986 -6.204 1.00 93.75 1089 ASP A C 1
ATOM 8563 O O . ASP A 1 1089 ? -1.829 -38.961 -6.367 1.00 93.75 1089 ASP A O 1
ATOM 8567 N N . VAL A 1 1090 ? -2.248 -41.089 -6.920 1.00 93.88 1090 VAL A N 1
ATOM 8568 C CA . VAL A 1 1090 ? -1.234 -41.174 -7.987 1.00 93.88 1090 VAL A CA 1
ATOM 8569 C C . VAL A 1 1090 ? -1.901 -41.592 -9.292 1.00 93.88 1090 VAL A C 1
ATOM 8571 O O . VAL A 1 1090 ? -2.443 -42.692 -9.399 1.00 93.88 1090 VAL A O 1
ATOM 8574 N N . GLN A 1 1091 ? -1.863 -40.721 -10.296 1.00 90.19 1091 GLN A N 1
ATOM 8575 C CA . GLN A 1 1091 ? -2.373 -41.002 -11.636 1.00 90.19 1091 GLN A CA 1
ATOM 8576 C C . GLN A 1 1091 ? -1.283 -41.640 -12.492 1.00 90.19 1091 GLN A C 1
ATOM 8578 O O . GLN A 1 1091 ? -0.225 -41.047 -12.661 1.00 90.19 1091 GLN A O 1
ATOM 8583 N N . ILE A 1 1092 ? -1.539 -42.827 -13.045 1.00 91.06 1092 ILE A N 1
ATOM 8584 C CA . ILE A 1 1092 ? -0.636 -43.547 -13.953 1.00 91.06 1092 ILE A CA 1
ATOM 8585 C C . ILE A 1 1092 ? -1.359 -43.694 -15.294 1.00 91.06 1092 ILE A C 1
ATOM 8587 O O . ILE A 1 1092 ? -2.385 -44.375 -15.386 1.00 91.06 1092 ILE A O 1
ATOM 8591 N N . GLY A 1 1093 ? -0.861 -43.025 -16.336 1.00 83.12 1093 GLY A N 1
ATOM 8592 C CA . GLY A 1 1093 ? -1.626 -42.850 -17.575 1.00 83.12 1093 GLY A CA 1
ATOM 8593 C C . GLY A 1 1093 ? -2.950 -42.129 -17.294 1.00 83.12 1093 GLY A C 1
ATOM 8594 O O . GLY A 1 1093 ? -2.947 -41.007 -16.803 1.00 83.12 1093 GLY A O 1
ATOM 8595 N N . THR A 1 1094 ? -4.083 -42.781 -17.566 1.00 82.62 1094 THR A N 1
ATOM 8596 C CA . THR A 1 1094 ? -5.428 -42.263 -17.250 1.00 82.62 1094 THR A CA 1
ATOM 8597 C C . THR A 1 1094 ? -5.973 -42.718 -15.890 1.00 82.62 1094 THR A C 1
ATOM 8599 O O . THR A 1 1094 ? -7.023 -42.235 -15.474 1.00 82.62 1094 THR A O 1
ATOM 8602 N N . THR A 1 1095 ? -5.309 -43.647 -15.195 1.00 90.62 1095 THR A N 1
ATOM 8603 C CA . THR A 1 1095 ? -5.865 -44.331 -14.013 1.00 90.62 1095 THR A CA 1
ATOM 8604 C C . THR A 1 1095 ? -5.310 -43.755 -12.714 1.00 90.62 1095 THR A C 1
ATOM 8606 O O . THR A 1 1095 ? -4.128 -43.922 -12.415 1.00 90.62 1095 THR A O 1
ATOM 8609 N N . THR A 1 1096 ? -6.165 -43.132 -11.902 1.00 92.00 1096 THR A N 1
ATOM 8610 C CA . THR A 1 1096 ? -5.799 -42.643 -10.562 1.00 92.00 1096 THR A CA 1
ATOM 8611 C C . THR A 1 1096 ? -5.946 -43.739 -9.511 1.00 92.00 1096 THR A C 1
ATOM 8613 O O . THR A 1 1096 ? -7.020 -44.307 -9.332 1.00 92.00 1096 THR A O 1
ATOM 8616 N N . THR A 1 1097 ? -4.856 -44.026 -8.798 1.00 93.75 1097 THR A N 1
ATOM 8617 C CA . THR A 1 1097 ? -4.782 -44.999 -7.701 1.00 93.75 1097 THR A CA 1
ATOM 8618 C C . THR A 1 1097 ? -4.493 -44.267 -6.395 1.00 93.75 1097 THR A C 1
ATOM 8620 O O . THR A 1 1097 ? -3.469 -43.596 -6.283 1.00 93.75 1097 THR A O 1
ATOM 8623 N N . ARG A 1 1098 ? -5.356 -44.412 -5.384 1.00 94.75 1098 ARG A N 1
ATOM 8624 C CA . ARG A 1 1098 ? -5.101 -43.868 -4.042 1.00 94.75 1098 ARG A CA 1
ATOM 8625 C C . ARG A 1 1098 ? -4.182 -44.804 -3.266 1.00 94.75 1098 ARG A C 1
ATOM 8627 O O . ARG A 1 1098 ? -4.576 -45.908 -2.890 1.00 94.75 1098 ARG A O 1
ATOM 8634 N N . LEU A 1 1099 ? -2.948 -44.368 -3.046 1.00 95.12 1099 LEU A N 1
ATOM 8635 C CA . LEU A 1 1099 ? -1.924 -45.117 -2.334 1.00 95.12 1099 LEU A CA 1
ATOM 8636 C C . LEU A 1 1099 ? -2.111 -44.956 -0.823 1.00 95.12 1099 LEU A C 1
ATOM 8638 O O . LEU A 1 1099 ? -2.103 -43.840 -0.300 1.00 95.12 1099 LEU A O 1
ATOM 8642 N N . SER A 1 1100 ? -2.246 -46.078 -0.113 1.00 91.75 1100 SER A N 1
ATOM 8643 C CA . SER A 1 1100 ? -2.172 -46.073 1.347 1.00 91.75 1100 SER A CA 1
ATOM 8644 C C . SER A 1 1100 ? -0.724 -45.892 1.795 1.00 91.75 1100 SER A C 1
ATOM 8646 O O . SER A 1 1100 ? 0.174 -46.567 1.293 1.00 91.75 1100 SER A O 1
ATOM 8648 N N . MET A 1 1101 ? -0.514 -44.974 2.734 1.00 93.94 1101 MET A N 1
ATOM 8649 C CA . MET A 1 1101 ? 0.801 -44.548 3.216 1.00 93.94 1101 MET A CA 1
ATOM 8650 C C . MET A 1 1101 ? 0.973 -44.924 4.695 1.00 93.94 1101 MET A C 1
ATOM 8652 O O . MET A 1 1101 ? 1.411 -44.101 5.490 1.00 93.94 1101 MET A O 1
ATOM 8656 N N . THR A 1 1102 ? 0.562 -46.134 5.092 1.00 83.31 1102 THR A N 1
ATOM 8657 C CA . THR A 1 1102 ? 0.298 -46.529 6.494 1.00 83.31 1102 THR A CA 1
ATOM 8658 C C . THR A 1 1102 ? 1.431 -46.210 7.478 1.00 83.31 1102 THR A C 1
ATOM 8660 O O . THR A 1 1102 ? 1.159 -45.710 8.563 1.00 83.31 1102 THR A O 1
ATOM 8663 N N . ASP A 1 1103 ? 2.690 -46.419 7.084 1.00 85.31 1103 ASP A N 1
ATOM 8664 C CA . ASP A 1 1103 ? 3.880 -46.112 7.901 1.00 85.31 1103 ASP A CA 1
ATOM 8665 C C . ASP A 1 1103 ? 4.557 -44.793 7.468 1.00 85.31 1103 ASP A C 1
ATOM 8667 O O . ASP A 1 1103 ? 5.782 -44.655 7.475 1.00 85.31 1103 ASP A O 1
ATOM 8671 N N . GLY A 1 1104 ? 3.765 -43.843 6.962 1.00 91.94 1104 GLY A N 1
ATOM 8672 C CA . GLY A 1 1104 ? 4.240 -42.683 6.201 1.00 91.94 1104 GLY A CA 1
ATOM 8673 C C . GLY A 1 1104 ? 4.826 -43.042 4.828 1.00 91.94 1104 GLY A C 1
ATOM 8674 O O . GLY A 1 1104 ? 5.470 -42.201 4.206 1.00 91.94 1104 GLY A O 1
ATOM 8675 N N . ARG A 1 1105 ? 4.659 -44.285 4.354 1.00 94.12 1105 ARG A N 1
ATOM 8676 C CA . ARG A 1 1105 ? 5.305 -44.823 3.143 1.00 94.12 1105 ARG A CA 1
ATOM 8677 C C . ARG A 1 1105 ? 4.385 -45.741 2.347 1.00 94.12 1105 ARG A C 1
ATOM 8679 O O . ARG A 1 1105 ? 3.568 -46.447 2.934 1.00 94.12 1105 ARG A O 1
ATOM 8686 N N . GLY A 1 1106 ? 4.594 -45.792 1.033 1.00 94.75 1106 GLY A N 1
ATOM 8687 C CA . GLY A 1 1106 ? 3.894 -46.696 0.119 1.00 94.75 1106 GLY A CA 1
ATOM 8688 C C . GLY A 1 1106 ? 4.658 -46.888 -1.194 1.00 94.75 1106 GLY A C 1
ATOM 8689 O O . GLY A 1 1106 ? 5.406 -46.008 -1.618 1.00 94.75 1106 GLY A O 1
ATOM 8690 N N . THR A 1 1107 ? 4.477 -48.037 -1.851 1.00 95.00 1107 THR A N 1
ATOM 8691 C CA . THR A 1 1107 ? 5.151 -48.380 -3.116 1.00 95.00 1107 THR A CA 1
ATOM 8692 C C . THR A 1 1107 ? 4.137 -48.757 -4.192 1.00 95.00 1107 THR A C 1
ATOM 8694 O O . THR A 1 1107 ? 3.248 -49.568 -3.939 1.00 95.00 1107 THR A O 1
ATOM 8697 N N . LEU A 1 1108 ? 4.323 -48.245 -5.409 1.00 95.56 1108 LEU A N 1
ATOM 8698 C CA . LEU A 1 1108 ? 3.599 -48.654 -6.615 1.00 95.56 1108 LEU A CA 1
ATOM 8699 C C . LEU A 1 1108 ? 4.560 -49.283 -7.633 1.00 95.56 1108 LEU A C 1
ATOM 8701 O O . LEU A 1 1108 ? 5.726 -48.895 -7.727 1.00 95.56 1108 LEU A O 1
ATOM 8705 N N . THR A 1 1109 ? 4.057 -50.232 -8.424 1.00 95.38 1109 THR A N 1
ATOM 8706 C CA . THR A 1 1109 ? 4.736 -50.694 -9.641 1.00 95.38 1109 THR A CA 1
ATOM 8707 C C . THR A 1 1109 ? 4.307 -49.798 -10.801 1.00 95.38 1109 THR A C 1
ATOM 8709 O O . THR A 1 1109 ? 3.154 -49.820 -11.222 1.00 95.38 1109 THR A O 1
ATOM 8712 N N . ILE A 1 1110 ? 5.245 -48.996 -11.298 1.00 92.94 1110 ILE A N 1
ATOM 8713 C CA . ILE A 1 1110 ? 5.091 -48.042 -12.394 1.00 92.94 1110 ILE A CA 1
ATOM 8714 C C . ILE A 1 1110 ? 6.215 -48.330 -13.405 1.00 92.94 1110 ILE A C 1
ATOM 8716 O O . ILE A 1 1110 ? 7.373 -48.015 -13.105 1.00 92.94 1110 ILE A O 1
ATOM 8720 N N . PRO A 1 1111 ? 5.933 -48.913 -14.587 1.00 91.06 1111 PRO A N 1
ATOM 8721 C CA . PRO A 1 1111 ? 6.973 -49.327 -15.530 1.00 91.06 1111 PRO A CA 1
ATOM 8722 C C . PRO A 1 1111 ? 7.938 -48.191 -15.898 1.00 91.06 1111 PRO A C 1
ATOM 8724 O O . PRO A 1 1111 ? 7.551 -47.022 -15.965 1.00 91.06 1111 PRO A O 1
ATOM 8727 N N . VAL A 1 1112 ? 9.210 -48.527 -16.126 1.00 89.75 1112 VAL A N 1
ATOM 8728 C CA . VAL A 1 1112 ? 10.262 -47.544 -16.442 1.00 89.75 1112 VAL A CA 1
ATOM 8729 C C . VAL A 1 1112 ? 9.864 -46.725 -17.677 1.00 89.75 1112 VAL A C 1
ATOM 8731 O O . VAL A 1 1112 ? 9.478 -47.288 -18.696 1.00 89.75 1112 VAL A O 1
ATOM 8734 N N . GLY A 1 1113 ? 9.934 -45.395 -17.570 1.00 81.62 1113 GLY A N 1
ATOM 8735 C CA . GLY A 1 1113 ? 9.514 -44.465 -18.627 1.00 81.62 1113 GLY A CA 1
ATOM 8736 C C . GLY A 1 1113 ? 8.008 -44.160 -18.681 1.00 81.62 1113 GLY A C 1
ATOM 8737 O O . GLY A 1 1113 ? 7.601 -43.316 -19.472 1.00 81.62 1113 GLY A O 1
ATOM 8738 N N . THR A 1 1114 ? 7.175 -44.785 -17.841 1.00 87.00 1114 THR A N 1
ATOM 8739 C CA . THR A 1 1114 ? 5.750 -44.420 -17.727 1.00 87.00 1114 THR A CA 1
ATOM 8740 C C . THR A 1 1114 ? 5.601 -43.125 -16.931 1.00 87.00 1114 THR A C 1
ATOM 8742 O O . THR A 1 1114 ? 6.134 -43.024 -15.827 1.00 87.00 1114 THR A O 1
ATOM 8745 N N . HIS A 1 1115 ? 4.856 -42.158 -17.470 1.00 85.12 1115 HIS A N 1
ATOM 8746 C CA . HIS A 1 1115 ? 4.514 -40.903 -16.795 1.00 85.12 1115 HIS A CA 1
ATOM 8747 C C . HIS A 1 1115 ? 3.422 -41.099 -15.729 1.00 85.12 1115 HIS A C 1
ATOM 8749 O O . HIS A 1 1115 ? 2.477 -41.870 -15.927 1.00 85.12 1115 HIS A O 1
ATOM 8755 N N . TYR A 1 1116 ? 3.544 -40.374 -14.617 1.00 86.12 1116 TYR A N 1
ATOM 8756 C CA . TYR A 1 1116 ? 2.584 -40.349 -13.517 1.00 86.12 1116 TYR A CA 1
ATOM 8757 C C . TYR A 1 1116 ? 2.549 -38.972 -12.855 1.00 86.12 1116 TYR A C 1
ATOM 8759 O O . TYR A 1 1116 ? 3.542 -38.248 -12.868 1.00 86.12 1116 TYR A O 1
ATOM 8767 N N . ILE A 1 1117 ? 1.405 -38.633 -12.261 1.00 83.69 1117 ILE A N 1
ATOM 8768 C CA . ILE A 1 1117 ? 1.189 -37.384 -11.521 1.00 83.69 1117 ILE A CA 1
ATOM 8769 C C . ILE A 1 1117 ? 0.848 -37.735 -10.072 1.00 83.69 1117 ILE A C 1
ATOM 8771 O O . ILE A 1 1117 ? -0.024 -38.568 -9.822 1.00 83.69 1117 ILE A O 1
ATOM 8775 N N . VAL A 1 1118 ? 1.542 -37.105 -9.122 1.00 85.81 1118 VAL A N 1
ATOM 8776 C CA . VAL A 1 1118 ? 1.350 -37.300 -7.677 1.00 85.81 1118 VAL A CA 1
ATOM 8777 C C . VAL A 1 1118 ? 0.555 -36.130 -7.114 1.00 85.81 1118 VAL A C 1
ATOM 8779 O O . VAL A 1 1118 ? 1.030 -34.994 -7.143 1.00 85.81 1118 VAL A O 1
ATOM 8782 N N . ASP A 1 1119 ? -0.616 -36.437 -6.562 1.00 84.25 1119 ASP A N 1
ATOM 8783 C CA . ASP A 1 1119 ? -1.655 -35.483 -6.171 1.00 84.25 1119 ASP A CA 1
ATOM 8784 C C . ASP A 1 1119 ? -2.163 -34.621 -7.351 1.00 84.25 1119 ASP A C 1
ATOM 8786 O O . ASP A 1 1119 ? -1.997 -33.400 -7.349 1.00 84.25 1119 ASP A O 1
ATOM 8790 N N . PRO A 1 1120 ? -2.768 -35.241 -8.390 1.00 79.62 1120 PRO A N 1
ATOM 8791 C CA . PRO A 1 1120 ? -3.194 -34.551 -9.617 1.00 79.62 1120 PRO A CA 1
ATOM 8792 C C . PRO A 1 1120 ? -4.290 -33.493 -9.401 1.00 79.62 1120 PRO A C 1
ATOM 8794 O O . PRO A 1 1120 ? -4.483 -32.638 -10.258 1.00 79.62 1120 PRO A O 1
ATOM 8797 N N . ASP A 1 1121 ? -4.989 -33.547 -8.263 1.00 75.00 1121 ASP A N 1
ATOM 8798 C CA . ASP A 1 1121 ? -6.029 -32.601 -7.841 1.00 75.00 1121 ASP A CA 1
ATOM 8799 C C . ASP A 1 1121 ? -5.514 -31.551 -6.825 1.00 75.00 1121 ASP A C 1
ATOM 8801 O O . ASP A 1 1121 ? -6.311 -30.777 -6.295 1.00 75.00 1121 ASP A O 1
ATOM 8805 N N . ALA A 1 1122 ? -4.214 -31.554 -6.492 1.00 75.50 1122 ALA A N 1
ATOM 8806 C CA . ALA A 1 1122 ? -3.601 -30.707 -5.457 1.00 75.50 1122 ALA A CA 1
ATOM 8807 C C . ALA A 1 1122 ? -4.317 -30.746 -4.081 1.00 75.50 1122 ALA A C 1
ATOM 8809 O O . ALA A 1 1122 ? -4.448 -29.728 -3.395 1.00 75.50 1122 ALA A O 1
ATOM 8810 N N . LYS A 1 1123 ? -4.778 -31.933 -3.662 1.00 82.69 1123 LYS A N 1
ATOM 8811 C CA . LYS A 1 1123 ? -5.506 -32.197 -2.409 1.00 82.69 1123 LYS A CA 1
ATOM 8812 C C . LYS A 1 1123 ? -4.651 -32.181 -1.140 1.00 82.69 1123 LYS A C 1
ATOM 8814 O O . LYS A 1 1123 ? -5.174 -32.386 -0.051 1.00 82.69 1123 LYS A O 1
ATOM 8819 N N . VAL A 1 1124 ? -3.337 -32.000 -1.222 1.00 92.56 1124 VAL A N 1
ATOM 8820 C CA . VAL A 1 1124 ? -2.479 -32.037 -0.032 1.00 92.56 1124 VAL A CA 1
ATOM 8821 C C . VAL A 1 1124 ? -1.588 -30.802 0.034 1.00 92.56 1124 VAL A C 1
ATOM 8823 O O . VAL A 1 1124 ? -0.787 -30.517 -0.863 1.00 92.56 1124 VAL A O 1
ATOM 8826 N N . LEU A 1 1125 ? -1.656 -30.073 1.155 1.00 93.94 1125 LEU A N 1
ATOM 8827 C CA . LEU A 1 1125 ? -0.689 -29.020 1.469 1.00 93.94 1125 LEU A CA 1
ATOM 8828 C C . LEU A 1 1125 ? 0.630 -29.657 1.904 1.00 93.94 1125 LEU A C 1
ATOM 8830 O O . LEU A 1 1125 ? 0.995 -29.681 3.078 1.00 93.94 1125 LEU A O 1
ATOM 8834 N N . ARG A 1 1126 ? 1.337 -30.221 0.937 1.00 92.44 1126 ARG A N 1
ATOM 8835 C CA . ARG A 1 1126 ? 2.725 -30.632 1.083 1.00 92.44 1126 ARG A CA 1
ATOM 8836 C C . ARG A 1 1126 ? 3.664 -29.488 0.738 1.00 92.44 1126 ARG A C 1
ATOM 8838 O O . ARG A 1 1126 ? 3.287 -28.575 -0.007 1.00 92.44 1126 ARG A O 1
ATOM 8845 N N . ARG A 1 1127 ? 4.897 -29.572 1.234 1.00 90.06 1127 ARG A N 1
ATOM 8846 C CA . ARG A 1 1127 ? 6.032 -28.827 0.696 1.00 90.06 1127 ARG A CA 1
ATOM 8847 C C . ARG A 1 1127 ? 6.063 -29.029 -0.821 1.00 90.06 1127 ARG A C 1
ATOM 8849 O O . ARG A 1 1127 ? 5.840 -30.132 -1.321 1.00 90.06 1127 ARG A O 1
ATOM 8856 N N . SER A 1 1128 ? 6.292 -27.948 -1.555 1.00 81.06 1128 SER A N 1
ATOM 8857 C CA . SER A 1 1128 ? 6.438 -27.993 -3.005 1.00 81.06 1128 SER A CA 1
ATOM 8858 C C . SER A 1 1128 ? 7.681 -27.213 -3.371 1.00 81.06 1128 SER A C 1
ATOM 8860 O O . SER A 1 1128 ? 7.701 -25.991 -3.237 1.00 81.06 1128 SER A O 1
ATOM 8862 N N . VAL A 1 1129 ? 8.703 -27.933 -3.836 1.00 78.62 1129 VAL A N 1
ATOM 8863 C CA . VAL A 1 1129 ? 9.949 -27.331 -4.316 1.00 78.62 1129 VAL A CA 1
ATOM 8864 C C . VAL A 1 1129 ? 9.646 -26.340 -5.438 1.00 78.62 1129 VAL A C 1
ATOM 8866 O O . VAL A 1 1129 ? 10.152 -25.238 -5.378 1.00 78.62 1129 VAL A O 1
ATOM 8869 N N . ALA A 1 1130 ? 8.698 -26.623 -6.338 1.00 68.62 1130 ALA A N 1
ATOM 8870 C CA . ALA A 1 1130 ? 8.278 -25.670 -7.371 1.00 68.62 1130 ALA A CA 1
ATOM 8871 C C . ALA A 1 1130 ? 7.642 -24.373 -6.814 1.00 68.62 1130 ALA A C 1
ATOM 8873 O O . ALA A 1 1130 ? 7.754 -23.323 -7.440 1.00 68.62 1130 ALA A O 1
ATOM 8874 N N . VAL A 1 1131 ? 6.991 -24.410 -5.641 1.00 69.69 1131 VAL A N 1
ATOM 8875 C CA . VAL A 1 1131 ? 6.465 -23.198 -4.973 1.00 69.69 1131 VAL A CA 1
ATOM 8876 C C . VAL A 1 1131 ? 7.573 -22.460 -4.222 1.00 69.69 1131 VAL A C 1
ATOM 8878 O O . VAL A 1 1131 ? 7.577 -21.235 -4.210 1.00 69.69 1131 VAL A O 1
ATOM 8881 N N . GLU A 1 1132 ? 8.528 -23.169 -3.621 1.00 78.25 1132 GLU A N 1
ATOM 8882 C CA . GLU A 1 1132 ? 9.715 -22.563 -3.001 1.00 78.25 1132 GLU A CA 1
ATOM 8883 C C . GLU A 1 1132 ? 10.645 -21.940 -4.046 1.00 78.25 1132 GLU A C 1
ATOM 8885 O O . GLU A 1 1132 ? 11.075 -20.808 -3.873 1.00 78.25 1132 GLU A O 1
ATOM 8890 N N . GLU A 1 1133 ? 10.886 -22.633 -5.158 1.00 72.69 1133 GLU A N 1
ATOM 8891 C CA . GLU A 1 1133 ? 11.589 -22.140 -6.337 1.00 72.69 1133 GLU A CA 1
ATOM 8892 C C . GLU A 1 1133 ? 10.856 -20.933 -6.901 1.00 72.69 1133 GLU A C 1
ATOM 8894 O O . GLU A 1 1133 ? 11.472 -19.886 -6.984 1.00 72.69 1133 GLU A O 1
ATOM 8899 N N . MET A 1 1134 ? 9.547 -21.000 -7.172 1.00 73.69 1134 MET A N 1
ATOM 8900 C CA . MET A 1 1134 ? 8.761 -19.834 -7.605 1.00 73.69 1134 MET A CA 1
ATOM 8901 C C . MET A 1 1134 ? 8.859 -18.657 -6.614 1.00 73.69 1134 MET A C 1
ATOM 8903 O O . MET A 1 1134 ? 8.949 -17.506 -7.038 1.00 73.69 1134 MET A O 1
ATOM 8907 N N . ARG A 1 1135 ? 8.916 -18.916 -5.302 1.00 67.94 1135 ARG A N 1
ATOM 8908 C CA . ARG A 1 1135 ? 9.043 -17.890 -4.250 1.00 67.94 1135 ARG A CA 1
ATOM 8909 C C . ARG A 1 1135 ? 10.462 -17.404 -3.968 1.00 67.94 1135 ARG A C 1
ATOM 8911 O O . ARG A 1 1135 ? 10.586 -16.351 -3.359 1.00 67.94 1135 ARG A O 1
ATOM 8918 N N . ALA A 1 1136 ? 11.505 -18.125 -4.368 1.00 65.25 1136 ALA A N 1
ATOM 8919 C CA . ALA A 1 1136 ? 12.906 -17.692 -4.308 1.00 65.25 1136 ALA A CA 1
ATOM 8920 C C . ALA A 1 1136 ? 13.329 -17.025 -5.628 1.00 65.25 1136 ALA A C 1
ATOM 8922 O O . ALA A 1 1136 ? 14.097 -16.062 -5.650 1.00 65.25 1136 ALA A O 1
ATOM 8923 N N . TRP A 1 1137 ? 12.740 -17.498 -6.723 1.00 58.25 1137 TRP A N 1
ATOM 8924 C CA . TRP A 1 1137 ? 12.643 -16.835 -8.010 1.00 58.25 1137 TRP A CA 1
ATOM 8925 C C . TRP A 1 1137 ? 11.946 -15.485 -7.825 1.00 58.25 1137 TRP A C 1
ATOM 8927 O O . TRP A 1 1137 ? 12.558 -14.507 -8.194 1.00 58.25 1137 TRP A O 1
ATOM 8937 N N . ARG A 1 1138 ? 10.814 -15.335 -7.112 1.00 53.12 1138 ARG A N 1
ATOM 8938 C CA . ARG A 1 1138 ? 10.215 -13.993 -6.880 1.00 53.12 1138 ARG A CA 1
ATOM 8939 C C . ARG A 1 1138 ? 11.220 -12.908 -6.387 1.00 53.12 1138 ARG A C 1
ATOM 8941 O O . ARG A 1 1138 ? 11.286 -11.857 -7.003 1.00 53.12 1138 ARG A O 1
ATOM 8948 N N . PRO A 1 1139 ? 12.096 -13.116 -5.389 1.00 46.97 1139 PRO A N 1
ATOM 8949 C CA . PRO A 1 1139 ? 13.147 -12.137 -5.069 1.00 46.97 1139 PRO A CA 1
ATOM 8950 C C . PRO A 1 1139 ? 14.331 -12.055 -6.049 1.00 46.97 1139 PRO A C 1
ATOM 8952 O O . PRO A 1 1139 ? 14.917 -10.989 -6.187 1.00 46.97 1139 PRO A O 1
ATOM 8955 N N . THR A 1 1140 ? 14.732 -13.154 -6.697 1.00 33.94 1140 THR A N 1
ATOM 8956 C CA . THR A 1 1140 ? 15.932 -13.189 -7.575 1.00 33.94 1140 THR A CA 1
ATOM 8957 C C . THR A 1 1140 ? 15.630 -12.959 -9.063 1.00 33.94 1140 THR A C 1
ATOM 8959 O O . THR A 1 1140 ? 16.540 -12.826 -9.875 1.00 33.94 1140 THR A O 1
ATOM 8962 N N . HIS A 1 1141 ? 14.345 -12.980 -9.401 1.00 35.09 1141 HIS A N 1
ATOM 8963 C CA . HIS A 1 1141 ? 13.721 -13.163 -10.706 1.00 35.09 1141 HIS A CA 1
ATOM 8964 C C . HIS A 1 1141 ? 12.177 -12.917 -10.561 1.00 35.09 1141 HIS A C 1
ATOM 8966 O O . HIS A 1 1141 ? 11.391 -13.768 -10.976 1.00 35.09 1141 HIS A O 1
ATOM 8972 N N . GLY A 1 1142 ? 11.662 -11.838 -9.946 1.00 30.59 1142 GLY A N 1
ATOM 8973 C CA . GLY A 1 1142 ? 10.188 -11.690 -9.820 1.00 30.59 1142 GLY A CA 1
ATOM 8974 C C . GLY A 1 1142 ? 9.620 -10.648 -8.832 1.00 30.59 1142 GLY A C 1
ATOM 8975 O O . GLY A 1 1142 ? 8.744 -10.986 -8.038 1.00 30.59 1142 GLY A O 1
ATOM 8976 N N . ALA A 1 1143 ? 10.047 -9.388 -8.828 1.00 27.02 1143 ALA A N 1
ATOM 8977 C CA . ALA A 1 1143 ? 9.742 -8.529 -9.966 1.00 27.02 1143 ALA A CA 1
ATOM 8978 C C . ALA A 1 1143 ? 10.329 -9.071 -11.264 1.00 27.02 1143 ALA A C 1
ATOM 8980 O O . ALA A 1 1143 ? 11.544 -9.209 -11.393 1.00 27.02 1143 ALA A O 1
ATOM 8981 N N . ARG A 1 1144 ? 9.453 -9.425 -12.202 1.00 27.81 1144 ARG A N 1
ATOM 8982 C CA . ARG A 1 1144 ? 9.835 -9.836 -13.542 1.00 27.81 1144 ARG A CA 1
ATOM 8983 C C . ARG A 1 1144 ? 8.830 -9.328 -14.547 1.00 27.81 1144 ARG A C 1
ATOM 8985 O O . ARG A 1 1144 ? 7.639 -9.649 -14.375 1.00 27.81 1144 ARG A O 1
#

Organism: NCBI:txid2018661

Foldseek 3Di:
DDDDDAFDPDDDDDDDDDDDDDDFAAFFFFFFADDDDDDDDDDDDDDDDDDYDDDDDDDDDDDDDDDDPDDPDDPDFPDWFPVLLFFQDDFDPQQVQKAFAEKEKEWEADLVVQKIKIKIKTKIATQAKDFKHKWFATPQKDWDFKDKPNHTWDWDDPHRIIITGHPDIDGHRDMIIMIITIMGNFGEAPQPPVRFAKDFDADSVGWTWIKGHHPRSFLNSPDTHHRFQVRFHQKYKYWYKYAAQKDWDWAFAFPDWDADPVRIITTIHMHGRWGRRLTMTTMGNWDKDWDWEQAPQGAIAIEMETEDPPCVVLVVVQSVVPRLLQRLCCVQQRHQARRVTHQAEYEHSGDWALRHSYTYHRLSSDDDPLGHDLRCQLSPQCSQQPTLENANALLFSLSRQLVSLLSVLVSSCVVPNPVSSVVSLVVLVVQQDLLAFSHAPDHRGSCQQDPPPVHRNCCSHNLSNVLLVLLCVQQDSVLSNQLSHCNRFVGSDDHHPPGGRDHDGPVVSQVSSCVSRVHRPVLSCCQRRNGSDHWDWDWDDDQFKIKIAIDTPVNFFDQRWWWKQWLHDTDGHGCVRRMDIDTHHRVTDMDTNVLPFKPPDWFPLLQWFFFDDDPLLVQKDWAEWEKEWEADLVNQKIWIKIWTKIAGQAKHQKHKWFATPQWDWPWKDKPNHTDDPVQWDDPGRIIIGGDPDIDGRGDMIIIITTTMHNFIEGNAPPVPWAKDWDADPVGWTWIKTFADASHLNSHDTFRRHQNGWHQKYKYKYWADAQKDWDWAFAFPDWDQDPVRIIITIHMDGRFGSRLTMGTMTNWDKDKDWAQAPQGAIAIEMETEDPPCVVLVVVQSVVPNLLQNLCCVQARHQQSRVTHQAEYEHPHDWDLRASYIYHDPVSDDDPLRHDQRVQLSPQVSQQPGLANANALLFNLSRQLRSLLVSLSSVSPPGYNVSSLVSLVVLLLVADLLGTGRHVDHGTNCCQQPVVVVHRNSCSHSSSNSHLSLLCVQQHSVLSSQLSNCSRFVHSDDHHPPGGRDYDGPVVSQVSSCVSRVDRPVLVCCQRHHGSAFWAWDWDDDAQKIKIAIDGPVDDANQRWKWKAFPNDIDTFGCPRSMGMDRHHPPTDMDIRPSNRYPGDDVVSVCVVVCCVVPNSD

Sequence (1144 aa):
MGWLAIGINRYGSVCKPVGSIGFEPIASAPSLRTCHRPAQRGNRRSPVPREKPMSPRLPFAALLLLSTGVHAAEKGMPPITAQTALSGGPLDPAQKKVTLDTADLAIEVDPVREVINGTATLTFTARDRINKLVVDLDKNFTVTAVQVDGVDAGFSNPEGRMTITLAKKAAKDAKLTVKIVYGGRPHTAVRAPWDGGFVWAKTPDGQPWIATAVQMEGCDLIWPCIDYPTYEPQKVTLHITVPKGLSAPSNGKLLGVDRLDDGRSTWNWEAKHPNLYGIALNVGPYEQIAGTYKSRFGNEIPMFYWYLPGEKEKAEKLFAEFAPTIDFYESTVGPYPWADEKVGVVETPHKGMEHQTINAYGNNYAKAPEGFDWLFQHEFGHEWFANQLTASNWDDFWLHEGFTAYMQPLYGRWREGDGRYTAMMLASRPAILNESPLVTGKPQAAEEVYEKAPGRGSDIYNKGSWVLHTLRNAVGDAAFGEILRREVYGRPDPAPGNFTPQFRTTPEFIAIVNQVTGQDWQWFFDTYLYQAALPKLVVNRNATQLTLKWVAPTGKPFPLPVEVAVDDVVRKVPMTGGLATITVPAGAHIVVDPMSRGEPAITPLTQTSGGVRPAEQLALRFDHADLTFEVLPDTETLNGIATLRFTATAPVATLLIDLDRNLPVTAITIDGTPLTPTSWSNPEGRLAIRLPHALKAGDSVTARIVYGGQPHVAVRAPWDDGMVWSKTPDGRTWFATTSEGYGCDLFWPCLDFPTGEPALVDIHIIVPKGLKAPSNGRLIGVDTLPDGRTRWNWRTRNPNTYAIALNVGPYEEISGIYKSRFGNTIPMSYWYLPGEKAQAERLFAEFAPTLDFFETMVGPYPFGDEKVGVVETPHKGMEHQTINAYGNDYAKTLEGFDWLFQHEFSHEWFANQLTAANWDDYWLHEGYGTYMQPAYGQWREGRARYDAMMQAERDKIANAQPIVKGKVLTEEEVYEPDKGGAGQDIYYKGSWMLHTLRGLIGDDAFWTVTRLAVYGRADPRPGNFRPRFGSTAEYEALVRQVTGKDYRWFFDVYLRQAALPDLVETRAGDRVTFAWTVPGGGAFPMPIDVQIGTTTTRLSMTDGRGTLTIPVGTHYIVDPDAKVLRRSVAVEEMRAWRPTHGAR

Secondary structure (DSSP, 8-state):
-----------------------B--------------------------------------------------S-PPP--TTTT-TT----TTGGGEEEEEEEEEEEEETTTTEEEEEEEEEEEESS-EEEEEEE--TTEEEEEEEETTEE--EE-SSSEEEEEEEEEEPTT-EEEEEEEEEE---B-SSTTSS-EEEEEE-TTS-EEEEEE-TTT-GGGTS-B--SGGG--SEEEEEEEE-TT-B---SSEEEEEEE-TTS-EEEEEEEES--TTT----BB--EEEEEEEE-TTS-EEEEEEEE-TT-HHHHHHHHTTHHHHHHHHHHHT-S-TTTTT-EEEEE-SSSEE--TTSEEE-STT---TTSS-HHHHHHHHHIIIIIIEEESSGGGTHHHHHHHHHHHHHHHHHHHHHHHHHHHHHHHGGG---SS-S--SS---HHHHHTSSS--TTHHHHHHHHHHHHHHHHH-HHHHHHHHHHHHHSSSS--TTS---EEE-HHHHHHHHHHHHTS--HHHHHHHTS-SSPPEEEEEE-SSEEEEEEE-TTSS-----EEEEETTEEEEE--GGGEEEEE--TT--EEESTTSS-SS---TTTT--BSS--HHHHTEEEEEEEEEEEEETTTTEEEEEEEEEEEESS-EEEEEEE--TTS-EEEEEETTEEPPGGGEE-SSSEEEEEEEEEE-TT-EEEEEEEEEE-PPBPSSTTSS-EEEEEE-TTS-EEEEEE-SSS-GGGTS-B--STT---S-EEEEEEE-TT-B---SSEEEEEEEPTTS-EEEEEEESS--STT----BBS-EEEEEEEE-TTS-EEEEEEEE-TT-HHHHHHHHHHHHHHHHHHHHHT-S-TTTTS-EEEEE-SSSEE--TTSEEE-STT---TTSS-HHHHHHHHHHHHTTTEEESSGGGTHHHHHHHHHHHHHHGGGTTBHHHHHHHHHHHHTT---SS-S--SS--BSHHHH-TTTT--GGGTTHHHHTTHHHHHHHH-HHHHHHHHHHHHHSSSS--TTS---EEE-HHHHHHHHHHHHSS--HHHHHHSTT-SSPPEEEEEEETTEEEEEEE-TT-------EEEEETTEEEEE--TTSEEEEE--TT--EEESTT--S----HHHHHHHHHHHHS---